Protein AF-0000000081275284 (afdb_homodimer)

Solvent-accessible surface area (backbone atoms only — not comparable to full-atom values): 51196 Å² total; per-residue (Å²): 132,62,35,35,42,36,28,32,60,53,50,64,29,76,47,73,52,32,50,58,52,40,37,29,22,49,47,48,37,39,28,50,52,42,48,38,45,72,68,69,41,52,71,49,37,34,24,30,35,39,57,38,39,43,50,33,52,54,50,17,59,69,39,72,47,57,41,68,61,48,25,53,55,20,40,52,45,36,51,49,29,35,52,52,65,66,45,77,65,70,28,75,31,56,43,85,80,30,69,55,26,54,50,38,33,44,50,54,53,48,46,43,42,74,73,66,34,55,40,81,40,75,40,73,38,38,33,28,76,90,75,69,44,57,21,54,38,60,40,18,40,23,27,28,59,84,80,57,46,76,18,31,46,54,53,20,58,83,77,24,41,68,40,51,65,90,59,41,43,77,41,22,25,66,86,78,62,44,73,40,47,77,41,79,43,74,30,41,27,34,43,53,45,80,44,32,67,60,44,52,62,67,49,64,84,48,49,58,49,70,70,56,53,55,47,50,63,46,50,67,69,72,48,75,40,61,44,76,40,33,31,59,93,53,52,32,48,75,41,92,94,36,81,79,39,13,31,30,51,68,71,33,49,60,20,39,49,52,27,21,49,43,54,43,27,70,77,34,59,92,78,40,54,57,74,74,55,51,20,59,69,22,44,36,38,38,19,27,46,46,46,47,41,44,38,51,68,49,47,40,33,48,53,33,67,64,45,73,68,27,36,47,74,51,37,53,47,52,15,48,48,45,23,48,70,83,33,72,66,31,76,92,76,62,47,65,55,41,40,54,61,53,42,72,74,33,36,43,44,58,52,42,37,52,38,24,57,40,34,13,57,88,43,72,30,56,52,40,66,69,59,47,54,52,44,41,53,57,42,45,57,51,47,56,47,41,54,59,57,62,43,64,70,51,68,62,66,44,88,64,77,74,54,69,70,56,51,52,51,50,49,50,38,51,48,49,27,51,48,16,68,30,81,74,49,57,30,58,32,43,29,38,48,28,23,49,51,39,38,50,44,26,70,74,70,40,52,81,39,45,30,58,59,33,50,52,55,24,29,67,55,27,36,45,60,22,46,68,58,20,50,49,50,51,52,39,42,68,73,47,44,75,90,86,72,76,77,71,79,76,76,77,69,85,87,120,133,63,37,35,42,36,29,31,61,53,49,62,28,76,47,72,51,32,49,58,53,41,38,31,22,47,48,48,38,39,27,50,52,41,47,40,46,72,68,70,41,53,70,47,36,35,24,28,35,40,57,37,38,44,49,32,54,53,50,16,58,68,39,72,48,57,43,68,62,47,25,53,55,21,41,53,44,35,51,51,30,34,51,51,67,64,45,77,66,69,26,76,30,57,42,84,81,30,68,55,25,55,51,38,34,45,52,54,54,47,45,43,41,75,73,66,34,55,40,81,40,74,40,72,41,38,33,28,77,93,74,70,45,57,22,55,38,60,42,19,41,24,27,28,59,85,79,58,47,74,20,31,47,54,53,20,60,82,79,24,41,66,41,51,64,90,59,43,44,77,40,23,26,66,87,78,62,44,70,40,47,76,43,78,43,74,31,42,27,33,44,52,45,80,44,32,66,62,44,51,62,67,50,64,85,48,48,58,49,70,69,56,52,56,46,50,63,46,49,67,70,72,49,75,39,61,45,75,41,34,30,59,92,53,52,33,48,74,40,91,94,38,83,78,38,14,32,30,51,68,71,33,49,59,22,38,48,51,26,21,49,41,54,42,27,70,77,34,59,92,78,39,54,56,74,73,56,50,20,61,69,22,44,36,36,38,19,28,47,46,45,47,41,44,37,50,68,48,47,40,34,48,54,33,65,64,45,74,67,26,36,47,75,51,36,51,46,51,15,48,48,45,23,47,71,83,32,72,68,32,77,93,78,61,47,65,55,40,40,53,62,52,42,71,73,33,36,43,45,58,50,41,37,52,38,24,57,40,34,12,57,88,43,72,30,57,51,41,68,69,60,47,53,53,43,40,53,58,43,46,59,50,48,57,47,42,53,61,57,61,42,65,71,51,66,60,69,45,86,65,77,75,55,67,70,57,50,51,53,50,50,51,38,50,50,48,27,50,47,16,69,26,79,72,50,56,30,57,32,42,30,38,48,27,24,50,50,38,38,50,43,27,71,74,68,40,52,81,38,44,30,58,58,32,51,50,53,25,28,66,56,27,36,46,59,22,44,68,58,20,50,49,51,53,52,39,43,68,72,48,40,80,87,89,74,74,77,71,79,78,78,77,68,79,88,120

Organism: Ralstonia solanacearum (NCBI:txid305)

InterPro domains:
  IPR001412 Aminoacyl-tRNA synthetase, class I, conserved site [PS00178] (11-22)
  IPR014729 Rossmann-like alpha/beta/alpha sandwich fold [G3DSA:3.40.50.620] (4-374)
  IPR015413 Methionyl/Leucyl tRNA synthetase [PF09334] (5-372)
  IPR023458 Methionine-tRNA ligase, type 1 [PTHR45765] (3-373)
  IPR029038 Methionyl-tRNA synthetase, Zn-domain [G3DSA:2.20.28.20] (140-173)

pLDDT: mean 92.56, std 12.36, range [20.95, 98.88]

Structure (mmCIF, N/CA/C/O backbone):
data_AF-0000000081275284-model_v1
#
loop_
_entity.id
_entity.type
_entity.pdbx_description
1 polymer 'Methionine--tRNA ligase'
#
loop_
_atom_site.group_PDB
_atom_site.id
_atom_site.type_symbol
_atom_site.label_atom_id
_atom_site.label_alt_id
_atom_site.label_comp_id
_atom_site.label_asym_id
_atom_site.label_entity_id
_atom_site.label_seq_id
_atom_site.pdbx_PDB_ins_code
_atom_site.Cartn_x
_atom_site.Cartn_y
_atom_site.Cartn_z
_atom_site.occupancy
_atom_site.B_iso_or_equiv
_atom_site.auth_seq_id
_atom_site.auth_comp_id
_atom_site.auth_asym_id
_atom_site.auth_atom_id
_atom_site.pdbx_PDB_model_num
ATOM 1 N N . MET A 1 1 ? 15.227 23 29.5 1 59.12 1 MET A N 1
ATOM 2 C CA . MET A 1 1 ? 15.266 22.594 28.094 1 59.12 1 MET A CA 1
ATOM 3 C C . MET A 1 1 ? 13.852 22.422 27.547 1 59.12 1 MET A C 1
ATOM 5 O O . MET A 1 1 ? 12.984 21.859 28.203 1 59.12 1 MET A O 1
ATOM 9 N N . THR A 1 2 ? 13.547 23.188 26.438 1 83.81 2 THR A N 1
ATOM 10 C CA . THR A 1 2 ? 12.195 23.188 25.875 1 83.81 2 THR A CA 1
ATOM 11 C C . THR A 1 2 ? 11.93 21.891 25.109 1 83.81 2 THR A C 1
ATOM 13 O O . THR A 1 2 ? 12.789 21.406 24.375 1 83.81 2 THR A O 1
ATOM 16 N N . ARG A 1 3 ? 10.875 21.234 25.547 1 94.44 3 ARG A N 1
ATOM 17 C CA . ARG A 1 3 ? 10.406 20.062 24.812 1 94.44 3 ARG A CA 1
ATOM 18 C C . ARG A 1 3 ? 9.461 20.469 23.688 1 94.44 3 ARG A C 1
ATOM 20 O O . ARG A 1 3 ? 8.719 21.438 23.812 1 94.44 3 ARG A O 1
ATOM 27 N N . TYR A 1 4 ? 9.555 19.797 22.578 1 97.38 4 TYR A N 1
ATOM 28 C CA . TYR A 1 4 ? 8.711 20.094 21.438 1 97.38 4 TYR A CA 1
ATOM 29 C C . TYR A 1 4 ? 7.816 18.906 21.094 1 97.38 4 TYR A C 1
ATOM 31 O O . TYR A 1 4 ? 8.281 17.766 21.047 1 97.38 4 TYR A O 1
ATOM 39 N N . ILE A 1 5 ? 6.582 19.125 20.906 1 98.44 5 ILE A N 1
ATOM 40 C CA . ILE A 1 5 ? 5.66 18.172 20.281 1 98.44 5 ILE A CA 1
ATOM 41 C C . ILE A 1 5 ? 5.258 18.688 18.906 1 98.44 5 ILE A C 1
ATOM 43 O O . ILE A 1 5 ? 4.629 19.734 18.781 1 98.44 5 ILE A O 1
ATOM 47 N N . VAL A 1 6 ? 5.68 18 17.891 1 98.62 6 VAL A N 1
ATOM 48 C CA . VAL A 1 6 ? 5.359 18.312 16.516 1 98.62 6 VAL A CA 1
ATOM 49 C C . VAL A 1 6 ? 4.227 17.422 16.016 1 98.62 6 VAL A C 1
ATOM 51 O O . VAL A 1 6 ? 4.188 16.234 16.328 1 98.62 6 VAL A O 1
ATOM 54 N N . THR A 1 7 ? 3.275 18.016 15.32 1 98.69 7 THR A N 1
ATOM 55 C CA . THR A 1 7 ? 2.139 17.203 14.898 1 98.69 7 THR A CA 1
ATOM 56 C C . THR A 1 7 ? 1.911 17.328 13.391 1 98.69 7 THR A C 1
ATOM 58 O O . THR A 1 7 ? 2.23 18.359 12.797 1 98.69 7 THR A O 1
ATOM 61 N N . ILE A 1 8 ? 1.432 16.266 12.797 1 98.75 8 ILE A N 1
ATOM 62 C CA . ILE A 1 8 ? 0.906 16.234 11.438 1 98.75 8 ILE A CA 1
ATOM 63 C C . ILE A 1 8 ? -0.62 16.188 11.477 1 98.75 8 ILE A C 1
ATOM 65 O O . ILE A 1 8 ? -1.205 15.383 12.211 1 98.75 8 ILE A O 1
ATOM 69 N N . THR A 1 9 ? -1.221 17.078 10.727 1 98.19 9 THR A N 1
ATOM 70 C CA . THR A 1 9 ? -2.674 17 10.633 1 98.19 9 THR A CA 1
ATOM 71 C C . THR A 1 9 ? -3.121 15.562 10.328 1 98.19 9 THR A C 1
ATOM 73 O O . THR A 1 9 ? -2.549 14.898 9.461 1 98.19 9 THR A O 1
ATOM 76 N N . PRO A 1 10 ? -4.062 15.102 11.109 1 97.75 10 PRO A N 1
ATOM 77 C CA . PRO A 1 10 ? -4.449 13.695 10.93 1 97.75 10 PRO A CA 1
ATOM 78 C C . PRO A 1 10 ? -5.121 13.438 9.586 1 97.75 10 PRO A C 1
ATOM 80 O O . PRO A 1 10 ? -6.109 14.094 9.25 1 97.75 10 PRO A O 1
ATOM 83 N N . PRO A 1 11 ? -4.656 12.492 8.852 1 97.06 11 PRO A N 1
ATOM 84 C CA . PRO A 1 11 ? -5.32 12.133 7.594 1 97.06 11 PRO A CA 1
ATOM 85 C C . PRO A 1 11 ? -6.59 11.312 7.816 1 97.06 11 PRO A C 1
ATOM 87 O O . PRO A 1 11 ? -6.66 10.516 8.758 1 97.06 11 PRO A O 1
ATOM 90 N N . THR A 1 12 ? -7.59 11.602 6.973 1 95.19 12 THR A N 1
ATOM 91 C CA . THR A 1 12 ? -8.719 10.68 6.906 1 95.19 12 THR A CA 1
ATOM 92 C C . THR A 1 12 ? -8.312 9.375 6.227 1 95.19 12 THR A C 1
ATOM 94 O O . THR A 1 12 ? -7.789 9.391 5.109 1 95.19 12 THR A O 1
ATOM 97 N N . PRO A 1 13 ? -8.531 8.25 6.906 1 96.62 13 PRO A N 1
ATOM 98 C CA . PRO A 1 13 ? -8.094 6.973 6.328 1 96.62 13 PRO A CA 1
ATOM 99 C C . PRO A 1 13 ? -9.094 6.414 5.316 1 96.62 13 PRO A C 1
ATOM 101 O O . PRO A 1 13 ? -9.57 5.285 5.473 1 96.62 13 PRO A O 1
ATOM 104 N N . ASN A 1 14 ? -9.375 7.152 4.312 1 92.69 14 ASN A N 1
ATOM 105 C CA . ASN A 1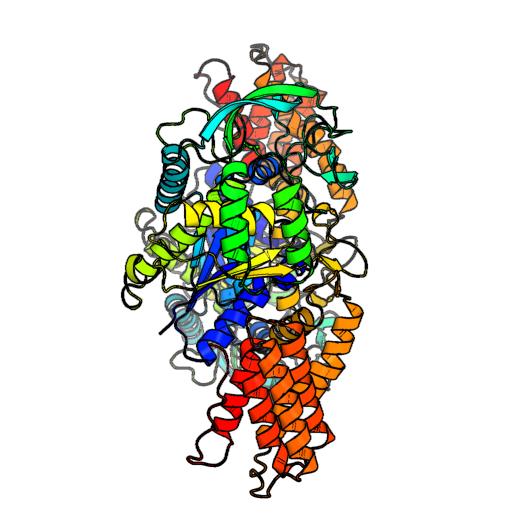 14 ? -10.289 6.719 3.258 1 92.69 14 ASN A CA 1
ATOM 106 C C . ASN A 1 14 ? -9.531 6.375 1.977 1 92.69 14 ASN A C 1
ATOM 108 O O . ASN A 1 14 ? -10.148 6.176 0.926 1 92.69 14 ASN A O 1
ATOM 112 N N . GLY A 1 15 ? -8.234 6.297 2.053 1 91.81 15 GLY A N 1
ATOM 113 C CA . GLY A 1 15 ? -7.352 5.949 0.951 1 91.81 15 GLY A CA 1
ATOM 114 C C . GLY A 1 15 ? -5.883 6.113 1.288 1 91.81 15 GLY A C 1
ATOM 115 O O . GLY A 1 15 ? -5.531 6.367 2.441 1 91.81 15 GLY A O 1
ATOM 116 N N . ASP A 1 16 ? -5.012 6 0.262 1 93.25 16 ASP A N 1
ATOM 117 C CA . ASP A 1 16 ? -3.562 6.117 0.413 1 93.25 16 ASP A CA 1
ATOM 118 C C . ASP A 1 16 ? -3.119 7.578 0.353 1 93.25 16 ASP A C 1
ATOM 120 O O . ASP A 1 16 ? -3.93 8.469 0.091 1 93.25 16 ASP A O 1
ATOM 124 N N . LEU A 1 17 ? -1.837 7.801 0.653 1 96.38 17 LEU A N 1
ATOM 125 C CA . LEU A 1 17 ? -1.307 9.156 0.585 1 96.38 17 LEU A CA 1
ATOM 126 C C . LEU A 1 17 ? -0.714 9.445 -0.791 1 96.38 17 LEU A C 1
ATOM 128 O O . LEU A 1 17 ? -0.086 8.57 -1.394 1 96.38 17 LEU A O 1
ATOM 132 N N . HIS A 1 18 ? -0.954 10.555 -1.302 1 95.81 18 HIS A N 1
ATOM 133 C CA . HIS A 1 18 ? -0.335 11.023 -2.535 1 95.81 18 HIS A CA 1
ATOM 134 C C . HIS A 1 18 ? 0.62 12.18 -2.268 1 95.81 18 HIS A C 1
ATOM 136 O O . HIS A 1 18 ? 0.754 12.625 -1.126 1 95.81 18 HIS A O 1
ATOM 142 N N . LEU A 1 19 ? 1.229 12.734 -3.268 1 97 19 LEU A N 1
ATOM 143 C CA . LEU A 1 19 ? 2.271 13.75 -3.143 1 97 19 LEU A CA 1
ATOM 144 C C . LEU A 1 19 ? 1.71 15.039 -2.555 1 97 19 LEU A C 1
ATOM 146 O O . LEU A 1 19 ? 2.434 15.797 -1.903 1 97 19 LEU A O 1
ATOM 150 N N . GLY A 1 20 ? 0.464 15.266 -2.826 1 95.88 20 GLY A N 1
ATOM 151 C CA . GLY A 1 20 ? -0.164 16.438 -2.227 1 95.88 20 GLY A CA 1
ATOM 152 C C . GLY A 1 20 ? -0.124 16.422 -0.71 1 95.88 20 GLY A C 1
ATOM 153 O O . GLY A 1 20 ? 0.095 17.453 -0.079 1 95.88 20 GLY A O 1
ATOM 154 N N . HIS A 1 21 ? -0.327 15.266 -0.124 1 96.44 21 HIS A N 1
ATOM 155 C CA . HIS A 1 21 ? -0.217 15.109 1.322 1 96.44 21 HIS A CA 1
ATOM 156 C C . HIS A 1 21 ? 1.221 15.312 1.79 1 96.44 21 HIS A C 1
ATOM 158 O O . HIS A 1 21 ? 1.465 16 2.783 1 96.44 21 HIS A O 1
ATOM 164 N N . LEU A 1 22 ? 2.119 14.688 1.053 1 97.94 22 LEU A N 1
ATOM 165 C CA . LEU A 1 22 ? 3.529 14.711 1.43 1 97.94 22 LEU A CA 1
ATOM 166 C C . LEU A 1 22 ? 4.07 16.141 1.412 1 97.94 22 LEU A C 1
ATOM 168 O O . LEU A 1 22 ? 4.809 16.531 2.316 1 97.94 22 LEU A O 1
ATOM 172 N N . SER A 1 23 ? 3.709 16.891 0.418 1 97 23 SER A N 1
ATOM 173 C CA . SER A 1 23 ? 4.293 18.203 0.161 1 97 23 SER A CA 1
ATOM 174 C C . SER A 1 23 ? 3.896 19.203 1.24 1 97 23 SER A C 1
ATOM 176 O O . SER A 1 23 ? 4.531 20.25 1.386 1 97 23 SER A O 1
ATOM 178 N N . GLY A 1 24 ? 2.912 18.906 1.924 1 95.38 24 GLY A N 1
ATOM 179 C CA . GLY A 1 24 ? 2.434 19.812 2.955 1 95.38 24 GLY A CA 1
ATOM 180 C C . GLY A 1 24 ? 2.873 19.406 4.352 1 95.38 24 GLY A C 1
ATOM 181 O O . GLY A 1 24 ? 4.043 19.562 4.703 1 95.38 24 GLY A O 1
ATOM 182 N N . PRO A 1 25 ? 1.891 18.859 5.078 1 97.31 25 PRO A N 1
ATOM 183 C CA . PRO A 1 25 ? 2.191 18.719 6.504 1 97.31 25 PRO A CA 1
ATOM 184 C C . PRO A 1 25 ? 3.18 17.594 6.789 1 97.31 25 PRO A C 1
ATOM 186 O O . PRO A 1 25 ? 3.975 17.688 7.73 1 97.31 25 PRO A O 1
ATOM 189 N N . PHE A 1 26 ? 3.211 16.578 6 1 98.69 26 PHE A N 1
ATOM 190 C CA . PHE A 1 26 ? 3.988 15.391 6.336 1 98.69 26 PHE A CA 1
ATOM 191 C C . PHE A 1 26 ? 5.48 15.672 6.23 1 98.69 26 PHE A C 1
ATOM 193 O O . PHE A 1 26 ? 6.223 15.477 7.195 1 98.69 26 PHE A O 1
ATOM 200 N N . LEU A 1 27 ? 5.895 16.109 5.133 1 98.81 27 LEU A N 1
ATOM 201 C CA . LEU A 1 27 ? 7.316 16.344 4.914 1 98.81 27 LEU A CA 1
ATOM 202 C C . LEU A 1 27 ? 7.824 17.469 5.805 1 98.81 27 LEU A C 1
ATOM 204 O O . LEU A 1 27 ? 8.906 17.375 6.387 1 98.81 27 LEU A O 1
ATOM 208 N N . ALA A 1 28 ? 7.066 18.531 5.918 1 98.75 28 ALA A N 1
ATOM 209 C CA . ALA A 1 28 ? 7.469 19.688 6.727 1 98.75 28 ALA A CA 1
ATOM 210 C C . ALA A 1 28 ? 7.625 19.297 8.195 1 98.75 28 ALA A C 1
ATOM 212 O O . ALA A 1 28 ? 8.594 19.688 8.844 1 98.75 28 ALA A O 1
ATOM 213 N N . ALA A 1 29 ? 6.715 18.516 8.703 1 98.81 29 ALA A N 1
ATOM 214 C CA . ALA A 1 29 ? 6.785 18.094 10.102 1 98.81 29 ALA A CA 1
ATOM 215 C C . ALA A 1 29 ? 8.008 17.219 10.344 1 98.81 29 ALA A C 1
ATOM 217 O O . ALA A 1 29 ? 8.688 17.359 11.367 1 98.81 29 ALA A O 1
ATOM 218 N N . ASP A 1 30 ? 8.242 16.312 9.461 1 98.88 30 ASP A N 1
ATOM 219 C CA . ASP A 1 30 ? 9.398 15.438 9.57 1 98.88 30 ASP A CA 1
ATOM 220 C C . ASP A 1 30 ? 10.695 16.25 9.586 1 98.88 30 ASP A C 1
ATOM 222 O O . ASP A 1 30 ? 11.57 16.016 10.43 1 98.88 30 ASP A O 1
ATOM 226 N N . ILE A 1 31 ? 10.789 17.156 8.641 1 98.88 31 ILE A N 1
ATOM 227 C CA . ILE A 1 31 ? 11.992 17.969 8.523 1 98.88 31 ILE A CA 1
ATOM 228 C C . ILE A 1 31 ? 12.164 18.828 9.773 1 98.88 31 ILE A C 1
ATOM 230 O O . ILE A 1 31 ? 13.266 18.953 10.312 1 98.88 31 ILE A O 1
ATOM 234 N N . CYS A 1 32 ? 11.102 19.391 10.242 1 98.62 32 CYS A N 1
ATOM 235 C CA . CYS A 1 32 ? 11.148 20.188 11.461 1 98.62 32 CYS A CA 1
ATOM 236 C C . CYS A 1 32 ? 11.648 19.359 12.641 1 98.62 32 CYS A C 1
ATOM 238 O O . CYS A 1 32 ? 12.523 19.812 13.391 1 98.62 32 CYS A O 1
ATOM 240 N N . ARG A 1 33 ? 11.102 18.219 12.797 1 98.25 33 ARG A N 1
ATOM 241 C CA . ARG A 1 33 ? 11.5 17.344 13.891 1 98.25 33 ARG A CA 1
ATOM 242 C C . ARG A 1 33 ? 12.984 16.984 13.797 1 98.25 33 ARG A C 1
ATOM 244 O O . ARG A 1 33 ? 13.688 16.953 14.805 1 98.25 33 ARG A O 1
ATOM 251 N N . ARG A 1 34 ? 13.445 16.688 12.625 1 98.25 34 ARG A N 1
ATOM 252 C CA . ARG A 1 34 ? 14.852 16.359 12.422 1 98.25 34 ARG A CA 1
ATOM 253 C C . ARG A 1 34 ? 15.742 17.562 12.758 1 98.25 34 ARG A C 1
ATOM 255 O O . ARG A 1 34 ? 16.812 17.391 13.336 1 98.25 34 ARG A O 1
ATOM 262 N N . LEU A 1 35 ? 15.336 18.719 12.359 1 98.12 35 LEU A N 1
ATOM 263 C CA . LEU A 1 35 ? 16.094 19.922 12.664 1 98.12 35 LEU A CA 1
ATOM 264 C C . LEU A 1 35 ? 16.172 20.156 14.172 1 98.12 35 LEU A C 1
ATOM 266 O O . LEU A 1 35 ? 17.219 20.531 14.695 1 98.12 35 LEU A O 1
ATOM 270 N N . LEU A 1 36 ? 15.047 19.953 14.844 1 97.12 36 LEU A N 1
ATOM 271 C CA . LEU A 1 36 ? 15.016 20.109 16.297 1 97.12 36 LEU A CA 1
ATOM 272 C C . LEU A 1 36 ? 15.945 19.109 16.969 1 97.12 36 LEU A C 1
ATOM 274 O O . LEU A 1 36 ? 16.688 19.469 17.891 1 97.12 36 LEU A O 1
ATOM 278 N N . ARG A 1 37 ? 15.945 17.906 16.469 1 96.31 37 ARG A N 1
ATOM 279 C CA . ARG A 1 37 ? 16.859 16.891 17 1 96.31 37 ARG A CA 1
ATOM 280 C C . ARG A 1 37 ? 18.312 17.266 16.75 1 96.31 37 ARG A C 1
ATOM 282 O O . ARG A 1 37 ? 19.156 17.078 17.609 1 96.31 37 ARG A O 1
ATOM 289 N N . GLN A 1 38 ? 18.484 17.719 15.555 1 94.5 38 GLN A N 1
ATOM 290 C CA . GLN A 1 38 ? 19.828 18.156 15.203 1 94.5 38 GLN A CA 1
ATOM 291 C C . GLN A 1 38 ? 20.312 19.281 16.125 1 94.5 38 GLN A C 1
ATOM 293 O O . GLN A 1 38 ? 21.5 19.391 16.422 1 94.5 38 GLN A O 1
ATOM 298 N N . ALA A 1 39 ? 19.453 20.078 16.578 1 94.25 39 ALA A N 1
ATOM 299 C CA . ALA A 1 39 ? 19.766 21.188 17.453 1 94.25 39 ALA A CA 1
ATOM 300 C C . ALA A 1 39 ? 19.859 20.734 18.906 1 94.25 39 ALA A C 1
ATOM 302 O O . ALA A 1 39 ? 20.125 21.531 19.812 1 94.25 39 ALA A O 1
ATOM 303 N N . GLY A 1 40 ? 19.594 19.453 19.219 1 94.69 40 GLY A N 1
ATOM 304 C CA . GLY A 1 40 ? 19.734 18.875 20.547 1 94.69 40 GLY A CA 1
ATOM 305 C C . GLY A 1 40 ? 18.469 19 21.391 1 94.69 40 GLY A C 1
ATOM 306 O O . GLY A 1 40 ? 18.484 18.75 22.594 1 94.69 40 GLY A O 1
ATOM 307 N N . GLU A 1 41 ? 17.375 19.375 20.734 1 95.88 41 GLU A N 1
ATOM 308 C CA . GLU A 1 41 ? 16.109 19.531 21.453 1 95.88 41 GLU A CA 1
ATOM 309 C C . GLU A 1 41 ? 15.406 18.188 21.609 1 95.88 41 GLU A C 1
ATOM 311 O O . GLU A 1 41 ? 15.539 17.297 20.75 1 95.88 41 GLU A O 1
ATOM 316 N N . ASP A 1 42 ? 14.688 18.016 22.672 1 96.44 42 ASP A N 1
ATOM 317 C CA . ASP A 1 42 ? 13.828 16.844 22.859 1 96.44 42 ASP A CA 1
ATOM 318 C C . ASP A 1 42 ? 12.508 17.016 22.109 1 96.44 42 ASP A C 1
ATOM 320 O O . ASP A 1 42 ? 11.789 17.984 22.312 1 96.44 42 ASP A O 1
ATOM 324 N N . THR A 1 43 ? 12.234 16.125 21.234 1 98 43 THR A N 1
ATOM 325 C CA . THR A 1 43 ? 11.078 16.312 20.359 1 98 43 THR A CA 1
ATOM 326 C C . THR A 1 43 ? 10.367 14.984 20.125 1 98 43 THR A C 1
ATOM 328 O O . THR A 1 43 ? 10.992 13.922 20.141 1 98 43 THR A O 1
ATOM 331 N N . ILE A 1 44 ? 9 14.977 19.969 1 98.62 44 ILE A N 1
ATOM 332 C CA . ILE A 1 44 ? 8.148 13.859 19.594 1 98.62 44 ILE A CA 1
ATOM 333 C C . ILE A 1 44 ? 7.234 14.266 18.438 1 98.62 44 ILE A C 1
ATOM 335 O O . ILE A 1 44 ? 6.625 15.336 18.469 1 98.62 44 ILE A O 1
ATOM 339 N N . LEU A 1 45 ? 7.219 13.5 17.375 1 98.81 45 LEU A N 1
ATOM 340 C CA . LEU A 1 45 ? 6.359 13.734 16.219 1 98.81 45 LEU A CA 1
ATOM 341 C C . LEU A 1 45 ? 5.152 12.805 16.25 1 98.81 45 LEU A C 1
ATOM 343 O O . LEU A 1 45 ? 5.305 11.578 16.25 1 98.81 45 LEU A O 1
ATOM 347 N N . LEU A 1 46 ? 3.953 13.438 16.188 1 98.75 46 LEU A N 1
ATOM 348 C CA . LEU A 1 46 ? 2.729 12.672 16.391 1 98.75 46 LEU A CA 1
ATOM 349 C C . LEU A 1 46 ? 1.718 12.945 15.281 1 98.75 46 LEU A C 1
ATOM 351 O O . LEU A 1 46 ? 1.7 14.039 14.711 1 98.75 46 LEU A O 1
ATOM 355 N N . SER A 1 47 ? 0.9 11.961 15.031 1 98.75 47 SER A N 1
ATOM 356 C CA . SER A 1 47 ? -0.351 12.078 14.297 1 98.75 47 SER A CA 1
ATOM 357 C C . SER A 1 47 ? -1.311 10.945 14.648 1 98.75 47 SER A C 1
ATOM 359 O O . SER A 1 47 ? -1.089 10.219 15.617 1 98.75 47 SER A O 1
ATOM 361 N N . TYR A 1 48 ? -2.428 10.914 14.094 1 98.62 48 TYR A N 1
ATOM 362 C CA . TYR A 1 48 ? -3.402 9.836 14.25 1 98.62 48 TYR A CA 1
ATOM 363 C C . TYR A 1 48 ? -4.309 9.734 13.031 1 98.62 48 TYR A C 1
ATOM 365 O O . TYR A 1 48 ? -4.316 10.625 12.18 1 98.62 48 TYR A O 1
ATOM 373 N N . SER A 1 49 ? -4.941 8.625 12.891 1 98.12 49 SER A N 1
ATOM 374 C CA . SER A 1 49 ? -5.918 8.438 11.82 1 98.12 49 SER A CA 1
ATOM 375 C C . SER A 1 49 ? -7.273 9.023 12.195 1 98.12 49 SER A C 1
ATOM 377 O O . SER A 1 49 ? -7.824 8.688 13.25 1 98.12 49 SER A O 1
ATOM 379 N N . ASP A 1 50 ? -7.766 9.859 11.375 1 96.94 50 ASP A N 1
ATOM 380 C CA . ASP A 1 50 ? -9.055 10.5 11.633 1 96.94 50 ASP A CA 1
ATOM 381 C C . ASP A 1 50 ? -10.211 9.586 11.234 1 96.94 50 ASP A C 1
ATOM 383 O O . ASP A 1 50 ? -10.922 9.875 10.266 1 96.94 50 ASP A O 1
ATOM 387 N N . ASP A 1 51 ? -10.562 8.648 12.047 1 97.56 51 ASP A N 1
ATOM 388 C CA . ASP A 1 51 ? -11.43 7.523 11.719 1 97.56 51 ASP A CA 1
ATOM 389 C C . ASP A 1 51 ? -12.898 7.938 11.75 1 97.56 51 ASP A C 1
ATOM 391 O O . ASP A 1 51 ? -13.758 7.23 11.219 1 97.56 51 ASP A O 1
ATOM 395 N N . TYR A 1 52 ? -13.203 9.055 12.352 1 96.12 52 TYR A N 1
ATOM 396 C CA . TYR A 1 52 ? -14.586 9.383 12.672 1 96.12 52 TYR A CA 1
ATOM 397 C C . TYR A 1 52 ? -15.141 10.414 11.695 1 96.12 52 TYR A C 1
ATOM 399 O O . TYR A 1 52 ? -16.234 10.953 11.898 1 96.12 52 TYR A O 1
ATOM 407 N N . GLN A 1 53 ? -14.43 10.695 10.703 1 93.31 53 GLN A N 1
ATOM 408 C CA . GLN A 1 53 ? -14.906 11.609 9.672 1 93.31 53 GLN A CA 1
ATOM 409 C C . GLN A 1 53 ? -16.062 11 8.891 1 93.31 53 GLN A C 1
ATOM 411 O O . GLN A 1 53 ? -16.078 9.797 8.633 1 93.31 53 GLN A O 1
ATOM 416 N N . SER A 1 54 ? -17.031 11.852 8.445 1 91.06 54 SER A N 1
ATOM 417 C CA . SER A 1 54 ? -18.203 11.406 7.703 1 91.06 54 SER A CA 1
ATOM 418 C C . SER A 1 54 ? -17.812 10.773 6.375 1 91.06 54 SER A C 1
ATOM 420 O O . SER A 1 54 ? -18.562 9.969 5.82 1 91.06 54 SER A O 1
ATOM 422 N N . TYR A 1 55 ? -16.656 11.062 5.906 1 91.88 55 TYR A N 1
ATOM 423 C CA . TYR A 1 55 ? -16.188 10.5 4.645 1 91.88 55 TYR A CA 1
ATOM 424 C C . TYR A 1 55 ? -15.945 9 4.766 1 91.88 55 TYR A C 1
ATOM 426 O O . TYR A 1 55 ? -15.969 8.281 3.766 1 91.88 55 TYR A O 1
ATOM 434 N N . MET A 1 56 ? -15.695 8.508 5.949 1 94.06 56 MET A N 1
ATOM 435 C CA . MET A 1 56 ? -15.375 7.098 6.176 1 94.06 56 MET A CA 1
ATOM 436 C C . MET A 1 56 ? -16.594 6.223 5.922 1 94.06 56 MET A C 1
ATOM 438 O O . MET A 1 56 ? -16.547 5.285 5.121 1 94.06 56 MET A O 1
ATOM 442 N N . PRO A 1 57 ? -17.75 6.562 6.57 1 93.69 57 PRO A N 1
ATOM 443 C CA . PRO A 1 57 ? -18.922 5.738 6.262 1 93.69 57 PRO A CA 1
ATOM 444 C C . PRO A 1 57 ? -19.344 5.848 4.801 1 93.69 57 PRO A C 1
ATOM 446 O O . PRO A 1 57 ? -19.859 4.879 4.23 1 93.69 57 PRO A O 1
ATOM 449 N N . ARG A 1 58 ? -19.219 6.992 4.223 1 92.56 58 ARG A N 1
ATOM 450 C CA . ARG A 1 58 ? -19.531 7.145 2.809 1 92.56 58 ARG A CA 1
ATOM 451 C C . ARG A 1 58 ? -18.688 6.195 1.956 1 92.56 58 ARG A C 1
ATOM 453 O O . ARG A 1 58 ? -19.234 5.484 1.102 1 92.56 58 ARG A O 1
ATOM 460 N N . LYS A 1 59 ? -17.391 6.227 2.18 1 93.81 59 LYS A N 1
ATOM 461 C CA . LYS A 1 59 ? -16.484 5.367 1.43 1 93.81 59 LYS A CA 1
ATOM 462 C C . LYS A 1 59 ? -16.781 3.893 1.69 1 93.81 59 LYS A C 1
ATOM 464 O O . LYS A 1 59 ? -16.75 3.076 0.768 1 93.81 59 LYS A O 1
ATOM 469 N N . ALA A 1 60 ? -17.016 3.576 2.91 1 94.62 60 ALA A N 1
ATOM 470 C CA . ALA A 1 60 ? -17.344 2.203 3.277 1 94.62 60 ALA A CA 1
ATOM 471 C C . ALA A 1 60 ? -18.594 1.721 2.523 1 94.62 60 ALA A C 1
ATOM 473 O O . ALA A 1 60 ? -18.625 0.587 2.039 1 94.62 60 ALA A O 1
ATOM 474 N N . ARG A 1 61 ? -19.594 2.582 2.447 1 90.38 61 ARG A N 1
ATOM 475 C CA . ARG A 1 61 ? -20.797 2.256 1.714 1 90.38 61 ARG A CA 1
ATOM 476 C C . ARG A 1 61 ? -20.5 2.016 0.238 1 90.38 61 ARG A C 1
ATOM 478 O O . ARG A 1 61 ? -21 1.053 -0.352 1 90.38 61 ARG A O 1
ATOM 485 N N . GLN A 1 62 ? -19.719 2.867 -0.302 1 88.69 62 GLN A N 1
ATOM 486 C CA . GLN A 1 62 ? -19.344 2.762 -1.707 1 88.69 62 GLN A CA 1
ATOM 487 C C . GLN A 1 62 ? -18.656 1.43 -1.992 1 88.69 62 GLN A C 1
ATOM 489 O O . GLN A 1 62 ? -18.875 0.822 -3.041 1 88.69 62 GLN A O 1
ATOM 494 N N . LEU A 1 63 ? -17.844 0.933 -1.129 1 92.62 63 LEU A N 1
ATOM 495 C CA . LEU A 1 63 ? -17.016 -0.251 -1.337 1 92.62 63 LEU A CA 1
ATOM 496 C C . LEU A 1 63 ? -17.672 -1.485 -0.728 1 92.62 63 LEU A C 1
ATOM 498 O O . LEU A 1 63 ? -17.125 -2.588 -0.81 1 92.62 63 LEU A O 1
ATOM 502 N N . ARG A 1 64 ? -18.812 -1.261 -0.118 1 90.06 64 ARG A N 1
ATOM 503 C CA . ARG A 1 64 ? -19.531 -2.328 0.562 1 90.06 64 ARG A CA 1
ATOM 504 C C . ARG A 1 64 ? -18.672 -2.977 1.641 1 90.06 64 ARG A C 1
ATOM 506 O O . ARG A 1 64 ? -18.531 -4.199 1.679 1 90.06 64 ARG A O 1
ATOM 513 N N . LYS A 1 65 ? -18.125 -2.143 2.471 1 94 65 LYS A N 1
ATOM 514 C CA . LYS A 1 65 ? -17.266 -2.586 3.566 1 94 65 LYS A CA 1
ATOM 515 C C . LYS A 1 65 ? -17.734 -2.002 4.898 1 94 65 LYS A C 1
ATOM 517 O O . LYS A 1 65 ? -18.562 -1.096 4.926 1 94 65 LYS A O 1
ATOM 522 N N . GLU A 1 66 ? -17.25 -2.648 5.965 1 94.12 66 GLU A N 1
ATOM 523 C CA . GLU A 1 66 ? -17.469 -2.09 7.293 1 94.12 66 GLU A CA 1
ATOM 524 C C . GLU A 1 66 ? -16.562 -0.876 7.531 1 94.12 66 GLU A C 1
ATOM 526 O O . GLU A 1 66 ? -15.391 -0.889 7.176 1 94.12 66 GLU A O 1
ATOM 531 N N . THR A 1 67 ? -17.078 0.14 8.141 1 96.06 67 THR A N 1
ATOM 532 C CA . THR A 1 67 ? -16.469 1.459 8.203 1 96.06 67 THR A CA 1
ATOM 533 C C . THR A 1 67 ? -15.117 1.394 8.914 1 96.06 67 THR A C 1
ATOM 535 O O . THR A 1 67 ? -14.094 1.809 8.367 1 96.06 67 THR A O 1
ATOM 538 N N . PHE A 1 68 ? -15.07 0.889 10.125 1 97.19 68 PHE A N 1
ATOM 539 C CA . PHE A 1 68 ? -13.844 0.971 10.914 1 97.19 68 PHE A CA 1
ATOM 540 C C . PHE A 1 68 ? -12.836 -0.077 10.453 1 97.19 68 PHE A C 1
ATOM 542 O O . PHE A 1 68 ? -11.633 0.1 10.625 1 97.19 68 PHE A O 1
ATOM 549 N N . GLY A 1 69 ? -13.328 -1.207 9.875 1 96.62 69 GLY A N 1
ATOM 550 C CA . GLY A 1 69 ? -12.414 -2.117 9.203 1 96.62 69 GLY A CA 1
ATOM 551 C C . GLY A 1 69 ? -11.672 -1.472 8.055 1 96.62 69 GLY A C 1
ATOM 552 O O . GLY A 1 69 ? -10.461 -1.661 7.902 1 96.62 69 GLY A O 1
ATOM 553 N N . LEU A 1 70 ? -12.43 -0.765 7.285 1 96.88 70 LEU A N 1
ATOM 554 C CA . LEU A 1 70 ? -11.828 -0.034 6.176 1 96.88 70 LEU A CA 1
ATOM 555 C C . LEU A 1 70 ? -10.836 1.01 6.684 1 96.88 70 LEU A C 1
ATOM 557 O O . LEU A 1 70 ? -9.766 1.188 6.105 1 96.88 70 LEU A O 1
ATOM 561 N N . ALA A 1 71 ? -11.172 1.713 7.746 1 97.75 71 ALA A N 1
ATOM 562 C CA . ALA A 1 71 ? -10.289 2.715 8.344 1 97.75 71 ALA A CA 1
ATOM 563 C C . ALA A 1 71 ? -8.969 2.092 8.781 1 97.75 71 ALA A C 1
ATOM 565 O O . ALA A 1 71 ? -7.898 2.641 8.523 1 97.75 71 ALA A O 1
ATOM 566 N N . ARG A 1 72 ? -9.031 0.973 9.453 1 97.31 72 ARG A N 1
ATOM 567 C CA . ARG A 1 72 ? -7.84 0.271 9.914 1 97.31 72 ARG A CA 1
ATOM 568 C C . ARG A 1 72 ? -6.949 -0.129 8.742 1 97.31 72 ARG A C 1
ATOM 570 O O . ARG A 1 72 ? -5.73 0.037 8.805 1 97.31 72 ARG A O 1
ATOM 577 N N . TYR A 1 73 ? -7.566 -0.68 7.738 1 96.88 73 TYR A N 1
ATOM 578 C CA . TYR A 1 73 ? -6.82 -1.078 6.551 1 96.88 73 TYR A CA 1
ATOM 579 C C . TYR A 1 73 ? -6.105 0.116 5.93 1 96.88 73 TYR A C 1
ATOM 581 O O . TYR A 1 73 ? -4.914 0.042 5.621 1 96.88 73 TYR A O 1
ATOM 589 N N . ASN A 1 74 ? -6.828 1.177 5.742 1 97.19 74 ASN A N 1
ATOM 590 C CA . ASN A 1 74 ? -6.258 2.369 5.125 1 97.19 74 ASN A CA 1
ATOM 591 C C . ASN A 1 74 ? -5.203 3.012 6.02 1 97.19 74 ASN A C 1
ATOM 593 O O . ASN A 1 74 ? -4.227 3.582 5.523 1 97.19 74 ASN A O 1
ATOM 597 N N . ALA A 1 75 ? -5.41 3.004 7.32 1 97.75 75 ALA A N 1
ATOM 598 C CA . ALA A 1 75 ? -4.395 3.518 8.234 1 97.75 75 ALA A CA 1
ATOM 599 C C . ALA A 1 75 ? -3.068 2.785 8.047 1 97.75 75 ALA A C 1
ATOM 601 O O . ALA A 1 75 ? -2.002 3.402 8.102 1 97.75 75 ALA A O 1
ATOM 602 N N . ARG A 1 76 ? -3.119 1.507 7.852 1 96.62 76 ARG A N 1
ATOM 603 C CA . ARG A 1 76 ? -1.91 0.733 7.586 1 96.62 76 ARG A CA 1
ATOM 604 C C . ARG A 1 76 ? -1.252 1.175 6.285 1 96.62 76 ARG A C 1
ATOM 606 O O . ARG A 1 76 ? -0.024 1.249 6.199 1 96.62 76 ARG A O 1
ATOM 613 N N . GLN A 1 77 ? -2.039 1.399 5.305 1 96.81 77 GLN A N 1
ATOM 614 C CA . GLN A 1 77 ? -1.508 1.914 4.047 1 96.81 77 GLN A CA 1
ATOM 615 C C . GLN A 1 77 ? -0.803 3.252 4.25 1 96.81 77 GLN A C 1
ATOM 617 O O . GLN A 1 77 ? 0.268 3.488 3.688 1 96.81 77 GLN A O 1
ATOM 622 N N . ILE A 1 78 ? -1.399 4.078 5.008 1 97.94 78 ILE A N 1
ATOM 623 C CA . ILE A 1 78 ? -0.84 5.395 5.293 1 97.94 78 ILE A CA 1
ATOM 624 C C . ILE A 1 78 ? 0.501 5.242 6.008 1 97.94 78 ILE A C 1
ATOM 626 O O . ILE A 1 78 ? 1.466 5.938 5.688 1 97.94 78 ILE A O 1
ATOM 630 N N . GLU A 1 79 ? 0.584 4.367 6.91 1 97.56 79 GLU A N 1
ATOM 631 C CA . GLU A 1 79 ? 1.836 4.102 7.609 1 97.56 79 GLU A CA 1
ATOM 632 C C . GLU A 1 79 ? 2.928 3.656 6.641 1 97.56 79 GLU A C 1
ATOM 634 O O . GLU A 1 79 ? 4.078 4.082 6.758 1 97.56 79 GLU A O 1
ATOM 639 N N . LEU A 1 80 ? 2.576 2.807 5.719 1 96.31 80 LEU A N 1
ATOM 640 C CA . LEU A 1 80 ? 3.547 2.334 4.734 1 96.31 80 LEU A CA 1
ATOM 641 C C . LEU A 1 80 ? 3.996 3.473 3.824 1 96.31 80 LEU A C 1
ATOM 643 O O . LEU A 1 80 ? 5.156 3.521 3.412 1 96.31 80 LEU A O 1
ATOM 647 N N . ALA A 1 81 ? 3.041 4.312 3.508 1 97.69 81 ALA A N 1
ATOM 648 C CA . ALA A 1 81 ? 3.398 5.473 2.699 1 97.69 81 ALA A CA 1
ATOM 649 C C . ALA A 1 81 ? 4.387 6.371 3.436 1 97.69 81 ALA A C 1
ATOM 651 O O . ALA A 1 81 ? 5.348 6.867 2.842 1 97.69 81 ALA A O 1
ATOM 652 N N . MET A 1 82 ? 4.156 6.594 4.723 1 98.5 82 MET A N 1
ATOM 653 C CA . MET A 1 82 ? 5.086 7.387 5.523 1 98.5 82 MET A CA 1
ATOM 654 C C . MET A 1 82 ? 6.457 6.723 5.578 1 98.5 82 MET A C 1
ATOM 656 O O . MET A 1 82 ? 7.48 7.391 5.449 1 98.5 82 MET A O 1
ATOM 660 N N . GLN A 1 83 ? 6.445 5.445 5.734 1 97.44 83 GLN A N 1
ATOM 661 C CA . GLN A 1 83 ? 7.703 4.703 5.742 1 97.44 83 GLN A CA 1
ATOM 662 C C . GLN A 1 83 ? 8.445 4.859 4.414 1 97.44 83 GLN A C 1
ATOM 664 O O . GLN A 1 83 ? 9.656 5.078 4.395 1 97.44 83 GLN A O 1
ATOM 669 N N . ALA A 1 84 ? 7.707 4.73 3.365 1 97.19 84 ALA A N 1
ATOM 670 C CA . ALA A 1 84 ? 8.289 4.836 2.031 1 97.19 84 ALA A CA 1
ATOM 671 C C . ALA A 1 84 ? 8.93 6.207 1.82 1 97.19 84 ALA A C 1
ATOM 673 O O . ALA A 1 84 ? 9.961 6.324 1.161 1 97.19 84 ALA A O 1
ATOM 674 N N . ALA A 1 85 ? 8.336 7.223 2.396 1 98.31 85 ALA A N 1
ATOM 675 C CA . ALA A 1 85 ? 8.82 8.594 2.252 1 98.31 85 ALA A CA 1
ATOM 676 C C . ALA A 1 85 ? 9.852 8.922 3.328 1 98.31 85 ALA A C 1
ATOM 678 O O . ALA A 1 85 ? 10.312 10.062 3.424 1 98.31 85 ALA A O 1
ATOM 679 N N . GLU A 1 86 ? 10.117 7.969 4.176 1 97.81 86 GLU A N 1
ATOM 680 C CA . GLU A 1 86 ? 11.07 8.109 5.273 1 97.81 86 GLU A CA 1
ATOM 681 C C . GLU A 1 86 ? 10.641 9.211 6.238 1 97.81 86 GLU A C 1
ATOM 683 O O . GLU A 1 86 ? 11.469 10.008 6.684 1 97.81 86 GLU A O 1
ATOM 688 N N . ILE A 1 87 ? 9.32 9.289 6.395 1 98.69 87 ILE A N 1
ATOM 689 C CA . ILE A 1 87 ? 8.797 10.086 7.5 1 98.69 87 ILE A CA 1
ATOM 690 C C . ILE A 1 87 ? 9.039 9.359 8.82 1 98.69 87 ILE A C 1
ATOM 692 O O . ILE A 1 87 ? 8.562 8.242 9.023 1 98.69 87 ILE A O 1
ATOM 696 N N . ASP A 1 88 ? 9.781 9.984 9.688 1 97.44 88 ASP A N 1
ATOM 697 C CA . ASP A 1 88 ? 10.156 9.359 10.961 1 97.44 88 ASP A CA 1
ATOM 698 C C . ASP A 1 88 ? 9.188 9.766 12.07 1 97.44 88 ASP A C 1
ATOM 700 O O . ASP A 1 88 ? 9.57 10.492 12.992 1 97.44 88 ASP A O 1
ATOM 704 N N . ILE A 1 89 ? 8.023 9.227 12.016 1 98.5 89 ILE A N 1
ATOM 705 C CA . ILE A 1 89 ? 6.98 9.562 12.984 1 98.5 89 ILE A CA 1
ATOM 706 C C . ILE A 1 89 ? 7.133 8.688 14.227 1 98.5 89 ILE A C 1
ATOM 708 O O . ILE A 1 89 ? 7.473 7.504 14.125 1 98.5 89 ILE A O 1
ATOM 712 N N . ASP A 1 90 ? 6.914 9.281 15.43 1 98.62 90 ASP A N 1
ATOM 713 C CA . ASP A 1 90 ? 7.039 8.547 16.688 1 98.62 90 ASP A CA 1
ATOM 714 C C . ASP A 1 90 ? 5.773 7.738 16.969 1 98.62 90 ASP A C 1
ATOM 716 O O . ASP A 1 90 ? 5.852 6.613 17.469 1 98.62 90 ASP A O 1
ATOM 720 N N . CYS A 1 91 ? 4.645 8.328 16.625 1 98.62 91 CYS A N 1
ATOM 721 C CA . CYS A 1 91 ? 3.398 7.602 16.844 1 98.62 91 CYS A CA 1
ATOM 722 C C . CYS A 1 91 ? 2.334 8.031 15.844 1 98.62 91 CYS A C 1
ATOM 724 O O . CYS A 1 91 ? 2.07 9.227 15.68 1 98.62 91 CYS A O 1
ATOM 726 N N . PHE A 1 92 ? 1.796 7.133 15.172 1 98.69 92 PHE A N 1
ATOM 727 C CA . PHE A 1 92 ? 0.582 7.258 14.375 1 98.69 92 PHE A CA 1
ATOM 728 C C . PHE A 1 92 ? -0.544 6.418 14.969 1 98.69 92 PHE A C 1
ATOM 730 O O . PHE A 1 92 ? -0.635 5.219 14.703 1 98.69 92 PHE A O 1
ATOM 737 N N . LEU A 1 93 ? -1.447 7.066 15.695 1 98.5 93 LEU A N 1
ATOM 738 C CA . LEU A 1 93 ? -2.461 6.379 16.484 1 98.5 93 LEU A CA 1
ATOM 739 C C . LEU A 1 93 ? -3.697 6.082 15.641 1 98.5 93 LEU A C 1
ATOM 741 O O . LEU A 1 93 ? -4.117 6.91 14.836 1 98.5 93 LEU A O 1
ATOM 745 N N . GLN A 1 94 ? -4.254 4.934 15.836 1 97.75 94 GLN A N 1
ATOM 746 C CA . GLN A 1 94 ? -5.578 4.617 15.305 1 97.75 94 GLN A CA 1
ATOM 747 C C . GLN A 1 94 ? -6.676 5.043 16.266 1 97.75 94 GLN A C 1
ATOM 749 O O . GLN A 1 94 ? -6.949 4.348 17.25 1 97.75 94 GLN A O 1
ATOM 754 N N . ALA A 1 95 ? -7.363 6.008 15.883 1 97.38 95 ALA A N 1
ATOM 755 C CA . ALA A 1 95 ? -8.266 6.664 16.828 1 97.38 95 ALA A CA 1
ATOM 756 C C . ALA A 1 95 ? -9.391 5.727 17.25 1 97.38 95 ALA A C 1
ATOM 758 O O . ALA A 1 95 ? -9.727 5.645 18.438 1 97.38 95 ALA A O 1
ATOM 759 N N . ALA A 1 96 ? -9.953 5.004 16.312 1 95.69 96 ALA A N 1
ATOM 760 C CA . ALA A 1 96 ? -11.141 4.191 16.578 1 95.69 96 ALA A CA 1
ATOM 761 C C . ALA A 1 96 ? -10.812 3.045 17.531 1 95.69 96 ALA A C 1
ATOM 763 O O . ALA A 1 96 ? -11.703 2.512 18.203 1 95.69 96 ALA A O 1
ATOM 764 N N . ASP A 1 97 ? -9.586 2.678 17.672 1 96.25 97 ASP A N 1
ATOM 765 C CA . ASP A 1 97 ? -9.18 1.55 18.5 1 96.25 97 ASP A CA 1
ATOM 766 C C . ASP A 1 97 ? -8.562 2.029 19.812 1 96.25 97 ASP A C 1
ATOM 768 O O . ASP A 1 97 ? -7.957 1.243 20.547 1 96.25 97 ASP A O 1
ATOM 772 N N . SER A 1 98 ? -8.734 3.297 20.109 1 97.12 98 SER A N 1
ATOM 773 C CA . SER A 1 98 ? -8.047 3.861 21.266 1 97.12 98 SER A CA 1
ATOM 774 C C . SER A 1 98 ? -9.039 4.348 22.312 1 97.12 98 SER A C 1
ATOM 776 O O . SER A 1 98 ? -9.68 5.387 22.141 1 97.12 98 SER A O 1
ATOM 778 N N . ASP A 1 99 ? -9.023 3.664 23.406 1 96.56 99 ASP A N 1
ATOM 779 C CA . ASP A 1 99 ? -9.812 4.133 24.547 1 96.56 99 ASP A CA 1
ATOM 780 C C . ASP A 1 99 ? -9.273 5.457 25.078 1 96.56 99 ASP A C 1
ATOM 782 O O . ASP A 1 99 ? -10.039 6.297 25.562 1 96.56 99 ASP A O 1
ATOM 786 N N . THR A 1 100 ? -8.008 5.578 24.953 1 98 100 THR A N 1
ATOM 787 C CA . THR A 1 100 ? -7.355 6.809 25.375 1 98 100 THR A CA 1
ATOM 788 C C . THR A 1 100 ? -7.852 8 24.562 1 98 100 THR A C 1
ATOM 790 O O . THR A 1 100 ? -8.039 9.094 25.109 1 98 100 THR A O 1
ATOM 793 N N . PHE A 1 101 ? -8.078 7.766 23.297 1 98.19 101 PHE A N 1
ATOM 794 C CA . PHE A 1 101 ? -8.633 8.797 22.438 1 98.19 101 PHE A CA 1
ATOM 795 C C . PHE A 1 101 ? -10 9.242 22.922 1 98.19 101 PHE A C 1
ATOM 797 O O . PHE A 1 101 ? -10.258 10.445 23.062 1 98.19 101 PHE A O 1
ATOM 804 N N . ALA A 1 102 ? -10.867 8.328 23.203 1 97.62 102 ALA A N 1
ATOM 805 C CA . ALA A 1 102 ? -12.227 8.625 23.656 1 97.62 102 ALA A CA 1
ATOM 806 C C . ALA A 1 102 ? -12.203 9.367 24.984 1 97.62 102 ALA A C 1
ATOM 808 O O . ALA A 1 102 ? -12.984 10.297 25.203 1 97.62 102 ALA A O 1
ATOM 809 N N . ARG A 1 103 ? -11.336 8.914 25.844 1 97.62 103 ARG A N 1
ATOM 810 C CA . ARG A 1 103 ? -11.211 9.539 27.156 1 97.62 103 ARG A CA 1
ATOM 811 C C . ARG A 1 103 ? -10.812 11 27.016 1 97.62 103 ARG A C 1
ATOM 813 O O . ARG A 1 103 ? -11.445 11.875 27.625 1 97.62 103 ARG A O 1
ATOM 820 N N . PHE A 1 104 ? -9.797 11.289 26.234 1 97.75 104 PHE A N 1
ATOM 821 C CA . PHE A 1 104 ? -9.336 12.656 26.078 1 97.75 104 PHE A CA 1
ATOM 822 C C . PHE A 1 104 ? -10.391 13.508 25.375 1 97.75 104 PHE A C 1
ATOM 824 O O . PHE A 1 104 ? -10.555 14.688 25.688 1 97.75 104 PHE A O 1
ATOM 831 N N . ALA A 1 105 ? -11.062 12.953 24.391 1 98 105 ALA A N 1
ATOM 832 C CA . ALA A 1 105 ? -12.148 13.672 23.719 1 98 105 ALA A CA 1
ATOM 833 C C . ALA A 1 105 ? -13.227 14.078 24.734 1 98 105 ALA A C 1
ATOM 835 O O . ALA A 1 105 ? -13.711 15.211 24.703 1 98 105 ALA A O 1
ATOM 836 N N . GLY A 1 106 ? -13.602 13.156 25.547 1 97.75 106 GLY A N 1
ATOM 837 C CA . GLY A 1 106 ? -14.562 13.445 26.594 1 97.75 106 GLY A CA 1
ATOM 838 C C . GLY A 1 106 ? -14.102 14.531 27.547 1 97.75 106 GLY A C 1
ATOM 839 O O . GLY A 1 106 ? -14.875 15.414 27.922 1 97.75 106 GLY A O 1
ATOM 840 N N . GLU A 1 107 ? -12.875 14.461 27.953 1 96.69 107 GLU A N 1
ATOM 841 C CA . GLU A 1 107 ? -12.312 15.461 28.859 1 96.69 107 GLU A CA 1
ATOM 842 C C . GLU A 1 107 ? -12.359 16.859 28.234 1 96.69 107 GLU A C 1
ATOM 844 O O . GLU A 1 107 ? -12.727 17.828 28.906 1 96.69 107 GLU A O 1
ATOM 849 N N . ARG A 1 108 ? -11.984 16.922 27 1 96.81 108 ARG A N 1
ATOM 850 C CA . ARG A 1 108 ? -12.008 18.203 26.328 1 96.81 108 ARG A CA 1
ATOM 851 C C . ARG A 1 108 ? -13.43 18.734 26.203 1 96.81 108 ARG A C 1
ATOM 853 O O . ARG A 1 108 ? -13.664 19.938 26.375 1 96.81 108 ARG A O 1
ATOM 860 N N . PHE A 1 109 ? -14.312 17.859 25.875 1 97.81 109 PHE A N 1
ATOM 861 C CA . PHE A 1 109 ? -15.719 18.234 25.781 1 97.81 109 PHE A CA 1
ATOM 862 C C . PHE A 1 109 ? -16.234 18.75 27.109 1 97.81 109 PHE A C 1
ATOM 864 O O . PHE A 1 109 ? -16.891 19.797 27.156 1 97.81 109 PHE A O 1
ATOM 871 N N . ASP A 1 110 ? -15.898 18.109 28.172 1 96.81 110 ASP A N 1
ATOM 872 C CA . ASP A 1 110 ? -16.297 18.484 29.531 1 96.81 110 ASP A CA 1
ATOM 873 C C . ASP A 1 110 ? -15.68 19.828 29.922 1 96.81 110 ASP A C 1
ATOM 875 O O . ASP A 1 110 ? -16.312 20.625 30.625 1 96.81 110 ASP A O 1
ATOM 879 N N . ASP A 1 111 ? -14.453 20 29.562 1 96.5 111 ASP A N 1
ATOM 880 C CA . ASP A 1 111 ? -13.781 21.25 29.875 1 96.5 111 ASP A CA 1
ATOM 881 C C . ASP A 1 111 ? -14.547 22.453 29.312 1 96.5 111 ASP A C 1
ATOM 883 O O . ASP A 1 111 ? -14.734 23.453 30 1 96.5 111 ASP A O 1
ATOM 887 N N . ILE A 1 112 ? -14.992 22.328 28.047 1 97.19 112 ILE A N 1
ATOM 888 C CA . ILE A 1 112 ? -15.75 23.406 27.438 1 97.19 112 ILE A CA 1
ATOM 889 C C . ILE A 1 112 ? -17.109 23.531 28.109 1 97.19 112 ILE A C 1
ATOM 891 O O . ILE A 1 112 ? -17.609 24.641 28.312 1 97.19 112 ILE A O 1
ATOM 895 N N . GLY A 1 113 ? -17.688 22.453 28.438 1 95.81 113 GLY A N 1
ATOM 896 C CA . GLY A 1 113 ? -18.938 22.469 29.188 1 95.81 113 GLY A CA 1
ATOM 897 C C . GLY A 1 113 ? -18.828 23.172 30.531 1 95.81 113 GLY A C 1
ATOM 898 O O . GLY A 1 113 ? -19.719 23.938 30.906 1 95.81 113 GLY A O 1
ATOM 899 N N . ARG A 1 114 ? -17.797 22.953 31.266 1 95.75 114 ARG A N 1
ATOM 900 C CA . ARG A 1 114 ? -17.594 23.547 32.562 1 95.75 114 ARG A CA 1
ATOM 901 C C . ARG A 1 114 ? -17.469 25.062 32.469 1 95.75 114 ARG A C 1
ATOM 903 O O . ARG A 1 114 ? -17.797 25.781 33.406 1 95.75 114 ARG A O 1
ATOM 910 N N . LEU A 1 115 ? -17.062 25.547 31.328 1 96.19 115 LEU A N 1
ATOM 911 C CA . LEU A 1 115 ? -16.969 26.984 31.094 1 96.19 115 LEU A CA 1
ATOM 912 C C . LEU A 1 115 ? -18.344 27.562 30.766 1 96.19 115 LEU A C 1
ATOM 914 O O . LEU A 1 115 ? -18.5 28.781 30.656 1 96.19 115 LEU A O 1
ATOM 918 N N . GLY A 1 116 ? -19.344 26.656 30.578 1 96.56 116 GLY A N 1
ATOM 919 C CA . GLY A 1 116 ? -20.688 27.109 30.219 1 96.56 116 GLY A CA 1
ATOM 920 C C . GLY A 1 116 ? -20.812 27.484 28.75 1 96.56 116 GLY A C 1
ATOM 921 O O . GLY A 1 116 ? -21.703 28.234 28.375 1 96.56 116 GLY A O 1
ATOM 922 N N . LEU A 1 117 ? -19.969 26.984 27.953 1 97.31 117 LEU A N 1
ATOM 923 C CA . LEU A 1 117 ? -19.922 27.438 26.562 1 97.31 117 LEU A CA 1
ATOM 924 C C . LEU A 1 117 ? -20.516 26.391 25.625 1 97.31 117 LEU A C 1
ATOM 926 O O . LEU A 1 117 ? -20.531 26.578 24.406 1 97.31 117 LEU A O 1
ATOM 930 N N . LEU A 1 118 ? -20.969 25.266 26.141 1 96.69 118 LEU A N 1
ATOM 931 C CA . LEU A 1 118 ? -21.672 24.266 25.344 1 96.69 118 LEU A CA 1
ATOM 932 C C . LEU A 1 118 ? -23.188 24.391 25.562 1 96.69 118 LEU A C 1
ATOM 934 O O . LEU A 1 118 ? -23.656 24.422 26.688 1 96.69 118 LEU A O 1
ATOM 938 N N . GLU A 1 119 ? -23.859 24.438 24.438 1 95.81 119 GLU A N 1
ATOM 939 C CA . GLU A 1 119 ? -25.312 24.562 24.5 1 95.81 119 GLU A CA 1
ATOM 940 C C . GLU A 1 119 ? -26 23.641 23.5 1 95.81 119 GLU A C 1
ATOM 942 O O . GLU A 1 119 ? -25.531 23.469 22.375 1 95.81 119 GLU A O 1
ATOM 947 N N . LEU A 1 120 ? -27.031 22.953 23.969 1 95.81 120 LEU A N 1
ATOM 948 C CA . LEU A 1 120 ? -27.906 22.219 23.062 1 95.81 120 LEU A CA 1
ATOM 949 C C . LEU A 1 120 ? -28.875 23.172 22.359 1 95.81 120 LEU A C 1
ATOM 951 O O . LEU A 1 120 ? -29.672 23.844 23.031 1 95.81 120 LEU A O 1
ATOM 955 N N . LYS A 1 121 ? -28.766 23.203 21.062 1 94.88 121 LYS A N 1
ATOM 956 C CA . LYS A 1 121 ? -29.562 24.156 20.297 1 94.88 121 LYS A CA 1
ATOM 957 C C . LYS A 1 121 ? -30.016 23.562 18.969 1 94.88 121 LYS A C 1
ATOM 959 O O . LYS A 1 121 ? -29.312 22.734 18.391 1 94.88 121 LYS A O 1
ATOM 964 N N . ALA A 1 122 ? -31.219 23.984 18.562 1 96.88 122 ALA A N 1
ATOM 965 C CA . ALA A 1 122 ? -31.656 23.609 17.234 1 96.88 122 ALA A CA 1
ATOM 966 C C . ALA A 1 122 ? -30.922 24.422 16.156 1 96.88 122 ALA A C 1
ATOM 968 O O . ALA A 1 122 ? -30.922 25.656 16.203 1 96.88 122 ALA A O 1
ATOM 969 N N . THR A 1 123 ? -30.266 23.719 15.281 1 95.5 123 THR A N 1
ATOM 970 C CA . THR A 1 123 ? -29.562 24.359 14.172 1 95.5 123 THR A CA 1
ATOM 971 C C . THR A 1 123 ? -30.031 23.797 12.836 1 95.5 123 THR A C 1
ATOM 973 O O . THR A 1 123 ? -30.469 22.641 12.758 1 95.5 123 THR A O 1
ATOM 976 N N . PRO A 1 124 ? -30.031 24.609 11.781 1 96.31 124 PRO A N 1
ATOM 977 C CA . PRO A 1 124 ? -30.375 24.062 10.461 1 96.31 124 PRO A CA 1
ATOM 978 C C . PRO A 1 124 ? -29.297 23.125 9.922 1 96.31 124 PRO A C 1
ATOM 980 O O . PRO A 1 124 ? -28.109 23.406 10.016 1 96.31 124 PRO A O 1
ATOM 983 N N . VAL A 1 125 ? -29.766 21.953 9.383 1 97.25 125 VAL A N 1
ATOM 984 C CA . VAL A 1 125 ? -28.891 20.969 8.766 1 97.25 125 VAL A CA 1
ATOM 985 C C . VAL A 1 125 ? -29.5 20.484 7.457 1 97.25 125 VAL A C 1
ATOM 987 O O . VAL A 1 125 ? -30.734 20.391 7.332 1 97.25 125 VAL A O 1
ATOM 990 N N . PHE A 1 126 ? -28.688 20.25 6.457 1 97.94 126 PHE A N 1
ATOM 991 C CA . PHE A 1 126 ? -29.188 19.719 5.195 1 97.94 126 PHE A CA 1
ATOM 992 C C . PHE A 1 126 ? -29.531 18.234 5.332 1 97.94 126 PHE A C 1
ATOM 994 O O . PHE A 1 126 ? -28.844 17.5 6.035 1 97.94 126 PHE A O 1
ATOM 1001 N N . ARG A 1 127 ? -30.578 17.812 4.664 1 97.94 127 ARG A N 1
ATOM 1002 C CA . ARG A 1 127 ? -31.031 16.422 4.703 1 97.94 127 ARG A CA 1
ATOM 1003 C C . ARG A 1 127 ? -31.5 15.961 3.332 1 97.94 127 ARG A C 1
ATOM 1005 O O . ARG A 1 127 ? -32.094 16.734 2.584 1 97.94 127 ARG A O 1
ATOM 1012 N N . CYS A 1 128 ? -31.188 14.805 3.023 1 97.5 128 CYS A N 1
ATOM 1013 C CA . CYS A 1 128 ? -31.766 14.094 1.892 1 97.5 128 CYS A CA 1
ATOM 1014 C C . CYS A 1 128 ? -32.781 13.055 2.363 1 97.5 128 CYS A C 1
ATOM 1016 O O . CYS A 1 128 ? -32.406 12.047 2.955 1 97.5 128 CYS A O 1
ATOM 1018 N N . ASP A 1 129 ? -34 13.148 2.01 1 96.06 129 ASP A N 1
ATOM 1019 C CA . ASP A 1 129 ? -35.062 12.234 2.471 1 96.06 129 ASP A CA 1
ATOM 1020 C C . ASP A 1 129 ? -35 10.906 1.712 1 96.06 129 ASP A C 1
ATOM 1022 O O . ASP A 1 129 ? -35.25 9.852 2.287 1 96.06 129 ASP A O 1
ATOM 1026 N N . ALA A 1 130 ? -34.688 11.094 0.507 1 94.12 130 ALA A N 1
ATOM 1027 C CA . ALA A 1 130 ? -34.625 9.898 -0.322 1 94.12 130 ALA A CA 1
ATOM 1028 C C . ALA A 1 130 ? -33.594 8.898 0.213 1 94.12 130 ALA A C 1
ATOM 1030 O O . ALA A 1 130 ? -33.844 7.695 0.243 1 94.12 130 ALA A O 1
ATOM 1031 N N . CYS A 1 131 ? -32.5 9.406 0.698 1 93.81 131 CYS A N 1
ATOM 1032 C CA . CYS A 1 131 ? -31.438 8.547 1.173 1 93.81 131 CYS A CA 1
ATOM 1033 C C . CYS A 1 131 ? -31.438 8.469 2.695 1 93.81 131 CYS A C 1
ATOM 1035 O O . CYS A 1 131 ? -30.641 7.719 3.279 1 93.81 131 CYS A O 1
ATOM 1037 N N . ALA A 1 132 ? -32.188 9.227 3.291 1 94.31 132 ALA A N 1
ATOM 1038 C CA . ALA A 1 132 ? -32.312 9.281 4.746 1 94.31 132 ALA A CA 1
ATOM 1039 C C . ALA A 1 132 ? -30.953 9.586 5.387 1 94.31 132 ALA A C 1
ATOM 1041 O O . ALA A 1 132 ? -30.531 8.898 6.312 1 94.31 132 ALA A O 1
ATOM 1042 N N . VAL A 1 133 ? -30.266 10.633 4.855 1 96.06 133 VAL A N 1
ATOM 1043 C CA . VAL A 1 133 ? -28.969 11.008 5.387 1 96.06 133 VAL A CA 1
ATOM 1044 C C . VAL A 1 133 ? -28.906 12.516 5.594 1 96.06 133 VAL A C 1
ATOM 1046 O O . VAL A 1 133 ? -29.688 13.266 4.984 1 96.06 133 VAL A O 1
ATOM 1049 N N . TYR A 1 134 ? -27.984 12.914 6.477 1 96.69 134 TYR A N 1
ATOM 1050 C CA . TYR A 1 134 ? -27.734 14.336 6.719 1 96.69 134 TYR A CA 1
ATOM 1051 C C . TYR A 1 134 ? -26.516 14.812 5.941 1 96.69 134 TYR A C 1
ATOM 1053 O O . TYR A 1 134 ? -25.594 14.031 5.672 1 96.69 134 TYR A O 1
ATOM 1061 N N . GLY A 1 135 ? -26.516 16.078 5.547 1 96.38 135 GLY A N 1
ATOM 1062 C CA . GLY A 1 135 ? -25.438 16.672 4.793 1 96.38 135 GLY A CA 1
ATOM 1063 C C . GLY A 1 135 ? -24.516 17.531 5.641 1 96.38 135 GLY A C 1
ATOM 1064 O O . GLY A 1 135 ? -24.234 18.688 5.293 1 96.38 135 GLY A O 1
ATOM 1065 N N . TYR A 1 136 ? -24.062 17.016 6.773 1 94.81 136 TYR A N 1
ATOM 1066 C CA . TYR A 1 136 ? -23.109 17.75 7.621 1 94.81 136 TYR A CA 1
ATOM 1067 C C . TYR A 1 136 ? -21.797 18 6.887 1 94.81 136 TYR A C 1
ATOM 1069 O O . TYR A 1 136 ? -21.234 19.094 6.957 1 94.81 136 TYR A O 1
ATOM 1077 N N . GLU A 1 137 ? -21.359 16.953 6.23 1 93.44 137 GLU A N 1
ATOM 1078 C CA . GLU A 1 137 ? -20.016 16.938 5.652 1 93.44 137 GLU A CA 1
ATOM 1079 C C . GLU A 1 137 ? -19.953 16.047 4.422 1 93.44 137 GLU A C 1
ATOM 1081 O O . GLU A 1 137 ? -20.328 16.453 3.32 1 93.44 137 GLU A O 1
ATOM 1086 N N . GLY A 1 138 ? -19.609 14.836 4.539 1 92.12 138 GLY A N 1
ATOM 1087 C CA . GLY A 1 138 ? -19.25 13.93 3.465 1 92.12 138 GLY A CA 1
ATOM 1088 C C . GLY A 1 138 ? -20.406 13.586 2.547 1 92.12 138 GLY A C 1
ATOM 1089 O O . GLY A 1 138 ? -20.203 13.195 1.396 1 92.12 138 GLY A O 1
ATOM 1090 N N . LEU A 1 139 ? -21.594 13.789 2.969 1 94.81 139 LEU A N 1
ATOM 1091 C CA . LEU A 1 139 ? -22.734 13.281 2.207 1 94.81 139 LEU A CA 1
ATOM 1092 C C . LEU A 1 139 ? -23.453 14.414 1.495 1 94.81 139 LEU A C 1
ATOM 1094 O O . LEU A 1 139 ? -24.406 14.172 0.744 1 94.81 139 LEU A O 1
ATOM 1098 N N . GLY A 1 140 ? -22.984 15.617 1.73 1 95.69 140 GLY A N 1
ATOM 1099 C CA . GLY A 1 140 ? -23.547 16.781 1.066 1 95.69 140 GLY A CA 1
ATOM 1100 C C . GLY A 1 140 ? -22.516 17.688 0.458 1 95.69 140 GLY A C 1
ATOM 1101 O O . GLY A 1 140 ? -21.438 17.906 1.04 1 95.69 140 GLY A O 1
ATOM 1102 N N . ARG A 1 141 ? -22.922 18.25 -0.666 1 97.06 141 ARG A N 1
ATOM 1103 C CA . ARG A 1 141 ? -22.031 19.203 -1.326 1 97.06 141 ARG A CA 1
ATOM 1104 C C . ARG A 1 141 ? -22.828 20.359 -1.94 1 97.06 141 ARG A C 1
ATOM 1106 O O . ARG A 1 141 ? -23.891 20.141 -2.518 1 97.06 141 ARG A O 1
ATOM 1113 N N . GLY A 1 142 ? -22.328 21.516 -1.744 1 97.62 142 GLY A N 1
ATOM 1114 C CA . GLY A 1 142 ? -22.891 22.719 -2.328 1 97.62 142 GLY A CA 1
ATOM 1115 C C . GLY A 1 142 ? -21.859 23.812 -2.529 1 97.62 142 GLY A C 1
ATOM 1116 O O . GLY A 1 142 ? -20.719 23.547 -2.896 1 97.62 142 GLY A O 1
ATOM 1117 N N . HIS A 1 143 ? -22.359 25.031 -2.381 1 97.75 143 HIS A N 1
ATOM 1118 C CA . HIS A 1 143 ? -21.453 26.172 -2.555 1 97.75 143 HIS A CA 1
ATOM 1119 C C . HIS A 1 143 ? -21.328 26.969 -1.266 1 97.75 143 HIS A C 1
ATOM 1121 O O . HIS A 1 143 ? -22.328 27.297 -0.632 1 97.75 143 HIS A O 1
ATOM 1127 N N . CYS A 1 144 ? -20.094 27.266 -0.923 1 96.69 144 CYS A N 1
ATOM 1128 C CA . CYS A 1 144 ? -19.812 28.062 0.261 1 96.69 144 CYS A CA 1
ATOM 1129 C C . CYS A 1 144 ? -20.391 29.469 0.12 1 96.69 144 CYS A C 1
ATOM 1131 O O . CYS A 1 144 ? -20.172 30.141 -0.888 1 96.69 144 CYS A O 1
ATOM 1133 N N . ASN A 1 145 ? -21.047 29.938 1.14 1 94.44 145 ASN A N 1
ATOM 1134 C CA . ASN A 1 145 ? -21.672 31.266 1.084 1 94.44 145 ASN A CA 1
ATOM 1135 C C . ASN A 1 145 ? -20.625 32.375 1.247 1 94.44 145 ASN A C 1
ATOM 1137 O O . ASN A 1 145 ? -20.922 33.531 0.985 1 94.44 145 ASN A O 1
ATOM 1141 N N . ARG A 1 146 ? -19.484 32.031 1.67 1 91.62 146 ARG A N 1
ATOM 1142 C CA . ARG A 1 146 ? -18.438 33 1.927 1 91.62 146 ARG A CA 1
ATOM 1143 C C . ARG A 1 146 ? -17.594 33.25 0.68 1 91.62 146 ARG A C 1
ATOM 1145 O O . ARG A 1 146 ? -17.281 34.406 0.343 1 91.62 146 ARG A O 1
ATOM 1152 N N . CYS A 1 147 ? -17.172 32.125 0.019 1 94.69 147 CYS A N 1
ATOM 1153 C CA . CYS A 1 147 ? -16.234 32.312 -1.086 1 94.69 147 CYS A CA 1
ATOM 1154 C C . CYS A 1 147 ? -16.812 31.75 -2.383 1 94.69 147 CYS A C 1
ATOM 1156 O O . CYS A 1 147 ? -16.219 31.922 -3.453 1 94.69 147 CYS A O 1
ATOM 1158 N N . GLY A 1 148 ? -17.828 31.031 -2.303 1 95.88 148 GLY A N 1
ATOM 1159 C CA . GLY A 1 148 ? -18.516 30.562 -3.496 1 95.88 148 GLY A CA 1
ATOM 1160 C C . GLY A 1 148 ? -18.016 29.219 -3.986 1 95.88 148 GLY A C 1
ATOM 1161 O O . GLY A 1 148 ? -18.656 28.562 -4.816 1 95.88 148 GLY A O 1
ATOM 1162 N N . ALA A 1 149 ? -16.984 28.703 -3.486 1 96.06 149 ALA A N 1
ATOM 1163 C CA . ALA A 1 149 ? -16.391 27.438 -3.92 1 96.06 149 ALA A CA 1
ATOM 1164 C C . ALA A 1 149 ? -17.266 26.25 -3.492 1 96.06 149 ALA A C 1
ATOM 1166 O O . ALA A 1 149 ? -18.141 26.391 -2.629 1 96.06 149 ALA A O 1
ATOM 1167 N N . SER A 1 150 ? -17.062 25.094 -4.184 1 95.81 150 SER A N 1
ATOM 1168 C CA . SER A 1 150 ? -17.688 23.859 -3.74 1 95.81 150 SER A CA 1
ATOM 1169 C C . SER A 1 150 ? -17.266 23.5 -2.312 1 95.81 150 SER A C 1
ATOM 1171 O O . SER A 1 150 ? -16.094 23.609 -1.957 1 95.81 150 SER A O 1
ATOM 1173 N N . SER A 1 151 ? -18.297 23.156 -1.497 1 96.19 151 SER A N 1
ATOM 1174 C CA . SER A 1 151 ? -18 22.906 -0.088 1 96.19 151 SER A CA 1
ATOM 1175 C C . SER A 1 151 ? -19.062 22.047 0.561 1 96.19 151 SER A C 1
ATOM 1177 O O . SER A 1 151 ? -20.203 22 0.094 1 96.19 151 SER A O 1
ATOM 1179 N N . ASP A 1 152 ? -18.641 21.297 1.561 1 95.19 152 ASP A N 1
ATOM 1180 C CA . ASP A 1 152 ? -19.625 20.75 2.484 1 95.19 152 ASP A CA 1
ATOM 1181 C C . ASP A 1 152 ? -20.078 21.797 3.502 1 95.19 152 ASP A C 1
ATOM 1183 O O . ASP A 1 152 ? -19.641 22.953 3.445 1 95.19 152 ASP A O 1
ATOM 1187 N N . ALA A 1 153 ? -20.953 21.453 4.438 1 95 153 ALA A N 1
ATOM 1188 C CA . ALA A 1 153 ? -21.562 22.422 5.332 1 95 153 ALA A CA 1
ATOM 1189 C C . ALA A 1 153 ? -20.75 22.594 6.609 1 95 153 ALA A C 1
ATOM 1191 O O . ALA A 1 153 ? -21.031 23.469 7.43 1 95 153 ALA A O 1
ATOM 1192 N N . SER A 1 154 ? -19.719 21.766 6.77 1 92.88 154 SER A N 1
ATOM 1193 C CA . SER A 1 154 ? -18.938 21.781 8.008 1 92.88 154 SER A CA 1
ATOM 1194 C C . SER A 1 154 ? -17.703 22.688 7.879 1 92.88 154 SER A C 1
ATOM 1196 O O . SER A 1 154 ? -17.375 23.422 8.805 1 92.88 154 SER A O 1
ATOM 1198 N N . GLN A 1 155 ? -17.016 22.516 6.836 1 92.75 155 GLN A N 1
ATOM 1199 C CA . GLN A 1 155 ? -15.766 23.234 6.617 1 92.75 155 GLN A CA 1
ATOM 1200 C C . GLN A 1 155 ? -15.477 23.391 5.125 1 92.75 155 GLN A C 1
ATOM 1202 O O . GLN A 1 155 ? -15.469 22.406 4.379 1 92.75 155 GLN A O 1
ATOM 1207 N N . CYS A 1 156 ? -15.258 24.625 4.738 1 94.75 156 CYS A N 1
ATOM 1208 C CA . CYS A 1 156 ? -14.891 24.875 3.348 1 94.75 156 CYS A CA 1
ATOM 1209 C C . CYS A 1 156 ? -13.391 24.719 3.143 1 94.75 156 CYS A C 1
ATOM 1211 O O . CYS A 1 156 ? -12.594 25.406 3.787 1 94.75 156 CYS A O 1
ATOM 1213 N N . GLU A 1 157 ? -12.984 23.953 2.238 1 91.5 157 GLU A N 1
ATOM 1214 C CA . GLU A 1 157 ? -11.57 23.688 1.979 1 91.5 157 GLU A CA 1
ATOM 1215 C C . GLU A 1 157 ? -10.898 24.875 1.303 1 91.5 157 GLU A C 1
ATOM 1217 O O . GLU A 1 157 ? -9.703 25.109 1.505 1 91.5 157 GLU A O 1
ATOM 1222 N N . ALA A 1 158 ? -11.641 25.594 0.61 1 92.31 158 ALA A N 1
ATOM 1223 C CA . ALA A 1 158 ? -11.086 26.672 -0.19 1 92.31 158 ALA A CA 1
ATOM 1224 C C . ALA A 1 158 ? -10.742 27.875 0.684 1 92.31 158 ALA A C 1
ATOM 1226 O O . ALA A 1 158 ? -9.664 28.453 0.558 1 92.31 158 ALA A O 1
ATOM 1227 N N . CYS A 1 159 ? -11.633 28.266 1.538 1 94.19 159 CYS A N 1
ATOM 1228 C CA . CYS A 1 159 ? -11.391 29.484 2.309 1 94.19 159 CYS A CA 1
ATOM 1229 C C . CYS A 1 159 ? -11.172 29.156 3.781 1 94.19 159 CYS A C 1
ATOM 1231 O O . CYS A 1 159 ? -10.984 30.062 4.598 1 94.19 159 CYS A O 1
ATOM 1233 N N . ALA A 1 160 ? -11.25 27.906 4.195 1 93.81 160 ALA A N 1
ATOM 1234 C CA . ALA A 1 160 ? -10.953 27.391 5.531 1 93.81 160 ALA A CA 1
ATOM 1235 C C . ALA A 1 160 ? -11.938 27.938 6.559 1 93.81 160 ALA A C 1
ATOM 1237 O O . ALA A 1 160 ? -11.609 28.047 7.742 1 93.81 160 ALA A O 1
ATOM 1238 N N . ARG A 1 161 ? -13.133 28.328 6.094 1 92.75 161 ARG A N 1
ATOM 1239 C CA . ARG A 1 161 ? -14.141 28.859 7.008 1 92.75 161 ARG A CA 1
ATOM 1240 C C . ARG A 1 161 ? -15.305 27.875 7.152 1 92.75 161 ARG A C 1
ATOM 1242 O O . ARG A 1 161 ? -15.484 26.984 6.316 1 92.75 161 ARG A O 1
ATOM 1249 N N . VAL A 1 162 ? -15.992 28.062 8.234 1 90.81 162 VAL A N 1
ATOM 1250 C CA . VAL A 1 162 ? -17.219 27.312 8.445 1 90.81 162 VAL A CA 1
ATOM 1251 C C . VAL A 1 162 ? -18.375 27.984 7.711 1 90.81 162 VAL A C 1
ATOM 1253 O O . VAL A 1 162 ? -18.75 29.109 8.039 1 90.81 162 VAL A O 1
ATOM 1256 N N . PRO A 1 163 ? -18.984 27.281 6.797 1 92.81 163 PRO A N 1
ATOM 1257 C CA . PRO A 1 163 ? -20.094 27.906 6.082 1 92.81 163 PRO A CA 1
ATOM 1258 C C . PRO A 1 163 ? -21.328 28.078 6.965 1 92.81 163 PRO A C 1
ATOM 1260 O O . PRO A 1 163 ? -21.484 27.391 7.973 1 92.81 163 PRO A O 1
ATOM 1263 N N . ASP A 1 164 ? -22.141 29.094 6.535 1 92.94 164 ASP A N 1
ATOM 1264 C CA . ASP A 1 164 ? -23.469 29.281 7.141 1 92.94 164 ASP A CA 1
ATOM 1265 C C . ASP A 1 164 ? -24.531 28.5 6.379 1 92.94 164 ASP A C 1
ATOM 1267 O O . ASP A 1 164 ? -24.938 28.906 5.289 1 92.94 164 ASP A O 1
ATOM 1271 N N . VAL A 1 165 ? -25 27.469 7.008 1 94.56 165 VAL A N 1
ATOM 1272 C CA . VAL A 1 165 ? -25.922 26.531 6.379 1 94.56 165 VAL A CA 1
ATOM 1273 C C . VAL A 1 165 ? -27.125 27.281 5.824 1 94.56 165 VAL A C 1
ATOM 1275 O O . VAL A 1 165 ? -27.656 26.938 4.766 1 94.56 165 VAL A O 1
ATOM 1278 N N . ALA A 1 166 ? -27.547 28.359 6.48 1 92.25 166 ALA A N 1
ATOM 1279 C CA . ALA A 1 166 ? -28.719 29.125 6.086 1 92.25 166 ALA A CA 1
ATOM 1280 C C . ALA A 1 166 ? -28.5 29.828 4.746 1 92.25 166 ALA A C 1
ATOM 1282 O O . ALA A 1 166 ? -29.453 30.125 4.031 1 92.25 166 ALA A O 1
ATOM 1283 N N . HIS A 1 167 ? -27.25 29.984 4.414 1 94.56 167 HIS A N 1
ATOM 1284 C CA . HIS A 1 167 ? -26.984 30.828 3.248 1 94.56 167 HIS A CA 1
ATOM 1285 C C . HIS A 1 167 ? -26.266 30.031 2.154 1 94.56 167 HIS A C 1
ATOM 1287 O O . HIS A 1 167 ? -25.984 30.578 1.083 1 94.56 167 HIS A O 1
ATOM 1293 N N . MET A 1 168 ? -26 28.797 2.434 1 96.44 168 MET A N 1
ATOM 1294 C CA . MET A 1 168 ? -25.391 27.969 1.402 1 96.44 168 MET A CA 1
ATOM 1295 C C . MET A 1 168 ? -26.391 27.672 0.284 1 96.44 168 MET A C 1
ATOM 1297 O O . MET A 1 168 ? -27.594 27.656 0.512 1 96.44 168 MET A O 1
ATOM 1301 N N . GLN A 1 169 ? -25.875 27.484 -0.898 1 95.56 169 GLN A N 1
ATOM 1302 C CA . GLN A 1 169 ? -26.719 27.234 -2.059 1 95.56 169 GLN A CA 1
ATOM 1303 C C . GLN A 1 169 ? -26.312 25.938 -2.766 1 95.56 169 GLN A C 1
ATOM 1305 O O . GLN A 1 169 ? -25.188 25.469 -2.619 1 95.56 169 GLN A O 1
ATOM 1310 N N . GLY A 1 170 ? -27.328 25.375 -3.398 1 96.62 170 GLY A N 1
ATOM 1311 C CA . GLY A 1 170 ? -27.062 24.281 -4.32 1 96.62 170 GLY A CA 1
ATOM 1312 C C . GLY A 1 170 ? -26.656 23 -3.623 1 96.62 170 GLY A C 1
ATOM 1313 O O . GLY A 1 170 ? -25.906 22.188 -4.184 1 96.62 170 GLY A O 1
ATOM 1314 N N . MET A 1 171 ? -27.109 22.781 -2.447 1 97.69 171 MET A N 1
ATOM 1315 C CA . MET A 1 171 ? -26.719 21.578 -1.71 1 97.69 171 MET A CA 1
ATOM 1316 C C . MET A 1 171 ? -27.391 20.344 -2.293 1 97.69 171 MET A C 1
ATOM 1318 O O . MET A 1 171 ? -28.594 20.312 -2.477 1 97.69 171 MET A O 1
ATOM 1322 N N . HIS A 1 172 ? -26.562 19.328 -2.646 1 98.06 172 HIS A N 1
ATOM 1323 C CA . HIS A 1 172 ? -27.094 18.078 -3.186 1 98.06 172 HIS A CA 1
ATOM 1324 C C . HIS A 1 172 ? -26.5 16.875 -2.463 1 98.06 172 HIS A C 1
ATOM 1326 O O . HIS A 1 172 ? -25.422 16.969 -1.868 1 98.06 172 HIS A O 1
ATOM 1332 N N . CYS A 1 173 ? -27.234 15.82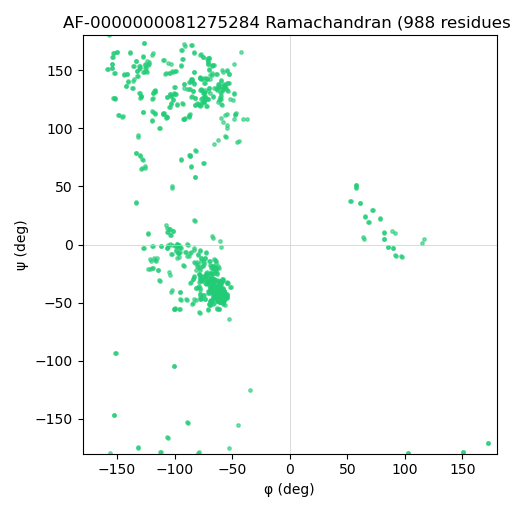8 -2.459 1 97.12 173 CYS A N 1
ATOM 1333 C CA . CYS A 1 173 ? -26.828 14.57 -1.858 1 97.12 173 CYS A CA 1
ATOM 1334 C C . CYS A 1 173 ? -25.797 13.859 -2.73 1 97.12 173 CYS A C 1
ATOM 1336 O O . CYS A 1 173 ? -26.016 13.648 -3.922 1 97.12 173 CYS A O 1
ATOM 1338 N N . ILE A 1 174 ? -24.734 13.453 -2.145 1 94 174 ILE A N 1
ATOM 1339 C CA . ILE A 1 174 ? -23.641 12.828 -2.879 1 94 174 ILE A CA 1
ATOM 1340 C C . ILE A 1 174 ? -24.062 11.43 -3.324 1 94 174 ILE A C 1
ATOM 1342 O O . ILE A 1 174 ? -23.578 10.93 -4.348 1 94 174 ILE A O 1
ATOM 1346 N N . LEU A 1 175 ? -24.938 10.844 -2.621 1 90 175 LEU A N 1
ATOM 1347 C CA . LEU A 1 175 ? -25.344 9.469 -2.895 1 90 175 LEU A CA 1
ATOM 1348 C C . LEU A 1 175 ? -26.281 9.406 -4.094 1 90 175 LEU A C 1
ATOM 1350 O O . LEU A 1 175 ? -26.094 8.578 -4.992 1 90 175 LEU A O 1
ATOM 1354 N N . CYS A 1 176 ? -27.281 10.32 -4.109 1 92 176 CYS A N 1
ATOM 1355 C CA . CYS A 1 176 ? -28.312 10.172 -5.133 1 92 176 CYS A CA 1
ATOM 1356 C C . CYS A 1 176 ? -28.297 11.359 -6.086 1 92 176 CYS A C 1
ATOM 1358 O O . CYS A 1 176 ? -28.938 11.32 -7.137 1 92 176 CYS A O 1
ATOM 1360 N N . GLY A 1 177 ? -27.656 12.383 -5.75 1 94.69 177 GLY A N 1
ATOM 1361 C CA . GLY A 1 177 ? -27.594 13.562 -6.598 1 94.69 177 GLY A CA 1
ATOM 1362 C C . GLY A 1 177 ? -28.766 14.508 -6.406 1 94.69 177 GLY A C 1
ATOM 1363 O O . GLY A 1 177 ? -28.781 15.602 -6.965 1 94.69 177 GLY A O 1
ATOM 1364 N N . GLY A 1 178 ? -29.656 14.148 -5.582 1 96.56 178 GLY A N 1
ATOM 1365 C CA . GLY A 1 178 ? -30.844 14.945 -5.359 1 96.56 178 GLY A CA 1
ATOM 1366 C C . GLY A 1 178 ? -30.594 16.156 -4.477 1 96.56 178 GLY A C 1
ATOM 1367 O O . GLY A 1 178 ? -29.594 16.203 -3.742 1 96.56 178 GLY A O 1
ATOM 1368 N N . ASP A 1 179 ? -31.516 17.062 -4.535 1 96.94 179 ASP A N 1
ATOM 1369 C CA . ASP A 1 179 ? -31.422 18.281 -3.736 1 96.94 179 ASP A CA 1
ATOM 1370 C C . ASP A 1 179 ? -31.656 17.984 -2.258 1 96.94 179 ASP A C 1
ATOM 1372 O O . ASP A 1 179 ? -32.5 17.172 -1.909 1 96.94 179 ASP A O 1
ATOM 1376 N N . MET A 1 180 ? -30.906 18.672 -1.483 1 97.94 180 MET A N 1
ATOM 1377 C CA . MET A 1 180 ? -31.109 18.578 -0.041 1 97.94 180 MET A CA 1
ATOM 1378 C C . MET A 1 180 ? -31.875 19.781 0.477 1 97.94 180 MET A C 1
ATOM 1380 O O . MET A 1 180 ? -31.797 20.875 -0.095 1 97.94 180 MET A O 1
ATOM 1384 N N . HIS A 1 181 ? -32.656 19.562 1.519 1 97.5 181 HIS A N 1
ATOM 1385 C CA . HIS A 1 181 ? -33.375 20.656 2.156 1 97.5 181 HIS A CA 1
ATOM 1386 C C . HIS A 1 181 ? -32.938 20.812 3.611 1 97.5 181 HIS A C 1
ATOM 1388 O O . HIS A 1 181 ? -32.25 19.953 4.168 1 97.5 181 HIS A O 1
ATOM 1394 N N . ARG A 1 182 ? -33.281 21.953 4.195 1 97.81 182 ARG A N 1
ATOM 1395 C CA . ARG A 1 182 ? -32.844 22.266 5.559 1 97.81 182 ARG A CA 1
ATOM 1396 C C . ARG A 1 182 ? -33.906 21.797 6.566 1 97.81 182 ARG A C 1
ATOM 1398 O O . ARG A 1 182 ? -35.094 21.969 6.352 1 97.81 182 ARG A O 1
ATOM 1405 N N . VAL A 1 183 ? -33.406 21.156 7.613 1 97.69 183 VAL A N 1
ATOM 1406 C CA . VAL A 1 183 ? -34.25 20.734 8.734 1 97.69 183 VAL A CA 1
ATOM 1407 C C . VAL A 1 183 ? -33.594 21.125 10.047 1 97.69 183 VAL A C 1
ATOM 1409 O O . VAL A 1 183 ? -32.344 21.203 10.133 1 97.69 183 VAL A O 1
ATOM 1412 N N . PRO A 1 184 ? -34.375 21.422 11.086 1 97.38 184 PRO A N 1
ATOM 1413 C CA . PRO A 1 184 ? -33.75 21.688 12.398 1 97.38 184 PRO A CA 1
ATOM 1414 C C . PRO A 1 184 ? -33.281 20.422 13.102 1 97.38 184 PRO A C 1
ATOM 1416 O O . PRO A 1 184 ? -34 19.422 13.117 1 97.38 184 PRO A O 1
ATOM 1419 N N . VAL A 1 185 ? -32.094 20.406 13.609 1 97.25 185 VAL A N 1
ATOM 1420 C CA . VAL A 1 185 ? -31.578 19.312 14.422 1 97.25 185 VAL A CA 1
ATOM 1421 C C . VAL A 1 185 ? -31 19.875 15.719 1 97.25 185 VAL A C 1
ATOM 1423 O O . VAL A 1 185 ? -30.219 20.828 15.711 1 97.25 185 VAL A O 1
ATOM 1426 N N . THR A 1 186 ? -31.469 19.328 16.812 1 97.81 186 THR A N 1
ATOM 1427 C CA . THR A 1 186 ? -30.922 19.734 18.094 1 97.81 186 THR A CA 1
ATOM 1428 C C . THR A 1 186 ? -29.562 19.094 18.344 1 97.81 186 THR A C 1
ATOM 1430 O O . THR A 1 186 ? -29.438 17.859 18.344 1 97.81 186 THR A O 1
ATOM 1433 N N . ARG A 1 187 ? -28.531 19.953 18.562 1 97.5 187 ARG A N 1
ATOM 1434 C CA . ARG A 1 187 ? -27.172 19.438 18.75 1 97.5 187 ARG A CA 1
ATOM 1435 C C . ARG A 1 187 ? -26.344 20.406 19.578 1 97.5 187 ARG A C 1
ATOM 1437 O O . ARG A 1 187 ? -26.766 21.531 19.859 1 97.5 187 ARG A O 1
ATOM 1444 N N . TYR A 1 188 ? -25.234 19.891 20.047 1 97.81 188 TYR A N 1
ATOM 1445 C CA . TYR A 1 188 ? -24.375 20.734 20.859 1 97.81 188 TYR A CA 1
ATOM 1446 C C . TYR A 1 188 ? -23.625 21.75 20 1 97.81 188 TYR A C 1
ATOM 1448 O O . TYR A 1 188 ? -23.047 21.391 18.969 1 97.81 188 TYR A O 1
ATOM 1456 N N . VAL A 1 189 ? -23.703 22.969 20.453 1 97.31 189 VAL A N 1
ATOM 1457 C CA . VAL A 1 189 ? -23 24.078 19.828 1 97.31 189 VAL A CA 1
ATOM 1458 C C . VAL A 1 189 ? -22.016 24.703 20.812 1 97.31 189 VAL A C 1
ATOM 1460 O O . VAL A 1 189 ? -22.344 24.891 21.984 1 97.31 189 VAL A O 1
ATOM 1463 N N . TRP A 1 190 ? -20.797 24.875 20.375 1 97.88 190 TRP A N 1
ATOM 1464 C CA . TRP A 1 190 ? -19.75 25.547 21.141 1 97.88 190 TRP A CA 1
ATOM 1465 C C . TRP A 1 190 ? -19.797 27.047 20.906 1 97.88 190 TRP A C 1
ATOM 1467 O O . TRP A 1 190 ? -19.531 27.516 19.797 1 97.88 190 TRP A O 1
ATOM 1477 N N . LYS A 1 191 ? -20.156 27.812 21.953 1 96.81 191 LYS A N 1
ATOM 1478 C CA . LYS A 1 191 ? -20.141 29.266 21.875 1 96.81 191 LYS A CA 1
ATOM 1479 C C . LYS A 1 191 ? -18.703 29.797 21.938 1 96.81 191 LYS A C 1
ATOM 1481 O O . LYS A 1 191 ? -18.344 30.531 22.844 1 96.81 191 LYS A O 1
ATOM 1486 N N . ILE A 1 192 ? -18 29.547 20.891 1 96.94 192 ILE A N 1
ATOM 1487 C CA . ILE A 1 192 ? -16.562 29.734 20.875 1 96.94 192 ILE A CA 1
ATOM 1488 C C . ILE A 1 192 ? -16.234 31.219 20.719 1 96.94 192 ILE A C 1
ATOM 1490 O O . ILE A 1 192 ? -15.141 31.656 21.078 1 96.94 192 ILE A O 1
ATOM 1494 N N . GLY A 1 193 ? -17.141 32 20.234 1 95.19 193 GLY A N 1
ATOM 1495 C CA . GLY A 1 193 ? -16.953 33.438 20.078 1 95.19 193 GLY A CA 1
ATOM 1496 C C . GLY A 1 193 ? -16.531 34.125 21.375 1 95.19 193 GLY A C 1
ATOM 1497 O O . GLY A 1 193 ? -15.781 35.094 21.344 1 95.19 193 GLY A O 1
ATOM 1498 N N . ALA A 1 194 ? -17.016 33.594 22.438 1 95.75 194 ALA A N 1
ATOM 1499 C CA . ALA A 1 194 ? -16.672 34.125 23.75 1 95.75 194 ALA A CA 1
ATOM 1500 C C . ALA A 1 194 ? -15.18 34.031 24.016 1 95.75 194 ALA A C 1
ATOM 1502 O O . ALA A 1 194 ? -14.641 34.75 24.859 1 95.75 194 ALA A O 1
ATOM 1503 N N . GLN A 1 195 ? -14.523 33.188 23.312 1 95.94 195 GLN A N 1
ATOM 1504 C CA . GLN A 1 195 ? -13.102 32.969 23.562 1 95.94 195 GLN A CA 1
ATOM 1505 C C . GLN A 1 195 ? -12.234 33.688 22.516 1 95.94 195 GLN A C 1
ATOM 1507 O O . GLN A 1 195 ? -11.008 33.625 22.594 1 95.94 195 GLN A O 1
ATOM 1512 N N . TYR A 1 196 ? -12.852 34.375 21.562 1 96.62 196 TYR A N 1
ATOM 1513 C CA . TYR A 1 196 ? -12.117 34.969 20.453 1 96.62 196 TYR A CA 1
ATOM 1514 C C . TYR A 1 196 ? -11.07 35.938 20.953 1 96.62 196 TYR A C 1
ATOM 1516 O O . TYR A 1 196 ? -9.93 35.938 20.5 1 96.62 196 TYR A O 1
ATOM 1524 N N . PRO A 1 197 ? -11.359 36.812 21.953 1 95.62 197 PRO A N 1
ATOM 1525 C CA . PRO A 1 197 ? -10.344 37.75 22.438 1 95.62 197 PRO A CA 1
ATOM 1526 C C . PRO A 1 197 ? -9.133 37.062 23.047 1 95.62 197 PRO A C 1
ATOM 1528 O O . PRO A 1 197 ? -7.992 37.438 22.797 1 95.62 197 PRO A O 1
ATOM 1531 N N . ALA A 1 198 ? -9.438 36.031 23.828 1 95.25 198 ALA A N 1
ATOM 1532 C CA . ALA A 1 198 ? -8.352 35.281 24.469 1 95.25 198 ALA A CA 1
ATOM 1533 C C . ALA A 1 198 ? -7.504 34.562 23.422 1 95.25 198 ALA A C 1
ATOM 1535 O O . ALA A 1 198 ? -6.281 34.469 23.578 1 95.25 198 ALA A O 1
ATOM 1536 N N . ILE A 1 199 ? -8.172 34.031 22.375 1 96.38 199 ILE A N 1
ATOM 1537 C CA . ILE A 1 199 ? -7.477 33.344 21.297 1 96.38 199 ILE A CA 1
ATOM 1538 C C . ILE A 1 199 ? -6.559 34.312 20.562 1 96.38 199 ILE A C 1
ATOM 1540 O O . ILE A 1 199 ? -5.391 34 20.312 1 96.38 199 ILE A O 1
ATOM 1544 N N . ALA A 1 200 ? -7.07 35.438 20.266 1 95.81 200 ALA A N 1
ATOM 1545 C CA . ALA A 1 200 ? -6.297 36.469 19.578 1 95.81 200 ALA A CA 1
ATOM 1546 C C . ALA A 1 200 ? -5.051 36.844 20.375 1 95.81 200 ALA A C 1
ATOM 1548 O O . ALA A 1 200 ? -3.959 36.969 19.812 1 95.81 200 ALA A O 1
ATOM 1549 N N . GLU A 1 201 ? -5.184 37.031 21.594 1 95.81 201 GLU A N 1
ATOM 1550 C CA . GLU A 1 201 ? -4.066 37.406 22.469 1 95.81 201 GLU A CA 1
ATOM 1551 C C . GLU A 1 201 ? -3.023 36.281 22.531 1 95.81 201 GLU A C 1
ATOM 1553 O O . GLU A 1 201 ? -1.821 36.562 22.484 1 95.81 201 GLU A O 1
ATOM 1558 N N . ALA A 1 202 ? -3.512 35.094 22.656 1 94.81 202 ALA A N 1
ATOM 1559 C CA . ALA A 1 202 ? -2.619 33.969 22.797 1 94.81 202 ALA A CA 1
ATOM 1560 C C . ALA A 1 202 ? -1.777 33.75 21.531 1 94.81 202 ALA A C 1
ATOM 1562 O O . ALA A 1 202 ? -0.625 33.344 21.609 1 94.81 202 ALA A O 1
ATOM 1563 N N . LEU A 1 203 ? -2.34 34.094 20.359 1 95.69 203 LEU A N 1
ATOM 1564 C CA . LEU A 1 203 ? -1.686 33.781 19.094 1 95.69 203 LEU A CA 1
ATOM 1565 C C . LEU A 1 203 ? -0.882 34.969 18.594 1 95.69 203 LEU A C 1
ATOM 1567 O O . LEU A 1 203 ? -0.108 34.844 17.641 1 95.69 203 LEU A O 1
ATOM 1571 N N . LYS A 1 204 ? -0.977 36.062 19.203 1 92.88 204 LYS A N 1
ATOM 1572 C CA . LYS A 1 204 ? -0.463 37.312 18.703 1 92.88 204 LYS A CA 1
ATOM 1573 C C . LYS A 1 204 ? 1.044 37.25 18.469 1 92.88 204 LYS A C 1
ATOM 1575 O O . LYS A 1 204 ? 1.535 37.656 17.422 1 92.88 204 LYS A O 1
ATOM 1580 N N . ALA A 1 205 ? 1.763 36.656 19.359 1 89.38 205 ALA A N 1
ATOM 1581 C CA . ALA A 1 205 ? 3.221 36.719 19.297 1 89.38 205 ALA A CA 1
ATOM 1582 C C . ALA A 1 205 ? 3.805 35.469 18.672 1 89.38 205 ALA A C 1
ATOM 1584 O O . ALA A 1 205 ? 5.02 35.344 18.5 1 89.38 205 ALA A O 1
ATOM 1585 N N . LEU A 1 206 ? 2.982 34.562 18.328 1 91.88 206 LEU A N 1
ATOM 1586 C CA . LEU A 1 206 ? 3.482 33.312 17.812 1 91.88 206 LEU A CA 1
ATOM 1587 C C . LEU A 1 206 ? 3.76 33.406 16.312 1 91.88 206 LEU A C 1
ATOM 1589 O O . LEU A 1 206 ? 3.016 34.062 15.586 1 91.88 206 LEU A O 1
ATOM 1593 N N . PRO A 1 207 ? 4.863 32.75 15.875 1 92 207 PRO A N 1
ATOM 1594 C CA . PRO A 1 207 ? 5.148 32.719 14.438 1 92 207 PRO A CA 1
ATOM 1595 C C . PRO A 1 207 ? 4.008 32.125 13.625 1 92 207 PRO A C 1
ATOM 1597 O O . PRO A 1 207 ? 3.381 31.141 14.055 1 92 207 PRO A O 1
ATOM 1600 N N . LYS A 1 208 ? 3.68 32.75 12.531 1 93.75 208 LYS A N 1
ATOM 1601 C CA . LYS A 1 208 ? 2.686 32.25 11.586 1 93.75 208 LYS A CA 1
ATOM 1602 C C . LYS A 1 208 ? 2.941 32.781 10.18 1 93.75 208 LYS A C 1
ATOM 1604 O O . LYS A 1 208 ? 3.58 33.812 10.016 1 93.75 208 LYS A O 1
ATOM 1609 N N . ARG A 1 209 ? 2.527 32.156 9.242 1 95.19 209 ARG A N 1
ATOM 1610 C CA . ARG A 1 209 ? 2.621 32.625 7.867 1 95.19 209 ARG A CA 1
ATOM 1611 C C . ARG A 1 209 ? 1.589 33.719 7.594 1 95.19 209 ARG A C 1
ATOM 1613 O O . ARG A 1 209 ? 0.566 33.781 8.281 1 95.19 209 ARG A O 1
ATOM 1620 N N . ALA A 1 210 ? 1.842 34.438 6.559 1 94.75 210 ALA A N 1
ATOM 1621 C CA . ALA A 1 210 ? 1.032 35.625 6.258 1 94.75 210 ALA A CA 1
ATOM 1622 C C . ALA A 1 210 ? -0.423 35.25 6.004 1 94.75 210 ALA A C 1
ATOM 1624 O O . ALA A 1 210 ? -1.341 35.938 6.438 1 94.75 210 ALA A O 1
ATOM 1625 N N . ALA A 1 211 ? -0.61 34.188 5.305 1 94.94 211 ALA A N 1
ATOM 1626 C CA . ALA A 1 211 ? -1.969 33.75 4.984 1 94.94 211 ALA A CA 1
ATOM 1627 C C . ALA A 1 211 ? -2.77 33.469 6.25 1 94.94 211 ALA A C 1
ATOM 1629 O O . ALA A 1 211 ? -3.949 33.812 6.34 1 94.94 211 ALA A O 1
ATOM 1630 N N . LEU A 1 212 ? -2.184 32.844 7.234 1 96.5 212 LEU A N 1
ATOM 1631 C CA . LEU A 1 212 ? -2.867 32.531 8.484 1 96.5 212 LEU A CA 1
ATOM 1632 C C . LEU A 1 212 ? -3.129 33.781 9.289 1 96.5 212 LEU A C 1
ATOM 1634 O O . LEU A 1 212 ? -4.172 33.906 9.938 1 96.5 212 LEU A O 1
ATOM 1638 N N . GLU A 1 213 ? -2.166 34.656 9.281 1 95.81 213 GLU A N 1
ATOM 1639 C CA . GLU A 1 213 ? -2.348 35.938 9.984 1 95.81 213 GLU A CA 1
ATOM 1640 C C . GLU A 1 213 ? -3.57 36.688 9.461 1 95.81 213 GLU A C 1
ATOM 1642 O O . GLU A 1 213 ? -4.402 37.156 10.25 1 95.81 213 GLU A O 1
ATOM 1647 N N . THR A 1 214 ? -3.654 36.781 8.195 1 95.62 214 THR A N 1
ATOM 1648 C CA . THR A 1 214 ? -4.785 37.438 7.566 1 95.62 214 THR A CA 1
ATOM 1649 C C . THR A 1 214 ? -6.086 36.688 7.855 1 95.62 214 THR A C 1
ATOM 1651 O O . THR A 1 214 ? -7.109 37.312 8.148 1 95.62 214 THR A O 1
ATOM 1654 N N . TYR A 1 215 ? -6.012 35.469 7.766 1 95.81 215 TYR A N 1
ATOM 1655 C CA . TYR A 1 215 ? -7.16 34.594 8.031 1 95.81 215 TYR A CA 1
ATOM 1656 C C . TYR A 1 215 ? -7.688 34.812 9.445 1 95.81 215 TYR A C 1
ATOM 1658 O O . TYR A 1 215 ? -8.883 35.031 9.641 1 95.81 215 TYR A O 1
ATOM 1666 N N . LEU A 1 216 ? -6.832 34.781 10.422 1 96 216 LEU A N 1
ATOM 1667 C CA . LEU A 1 216 ? -7.215 34.875 11.82 1 96 216 LEU A CA 1
ATOM 1668 C C . LEU A 1 216 ? -7.793 36.281 12.117 1 96 216 LEU A C 1
ATOM 1670 O O . LEU A 1 216 ? -8.75 36.406 12.883 1 96 216 LEU A O 1
ATOM 1674 N N . ALA A 1 217 ? -7.219 37.281 11.492 1 94.56 217 ALA A N 1
ATOM 1675 C CA . ALA A 1 217 ? -7.727 38.656 11.68 1 94.56 217 ALA A CA 1
ATOM 1676 C C . ALA A 1 217 ? -9.18 38.75 11.227 1 94.56 217 ALA A C 1
ATOM 1678 O O . ALA A 1 217 ? -9.977 39.469 11.852 1 94.56 217 ALA A O 1
ATOM 1679 N N . ASP A 1 218 ? -9.469 38.031 10.242 1 93.75 218 ASP A N 1
ATOM 1680 C CA . ASP A 1 218 ? -10.82 38.094 9.688 1 93.75 218 ASP A CA 1
ATOM 1681 C C . ASP A 1 218 ? -11.766 37.188 10.484 1 93.75 218 ASP A C 1
ATOM 1683 O O . ASP A 1 218 ? -12.844 37.625 10.891 1 93.75 218 ASP A O 1
ATOM 1687 N N . VAL A 1 219 ? -11.375 36 10.75 1 92.88 219 VAL A N 1
ATOM 1688 C CA . VAL A 1 219 ? -12.234 34.969 11.32 1 92.88 219 VAL A CA 1
ATOM 1689 C C . VAL A 1 219 ? -12.586 35.344 12.766 1 92.88 219 VAL A C 1
ATOM 1691 O O . VAL A 1 219 ? -13.719 35.094 13.211 1 92.88 219 VAL A O 1
ATOM 1694 N N . LEU A 1 220 ? -11.75 35.906 13.523 1 94.06 220 LEU A N 1
ATOM 1695 C CA . LEU A 1 220 ? -11.977 36.219 14.93 1 94.06 220 LEU A CA 1
ATOM 1696 C C . LEU A 1 220 ? -12.852 37.469 15.078 1 94.06 220 LEU A C 1
ATOM 1698 O O . LEU A 1 220 ? -13.352 37.75 16.172 1 94.06 220 LEU A O 1
ATOM 1702 N N . ARG A 1 221 ? -13.133 38.094 13.93 1 89.44 221 ARG A N 1
ATOM 1703 C CA . ARG A 1 221 ? -13.969 39.281 13.969 1 89.44 221 ARG A CA 1
ATOM 1704 C C . ARG A 1 221 ? -15.312 39.031 13.289 1 89.44 221 ARG A C 1
ATOM 1706 O O . ARG A 1 221 ? -16.328 39.625 13.68 1 89.44 221 ARG A O 1
ATOM 1713 N N . ASN A 1 222 ? -15.359 38.188 12.297 1 81.19 222 ASN A N 1
ATOM 1714 C CA . ASN A 1 222 ? -16.5 38.156 11.391 1 81.19 222 ASN A CA 1
ATOM 1715 C C . ASN A 1 222 ? -17.141 36.781 11.352 1 81.19 222 ASN A C 1
ATOM 1717 O O . ASN A 1 222 ? -17.922 36.469 10.453 1 81.19 222 ASN A O 1
ATOM 1721 N N . THR A 1 223 ? -16.797 35.969 12.156 1 75.81 223 THR A N 1
ATOM 1722 C CA . THR A 1 223 ? -17.359 34.625 12.141 1 75.81 223 THR A CA 1
ATOM 1723 C C . THR A 1 223 ? -18.359 34.438 13.273 1 75.81 223 THR A C 1
ATOM 1725 O O . THR A 1 223 ? -18.328 35.188 14.266 1 75.81 223 THR A O 1
ATOM 1728 N N . SER A 1 224 ? -19.172 33.5 12.953 1 74.5 224 SER A N 1
ATOM 1729 C CA . SER A 1 224 ? -20.188 33.156 13.93 1 74.5 224 SER A CA 1
ATOM 1730 C C . SER A 1 224 ? -19.578 32.812 15.281 1 74.5 224 SER A C 1
ATOM 1732 O O . SER A 1 224 ? -18.5 32.219 15.336 1 74.5 224 SER A O 1
ATOM 1734 N N . ASP A 1 225 ? -20.328 33.094 16.188 1 79.12 225 ASP A N 1
ATOM 1735 C CA . ASP A 1 225 ? -19.906 32.812 17.562 1 79.12 225 ASP A CA 1
ATOM 1736 C C . ASP A 1 225 ? -20.234 31.391 17.984 1 79.12 225 ASP A C 1
ATOM 1738 O O . ASP A 1 225 ? -19.828 30.938 19.047 1 79.12 225 ASP A O 1
ATOM 1742 N N . ALA A 1 226 ? -20.922 30.781 17.109 1 90.56 226 ALA A N 1
ATOM 1743 C CA . ALA A 1 226 ? -21.391 29.438 17.453 1 90.56 226 ALA A CA 1
ATOM 1744 C C . ALA A 1 226 ? -20.828 28.406 16.484 1 90.56 226 ALA A C 1
ATOM 1746 O O . ALA A 1 226 ? -20.969 28.531 15.266 1 90.56 226 ALA A O 1
ATOM 1747 N N . TRP A 1 227 ? -20.188 27.391 17.016 1 95.44 227 TRP A N 1
ATOM 1748 C CA . TRP A 1 227 ? -19.594 26.312 16.234 1 95.44 227 TRP A CA 1
ATOM 1749 C C . TRP A 1 227 ? -20.219 24.969 16.609 1 95.44 227 TRP A C 1
ATOM 1751 O O . TRP A 1 227 ? -19.969 24.438 17.688 1 95.44 227 TRP A O 1
ATOM 1761 N N . PRO A 1 228 ? -21.094 24.391 15.703 1 95.56 228 PRO A N 1
ATOM 1762 C CA . PRO A 1 228 ? -21.641 23.062 16.016 1 95.56 228 PRO A CA 1
ATOM 1763 C C . PRO A 1 228 ? -20.562 22 16.172 1 95.56 228 PRO A C 1
ATOM 1765 O O . PRO A 1 228 ? -19.656 21.906 15.336 1 95.56 228 PRO A O 1
ATOM 1768 N N . VAL A 1 229 ? -20.719 21.141 17.25 1 97.25 229 VAL A N 1
ATOM 1769 C CA . VAL A 1 229 ? -19.609 20.234 17.516 1 97.25 229 VAL A CA 1
ATOM 1770 C C . VAL A 1 229 ? -20.109 18.797 17.594 1 97.25 229 VAL A C 1
ATOM 1772 O O . VAL A 1 229 ? -19.328 17.859 17.719 1 97.25 229 VAL A O 1
ATOM 1775 N N . THR A 1 230 ? -21.391 18.484 17.5 1 97.75 230 THR A N 1
ATOM 1776 C CA . THR A 1 230 ? -21.938 17.141 17.406 1 97.75 230 THR A CA 1
ATOM 1777 C C . THR A 1 230 ? -22.781 16.984 16.141 1 97.75 230 THR A C 1
ATOM 1779 O O . THR A 1 230 ? -23.25 17.969 15.578 1 97.75 230 THR A O 1
ATOM 1782 N N . ARG A 1 231 ? -22.922 15.766 15.727 1 96.5 231 ARG A N 1
ATOM 1783 C CA . ARG A 1 231 ? -23.656 15.453 14.5 1 96.5 231 ARG A CA 1
ATOM 1784 C C . ARG A 1 231 ? -24.625 14.297 14.711 1 96.5 231 ARG A C 1
ATOM 1786 O O . ARG A 1 231 ? -24.406 13.188 14.211 1 96.5 231 ARG A O 1
ATOM 1793 N N . PRO A 1 232 ? -25.766 14.57 15.32 1 96.5 232 PRO A N 1
ATOM 1794 C CA . PRO A 1 232 ? -26.75 13.508 15.484 1 96.5 232 PRO A CA 1
ATOM 1795 C C . PRO A 1 232 ? -27.109 12.828 14.164 1 96.5 232 PRO A C 1
ATOM 1797 O O . PRO A 1 232 ? -27.359 13.5 13.164 1 96.5 232 PRO A O 1
ATOM 1800 N N . GLY A 1 233 ? -27.094 11.539 14.227 1 94 233 GLY A N 1
ATOM 1801 C CA . GLY A 1 233 ? -27.484 10.766 13.055 1 94 233 GLY A CA 1
ATOM 1802 C C . GLY A 1 233 ? -26.375 10.602 12.039 1 94 233 GLY A C 1
ATOM 1803 O O . GLY A 1 233 ? -26.594 10.055 10.961 1 94 233 GLY A O 1
ATOM 1804 N N . ASP A 1 234 ? -25.188 11.047 12.305 1 93 234 ASP A N 1
ATOM 1805 C CA . ASP A 1 234 ? -24.047 10.953 11.398 1 93 234 ASP A CA 1
ATOM 1806 C C . ASP A 1 234 ? -22.812 10.422 12.117 1 93 234 ASP A C 1
ATOM 1808 O O . ASP A 1 234 ? -22.906 9.961 13.258 1 93 234 ASP A O 1
ATOM 1812 N N . ALA A 1 235 ? -21.719 10.406 11.383 1 92.56 235 ALA A N 1
ATOM 1813 C CA . ALA A 1 235 ? -20.469 9.883 11.922 1 92.56 235 ALA A CA 1
ATOM 1814 C C . ALA A 1 235 ? -19.953 10.758 13.055 1 92.56 235 ALA A C 1
ATOM 1816 O O . ALA A 1 235 ? -20.188 11.961 13.086 1 92.56 235 ALA A O 1
ATOM 1817 N N . GLY A 1 236 ? -19.156 10.211 13.984 1 96 236 GLY A N 1
ATOM 1818 C CA . GLY A 1 236 ? -18.562 10.852 15.148 1 96 236 GLY A CA 1
ATOM 1819 C C . GLY A 1 236 ? -18.344 9.906 16.312 1 96 236 GLY A C 1
ATOM 1820 O O . GLY A 1 236 ? -18.562 8.695 16.172 1 96 236 GLY A O 1
ATOM 1821 N N . LEU A 1 237 ? -17.844 10.445 17.359 1 97.62 237 LEU A N 1
ATOM 1822 C CA . LEU A 1 237 ? -17.594 9.648 18.547 1 97.62 237 LEU A CA 1
ATOM 1823 C C . LEU A 1 237 ? -18.672 9.898 19.609 1 97.62 237 LEU A C 1
ATOM 1825 O O . LEU A 1 237 ? -18.891 11.039 20.016 1 97.62 237 LEU A O 1
ATOM 1829 N N . GLU A 1 238 ? -19.328 8.859 19.984 1 95.75 238 GLU A N 1
ATOM 1830 C CA . GLU A 1 238 ? -20.281 8.969 21.094 1 95.75 238 GLU A CA 1
ATOM 1831 C C . GLU A 1 238 ? -19.562 9.008 22.438 1 95.75 238 GLU A C 1
ATOM 1833 O O . GLU A 1 238 ? -18.719 8.148 22.719 1 95.75 238 GLU A O 1
ATOM 1838 N N . LEU A 1 239 ? -19.875 10.023 23.156 1 95.81 239 LEU A N 1
ATOM 1839 C CA . LEU A 1 239 ? -19.266 10.164 24.484 1 95.81 239 LEU A CA 1
ATOM 1840 C C . LEU A 1 239 ? -20.281 9.797 25.578 1 95.81 239 LEU A C 1
ATOM 1842 O O . LEU A 1 239 ? -21.484 10.016 25.422 1 95.81 239 LEU A O 1
ATOM 1846 N N . ASP A 1 240 ? -19.703 9.234 26.656 1 90.94 240 ASP A N 1
ATOM 1847 C CA . ASP A 1 240 ? -20.547 8.938 27.812 1 90.94 240 ASP A CA 1
ATOM 1848 C C . ASP A 1 240 ? -21.203 10.211 28.359 1 90.94 240 ASP A C 1
ATOM 1850 O O . ASP A 1 240 ? -20.547 11.242 28.5 1 90.94 240 ASP A O 1
ATOM 1854 N N . GLY A 1 241 ? -22.5 10.141 28.562 1 91.19 241 GLY A N 1
ATOM 1855 C CA . GLY A 1 241 ? -23.219 11.281 29.109 1 91.19 241 GLY A CA 1
ATOM 1856 C C . GLY A 1 241 ? -23.875 12.141 28.047 1 91.19 241 GLY A C 1
ATOM 1857 O O . GLY A 1 241 ? -24.672 13.023 28.375 1 91.19 241 GLY A O 1
ATOM 1858 N N . TYR A 1 242 ? -23.547 11.875 26.812 1 93.5 242 TYR A N 1
ATOM 1859 C CA . TYR A 1 242 ? -24.109 12.656 25.719 1 93.5 242 TYR A CA 1
ATOM 1860 C C . TYR A 1 242 ? -24.703 11.75 24.656 1 93.5 242 TYR A C 1
ATOM 1862 O O . TYR A 1 242 ? -24.25 11.727 23.516 1 93.5 242 TYR A O 1
ATOM 1870 N N . PRO A 1 243 ? -25.75 11.023 25 1 93.81 243 PRO A N 1
ATOM 1871 C CA . PRO A 1 243 ? -26.344 10.047 24.078 1 93.81 243 PRO A CA 1
ATOM 1872 C C . PRO A 1 243 ? -26.875 10.688 22.797 1 93.81 243 PRO A C 1
ATOM 1874 O O . PRO A 1 243 ? -27.438 11.789 22.844 1 93.81 243 PRO A O 1
ATOM 1877 N N . ASP A 1 244 ? -26.641 10.047 21.656 1 95.06 244 ASP A N 1
ATOM 1878 C CA . ASP A 1 244 ? -27.156 10.422 20.344 1 95.06 244 ASP A CA 1
ATOM 1879 C C . ASP A 1 244 ? -26.531 11.727 19.859 1 95.06 244 ASP A C 1
ATOM 1881 O O . ASP A 1 244 ? -27.141 12.453 19.078 1 95.06 244 ASP A O 1
ATOM 1885 N N . GLN A 1 245 ? -25.406 12.102 20.438 1 97.06 245 GLN A N 1
ATOM 1886 C CA . GLN A 1 245 ? -24.688 13.312 20.078 1 97.06 245 GLN A CA 1
ATOM 1887 C C . GLN A 1 245 ? -23.234 13.008 19.719 1 97.06 245 GLN A C 1
ATOM 1889 O O . GLN A 1 245 ? -22.312 13.438 20.406 1 97.06 245 GLN A O 1
ATOM 1894 N N . PRO A 1 246 ? -23.078 12.305 18.656 1 97.56 246 PRO A N 1
ATOM 1895 C CA . PRO A 1 246 ? -21.688 12.008 18.281 1 97.56 246 PRO A CA 1
ATOM 1896 C C . PRO A 1 246 ? -20.859 13.266 18.031 1 97.56 246 PRO A C 1
ATOM 1898 O O . PRO A 1 246 ? -21.266 14.125 17.25 1 97.56 246 PRO A O 1
ATOM 1901 N N . VAL A 1 247 ? -19.734 13.352 18.672 1 98.06 247 VAL A N 1
ATOM 1902 C CA . VAL A 1 247 ? -18.844 14.5 18.562 1 98.06 247 VAL A CA 1
ATOM 1903 C C . VAL A 1 247 ? -18.047 14.414 17.25 1 98.06 247 VAL A C 1
ATOM 1905 O O . VAL A 1 247 ? -17.562 13.352 16.891 1 98.06 247 VAL A O 1
ATOM 1908 N N . ASN A 1 248 ? -18 15.516 16.547 1 95.19 248 ASN A N 1
ATOM 1909 C CA . ASN A 1 248 ? -17.359 15.469 15.25 1 95.19 248 ASN A CA 1
ATOM 1910 C C . ASN A 1 248 ? -15.844 15.609 15.375 1 95.19 248 ASN A C 1
ATOM 1912 O O . ASN A 1 248 ? -15.336 16.031 16.422 1 95.19 248 ASN A O 1
ATOM 1916 N N . THR A 1 249 ? -15.141 15.297 14.359 1 94.94 249 THR A N 1
ATOM 1917 C CA . THR A 1 249 ? -13.688 15.156 14.344 1 94.94 249 THR A CA 1
ATOM 1918 C C . THR A 1 249 ? -13.016 16.516 14.484 1 94.94 249 THR A C 1
ATOM 1920 O O . THR A 1 249 ? -11.906 16.625 15.023 1 94.94 249 THR A O 1
ATOM 1923 N N . TRP A 1 250 ? -13.609 17.578 14 1 95.62 250 TRP A N 1
ATOM 1924 C CA . TRP A 1 250 ? -13.008 18.906 14.039 1 95.62 250 TRP A CA 1
ATOM 1925 C C . TRP A 1 250 ? -12.797 19.359 15.477 1 95.62 250 TRP A C 1
ATOM 1927 O O . TRP A 1 250 ? -11.852 20.094 15.766 1 95.62 250 TRP A O 1
ATOM 1937 N N . PHE A 1 251 ? -13.656 18.922 16.344 1 97.25 251 PHE A N 1
ATOM 1938 C CA . PHE A 1 251 ? -13.547 19.234 17.766 1 97.25 251 PHE A CA 1
ATOM 1939 C C . PHE A 1 251 ? -12.484 18.359 18.422 1 97.25 251 PHE A C 1
ATOM 1941 O O . PHE A 1 251 ? -11.781 18.812 19.328 1 97.25 251 PHE A O 1
ATOM 1948 N N . MET A 1 252 ? -12.258 17.188 17.938 1 97.5 252 MET A N 1
ATOM 1949 C CA . MET A 1 252 ? -11.586 16.141 18.703 1 97.5 252 MET A CA 1
ATOM 1950 C C . MET A 1 252 ? -10.102 16.078 18.344 1 97.5 252 MET A C 1
ATOM 1952 O O . MET A 1 252 ? -9.352 15.289 18.906 1 97.5 252 MET A O 1
ATOM 1956 N N . GLY A 1 253 ? -9.641 16.859 17.516 1 97.25 253 GLY A N 1
ATOM 1957 C CA . GLY A 1 253 ? -8.297 16.703 17 1 97.25 253 GLY A CA 1
ATOM 1958 C C . GLY A 1 253 ? -7.227 16.812 18.078 1 97.25 253 GLY A C 1
ATOM 1959 O O . GLY A 1 253 ? -6.273 16.031 18.078 1 97.25 253 GLY A O 1
ATOM 1960 N N . LEU A 1 254 ? -7.352 17.797 18.969 1 97.62 254 LEU A N 1
ATOM 1961 C CA . LEU A 1 254 ? -6.379 17.953 20.047 1 97.62 254 LEU A CA 1
ATOM 1962 C C . LEU A 1 254 ? -6.32 16.688 20.906 1 97.62 254 LEU A C 1
ATOM 1964 O O . LEU A 1 254 ? -5.238 16.281 21.328 1 97.62 254 LEU A O 1
ATOM 1968 N N . ALA A 1 255 ? -7.512 16.141 21.156 1 97.81 255 ALA A N 1
ATOM 1969 C CA . ALA A 1 255 ? -7.59 14.883 21.906 1 97.81 255 ALA A CA 1
ATOM 1970 C C . ALA A 1 255 ? -6.805 13.773 21.203 1 97.81 255 ALA A C 1
ATOM 1972 O O . ALA A 1 255 ? -6.195 12.93 21.859 1 97.81 255 ALA A O 1
ATOM 1973 N N . GLY A 1 256 ? -6.875 13.781 19.875 1 98.38 256 GLY A N 1
ATOM 1974 C CA . GLY A 1 256 ? -6.125 12.797 19.109 1 98.38 256 GLY A CA 1
ATOM 1975 C C . GLY A 1 256 ? -4.625 12.898 19.328 1 98.38 256 GLY A C 1
ATOM 1976 O O . GLY A 1 256 ? -3.951 11.883 19.5 1 98.38 256 GLY A O 1
ATOM 1977 N N . TYR A 1 257 ? -4.07 14.078 19.359 1 98.25 257 TYR A N 1
ATOM 1978 C CA . TYR A 1 257 ? -2.648 14.281 19.609 1 98.25 257 TYR A CA 1
ATOM 1979 C C . TYR A 1 257 ? -2.281 13.875 21.031 1 98.25 257 TYR A C 1
ATOM 1981 O O . TYR A 1 257 ? -1.233 13.266 21.266 1 98.25 257 TYR A O 1
ATOM 1989 N N . GLN A 1 258 ? -3.148 14.219 21.953 1 98.31 258 GLN A N 1
ATOM 1990 C CA . GLN A 1 258 ? -2.92 13.82 23.344 1 98.31 258 GLN A CA 1
ATOM 1991 C C . GLN A 1 258 ? -2.877 12.297 23.469 1 98.31 258 GLN A C 1
ATOM 1993 O O . GLN A 1 258 ? -2.014 11.758 24.172 1 98.31 258 GLN A O 1
ATOM 1998 N N . ALA A 1 259 ? -3.818 11.711 22.828 1 98.69 259 ALA A N 1
ATOM 1999 C CA . ALA A 1 259 ? -3.893 10.25 22.906 1 98.69 259 ALA A CA 1
ATOM 2000 C C . ALA A 1 259 ? -2.662 9.609 22.281 1 98.69 259 ALA A C 1
ATOM 2002 O O . ALA A 1 259 ? -2.111 8.648 22.828 1 98.69 259 ALA A O 1
ATOM 2003 N N . ALA A 1 260 ? -2.283 10.078 21.125 1 98.81 260 ALA A N 1
ATOM 2004 C CA . ALA A 1 260 ? -1.077 9.578 20.484 1 98.81 260 ALA A CA 1
ATOM 2005 C C . ALA A 1 260 ? 0.141 9.734 21.391 1 98.81 260 ALA A C 1
ATOM 2007 O O . ALA A 1 260 ? 0.974 8.828 21.484 1 98.81 260 ALA A O 1
ATOM 2008 N N . LEU A 1 261 ? 0.282 10.875 22.031 1 98.69 261 LEU A N 1
ATOM 2009 C CA . LEU A 1 261 ? 1.374 11.125 22.969 1 98.69 261 LEU A CA 1
ATOM 2010 C C . LEU A 1 261 ? 1.339 10.125 24.109 1 98.69 261 LEU A C 1
ATOM 2012 O O . LEU A 1 261 ? 2.363 9.531 24.469 1 98.69 261 LEU A O 1
ATOM 2016 N N . ALA A 1 262 ? 0.171 9.984 24.688 1 98.69 262 ALA A N 1
ATOM 2017 C CA . ALA A 1 262 ? 0.013 9.078 25.828 1 98.69 262 ALA A CA 1
ATOM 2018 C C . ALA A 1 262 ? 0.41 7.652 25.438 1 98.69 262 ALA A C 1
ATOM 2020 O O . ALA A 1 262 ? 1.13 6.98 26.188 1 98.69 262 ALA A O 1
ATOM 2021 N N . ASP A 1 263 ? -0.107 7.223 24.344 1 98.06 263 ASP A N 1
ATOM 2022 C CA . ASP A 1 263 ? 0.206 5.875 23.875 1 98.06 263 ASP A CA 1
ATOM 2023 C C . ASP A 1 263 ? 1.704 5.715 23.625 1 98.06 263 ASP A C 1
ATOM 2025 O O . ASP A 1 263 ? 2.291 4.691 24 1 98.06 263 ASP A O 1
ATOM 2029 N N . TYR A 1 264 ? 2.293 6.68 22.969 1 98.44 264 TYR A N 1
ATOM 2030 C CA . TYR A 1 264 ? 3.723 6.637 22.688 1 98.44 264 TYR A CA 1
ATOM 2031 C C . TYR A 1 264 ? 4.527 6.539 23.984 1 98.44 264 TYR A C 1
ATOM 2033 O O . TYR A 1 264 ? 5.434 5.707 24.094 1 98.44 264 TYR A O 1
ATOM 2041 N N . LEU A 1 265 ? 4.219 7.391 24.922 1 98.31 265 LEU A N 1
ATOM 2042 C CA . LEU A 1 265 ? 4.988 7.461 26.156 1 98.31 265 LEU A CA 1
ATOM 2043 C C . LEU A 1 265 ? 4.766 6.215 27.016 1 98.31 265 LEU A C 1
ATOM 2045 O O . LEU A 1 265 ? 5.66 5.785 27.734 1 98.31 265 LEU A O 1
ATOM 2049 N N . ALA A 1 266 ? 3.609 5.605 26.953 1 97.94 266 ALA A N 1
ATOM 2050 C CA . ALA A 1 266 ? 3.359 4.336 27.625 1 97.94 266 ALA A CA 1
ATOM 2051 C C . ALA A 1 266 ? 4.258 3.234 27.078 1 97.94 266 ALA A C 1
ATOM 2053 O O . ALA A 1 266 ? 4.723 2.369 27.812 1 97.94 266 ALA A O 1
ATOM 2054 N N . ALA A 1 267 ? 4.445 3.291 25.812 1 97.38 267 ALA A N 1
ATOM 2055 C CA . ALA A 1 267 ? 5.266 2.285 25.141 1 97.38 267 ALA A CA 1
ATOM 2056 C C . ALA A 1 267 ? 6.754 2.592 25.297 1 97.38 267 ALA A C 1
ATOM 2058 O O . ALA A 1 267 ? 7.598 1.722 25.094 1 97.38 267 ALA A O 1
ATOM 2059 N N . HIS A 1 268 ? 7.055 3.865 25.641 1 98 268 HIS A N 1
ATOM 2060 C CA . HIS A 1 268 ? 8.438 4.309 25.781 1 98 268 HIS A CA 1
ATOM 2061 C C . HIS A 1 268 ? 8.656 5.004 27.125 1 98 268 HIS A C 1
ATOM 2063 O O . HIS A 1 268 ? 8.992 6.188 27.156 1 98 268 HIS A O 1
ATOM 2069 N N . PRO A 1 269 ? 8.688 4.211 28.156 1 97 269 PRO A N 1
ATOM 2070 C CA . PRO A 1 269 ? 8.773 4.812 29.484 1 97 269 PRO A CA 1
ATOM 2071 C C . PRO A 1 269 ? 10.086 5.562 29.703 1 97 269 PRO A C 1
ATOM 2073 O O . PRO A 1 269 ? 10.148 6.461 30.547 1 97 269 PRO A O 1
ATOM 2076 N N . GLU A 1 270 ? 11.102 5.215 28.953 1 96.81 270 GLU A N 1
ATOM 2077 C CA . GLU A 1 270 ? 12.398 5.891 29.078 1 96.81 270 GLU A CA 1
ATOM 2078 C C . GLU A 1 270 ? 12.289 7.355 28.656 1 96.81 270 GLU A C 1
ATOM 2080 O O . GLU A 1 270 ? 13.148 8.164 29 1 96.81 270 GLU A O 1
ATOM 2085 N N . ARG A 1 271 ? 11.219 7.75 28.031 1 97.19 271 ARG A N 1
ATOM 2086 C CA . ARG A 1 271 ? 11.031 9.117 27.562 1 97.19 271 ARG A CA 1
ATOM 2087 C C . ARG A 1 271 ? 10.25 9.945 28.578 1 97.19 271 ARG A C 1
ATOM 2089 O O . ARG A 1 271 ? 10.047 11.141 28.391 1 97.19 271 ARG A O 1
ATOM 2096 N N . GLY A 1 272 ? 9.836 9.328 29.656 1 96.62 272 GLY A N 1
ATOM 2097 C CA . GLY A 1 272 ? 9.07 10.031 30.672 1 96.62 272 GLY A CA 1
ATOM 2098 C C . GLY A 1 272 ? 7.586 9.727 30.625 1 96.62 272 GLY A C 1
ATOM 2099 O O . GLY A 1 272 ? 7.137 8.93 29.797 1 96.62 272 GLY A O 1
ATOM 2100 N N . ALA A 1 273 ? 6.867 10.367 31.531 1 97.06 273 ALA A N 1
ATOM 2101 C CA . ALA A 1 273 ? 5.418 10.203 31.609 1 97.06 273 ALA A CA 1
ATOM 2102 C C . ALA A 1 273 ? 4.691 11.281 30.812 1 97.06 273 ALA A C 1
ATOM 2104 O O . ALA A 1 273 ? 5.305 12.258 30.375 1 97.06 273 ALA A O 1
ATOM 2105 N N . PHE A 1 274 ? 3.422 11.047 30.625 1 97.75 274 PHE A N 1
ATOM 2106 C CA . PHE A 1 274 ? 2.582 11.984 29.891 1 97.75 274 PHE A CA 1
ATOM 2107 C C . PHE A 1 274 ? 2.674 13.383 30.484 1 97.75 274 PHE A C 1
ATOM 2109 O O . PHE A 1 274 ? 2.834 14.367 29.766 1 97.75 274 PHE A O 1
ATOM 2116 N N . ASP A 1 275 ? 2.652 13.508 31.828 1 95.69 275 ASP A N 1
ATOM 2117 C CA . ASP A 1 275 ? 2.604 14.789 32.531 1 95.69 275 ASP A CA 1
ATOM 2118 C C . ASP A 1 275 ? 3.951 15.5 32.469 1 95.69 275 ASP A C 1
ATOM 2120 O O . ASP A 1 275 ? 4.043 16.703 32.75 1 95.69 275 ASP A O 1
ATOM 2124 N N . ASP A 1 276 ? 4.996 14.789 32.031 1 95.75 276 ASP A N 1
ATOM 2125 C CA . ASP A 1 276 ? 6.297 15.414 31.812 1 95.75 276 ASP A CA 1
ATOM 2126 C C . ASP A 1 276 ? 6.324 16.172 30.484 1 95.75 276 ASP A C 1
ATOM 2128 O O . ASP A 1 276 ? 7.137 17.078 30.297 1 95.75 276 ASP A O 1
ATOM 2132 N N . TRP A 1 277 ? 5.477 15.734 29.609 1 97.25 277 TRP A N 1
ATOM 2133 C CA . TRP A 1 277 ? 5.465 16.297 28.25 1 97.25 277 TRP A CA 1
ATOM 2134 C C . TRP A 1 277 ? 4.309 17.266 28.094 1 97.25 277 TRP A C 1
ATOM 2136 O O . TRP A 1 277 ? 4.449 18.297 27.422 1 97.25 277 TRP A O 1
ATOM 2146 N N . TRP A 1 278 ? 3.174 16.938 28.625 1 96.88 278 TRP A N 1
ATOM 2147 C CA . TRP A 1 278 ? 2.01 17.812 28.484 1 96.88 278 TRP A CA 1
ATOM 2148 C C . TRP A 1 278 ? 1.995 18.875 29.594 1 96.88 278 TRP A C 1
ATOM 2150 O O . TRP A 1 278 ? 1.148 18.828 30.484 1 96.88 278 TRP A O 1
ATOM 2160 N N . THR A 1 279 ? 2.82 19.906 29.484 1 95.38 279 THR A N 1
ATOM 2161 C CA . THR A 1 279 ? 3.035 20.984 30.453 1 95.38 279 THR A CA 1
ATOM 2162 C C . THR A 1 279 ? 3.156 22.328 29.75 1 95.38 279 THR A C 1
ATOM 2164 O O . THR A 1 279 ? 3.383 22.391 28.547 1 95.38 279 THR A O 1
ATOM 2167 N N . PRO A 1 280 ? 3.059 23.391 30.453 1 92.88 280 PRO A N 1
ATOM 2168 C CA . PRO A 1 280 ? 3.158 24.719 29.859 1 92.88 280 PRO A CA 1
ATOM 2169 C C . PRO A 1 280 ? 4.535 25 29.25 1 92.88 280 PRO A C 1
ATOM 2171 O O . PRO A 1 280 ? 4.684 25.906 28.438 1 92.88 280 PRO A O 1
ATOM 2174 N N . ASP A 1 281 ? 5.535 24.219 29.578 1 92.44 281 ASP A N 1
ATOM 2175 C CA . ASP A 1 281 ? 6.891 24.422 29.078 1 92.44 281 ASP A CA 1
ATOM 2176 C C . ASP A 1 281 ? 7.105 23.719 27.734 1 92.44 281 ASP A C 1
ATOM 2178 O O . ASP A 1 281 ? 8.117 23.953 27.078 1 92.44 281 ASP A O 1
ATOM 2182 N N . THR A 1 282 ? 6.148 22.922 27.391 1 95.69 282 THR A N 1
ATOM 2183 C CA . THR A 1 282 ? 6.242 22.219 26.109 1 95.69 282 THR A CA 1
ATOM 2184 C C . THR A 1 282 ? 5.742 23.094 24.969 1 95.69 282 THR A C 1
ATOM 2186 O O . THR A 1 282 ? 4.703 23.75 25.078 1 95.69 282 THR A O 1
ATOM 2189 N N . GLN A 1 283 ? 6.496 23.188 23.891 1 95.12 283 GLN A N 1
ATOM 2190 C CA . GLN A 1 283 ? 6.086 23.922 22.688 1 95.12 283 GLN A CA 1
ATOM 2191 C C . GLN A 1 283 ? 5.402 23 21.688 1 95.12 283 GLN A C 1
ATOM 2193 O O . GLN A 1 283 ? 5.992 22.016 21.25 1 95.12 283 GLN A O 1
ATOM 2198 N N . LEU A 1 284 ? 4.203 23.328 21.375 1 97.06 284 LEU A N 1
ATOM 2199 C CA . LEU A 1 284 ? 3.5 22.625 20.297 1 97.06 284 LEU A CA 1
ATOM 2200 C C . LEU A 1 284 ? 3.795 23.25 18.953 1 97.06 284 LEU A C 1
ATOM 2202 O O . LEU A 1 284 ? 3.811 24.484 18.812 1 97.06 284 LEU A O 1
ATOM 2206 N N . VAL A 1 285 ? 4.094 22.469 17.938 1 97.94 285 VAL A N 1
ATOM 2207 C CA . VAL A 1 285 ? 4.262 22.906 16.562 1 97.94 285 VAL A CA 1
ATOM 2208 C C . VAL A 1 285 ? 3.385 22.062 15.641 1 97.94 285 VAL A C 1
ATOM 2210 O O . VAL A 1 285 ? 3.627 20.859 15.469 1 97.94 285 VAL A O 1
ATOM 2213 N N . HIS A 1 286 ? 2.402 22.719 15.039 1 98.25 286 HIS A N 1
ATOM 2214 C CA . HIS A 1 286 ? 1.431 22.016 14.211 1 98.25 286 HIS A CA 1
ATOM 2215 C C . HIS A 1 286 ? 1.666 22.297 12.727 1 98.25 286 HIS A C 1
ATOM 2217 O O . HIS A 1 286 ? 1.719 23.469 12.312 1 98.25 286 HIS A O 1
ATOM 2223 N N . PHE A 1 287 ? 1.782 21.297 11.953 1 98.56 287 PHE A N 1
ATOM 2224 C CA . PHE A 1 287 ? 1.786 21.422 10.5 1 98.56 287 PHE A CA 1
ATOM 2225 C C . PHE A 1 287 ? 0.444 21 9.914 1 98.56 287 PHE A C 1
ATOM 2227 O O . PHE A 1 287 ? -0.042 19.906 10.195 1 98.56 287 PHE A O 1
ATOM 2234 N N . LEU A 1 288 ? -0.128 21.844 9.117 1 97.81 288 LEU A N 1
ATOM 2235 C CA . LEU A 1 288 ? -1.499 21.609 8.68 1 97.81 288 LEU A CA 1
ATOM 2236 C C . LEU A 1 288 ? -1.766 22.281 7.336 1 97.81 288 LEU A C 1
ATOM 2238 O O . LEU A 1 288 ? -1.114 23.266 6.992 1 97.81 288 LEU A O 1
ATOM 2242 N N . GLY A 1 289 ? -2.676 21.703 6.613 1 97.25 289 GLY A N 1
ATOM 2243 C CA . GLY A 1 289 ? -3.211 22.406 5.461 1 97.25 289 GLY A CA 1
ATOM 2244 C C . GLY A 1 289 ? -4.035 23.625 5.836 1 97.25 289 GLY A C 1
ATOM 2245 O O . GLY A 1 289 ? -4.684 23.641 6.883 1 97.25 289 GLY A O 1
ATOM 2246 N N . TYR A 1 290 ? -4.055 24.516 4.914 1 96.81 290 TYR A N 1
ATOM 2247 C CA . TYR A 1 290 ? -4.758 25.766 5.137 1 96.81 290 TYR A CA 1
ATOM 2248 C C . TYR A 1 290 ? -6.227 25.531 5.461 1 96.81 290 TYR A C 1
ATOM 2250 O O . TYR A 1 290 ? -6.82 26.25 6.262 1 96.81 290 TYR A O 1
ATOM 2258 N N . ASP A 1 291 ? -6.773 24.484 4.941 1 94.56 291 ASP A N 1
ATOM 2259 C CA . ASP A 1 291 ? -8.188 24.156 5.113 1 94.56 291 ASP A CA 1
ATOM 2260 C C . ASP A 1 291 ? -8.484 23.734 6.551 1 94.56 291 ASP A C 1
ATOM 2262 O O . ASP A 1 291 ? -9.641 23.719 6.969 1 94.56 291 ASP A O 1
ATOM 2266 N N . CYS A 1 292 ? -7.469 23.438 7.352 1 96.38 292 CYS A N 1
ATOM 2267 C CA . CYS A 1 292 ? -7.652 22.984 8.727 1 96.38 292 CYS A CA 1
ATOM 2268 C C . CYS A 1 292 ? -7.398 24.125 9.711 1 96.38 292 CYS A C 1
ATOM 2270 O O . CYS A 1 292 ? -7.348 23.906 10.922 1 96.38 292 CYS A O 1
ATOM 2272 N N . SER A 1 293 ? -7.293 25.312 9.25 1 96.81 293 SER A N 1
ATOM 2273 C CA . SER A 1 293 ? -6.863 26.453 10.055 1 96.81 293 SER A CA 1
ATOM 2274 C C . SER A 1 293 ? -7.836 26.734 11.195 1 96.81 293 SER A C 1
ATOM 2276 O O . SER A 1 293 ? -7.422 27.031 12.32 1 96.81 293 SER A O 1
ATOM 2278 N N . TYR A 1 294 ? -9.133 26.625 10.93 1 96.12 294 TYR A N 1
ATOM 2279 C CA . TYR A 1 294 ? -10.102 26.984 11.961 1 96.12 294 TYR A CA 1
ATOM 2280 C C . TYR A 1 294 ? -10.016 26.016 13.141 1 96.12 294 TYR A C 1
ATOM 2282 O O . TYR A 1 294 ? -9.914 26.453 14.289 1 96.12 294 TYR A O 1
ATOM 2290 N N . SER A 1 295 ? -10.062 24.75 12.836 1 96.25 295 SER A N 1
ATOM 2291 C CA . SER A 1 295 ? -10.039 23.781 13.914 1 96.25 295 SER A CA 1
ATOM 2292 C C . SER A 1 295 ? -8.734 23.859 14.711 1 96.25 295 SER A C 1
ATOM 2294 O O . SER A 1 295 ? -8.75 23.828 15.938 1 96.25 295 SER A O 1
ATOM 2296 N N . HIS A 1 296 ? -7.641 24.016 14.078 1 96.94 296 HIS A N 1
ATOM 2297 C CA . HIS A 1 296 ? -6.344 23.984 14.742 1 96.94 296 HIS A CA 1
ATOM 2298 C C . HIS A 1 296 ? -6.059 25.312 15.453 1 96.94 296 HIS A C 1
ATOM 2300 O O . HIS A 1 296 ? -5.941 25.344 16.672 1 96.94 296 HIS A O 1
ATOM 2306 N N . ALA A 1 297 ? -6.062 26.375 14.695 1 96.81 297 ALA A N 1
ATOM 2307 C CA . ALA A 1 297 ? -5.605 27.656 15.234 1 96.81 297 ALA A CA 1
ATOM 2308 C C . ALA A 1 297 ? -6.664 28.281 16.141 1 96.81 297 ALA A C 1
ATOM 2310 O O . ALA A 1 297 ? -6.336 29 17.094 1 96.81 297 ALA A O 1
ATOM 2311 N N . VAL A 1 298 ? -7.934 28.047 15.875 1 96.56 298 VAL A N 1
ATOM 2312 C CA . VAL A 1 298 ? -8.992 28.609 16.703 1 96.56 298 VAL A CA 1
ATOM 2313 C C . VAL A 1 298 ? -9.5 27.578 17.688 1 96.56 298 VAL A C 1
ATOM 2315 O O . VAL A 1 298 ? -9.375 27.75 18.906 1 96.56 298 VAL A O 1
ATOM 2318 N N . GLY A 1 299 ? -9.93 26.438 17.203 1 96.56 299 GLY A N 1
ATOM 2319 C CA . GLY A 1 299 ? -10.531 25.422 18.031 1 96.56 299 GLY A CA 1
ATOM 2320 C C . GLY A 1 299 ? -9.578 24.859 19.078 1 96.56 299 GLY A C 1
ATOM 2321 O O . GLY A 1 299 ? -9.883 24.891 20.281 1 96.56 299 GLY A O 1
ATOM 2322 N N . TYR A 1 300 ? -8.438 24.375 18.703 1 97.25 300 TYR A N 1
ATOM 2323 C CA . TYR A 1 300 ? -7.512 23.734 19.625 1 97.25 300 TYR A CA 1
ATOM 2324 C C . TYR A 1 300 ? -6.895 24.75 20.578 1 97.25 300 TYR A C 1
ATOM 2326 O O . TYR A 1 300 ? -6.609 24.453 21.734 1 97.25 300 TYR A O 1
ATOM 2334 N N . THR A 1 301 ? -6.668 25.969 20.047 1 97 301 THR A N 1
ATOM 2335 C CA . THR A 1 301 ? -6.207 27.031 20.922 1 97 301 THR A CA 1
ATOM 2336 C C . THR A 1 301 ? -7.211 27.297 22.047 1 97 301 THR A C 1
ATOM 2338 O O . THR A 1 301 ? -6.832 27.422 23.203 1 97 301 THR A O 1
ATOM 2341 N N . ALA A 1 302 ? -8.484 27.359 21.672 1 96.81 302 ALA A N 1
ATOM 2342 C CA . ALA A 1 302 ? -9.539 27.578 22.672 1 96.81 302 ALA A CA 1
ATOM 2343 C C . ALA A 1 302 ? -9.562 26.438 23.688 1 96.81 302 ALA A C 1
ATOM 2345 O O . ALA A 1 302 ? -9.75 26.672 24.891 1 96.81 302 ALA A O 1
ATOM 2346 N N . GLN A 1 303 ? -9.391 25.266 23.25 1 97.25 303 GLN A N 1
ATOM 2347 C CA . GLN A 1 303 ? -9.383 24.109 24.141 1 97.25 303 GLN A CA 1
ATOM 2348 C C . GLN A 1 303 ? -8.188 24.156 25.078 1 97.25 303 GLN A C 1
ATOM 2350 O O . GLN A 1 303 ? -8.312 23.828 26.266 1 97.25 303 GLN A O 1
ATOM 2355 N N . LEU A 1 304 ? -7.043 24.5 24.578 1 96.94 304 LEU A N 1
ATOM 2356 C CA . LEU A 1 304 ? -5.848 24.609 25.406 1 96.94 304 LEU A CA 1
ATOM 2357 C C . LEU A 1 304 ? -6.027 25.688 26.484 1 96.94 304 LEU A C 1
ATOM 2359 O O . LEU A 1 304 ? -5.602 25.5 27.625 1 96.94 304 LEU A O 1
ATOM 2363 N N . LEU A 1 305 ? -6.652 26.781 26.109 1 95.62 305 LEU A N 1
ATOM 2364 C CA . LEU A 1 305 ? -6.875 27.891 27.031 1 95.62 305 LEU A CA 1
ATOM 2365 C C . LEU A 1 305 ? -7.883 27.5 28.109 1 95.62 305 LEU A C 1
ATOM 2367 O O . LEU A 1 305 ? -7.855 28.031 29.219 1 95.62 305 LEU A O 1
ATOM 2371 N N . ALA A 1 306 ? -8.742 26.531 27.812 1 95.12 306 ALA A N 1
ATOM 2372 C CA . ALA A 1 306 ? -9.766 26.078 28.75 1 95.12 306 ALA A CA 1
ATOM 2373 C C . ALA A 1 306 ? -9.141 25.266 29.875 1 95.12 306 ALA A C 1
ATOM 2375 O O . ALA A 1 306 ? -9.734 25.125 30.953 1 95.12 306 ALA A O 1
ATOM 2376 N N . ARG A 1 307 ? -8 24.656 29.656 1 88.56 307 ARG A N 1
ATOM 2377 C CA . ARG A 1 307 ? -7.25 23.922 30.672 1 88.56 307 ARG A CA 1
ATOM 2378 C C . ARG A 1 307 ? -5.781 24.328 30.656 1 88.56 307 ARG A C 1
ATOM 2380 O O . ARG A 1 307 ? -4.938 23.625 30.094 1 88.56 307 ARG A O 1
ATOM 2387 N N . PRO A 1 308 ? -5.492 25.25 31.484 1 80.56 308 PRO A N 1
ATOM 2388 C CA . PRO A 1 308 ? -4.172 25.875 31.344 1 80.56 308 PRO A CA 1
ATOM 2389 C C . PRO A 1 308 ? -3.064 25.078 32.031 1 80.56 308 PRO A C 1
ATOM 2391 O O . PRO A 1 308 ? -1.957 25.578 32.219 1 80.56 308 PRO A O 1
ATOM 2394 N N . ASP A 1 309 ? -3.303 23.859 32.25 1 85.44 309 ASP A N 1
ATOM 2395 C CA . ASP A 1 309 ? -2.254 23.062 32.875 1 85.44 309 ASP A CA 1
ATOM 2396 C C . ASP A 1 309 ? -1.459 22.281 31.828 1 85.44 309 ASP A C 1
ATOM 2398 O O . ASP A 1 309 ? -0.465 21.625 32.156 1 85.44 309 ASP A O 1
ATOM 2402 N N . GLY A 1 310 ? -1.807 22.438 30.641 1 91.25 310 GLY A N 1
ATOM 2403 C CA . GLY A 1 310 ? -1.08 21.828 29.547 1 91.25 310 GLY A CA 1
ATOM 2404 C C . GLY A 1 310 ? -0.254 22.828 28.75 1 91.25 310 GLY A C 1
ATOM 2405 O O . GLY A 1 310 ? 0.045 23.922 29.25 1 91.25 310 GLY A O 1
ATOM 2406 N N . PRO A 1 311 ? 0.173 22.406 27.625 1 94.19 311 PRO A N 1
ATOM 2407 C CA . PRO A 1 311 ? 0.979 23.281 26.781 1 94.19 311 PRO A CA 1
ATOM 2408 C C . PRO A 1 311 ? 0.255 24.578 26.438 1 94.19 311 PRO A C 1
ATOM 2410 O O . PRO A 1 311 ? -0.974 24.594 26.328 1 94.19 311 PRO A O 1
ATOM 2413 N N . ARG A 1 312 ? 1.06 25.641 26.281 1 88.62 312 ARG A N 1
ATOM 2414 C CA . ARG A 1 312 ? 0.518 26.859 25.688 1 88.62 312 ARG A CA 1
ATOM 2415 C C . ARG A 1 312 ? 0.219 26.672 24.203 1 88.62 312 ARG A C 1
ATOM 2417 O O . ARG A 1 312 ? 0.72 25.75 23.578 1 88.62 312 ARG A O 1
ATOM 2424 N N . PRO A 1 313 ? -0.64 27.578 23.75 1 87.19 313 PRO A N 1
ATOM 2425 C CA . PRO A 1 313 ? -0.944 27.453 22.312 1 87.19 313 PRO A CA 1
ATOM 2426 C C . PRO A 1 313 ? 0.31 27.453 21.453 1 87.19 313 PRO A C 1
ATOM 2428 O O . PRO A 1 313 ? 1.264 28.188 21.719 1 87.19 313 PRO A O 1
ATOM 2431 N N . GLY A 1 314 ? 0.256 26.609 20.516 1 84.06 314 GLY A N 1
ATOM 2432 C CA . GLY A 1 314 ? 1.415 26.234 19.719 1 84.06 314 GLY A CA 1
ATOM 2433 C C . GLY A 1 314 ? 1.574 27.062 18.469 1 84.06 314 GLY A C 1
ATOM 2434 O O . GLY A 1 314 ? 0.761 27.953 18.188 1 84.06 314 GLY A O 1
ATOM 2435 N N . VAL A 1 315 ? 2.691 26.891 17.766 1 94.38 315 VAL A N 1
ATOM 2436 C CA . VAL A 1 315 ? 2.977 27.422 16.438 1 94.38 315 VAL A CA 1
ATOM 2437 C C . VAL A 1 315 ? 2.193 26.625 15.391 1 94.38 315 VAL A C 1
ATOM 2439 O O . VAL A 1 315 ? 2.176 25.391 15.422 1 94.38 315 VAL A O 1
ATOM 2442 N N . TYR A 1 316 ? 1.444 27.359 14.555 1 97.06 316 TYR A N 1
ATOM 2443 C CA . TYR A 1 316 ? 0.691 26.734 13.477 1 97.06 316 TYR A CA 1
ATOM 2444 C C . TYR A 1 316 ? 1.293 27.094 12.117 1 97.06 316 TYR A C 1
ATOM 2446 O O . TYR A 1 316 ? 1.247 28.25 11.695 1 97.06 316 TYR A O 1
ATOM 2454 N N . LEU A 1 317 ? 1.853 26.109 11.477 1 97.56 317 LEU A N 1
ATOM 2455 C CA . LEU A 1 317 ? 2.447 26.312 10.156 1 97.56 317 LEU A CA 1
ATOM 2456 C C . LEU A 1 317 ? 1.575 25.703 9.07 1 97.56 317 LEU A C 1
ATOM 2458 O O . LEU A 1 317 ? 1.58 24.484 8.883 1 97.56 317 LEU A O 1
ATOM 2462 N N . THR A 1 318 ? 0.931 26.562 8.258 1 97.5 318 THR A N 1
ATOM 2463 C CA . THR A 1 318 ? -0.03 26.141 7.25 1 97.5 318 THR A CA 1
ATOM 2464 C C . THR A 1 318 ? 0.646 25.984 5.887 1 97.5 318 THR A C 1
ATOM 2466 O O . THR A 1 318 ? 1.698 26.578 5.645 1 97.5 318 THR A O 1
ATOM 2469 N N . ASN A 1 319 ? 0.125 25.188 5.09 1 98 319 ASN A N 1
ATOM 2470 C CA . ASN A 1 319 ? 0.498 25.094 3.684 1 98 319 ASN A CA 1
ATOM 2471 C C . ASN A 1 319 ? -0.716 25.234 2.77 1 98 319 ASN A C 1
ATOM 2473 O O . ASN A 1 319 ? -1.847 24.984 3.189 1 98 319 ASN A O 1
ATOM 2477 N N . GLN A 1 320 ? -0.434 25.672 1.601 1 96.88 320 GLN A N 1
ATOM 2478 C CA . GLN A 1 320 ? -1.451 25.734 0.556 1 96.88 320 GLN A CA 1
ATOM 2479 C C . GLN A 1 320 ? -1.518 24.422 -0.215 1 96.88 320 GLN A C 1
ATOM 2481 O O . GLN A 1 320 ? -1.234 23.344 0.338 1 96.88 320 GLN A O 1
ATOM 2486 N N . PHE A 1 321 ? -1.962 24.453 -1.466 1 95.19 321 PHE A N 1
ATOM 2487 C CA . PHE A 1 321 ? -2.225 23.219 -2.188 1 95.19 321 PHE A CA 1
ATOM 2488 C C . PHE A 1 321 ? -1.166 22.984 -3.258 1 95.19 321 PHE A C 1
ATOM 2490 O O . PHE A 1 321 ? -0.613 23.922 -3.814 1 95.19 321 PHE A O 1
ATOM 2497 N N . LEU A 1 322 ? -0.907 21.734 -3.469 1 97.12 322 LEU A N 1
ATOM 2498 C CA . LEU A 1 322 ? -0.046 21.312 -4.57 1 97.12 322 LEU A CA 1
ATOM 2499 C C . LEU A 1 322 ? -0.875 20.828 -5.754 1 97.12 322 LEU A C 1
ATOM 2501 O O . LEU A 1 322 ? -1.798 20.031 -5.582 1 97.12 322 LEU A O 1
ATOM 2505 N N . LYS A 1 323 ? -0.592 21.328 -6.895 1 96.88 323 LYS A N 1
ATOM 2506 C CA . LYS A 1 323 ? -1.168 20.812 -8.133 1 96.88 323 LYS A CA 1
ATOM 2507 C C . LYS A 1 323 ? -0.261 19.766 -8.773 1 96.88 323 LYS A C 1
ATOM 2509 O O . LYS A 1 323 ? 0.912 19.656 -8.406 1 96.88 323 LYS A O 1
ATOM 2514 N N . LEU A 1 324 ? -0.817 18.938 -9.625 1 96.88 324 LEU A N 1
ATOM 2515 C CA . LEU A 1 324 ? -0.087 17.953 -10.414 1 96.88 324 LEU A CA 1
ATOM 2516 C C . LEU A 1 324 ? -0.259 18.219 -11.906 1 96.88 324 LEU A C 1
ATOM 2518 O O . LEU A 1 324 ? -1.368 18.125 -12.438 1 96.88 324 LEU A O 1
ATOM 2522 N N . ASP A 1 325 ? 0.827 18.562 -12.531 1 96.56 325 ASP A N 1
ATOM 2523 C CA . ASP A 1 325 ? 0.804 18.875 -13.953 1 96.56 325 ASP A CA 1
ATOM 2524 C C . ASP A 1 325 ? -0.251 19.938 -14.266 1 96.56 325 ASP A C 1
ATOM 2526 O O . ASP A 1 325 ? -1.042 19.781 -15.195 1 96.56 325 ASP A O 1
ATOM 2530 N N . GLY A 1 326 ? -0.384 20.891 -13.359 1 95.56 326 GLY A N 1
ATOM 2531 C CA . GLY A 1 326 ? -1.231 22.062 -13.586 1 95.56 326 GLY A CA 1
ATOM 2532 C C . GLY A 1 326 ? -2.662 21.844 -13.125 1 95.56 326 GLY A C 1
ATOM 2533 O O . GLY A 1 326 ? -3.467 22.781 -13.141 1 95.56 326 GLY A O 1
ATOM 2534 N N . GLN A 1 327 ? -2.959 20.641 -12.656 1 94.94 327 GLN A N 1
ATOM 2535 C CA . GLN A 1 327 ? -4.332 20.344 -12.258 1 94.94 327 GLN A CA 1
ATOM 2536 C C . GLN A 1 327 ? -4.395 19.891 -10.805 1 94.94 327 GLN A C 1
ATOM 2538 O O . GLN A 1 327 ? -3.391 19.453 -10.242 1 94.94 327 GLN A O 1
ATOM 2543 N N . ASP A 1 328 ? -5.574 20.109 -10.227 1 91.56 328 ASP A N 1
ATOM 2544 C CA . ASP A 1 328 ? -5.781 19.625 -8.867 1 91.56 328 ASP A CA 1
ATOM 2545 C C . ASP A 1 328 ? -5.695 18.109 -8.797 1 91.56 328 ASP A C 1
ATOM 2547 O O . ASP A 1 328 ? -6.09 17.422 -9.742 1 91.56 328 ASP A O 1
ATOM 2551 N N . PHE A 1 329 ? -5.211 17.578 -7.719 1 90.81 329 PHE A N 1
ATOM 2552 C CA . PHE A 1 329 ? -5.234 16.141 -7.504 1 90.81 329 PHE A CA 1
ATOM 2553 C C . PHE A 1 329 ? -6.664 15.609 -7.527 1 90.81 329 PHE A C 1
ATOM 2555 O O . PHE A 1 329 ? -7.586 16.281 -7.059 1 90.81 329 PHE A O 1
ATOM 2562 N N . SER A 1 330 ? -6.84 14.438 -8.117 1 83.62 330 SER A N 1
ATOM 2563 C CA . SER A 1 330 ? -8.141 13.781 -8.164 1 83.62 330 SER A CA 1
ATOM 2564 C C . SER A 1 330 ? -8 12.266 -8.078 1 83.62 330 SER A C 1
ATOM 2566 O O . SER A 1 330 ? -7.578 11.617 -9.047 1 83.62 330 SER A O 1
ATOM 2568 N N . THR A 1 331 ? -8.406 11.68 -6.977 1 76.44 331 THR A N 1
ATOM 2569 C CA . THR A 1 331 ? -8.305 10.234 -6.809 1 76.44 331 THR A CA 1
ATOM 2570 C C . THR A 1 331 ? -9.352 9.523 -7.664 1 76.44 331 THR A C 1
ATOM 2572 O O . THR A 1 331 ? -9.07 8.461 -8.227 1 76.44 331 THR A O 1
ATOM 2575 N N . SER A 1 332 ? -10.5 10.094 -7.855 1 72.44 332 SER A N 1
ATOM 2576 C CA . SER A 1 332 ? -11.57 9.477 -8.633 1 72.44 332 SER A CA 1
ATOM 2577 C C . SER A 1 332 ? -11.211 9.406 -10.109 1 72.44 332 SER A C 1
ATOM 2579 O O . SER A 1 332 ? -11.586 8.453 -10.797 1 72.44 332 SER A O 1
ATOM 2581 N N . ARG A 1 333 ? -10.406 10.383 -10.477 1 76.81 333 ARG A N 1
ATOM 2582 C CA . ARG A 1 333 ? -10.023 10.414 -11.883 1 76.81 333 ARG A CA 1
ATOM 2583 C C . ARG A 1 333 ? -8.664 9.75 -12.094 1 76.81 333 ARG A C 1
ATOM 2585 O O . ARG A 1 333 ? -8.148 9.727 -13.211 1 76.81 333 ARG A O 1
ATOM 2592 N N . GLY A 1 334 ? -8.062 9.43 -11.039 1 78.94 334 GLY A N 1
ATOM 2593 C CA . GLY A 1 334 ? -6.766 8.781 -11.141 1 78.94 334 GLY A CA 1
ATOM 2594 C C . GLY A 1 334 ? -5.625 9.758 -11.367 1 78.94 334 GLY A C 1
ATOM 2595 O O . GLY A 1 334 ? -4.543 9.359 -11.805 1 78.94 334 GLY A O 1
ATOM 2596 N N . HIS A 1 335 ? -5.926 11.023 -11.234 1 89.69 335 HIS A N 1
ATOM 2597 C CA . HIS A 1 335 ? -4.895 12.039 -11.398 1 89.69 335 HIS A CA 1
ATOM 2598 C C . HIS A 1 335 ? -4.16 12.297 -10.086 1 89.69 335 HIS A C 1
ATOM 2600 O O . HIS A 1 335 ? -4.387 13.312 -9.43 1 89.69 335 HIS A O 1
ATOM 2606 N N . ALA A 1 336 ? -3.334 11.414 -9.773 1 91.62 336 ALA A N 1
ATOM 2607 C CA . ALA A 1 336 ? -2.566 11.461 -8.531 1 91.62 336 ALA A CA 1
ATOM 2608 C C . ALA A 1 336 ? -1.23 10.734 -8.688 1 91.62 336 ALA A C 1
ATOM 2610 O O . ALA A 1 336 ? -1.09 9.852 -9.531 1 91.62 336 ALA A O 1
ATOM 2611 N N . VAL A 1 337 ? -0.266 11.195 -8.016 1 92.94 337 VAL A N 1
ATOM 2612 C CA . VAL A 1 337 ? 0.977 10.453 -7.816 1 92.94 337 VAL A CA 1
ATOM 2613 C C . VAL A 1 337 ? 1.046 9.945 -6.379 1 92.94 337 VAL A C 1
ATOM 2615 O O . VAL A 1 337 ? 1.23 10.727 -5.441 1 92.94 337 VAL A O 1
ATOM 2618 N N . TRP A 1 338 ? 0.925 8.688 -6.297 1 93.62 338 TRP A N 1
ATOM 2619 C CA . TRP A 1 338 ? 0.924 8.062 -4.977 1 93.62 338 TRP A CA 1
ATOM 2620 C C . TRP A 1 338 ? 2.342 7.957 -4.422 1 93.62 338 TRP A C 1
ATOM 2622 O O . TRP A 1 338 ? 3.283 7.668 -5.164 1 93.62 338 TRP A O 1
ATOM 2632 N N . ILE A 1 339 ? 2.5 8.133 -3.143 1 96.81 339 ILE A N 1
ATOM 2633 C CA . ILE A 1 339 ? 3.809 8.172 -2.5 1 96.81 339 ILE A CA 1
ATOM 2634 C C . ILE A 1 339 ? 4.516 6.832 -2.695 1 96.81 339 ILE A C 1
ATOM 2636 O O . ILE A 1 339 ? 5.684 6.789 -3.094 1 96.81 339 ILE A O 1
ATOM 2640 N N . ARG A 1 340 ? 3.836 5.75 -2.428 1 94.25 340 ARG A N 1
ATOM 2641 C CA . ARG A 1 340 ? 4.461 4.438 -2.512 1 94.25 340 ARG A CA 1
ATOM 2642 C C . ARG A 1 340 ? 4.832 4.098 -3.951 1 94.25 340 ARG A C 1
ATOM 2644 O O . ARG A 1 340 ? 5.832 3.416 -4.199 1 94.25 340 ARG A O 1
ATOM 2651 N N . GLU A 1 341 ? 4.074 4.586 -4.859 1 90.81 341 GLU A N 1
ATOM 2652 C CA . GLU A 1 341 ? 4.367 4.34 -6.27 1 90.81 341 GLU A CA 1
ATOM 2653 C C . GLU A 1 341 ? 5.629 5.082 -6.707 1 90.81 341 GLU A C 1
ATOM 2655 O O . GLU A 1 341 ? 6.512 4.496 -7.336 1 90.81 341 GLU A O 1
ATOM 2660 N N . ILE A 1 342 ? 5.734 6.328 -6.398 1 94.31 342 ILE A N 1
ATOM 2661 C CA . ILE A 1 342 ? 6.863 7.121 -6.875 1 94.31 342 ILE A CA 1
ATOM 2662 C C . ILE A 1 342 ? 8.133 6.703 -6.145 1 94.31 342 ILE A C 1
ATOM 2664 O O . ILE A 1 342 ? 9.227 6.711 -6.727 1 94.31 342 ILE A O 1
ATOM 2668 N N . THR A 1 343 ? 8.023 6.316 -4.914 1 95.75 343 THR A N 1
ATOM 2669 C CA . THR A 1 343 ? 9.203 5.906 -4.156 1 95.75 343 THR A CA 1
ATOM 2670 C C . THR A 1 343 ? 9.664 4.516 -4.582 1 95.75 343 THR A C 1
ATOM 2672 O O . THR A 1 343 ? 10.789 4.113 -4.281 1 95.75 343 THR A O 1
ATOM 2675 N N . ALA A 1 344 ? 8.805 3.801 -5.211 1 92.88 344 ALA A N 1
ATOM 2676 C CA . ALA A 1 344 ? 9.188 2.506 -5.766 1 92.88 344 ALA A CA 1
ATOM 2677 C C . ALA A 1 344 ? 9.992 2.68 -7.051 1 92.88 344 ALA A C 1
ATOM 2679 O O . ALA A 1 344 ? 10.641 1.741 -7.516 1 92.88 344 ALA A O 1
ATOM 2680 N N . GLN A 1 345 ? 10 3.867 -7.559 1 91.75 345 GLN A N 1
ATOM 2681 C CA . GLN A 1 345 ? 10.602 4.082 -8.867 1 91.75 345 GLN A CA 1
ATOM 2682 C C . GLN A 1 345 ? 11.844 4.965 -8.766 1 91.75 345 GLN A C 1
ATOM 2684 O O . GLN A 1 345 ? 12.695 4.953 -9.648 1 91.75 345 GLN A O 1
ATOM 2689 N N . HIS A 1 346 ? 11.922 5.738 -7.668 1 94.44 346 HIS A N 1
ATOM 2690 C CA . HIS A 1 346 ? 12.992 6.719 -7.523 1 94.44 346 HIS A CA 1
ATOM 2691 C C . HIS A 1 346 ? 13.586 6.684 -6.117 1 94.44 346 HIS A C 1
ATOM 2693 O O . HIS A 1 346 ? 12.898 6.305 -5.16 1 94.44 346 HIS A O 1
ATOM 2699 N N . PRO A 1 347 ? 14.891 7.105 -6.035 1 95.75 347 PRO A N 1
ATOM 2700 C CA . PRO A 1 347 ? 15.406 7.27 -4.676 1 95.75 347 PRO A CA 1
ATOM 2701 C C . PRO A 1 347 ? 14.57 8.234 -3.838 1 95.75 347 PRO A C 1
ATOM 2703 O O . PRO A 1 347 ? 14.203 9.312 -4.312 1 95.75 347 PRO A O 1
ATOM 2706 N N . VAL A 1 348 ? 14.336 7.898 -2.666 1 97.94 348 VAL A N 1
ATOM 2707 C CA . VAL A 1 348 ? 13.406 8.633 -1.818 1 97.94 348 VAL A CA 1
ATOM 2708 C C . VAL A 1 348 ? 13.922 10.055 -1.598 1 97.94 348 VAL A C 1
ATOM 2710 O O . VAL A 1 348 ? 13.133 11.008 -1.556 1 97.94 348 VAL A O 1
ATOM 2713 N N . ASP A 1 349 ? 15.234 10.25 -1.486 1 98.38 349 ASP A N 1
ATOM 2714 C CA . ASP A 1 349 ? 15.781 11.57 -1.202 1 98.38 349 ASP A CA 1
ATOM 2715 C C . ASP A 1 349 ? 15.602 12.508 -2.398 1 98.38 349 ASP A C 1
ATOM 2717 O O . ASP A 1 349 ? 15.508 13.719 -2.232 1 98.38 349 ASP A O 1
ATOM 2721 N N . ALA A 1 350 ? 15.586 11.93 -3.613 1 98.44 350 ALA A N 1
ATOM 2722 C CA . ALA A 1 350 ? 15.234 12.766 -4.766 1 98.44 350 ALA A CA 1
ATOM 2723 C C . ALA A 1 350 ? 13.812 13.289 -4.652 1 98.44 350 ALA A C 1
ATOM 2725 O O . ALA A 1 350 ? 13.539 14.453 -4.957 1 98.44 350 ALA A O 1
ATOM 2726 N N . ILE A 1 351 ? 12.938 12.461 -4.203 1 98.56 351 ILE A N 1
ATOM 2727 C CA . ILE A 1 351 ? 11.531 12.82 -4.047 1 98.56 351 ILE A CA 1
ATOM 2728 C C . ILE A 1 351 ? 11.383 13.852 -2.926 1 98.56 351 ILE A C 1
ATOM 2730 O O . ILE A 1 351 ? 10.711 14.867 -3.096 1 98.56 351 ILE A O 1
ATOM 2734 N N . ARG A 1 352 ? 12.031 13.578 -1.775 1 98.75 352 ARG A N 1
ATOM 2735 C CA . ARG A 1 352 ? 11.969 14.492 -0.639 1 98.75 352 ARG A CA 1
ATOM 2736 C C . ARG A 1 352 ? 12.484 15.875 -1.017 1 98.75 352 ARG A C 1
ATOM 2738 O O . ARG A 1 352 ? 11.828 16.891 -0.752 1 98.75 352 ARG A O 1
ATOM 2745 N N . LEU A 1 353 ? 13.641 15.914 -1.684 1 98.75 353 LEU A N 1
ATOM 2746 C CA . LEU A 1 353 ? 14.266 17.188 -2.049 1 98.75 353 LEU A CA 1
ATOM 2747 C C . LEU A 1 353 ? 13.406 17.953 -3.041 1 98.75 353 LEU A C 1
ATOM 2749 O O . LEU A 1 353 ? 13.156 19.141 -2.859 1 98.75 353 LEU A O 1
ATOM 2753 N N . TYR A 1 354 ? 12.938 17.266 -4.023 1 98.75 354 TYR A N 1
ATOM 2754 C CA . TYR A 1 354 ? 12.164 17.953 -5.051 1 98.75 354 TYR A CA 1
ATOM 2755 C C . TYR A 1 354 ? 10.812 18.391 -4.512 1 98.75 354 TYR A C 1
ATOM 2757 O O . TYR A 1 354 ? 10.336 19.484 -4.832 1 98.75 354 TYR A O 1
ATOM 2765 N N . THR A 1 355 ? 10.188 17.531 -3.75 1 98.62 355 THR A N 1
ATOM 2766 C CA . THR A 1 355 ? 8.914 17.891 -3.129 1 98.62 355 THR A CA 1
ATOM 2767 C C . THR A 1 355 ? 9.086 19.094 -2.211 1 98.62 355 THR A C 1
ATOM 2769 O O . THR A 1 355 ? 8.219 19.969 -2.162 1 98.62 355 THR A O 1
ATOM 2772 N N . ALA A 1 356 ? 10.18 19.141 -1.467 1 98.69 356 ALA A N 1
ATOM 2773 C CA . ALA A 1 356 ? 10.461 20.312 -0.634 1 98.69 356 ALA A CA 1
ATOM 2774 C C . ALA A 1 356 ? 10.609 21.562 -1.484 1 98.69 356 ALA A C 1
ATOM 2776 O O . ALA A 1 356 ? 10.062 22.625 -1.149 1 98.69 356 ALA A O 1
ATOM 2777 N N . LEU A 1 357 ? 11.258 21.484 -2.607 1 98.25 357 LEU A N 1
ATOM 2778 C CA . LEU A 1 357 ? 11.492 22.625 -3.484 1 98.25 357 LEU A CA 1
ATOM 2779 C C . LEU A 1 357 ? 10.172 23.203 -3.986 1 98.25 357 LEU A C 1
ATOM 2781 O O . LEU A 1 357 ? 10.055 24.406 -4.164 1 98.25 357 LEU A O 1
ATOM 2785 N N . CYS A 1 358 ? 9.234 22.312 -4.16 1 97.38 358 CYS A N 1
ATOM 2786 C CA . CYS A 1 358 ? 7.977 22.797 -4.711 1 97.38 358 CYS A CA 1
ATOM 2787 C C . CYS A 1 358 ? 6.891 22.844 -3.643 1 97.38 358 CYS A C 1
ATOM 2789 O O . CYS A 1 358 ? 5.703 22.891 -3.963 1 97.38 358 CYS A O 1
ATOM 2791 N N . ALA A 1 359 ? 7.27 22.75 -2.414 1 98.06 359 ALA A N 1
ATOM 2792 C CA . ALA A 1 359 ? 6.293 22.766 -1.329 1 98.06 359 ALA A CA 1
ATOM 2793 C C . ALA A 1 359 ? 5.414 24.016 -1.386 1 98.06 359 ALA A C 1
ATOM 2795 O O . ALA A 1 359 ? 5.918 25.125 -1.577 1 98.06 359 ALA A O 1
ATOM 2796 N N . PRO A 1 360 ? 4.117 23.875 -1.224 1 98.12 360 PRO A N 1
ATOM 2797 C CA . PRO A 1 360 ? 3.207 25.016 -1.296 1 98.12 360 PRO A CA 1
ATOM 2798 C C . PRO A 1 360 ? 3.076 25.75 0.037 1 98.12 360 PRO A C 1
ATOM 2800 O O . PRO A 1 360 ? 1.973 25.859 0.579 1 98.12 360 PRO A O 1
ATOM 2803 N N . GLU A 1 361 ? 4.125 26.359 0.454 1 97.44 361 GLU A N 1
ATOM 2804 C CA . GLU A 1 361 ? 4.195 26.938 1.793 1 97.44 361 GLU A CA 1
ATOM 2805 C C . GLU A 1 361 ? 3.379 28.219 1.884 1 97.44 361 GLU A C 1
ATOM 2807 O O . GLU A 1 361 ? 2.613 28.406 2.832 1 97.44 361 GLU A O 1
ATOM 2812 N N . ASN A 1 362 ? 3.469 29.078 0.914 1 96 362 ASN A N 1
ATOM 2813 C CA . ASN A 1 362 ? 2.816 30.391 0.976 1 96 362 ASN A CA 1
ATOM 2814 C C . ASN A 1 362 ? 1.795 30.562 -0.146 1 96 362 ASN A C 1
ATOM 2816 O O . ASN A 1 362 ? 0.919 31.422 -0.069 1 96 362 ASN A O 1
ATOM 2820 N N . GLU A 1 363 ? 1.977 29.766 -1.14 1 95.94 363 GLU A N 1
ATOM 2821 C CA . GLU A 1 363 ? 1.088 29.797 -2.297 1 95.94 363 GLU A CA 1
ATOM 2822 C C . GLU A 1 363 ? 0.972 28.422 -2.951 1 95.94 363 GLU A C 1
ATOM 2824 O O . GLU A 1 363 ? 1.733 27.516 -2.625 1 95.94 363 GLU A O 1
ATOM 2829 N N . THR A 1 364 ? 0.007 28.312 -3.775 1 96.06 364 THR A N 1
ATOM 2830 C CA . THR A 1 364 ? -0.149 27.094 -4.543 1 96.06 364 THR A CA 1
ATOM 2831 C C . THR A 1 364 ? 1.062 26.859 -5.441 1 96.06 364 THR A C 1
ATOM 2833 O O . THR A 1 364 ? 1.584 27.797 -6.047 1 96.06 364 THR A O 1
ATOM 2836 N N . ARG A 1 365 ? 1.508 25.672 -5.461 1 97.69 365 ARG A N 1
ATOM 2837 C CA . ARG A 1 365 ? 2.631 25.25 -6.293 1 97.69 365 ARG A CA 1
ATOM 2838 C C . ARG A 1 365 ? 2.264 24.047 -7.145 1 97.69 365 ARG A C 1
ATOM 2840 O O . ARG A 1 365 ? 1.145 23.531 -7.059 1 97.69 365 ARG A O 1
ATOM 2847 N N . ASP A 1 366 ? 3.203 23.672 -8.055 1 97.75 366 ASP A N 1
ATOM 2848 C CA . ASP A 1 366 ? 2.918 22.578 -8.992 1 97.75 366 ASP A CA 1
ATOM 2849 C C . ASP A 1 366 ? 4.047 21.562 -9 1 97.75 366 ASP A C 1
ATOM 2851 O O . ASP A 1 366 ? 5.223 21.922 -9 1 97.75 366 ASP A O 1
ATOM 2855 N N . PHE A 1 367 ? 3.701 20.359 -8.875 1 98.19 367 PHE A N 1
ATOM 2856 C CA . PHE A 1 367 ? 4.605 19.266 -9.188 1 98.19 367 PHE A CA 1
ATOM 2857 C C . PHE A 1 367 ? 4.43 18.812 -10.633 1 98.19 367 PHE A C 1
ATOM 2859 O O . PHE A 1 367 ? 3.416 18.203 -10.984 1 98.19 367 PHE A O 1
ATOM 2866 N N . ASP A 1 368 ? 5.375 19.141 -11.375 1 97.5 368 ASP A N 1
ATOM 2867 C CA . ASP A 1 368 ? 5.402 18.75 -12.781 1 97.5 368 ASP A CA 1
ATOM 2868 C C . ASP A 1 368 ? 6.27 17.516 -12.984 1 97.5 368 ASP A C 1
ATOM 2870 O O . ASP A 1 368 ? 7.477 17.547 -12.742 1 97.5 368 ASP A O 1
ATOM 2874 N N . ARG A 1 369 ? 5.672 16.422 -13.508 1 94.5 369 ARG A N 1
ATOM 2875 C CA . ARG A 1 369 ? 6.348 15.133 -13.586 1 94.5 369 ARG A CA 1
ATOM 2876 C C . ARG A 1 369 ? 7.562 15.203 -14.5 1 94.5 369 ARG A C 1
ATOM 2878 O O . ARG A 1 369 ? 8.609 14.633 -14.188 1 94.5 369 ARG A O 1
ATOM 2885 N N . ALA A 1 370 ? 7.395 15.82 -15.617 1 96.44 370 ALA A N 1
ATOM 2886 C CA . ALA A 1 370 ? 8.508 15.945 -16.562 1 96.44 370 ALA A CA 1
ATOM 2887 C C . ALA A 1 370 ? 9.633 16.781 -15.969 1 96.44 370 ALA A C 1
ATOM 2889 O O . ALA A 1 370 ? 10.812 16.469 -16.141 1 96.44 370 ALA A O 1
ATOM 2890 N N . ALA A 1 371 ? 9.289 17.875 -15.305 1 97.81 371 ALA A N 1
ATOM 2891 C CA . ALA A 1 371 ? 10.281 18.734 -14.656 1 97.81 371 ALA A CA 1
ATOM 2892 C C . ALA A 1 371 ? 11.023 17.969 -13.562 1 97.81 371 ALA A C 1
ATOM 2894 O O . ALA A 1 371 ? 12.227 18.156 -13.375 1 97.81 371 ALA A O 1
ATOM 2895 N N . PHE A 1 372 ? 10.328 17.141 -12.867 1 98 372 PHE A N 1
ATOM 2896 C CA . PHE A 1 372 ? 10.953 16.328 -11.844 1 98 372 PHE A CA 1
ATOM 2897 C C . PHE A 1 372 ? 12 15.398 -12.453 1 98 372 PHE A C 1
ATOM 2899 O O . PHE A 1 372 ? 13.117 15.297 -11.938 1 98 372 PHE A O 1
ATOM 2906 N N . GLU A 1 373 ? 11.594 14.742 -13.484 1 96.56 373 GLU A N 1
ATOM 2907 C CA . GLU A 1 373 ? 12.516 13.805 -14.125 1 96.56 373 GLU A CA 1
ATOM 2908 C C . GLU A 1 373 ? 13.766 14.523 -14.633 1 96.56 373 GLU A C 1
ATOM 2910 O O . GLU A 1 373 ? 14.883 14.023 -14.477 1 96.56 373 GLU A O 1
ATOM 2915 N N . ALA A 1 374 ? 13.57 15.625 -15.25 1 97.75 374 ALA A N 1
ATOM 2916 C CA . ALA A 1 374 ? 14.695 16.406 -15.742 1 97.75 374 ALA A CA 1
ATOM 2917 C C . ALA A 1 374 ? 15.594 16.859 -14.594 1 97.75 374 ALA A C 1
ATOM 2919 O O . ALA A 1 374 ? 16.812 16.766 -14.68 1 97.75 374 ALA A O 1
ATOM 2920 N N . TRP A 1 375 ? 14.969 17.344 -13.57 1 98.25 375 TRP A N 1
ATOM 2921 C CA . TRP A 1 375 ? 15.688 17.797 -12.391 1 98.25 375 TRP A CA 1
ATOM 2922 C C . TRP A 1 375 ? 16.469 16.656 -11.75 1 98.25 375 TRP A C 1
ATOM 2924 O O . TRP A 1 375 ? 17.625 16.812 -11.352 1 98.25 375 TRP A O 1
ATOM 2934 N N . ARG A 1 376 ? 15.812 15.531 -11.578 1 97.5 376 ARG A N 1
ATOM 2935 C CA . ARG A 1 376 ? 16.422 14.359 -10.969 1 97.5 376 ARG A CA 1
ATOM 2936 C C . ARG A 1 376 ? 17.703 13.969 -11.703 1 97.5 376 ARG A C 1
ATOM 2938 O O . ARG A 1 376 ? 18.734 13.727 -11.07 1 97.5 376 ARG A O 1
ATOM 2945 N N . LYS A 1 377 ? 17.641 13.938 -12.984 1 95.44 377 LYS A N 1
ATOM 2946 C CA . LYS A 1 377 ? 18.781 13.555 -13.789 1 95.44 377 LYS A CA 1
ATOM 2947 C C . LYS A 1 377 ? 19.906 14.594 -13.695 1 95.44 377 LYS A C 1
ATOM 2949 O O . LYS A 1 377 ? 21.062 14.25 -13.453 1 95.44 377 LYS A O 1
ATOM 2954 N N . SER A 1 378 ? 19.594 15.812 -13.852 1 96.81 378 SER A N 1
ATOM 2955 C CA . SER A 1 378 ? 20.594 16.875 -13.945 1 96.81 378 SER A CA 1
ATOM 2956 C C . SER A 1 378 ? 21.141 17.234 -12.57 1 96.81 378 SER A C 1
ATOM 2958 O O . SER A 1 378 ? 22.344 17.422 -12.414 1 96.81 378 SER A O 1
ATOM 2960 N N . THR A 1 379 ? 20.281 17.312 -11.617 1 97.69 379 THR A N 1
ATOM 2961 C CA . THR A 1 379 ? 20.672 17.859 -10.32 1 97.69 379 THR A CA 1
ATOM 2962 C C . THR A 1 379 ? 20.938 16.719 -9.328 1 97.69 379 THR A C 1
ATOM 2964 O O . THR A 1 379 ? 22.031 16.641 -8.75 1 97.69 379 THR A O 1
ATOM 2967 N N . PHE A 1 380 ? 20.016 15.852 -9.125 1 97.62 380 PHE A N 1
ATOM 2968 C CA . PHE A 1 380 ? 20.188 14.82 -8.102 1 97.62 380 PHE A CA 1
ATOM 2969 C C . PHE A 1 380 ? 21.25 13.812 -8.531 1 97.62 380 PHE A C 1
ATOM 2971 O O . PHE A 1 380 ? 22.203 13.562 -7.789 1 97.62 380 PHE A O 1
ATOM 2978 N N . ASP A 1 381 ? 21.109 13.305 -9.688 1 94.31 381 ASP A N 1
ATOM 2979 C CA . ASP A 1 381 ? 22.062 12.305 -10.172 1 94.31 381 ASP A CA 1
ATOM 2980 C C . ASP A 1 381 ? 23.359 12.961 -10.648 1 94.31 381 ASP A C 1
ATOM 2982 O O . ASP A 1 381 ? 24.422 12.359 -10.555 1 94.31 381 ASP A O 1
ATOM 2986 N N . GLY A 1 382 ? 23.297 14.141 -11.156 1 94.06 382 GLY A N 1
ATOM 2987 C CA . GLY A 1 382 ? 24.453 14.812 -11.742 1 94.06 382 GLY A CA 1
ATOM 2988 C C . GLY A 1 382 ? 25.297 15.539 -10.711 1 94.06 382 GLY A C 1
ATOM 2989 O O . GLY A 1 382 ? 26.516 15.367 -10.664 1 94.06 382 GLY A O 1
ATOM 2990 N N . ILE A 1 383 ? 24.672 16.344 -9.922 1 95.38 383 ILE A N 1
ATOM 2991 C CA . ILE A 1 383 ? 25.391 17.219 -9.008 1 95.38 383 ILE A CA 1
ATOM 2992 C C . ILE A 1 383 ? 25.484 16.562 -7.625 1 95.38 383 ILE A C 1
ATOM 2994 O O . ILE A 1 383 ? 26.578 16.344 -7.102 1 95.38 383 ILE A O 1
ATOM 2998 N N . VAL A 1 384 ? 24.375 16.203 -7.059 1 96.12 384 VAL A N 1
ATOM 2999 C CA . VAL A 1 384 ? 24.328 15.695 -5.688 1 96.12 384 VAL A CA 1
ATOM 3000 C C . VAL A 1 384 ? 25.078 14.367 -5.602 1 96.12 384 VAL A C 1
ATOM 3002 O O . VAL A 1 384 ? 25.906 14.172 -4.703 1 96.12 384 VAL A O 1
ATOM 3005 N N . ALA A 1 385 ? 24.891 13.547 -6.551 1 93.44 385 ALA A N 1
ATOM 3006 C CA . ALA A 1 385 ? 25.453 12.203 -6.496 1 93.44 385 ALA A CA 1
ATOM 3007 C C . ALA A 1 385 ? 26.969 12.219 -6.711 1 93.44 385 ALA A C 1
ATOM 3009 O O . ALA A 1 385 ? 27.641 11.219 -6.473 1 93.44 385 ALA A O 1
ATOM 3010 N N . ALA A 1 386 ? 27.531 13.336 -7.031 1 93.75 386 ALA A N 1
ATOM 3011 C CA . ALA A 1 386 ? 28.953 13.453 -7.293 1 93.75 386 ALA A CA 1
ATOM 3012 C C . ALA A 1 386 ? 29.766 13.156 -6.039 1 93.75 386 ALA A C 1
ATOM 3014 O O . ALA A 1 386 ? 30.953 12.844 -6.121 1 93.75 386 ALA A O 1
ATOM 3015 N N . TYR A 1 387 ? 29.125 13.25 -4.895 1 93.44 387 TYR A N 1
ATOM 3016 C CA . TYR A 1 387 ? 29.828 12.953 -3.654 1 93.44 387 TYR A CA 1
ATOM 3017 C C . TYR A 1 387 ? 30.391 11.539 -3.672 1 93.44 387 TYR A C 1
ATOM 3019 O O . TYR A 1 387 ? 31.422 11.266 -3.053 1 93.44 387 TYR A O 1
ATOM 3027 N N . THR A 1 388 ? 29.75 10.625 -4.359 1 89.62 388 THR A N 1
ATOM 3028 C CA . THR A 1 388 ? 30.188 9.234 -4.391 1 89.62 388 THR A CA 1
ATOM 3029 C C . THR A 1 388 ? 31.562 9.109 -5.02 1 89.62 388 THR A C 1
ATOM 3031 O O . THR A 1 388 ? 32.438 8.43 -4.484 1 89.62 388 THR A O 1
ATOM 3034 N N . HIS A 1 389 ? 31.719 9.789 -6.062 1 87.06 389 HIS A N 1
ATOM 3035 C CA . HIS A 1 389 ? 33 9.766 -6.75 1 87.06 389 HIS A CA 1
ATOM 3036 C C . HIS A 1 389 ? 34.062 10.555 -5.98 1 87.06 389 HIS A C 1
ATOM 3038 O O . HIS A 1 389 ? 35.188 10.086 -5.793 1 87.06 389 HIS A O 1
ATOM 3044 N N . ASP A 1 390 ? 33.75 11.727 -5.543 1 88.88 390 ASP A N 1
ATOM 3045 C CA . ASP A 1 390 ? 34.688 12.633 -4.879 1 88.88 390 ASP A CA 1
ATOM 3046 C C . ASP A 1 390 ? 35.219 12.023 -3.582 1 88.88 390 ASP A C 1
ATOM 3048 O O . ASP A 1 390 ? 36.375 12.203 -3.238 1 88.88 390 ASP A O 1
ATOM 3052 N N . LEU A 1 391 ? 34.375 11.336 -2.912 1 88.5 391 LEU A N 1
ATOM 3053 C CA . LEU A 1 391 ? 34.75 10.859 -1.584 1 88.5 391 LEU A CA 1
ATOM 3054 C C . LEU A 1 391 ? 35.344 9.453 -1.659 1 88.5 391 LEU A C 1
ATOM 3056 O O . LEU A 1 391 ? 36 9.008 -0.722 1 88.5 391 LEU A O 1
ATOM 3060 N N . SER A 1 392 ? 35.125 8.742 -2.762 1 82 392 SER A N 1
ATOM 3061 C CA . SER A 1 392 ? 35.688 7.41 -2.918 1 82 392 SER A CA 1
ATOM 3062 C C . SER A 1 392 ? 37.094 7.477 -3.496 1 82 392 SER A C 1
ATOM 3064 O O . SER A 1 392 ? 37.906 6.566 -3.285 1 82 392 SER A O 1
ATOM 3066 N N . ALA A 1 393 ? 37.438 8.422 -4.348 1 71.38 393 ALA A N 1
ATOM 3067 C CA . ALA A 1 393 ? 38.719 8.547 -5.008 1 71.38 393 ALA A CA 1
ATOM 3068 C C . ALA A 1 393 ? 39.812 8.852 -3.998 1 71.38 393 ALA A C 1
ATOM 3070 O O . ALA A 1 393 ? 41 8.758 -4.316 1 71.38 393 ALA A O 1
ATOM 3071 N N . GLY A 1 394 ? 39.625 8.875 -2.693 1 62.78 394 GLY A N 1
ATOM 3072 C CA . GLY A 1 394 ? 40.625 8.969 -1.656 1 62.78 394 GLY A CA 1
ATOM 3073 C C . GLY A 1 394 ? 41.375 10.281 -1.681 1 62.78 394 GLY A C 1
ATOM 3074 O O . GLY A 1 394 ? 42.5 10.367 -1.19 1 62.78 394 GLY A O 1
ATOM 3075 N N . ALA A 1 395 ? 41.031 11.227 -2.516 1 57.78 395 ALA A N 1
ATOM 3076 C CA . ALA A 1 395 ? 41.812 12.445 -2.541 1 57.78 395 ALA A CA 1
ATOM 3077 C C . ALA A 1 395 ? 41.906 13.078 -1.152 1 57.78 395 ALA A C 1
ATOM 3079 O O . ALA A 1 395 ? 40.875 13.234 -0.475 1 57.78 395 ALA A O 1
ATOM 3080 N N . ALA A 1 396 ? 43.031 13.078 -0.604 1 60 396 ALA A N 1
ATOM 3081 C CA . ALA A 1 396 ? 43.312 13.656 0.709 1 60 396 ALA A CA 1
ATOM 3082 C C . ALA A 1 396 ? 42.812 15.086 0.805 1 60 396 ALA A C 1
ATOM 3084 O O . ALA A 1 396 ? 42.938 15.867 -0.145 1 60 396 ALA A O 1
ATOM 3085 N N . PRO A 1 397 ? 41.969 15.359 1.854 1 63.94 397 PRO A N 1
ATOM 3086 C CA . PRO A 1 397 ? 41.531 16.75 2.08 1 63.94 397 PRO A CA 1
ATOM 3087 C C . PRO A 1 397 ? 42.719 17.719 2.023 1 63.94 397 PRO A C 1
ATOM 3089 O O . PRO A 1 397 ? 43.812 17.391 2.453 1 63.94 397 PRO A O 1
ATOM 3092 N N . SER A 1 398 ? 42.719 18.516 1.04 1 59.75 398 SER A N 1
ATOM 3093 C CA . SER A 1 398 ? 43.781 19.531 1.044 1 59.75 398 SER A CA 1
ATOM 3094 C C . SER A 1 398 ? 43.688 20.406 2.281 1 59.75 398 SER A C 1
ATOM 3096 O O . SER A 1 398 ? 42.594 20.781 2.707 1 59.75 398 SER A O 1
ATOM 3098 N N . ALA A 1 399 ? 44.781 20.406 3.078 1 58.72 399 ALA A N 1
ATOM 3099 C CA . ALA A 1 399 ? 44.906 21.297 4.223 1 58.72 399 ALA A CA 1
ATOM 3100 C C . ALA A 1 399 ? 44.844 22.75 3.793 1 58.72 399 ALA A C 1
ATOM 3102 O O . ALA A 1 399 ? 44.906 23.656 4.629 1 58.72 399 ALA A O 1
ATOM 3103 N N . ALA A 1 400 ? 44.625 22.938 2.498 1 60.5 400 ALA A N 1
ATOM 3104 C CA . ALA A 1 400 ? 44.688 24.328 2.064 1 60.5 400 ALA A CA 1
ATOM 3105 C C . ALA A 1 400 ? 43.469 25.094 2.508 1 60.5 400 ALA A C 1
ATOM 3107 O O . ALA A 1 400 ? 42.344 24.562 2.516 1 60.5 400 ALA A O 1
ATOM 3108 N N . ALA A 1 401 ? 43.719 26.203 3.037 1 68.19 401 ALA A N 1
ATOM 3109 C CA . ALA A 1 401 ? 42.656 27.125 3.453 1 68.19 401 ALA A CA 1
ATOM 3110 C C . ALA A 1 401 ? 41.75 27.484 2.285 1 68.19 401 ALA A C 1
ATOM 3112 O O . ALA A 1 401 ? 42.188 27.578 1.142 1 68.19 401 ALA A O 1
ATOM 3113 N N . LEU A 1 402 ? 40.375 27.547 2.484 1 80.75 402 LEU A N 1
ATOM 3114 C CA . LEU A 1 402 ? 39.438 27.984 1.469 1 80.75 402 LEU A CA 1
ATOM 3115 C C . LEU A 1 402 ? 39.656 29.453 1.094 1 80.75 402 LEU A C 1
ATOM 3117 O O . LEU A 1 402 ? 39.938 30.281 1.963 1 80.75 402 LEU A O 1
ATOM 3121 N N . PRO A 1 403 ? 39.656 29.766 -0.127 1 87 403 PRO A N 1
ATOM 3122 C CA . PRO A 1 403 ? 39.688 31.188 -0.512 1 87 403 PRO A CA 1
ATOM 3123 C C . PRO A 1 403 ? 38.594 32 0.166 1 87 403 PRO A C 1
ATOM 3125 O O . PRO A 1 403 ? 37.5 31.516 0.394 1 87 403 PRO A O 1
ATOM 3128 N N . ALA A 1 404 ? 38.906 33.219 0.449 1 89.5 404 ALA A N 1
ATOM 3129 C CA . ALA A 1 404 ? 38 34.094 1.192 1 89.5 404 ALA A CA 1
ATOM 3130 C C . ALA A 1 404 ? 36.656 34.219 0.5 1 89.5 404 ALA A C 1
ATOM 3132 O O . ALA A 1 404 ? 35.625 34.281 1.16 1 89.5 404 ALA A O 1
ATOM 3133 N N . GLN A 1 405 ? 36.688 34.312 -0.788 1 91.31 405 GLN A N 1
ATOM 3134 C CA . GLN A 1 405 ? 35.469 34.438 -1.55 1 91.31 405 GLN A CA 1
ATOM 3135 C C . GLN A 1 405 ? 34.562 33.219 -1.37 1 91.31 405 GLN A C 1
ATOM 3137 O O . GLN A 1 405 ? 33.344 33.344 -1.268 1 91.31 405 GLN A O 1
ATOM 3142 N N . LEU A 1 406 ? 35.156 32.125 -1.357 1 92.44 406 LEU A N 1
ATOM 3143 C CA . LEU A 1 406 ? 34.406 30.891 -1.181 1 92.44 406 LEU A CA 1
ATOM 3144 C C . LEU A 1 406 ? 33.844 30.781 0.234 1 92.44 406 LEU A C 1
ATOM 3146 O O . LEU A 1 406 ? 32.719 30.344 0.425 1 92.44 406 LEU A O 1
ATOM 3150 N N . GLU A 1 407 ? 34.594 31.188 1.148 1 93 407 GLU A N 1
ATOM 3151 C CA . GLU A 1 407 ? 34.125 31.188 2.537 1 93 407 GLU A CA 1
ATOM 3152 C C . GLU A 1 407 ? 32.906 32.094 2.723 1 93 407 GLU A C 1
ATOM 3154 O O . GLU A 1 407 ? 32 31.75 3.467 1 93 407 GLU A O 1
ATOM 3159 N N . GLN A 1 408 ? 33 33.219 2.094 1 95.25 408 GLN A N 1
ATOM 3160 C CA . GLN A 1 408 ? 31.875 34.156 2.182 1 95.25 408 GLN A CA 1
ATOM 3161 C C . GLN A 1 408 ? 30.609 33.562 1.558 1 95.25 408 GLN A C 1
ATOM 3163 O O . GLN A 1 408 ? 29.516 33.719 2.096 1 95.25 408 GLN A O 1
ATOM 3168 N N . ARG A 1 409 ? 30.797 32.969 0.48 1 96 409 ARG A N 1
ATOM 3169 C CA . ARG A 1 409 ? 29.641 32.344 -0.187 1 96 409 ARG A CA 1
ATOM 3170 C C . ARG A 1 409 ? 29.062 31.219 0.655 1 96 409 ARG A C 1
ATOM 3172 O O . ARG A 1 409 ? 27.844 31.078 0.763 1 96 409 ARG A O 1
ATOM 3179 N N . ILE A 1 410 ? 29.891 30.453 1.219 1 96.69 410 ILE A N 1
ATOM 3180 C CA . ILE A 1 410 ? 29.469 29.359 2.084 1 96.69 410 ILE A CA 1
ATOM 3181 C C . ILE A 1 410 ? 28.703 29.922 3.289 1 96.69 410 ILE A C 1
ATOM 3183 O O . ILE A 1 410 ? 27.656 29.406 3.662 1 96.69 410 ILE A O 1
ATOM 3187 N N . ALA A 1 411 ? 29.219 30.984 3.801 1 96.88 411 ALA A N 1
ATOM 3188 C CA . ALA A 1 411 ? 28.562 31.625 4.938 1 96.88 411 ALA A CA 1
ATOM 3189 C C . ALA A 1 411 ? 27.172 32.125 4.562 1 96.88 411 ALA A C 1
ATOM 3191 O O . ALA A 1 411 ? 26.25 32.062 5.371 1 96.88 411 ALA A O 1
ATOM 3192 N N . GLY A 1 412 ? 27.141 32.688 3.434 1 97.75 412 GLY A N 1
ATOM 3193 C CA . GLY A 1 412 ? 25.844 33.156 2.939 1 97.75 412 GLY A CA 1
ATOM 3194 C C . GLY A 1 412 ? 24.828 32.031 2.811 1 97.75 412 GLY A C 1
ATOM 3195 O O . GLY A 1 412 ? 23.672 32.156 3.219 1 97.75 412 GLY A O 1
ATOM 3196 N N . ILE A 1 413 ? 25.219 30.922 2.254 1 98.31 413 ILE A N 1
ATOM 3197 C CA . ILE A 1 413 ? 24.359 29.75 2.084 1 98.31 413 ILE A CA 1
ATOM 3198 C C . ILE A 1 413 ? 23.938 29.219 3.451 1 98.31 413 ILE A C 1
ATOM 3200 O O . ILE A 1 413 ? 22.766 28.891 3.672 1 98.31 413 ILE A O 1
ATOM 3204 N N . ARG A 1 414 ? 24.828 29.156 4.34 1 97.5 414 ARG A N 1
ATOM 3205 C CA . ARG A 1 414 ? 24.547 28.703 5.699 1 97.5 414 ARG A CA 1
ATOM 3206 C C . ARG A 1 414 ? 23.562 29.625 6.391 1 97.5 414 ARG A C 1
ATOM 3208 O O . ARG A 1 414 ? 22.703 29.172 7.16 1 97.5 414 ARG A O 1
ATOM 3215 N N . GLY A 1 415 ? 23.734 30.891 6.137 1 97.69 415 GLY A N 1
ATOM 3216 C CA . GLY A 1 415 ? 22.781 31.859 6.691 1 97.69 415 GLY A CA 1
ATOM 3217 C C . GLY A 1 415 ? 21.375 31.656 6.184 1 97.69 415 GLY A C 1
ATOM 3218 O O . GLY A 1 415 ? 20.406 31.766 6.957 1 97.69 415 GLY A O 1
ATOM 3219 N N . GLN A 1 416 ? 21.266 31.438 4.926 1 98.06 416 GLN A N 1
ATOM 3220 C CA . GLN A 1 416 ? 19.953 31.156 4.34 1 98.06 416 GLN A CA 1
ATOM 3221 C C . GLN A 1 416 ? 19.344 29.891 4.934 1 98.06 416 GLN A C 1
ATOM 3223 O O . GLN A 1 416 ? 18.156 29.859 5.234 1 98.06 416 GLN A O 1
ATOM 3228 N N . TRP A 1 417 ? 20.172 28.906 5.066 1 98.44 417 TRP A N 1
ATOM 3229 C CA . TRP A 1 417 ? 19.734 27.641 5.66 1 98.44 417 TRP A CA 1
ATOM 3230 C C . TRP A 1 417 ? 19.25 27.859 7.09 1 98.44 417 TRP A C 1
ATOM 3232 O O . TRP A 1 417 ? 18.188 27.359 7.473 1 98.44 417 TRP A O 1
ATOM 3242 N N . ALA A 1 418 ? 19.984 28.594 7.832 1 97.81 418 ALA A N 1
ATOM 3243 C CA . ALA A 1 418 ? 19.656 28.844 9.234 1 97.81 418 ALA A CA 1
ATOM 3244 C C . ALA A 1 418 ? 18.344 29.594 9.359 1 97.81 418 ALA A C 1
ATOM 3246 O O . ALA A 1 418 ? 17.547 29.328 10.258 1 97.81 418 ALA A O 1
ATOM 3247 N N . ARG A 1 419 ? 18.141 30.531 8.523 1 97.25 419 ARG A N 1
ATOM 3248 C CA . ARG A 1 419 ? 16.891 31.281 8.539 1 97.25 419 ARG A CA 1
ATOM 3249 C C . ARG A 1 419 ? 15.703 30.391 8.25 1 97.25 419 ARG A C 1
ATOM 3251 O O . ARG A 1 419 ? 14.688 30.453 8.945 1 97.25 419 ARG A O 1
ATOM 3258 N N . ALA A 1 420 ? 15.844 29.578 7.266 1 98.12 420 ALA A N 1
ATOM 3259 C CA . ALA A 1 420 ? 14.766 28.672 6.871 1 98.12 420 ALA A CA 1
ATOM 3260 C C . ALA A 1 420 ? 14.5 27.625 7.957 1 98.12 420 ALA A C 1
ATOM 3262 O O . ALA A 1 420 ? 13.391 27.109 8.078 1 98.12 420 ALA A O 1
ATOM 3263 N N . ALA A 1 421 ? 15.484 27.344 8.758 1 97.81 421 ALA A N 1
ATOM 3264 C CA . ALA A 1 421 ? 15.391 26.297 9.781 1 97.81 421 ALA A CA 1
ATOM 3265 C C . ALA A 1 421 ? 14.703 26.828 11.039 1 97.81 421 ALA A C 1
ATOM 3267 O O . ALA A 1 421 ? 14.25 26.047 11.883 1 97.81 421 ALA A O 1
ATOM 3268 N N . SER A 1 422 ? 14.609 28.125 11.125 1 95 422 SER A N 1
ATOM 3269 C CA . SER A 1 422 ? 13.977 28.719 12.297 1 95 422 SER A CA 1
ATOM 3270 C C . SER A 1 422 ? 12.453 28.625 12.219 1 95 422 SER A C 1
ATOM 3272 O O . SER A 1 422 ? 11.875 28.75 11.141 1 95 422 SER A O 1
ATOM 3274 N N . LEU A 1 423 ? 11.797 28.406 13.352 1 90.56 423 LEU A N 1
ATOM 3275 C CA . LEU A 1 423 ? 10.344 28.266 13.383 1 90.56 423 LEU A CA 1
ATOM 3276 C C . LEU A 1 423 ? 9.664 29.547 12.883 1 90.56 423 LEU A C 1
ATOM 3278 O O . LEU A 1 423 ? 8.594 29.484 12.273 1 90.56 423 LEU A O 1
ATOM 3282 N N . GLY A 1 424 ? 10.289 30.688 13.109 1 90.38 424 GLY A N 1
ATOM 3283 C CA . GLY A 1 424 ? 9.719 31.969 12.719 1 90.38 424 GLY A CA 1
ATOM 3284 C C . GLY A 1 424 ? 9.648 32.156 11.219 1 90.38 424 GLY A C 1
ATOM 3285 O O . GLY A 1 424 ? 8.797 32.906 10.719 1 90.38 424 GLY A O 1
ATOM 3286 N N . ALA A 1 425 ? 10.555 31.516 10.539 1 94.94 425 ALA A N 1
ATOM 3287 C CA . ALA A 1 425 ? 10.617 31.609 9.086 1 94.94 425 ALA A CA 1
ATOM 3288 C C . ALA A 1 425 ? 10.789 30.234 8.453 1 94.94 425 ALA A C 1
ATOM 3290 O O . ALA A 1 425 ? 11.516 30.078 7.473 1 94.94 425 ALA A O 1
ATOM 3291 N N . PHE A 1 426 ? 10.164 29.328 9.055 1 97.62 426 PHE A N 1
ATOM 3292 C CA . PHE A 1 426 ? 10.359 27.938 8.672 1 97.62 426 PHE A CA 1
ATOM 3293 C C . PHE A 1 426 ? 9.969 27.703 7.215 1 97.62 426 PHE A C 1
ATOM 3295 O O . PHE A 1 426 ? 8.859 28.047 6.805 1 97.62 426 PHE A O 1
ATOM 3302 N N . SER A 1 427 ? 10.914 27.141 6.402 1 98.44 427 SER A N 1
ATOM 3303 C CA . SER A 1 427 ? 10.68 26.891 4.984 1 98.44 427 SER A CA 1
ATOM 3304 C C . SER A 1 427 ? 11.461 25.656 4.516 1 98.44 427 SER A C 1
ATOM 3306 O O . SER A 1 427 ? 12.688 25.703 4.387 1 98.44 427 SER A O 1
ATOM 3308 N N . ILE A 1 428 ? 10.734 24.609 4.188 1 98.69 428 ILE A N 1
ATOM 3309 C CA . ILE A 1 428 ? 11.43 23.422 3.707 1 98.69 428 ILE A CA 1
ATOM 3310 C C . ILE A 1 428 ? 11.945 23.672 2.289 1 98.69 428 ILE A C 1
ATOM 3312 O O . ILE A 1 428 ? 12.977 23.125 1.894 1 98.69 428 ILE A O 1
ATOM 3316 N N . ALA A 1 429 ? 11.289 24.531 1.557 1 98.56 429 ALA A N 1
ATOM 3317 C CA . ALA A 1 429 ? 11.797 24.938 0.249 1 98.56 429 ALA A CA 1
ATOM 3318 C C . ALA A 1 429 ? 13.133 25.656 0.38 1 98.56 429 ALA A C 1
ATOM 3320 O O . ALA A 1 429 ? 14.062 25.406 -0.394 1 98.56 429 ALA A O 1
ATOM 3321 N N . GLY A 1 430 ? 13.164 26.547 1.364 1 98.56 430 GLY A N 1
ATOM 3322 C CA . GLY A 1 430 ? 14.406 27.266 1.617 1 98.56 430 GLY A CA 1
ATOM 3323 C C . GLY A 1 430 ? 15.547 26.359 2.033 1 98.56 430 GLY A C 1
ATOM 3324 O O . GLY A 1 430 ? 16.688 26.562 1.62 1 98.56 430 GLY A O 1
ATOM 3325 N N . LEU A 1 431 ? 15.25 25.391 2.867 1 98.81 431 LEU A N 1
ATOM 3326 C CA . LEU A 1 431 ? 16.266 24.438 3.309 1 98.81 431 LEU A CA 1
ATOM 3327 C C . LEU A 1 431 ? 16.797 23.641 2.127 1 98.81 431 LEU A C 1
ATOM 3329 O O . LEU A 1 431 ? 18.016 23.484 1.982 1 98.81 431 LEU A O 1
ATOM 3333 N N . ALA A 1 432 ? 15.891 23.109 1.318 1 98.75 432 ALA A N 1
ATOM 3334 C CA . ALA A 1 432 ? 16.297 22.328 0.153 1 98.75 432 ALA A CA 1
ATOM 3335 C C . ALA A 1 432 ? 17.125 23.172 -0.81 1 98.75 432 ALA A C 1
ATOM 3337 O O . ALA A 1 432 ? 18.172 22.719 -1.304 1 98.75 432 ALA A O 1
ATOM 3338 N N . LYS A 1 433 ? 16.688 24.391 -1.033 1 98.62 433 LYS A N 1
ATOM 3339 C CA . LYS A 1 433 ? 17.406 25.281 -1.942 1 98.62 433 LYS A CA 1
ATOM 3340 C C . LYS A 1 433 ? 18.812 25.562 -1.437 1 98.62 433 LYS A C 1
ATOM 3342 O O . LYS A 1 433 ? 19.781 25.5 -2.201 1 98.62 433 LYS A O 1
ATOM 3347 N N . ALA A 1 434 ? 18.938 25.891 -0.199 1 98.75 434 ALA A N 1
ATOM 3348 C CA . ALA A 1 434 ? 20.234 26.203 0.378 1 98.75 434 ALA A CA 1
ATOM 3349 C C . ALA A 1 434 ? 21.172 25 0.287 1 98.75 434 ALA A C 1
ATOM 3351 O O . ALA A 1 434 ? 22.344 25.141 -0.059 1 98.75 434 ALA A O 1
ATOM 3352 N N . ALA A 1 435 ? 20.688 23.828 0.612 1 98.69 435 ALA A N 1
ATOM 3353 C CA . ALA A 1 435 ? 21.5 22.625 0.531 1 98.69 435 ALA A CA 1
ATOM 3354 C C . ALA A 1 435 ? 21.953 22.359 -0.901 1 98.69 435 ALA A C 1
ATOM 3356 O O . ALA A 1 435 ? 23.125 22.047 -1.134 1 98.69 435 ALA A O 1
ATOM 3357 N N . LEU A 1 436 ? 21.047 22.531 -1.81 1 98.62 436 LEU A N 1
ATOM 3358 C CA . LEU A 1 436 ? 21.375 22.297 -3.209 1 98.62 436 LEU A CA 1
ATOM 3359 C C . LEU A 1 436 ? 22.359 23.344 -3.725 1 98.62 436 LEU A C 1
ATOM 3361 O O . LEU A 1 436 ? 23.219 23.047 -4.555 1 98.62 436 LEU A O 1
ATOM 3365 N N . ASP A 1 437 ? 22.188 24.594 -3.266 1 98.5 437 ASP A N 1
ATOM 3366 C CA . ASP A 1 437 ? 23.172 25.625 -3.59 1 98.5 437 ASP A CA 1
ATOM 3367 C C . ASP A 1 437 ? 24.562 25.234 -3.102 1 98.5 437 ASP A C 1
ATOM 3369 O O . ASP A 1 437 ? 25.562 25.484 -3.781 1 98.5 437 ASP A O 1
ATOM 3373 N N . MET A 1 438 ? 24.656 24.641 -1.95 1 98.12 438 MET A N 1
ATOM 3374 C CA . MET A 1 438 ? 25.938 24.188 -1.408 1 98.12 438 MET A CA 1
ATOM 3375 C C . MET A 1 438 ? 26.531 23.094 -2.277 1 98.12 438 MET A C 1
ATOM 3377 O O . MET A 1 438 ? 27.734 23.078 -2.539 1 98.12 438 MET A O 1
ATOM 3381 N N . ALA A 1 439 ? 25.703 22.156 -2.674 1 98.06 439 ALA A N 1
ATOM 3382 C CA . ALA A 1 439 ? 26.188 21.094 -3.557 1 98.06 439 ALA A CA 1
ATOM 3383 C C . ALA A 1 439 ? 26.703 21.656 -4.871 1 98.06 439 ALA A C 1
ATOM 3385 O O . ALA A 1 439 ? 27.75 21.25 -5.363 1 98.06 439 ALA A O 1
ATOM 3386 N N . GLN A 1 440 ? 25.922 22.594 -5.379 1 97.56 440 GLN A N 1
ATOM 3387 C CA . GLN A 1 440 ? 26.328 23.234 -6.629 1 97.56 440 GLN A CA 1
ATOM 3388 C C . GLN A 1 440 ? 27.656 23.969 -6.473 1 97.56 440 GLN A C 1
ATOM 3390 O O . GLN A 1 440 ? 28.531 23.875 -7.336 1 97.56 440 GLN A O 1
ATOM 3395 N N . LEU A 1 441 ? 27.797 24.719 -5.418 1 97.12 441 LEU A N 1
ATOM 3396 C CA . LEU A 1 441 ? 29.031 25.438 -5.137 1 97.12 441 LEU A CA 1
ATOM 3397 C C . LEU A 1 441 ? 30.203 24.469 -5.027 1 97.12 441 LEU A C 1
ATOM 3399 O O . LEU A 1 441 ? 31.297 24.75 -5.543 1 97.12 441 LEU A O 1
ATOM 3403 N N . THR A 1 442 ? 30.016 23.344 -4.355 1 94.75 442 THR A N 1
ATOM 3404 C CA . THR A 1 442 ? 31.047 22.328 -4.176 1 94.75 442 THR A CA 1
ATOM 3405 C C . THR A 1 442 ? 31.531 21.812 -5.527 1 94.75 442 THR A C 1
ATOM 3407 O O . THR A 1 442 ? 32.75 21.688 -5.754 1 94.75 442 THR A O 1
ATOM 3410 N N . MET A 1 443 ? 30.672 21.641 -6.43 1 94.56 443 MET A N 1
ATOM 3411 C CA . MET A 1 443 ? 30.984 21.016 -7.711 1 94.56 443 MET A CA 1
ATOM 3412 C C . MET A 1 443 ? 31.562 22.031 -8.68 1 94.56 443 MET A C 1
ATOM 3414 O O . MET A 1 443 ? 32.406 21.703 -9.508 1 94.56 443 MET A O 1
ATOM 3418 N N . THR A 1 444 ? 31.188 23.266 -8.57 1 93.88 444 THR A N 1
ATOM 3419 C CA . THR A 1 444 ? 31.531 24.219 -9.625 1 93.88 444 THR A CA 1
ATOM 3420 C C . THR A 1 444 ? 32.656 25.141 -9.188 1 93.88 444 THR A C 1
ATOM 3422 O O . THR A 1 444 ? 33.438 25.609 -10.023 1 93.88 444 THR A O 1
ATOM 3425 N N . GLU A 1 445 ? 32.812 25.312 -7.887 1 92.38 445 GLU A N 1
ATOM 3426 C CA . GLU A 1 445 ? 33.719 26.359 -7.457 1 92.38 445 GLU A CA 1
ATOM 3427 C C . GLU A 1 445 ? 34.812 25.797 -6.562 1 92.38 445 GLU A C 1
ATOM 3429 O O . GLU A 1 445 ? 35.844 26.453 -6.348 1 92.38 445 GLU A O 1
ATOM 3434 N N . CYS A 1 446 ? 34.594 24.672 -5.98 1 89.56 446 CYS A N 1
ATOM 3435 C CA . CYS A 1 446 ? 35.625 24.078 -5.125 1 89.56 446 CYS A CA 1
ATOM 3436 C C . CYS A 1 446 ? 36.656 23.312 -5.953 1 89.56 446 CYS A C 1
ATOM 3438 O O . CYS A 1 446 ? 36.281 22.609 -6.906 1 89.56 446 CYS A O 1
ATOM 3440 N N . GLU A 1 447 ? 37.875 23.484 -5.566 1 86.38 447 GLU A N 1
ATOM 3441 C CA . GLU A 1 447 ? 38.938 22.625 -6.117 1 86.38 447 GLU A CA 1
ATOM 3442 C C . GLU A 1 447 ? 38.812 21.203 -5.559 1 86.38 447 GLU A C 1
ATOM 3444 O O . GLU A 1 447 ? 38.25 21 -4.484 1 86.38 447 GLU A O 1
ATOM 3449 N N . PRO A 1 448 ? 39.344 20.234 -6.242 1 82.31 448 PRO A N 1
ATOM 3450 C CA . PRO A 1 448 ? 39.219 18.828 -5.828 1 82.31 448 PRO A CA 1
ATOM 3451 C C . PRO A 1 448 ? 39.625 18.609 -4.371 1 82.31 448 PRO A C 1
ATOM 3453 O O . PRO A 1 448 ? 38.969 17.859 -3.654 1 82.31 448 PRO A O 1
ATOM 3456 N N . GLY A 1 449 ? 40.562 19.266 -3.922 1 79.88 449 GLY A N 1
ATOM 3457 C CA . GLY A 1 449 ? 41.031 19.094 -2.555 1 79.88 449 GLY A CA 1
ATOM 3458 C C . GLY A 1 449 ? 40.094 19.719 -1.527 1 79.88 449 GLY A C 1
ATOM 3459 O O . GLY A 1 449 ? 40.188 19.391 -0.341 1 79.88 449 GLY A O 1
ATOM 3460 N N . GLN A 1 450 ? 39.219 20.609 -2.012 1 86.38 450 GLN A N 1
ATOM 3461 C CA . GLN A 1 450 ? 38.281 21.328 -1.14 1 86.38 450 GLN A CA 1
ATOM 3462 C C . GLN A 1 450 ? 36.938 20.656 -1.095 1 86.38 450 GLN A C 1
ATOM 3464 O O . GLN A 1 450 ? 36.094 20.953 -0.225 1 86.38 450 GLN A O 1
ATOM 3469 N N . ARG A 1 451 ? 36.719 19.719 -1.954 1 89.94 451 ARG A N 1
ATOM 3470 C CA . ARG A 1 451 ? 35.375 19.172 -2.146 1 89.94 451 ARG A CA 1
ATOM 3471 C C . ARG A 1 451 ? 34.969 18.297 -0.967 1 89.94 451 ARG A C 1
ATOM 3473 O O . ARG A 1 451 ? 33.781 18.188 -0.657 1 89.94 451 ARG A O 1
ATOM 3480 N N . HIS A 1 452 ? 35.906 17.797 -0.3 1 89.12 452 HIS A N 1
ATOM 3481 C CA . HIS A 1 452 ? 35.562 17.047 0.903 1 89.12 452 HIS A CA 1
ATOM 3482 C C . HIS A 1 452 ? 34.875 17.906 1.932 1 89.12 452 HIS A C 1
ATOM 3484 O O . HIS A 1 452 ? 33.875 17.484 2.523 1 89.12 452 HIS A O 1
ATOM 3490 N N . LEU A 1 453 ? 35.438 19.094 2.088 1 89.44 453 LEU A N 1
ATOM 3491 C CA . LEU A 1 453 ? 34.812 20.031 3.018 1 89.44 453 LEU A CA 1
ATOM 3492 C C . LEU A 1 453 ? 33.406 20.453 2.52 1 89.44 453 LEU A C 1
ATOM 3494 O O . LEU A 1 453 ? 32.469 20.578 3.309 1 89.44 453 LEU A O 1
ATOM 3498 N N . GLY A 1 454 ? 33.344 20.75 1.238 1 93.12 454 GLY A N 1
ATOM 3499 C CA . GLY A 1 454 ? 32.031 21.109 0.658 1 93.12 454 GLY A CA 1
ATOM 3500 C C . GLY A 1 454 ? 30.969 20.062 0.898 1 93.12 454 GLY A C 1
ATOM 3501 O O . GLY A 1 454 ? 29.844 20.391 1.292 1 93.12 454 GLY A O 1
ATOM 3502 N N . TRP A 1 455 ? 31.328 18.797 0.708 1 95.12 455 TRP A N 1
ATOM 3503 C CA . TRP A 1 455 ? 30.375 17.703 0.884 1 95.12 455 TRP A CA 1
ATOM 3504 C C . TRP A 1 455 ? 30.016 17.516 2.357 1 95.12 455 TRP A C 1
ATOM 3506 O O . TRP A 1 455 ? 28.891 17.156 2.695 1 95.12 455 TRP A O 1
ATOM 3516 N N . ARG A 1 456 ? 30.953 17.781 3.236 1 93.56 456 ARG A N 1
ATOM 3517 C CA . ARG A 1 456 ? 30.656 17.719 4.664 1 93.56 456 ARG A CA 1
ATOM 3518 C C . ARG A 1 456 ? 29.609 18.75 5.051 1 93.56 456 ARG A C 1
ATOM 3520 O O . ARG A 1 456 ? 28.672 18.453 5.789 1 93.56 456 ARG A O 1
ATOM 3527 N N . ILE A 1 457 ? 29.812 19.984 4.531 1 96.12 457 ILE A N 1
ATOM 3528 C CA . ILE A 1 457 ? 28.875 21.047 4.816 1 96.12 457 ILE A CA 1
ATOM 3529 C C . ILE A 1 457 ? 27.516 20.719 4.207 1 96.12 457 ILE A C 1
ATOM 3531 O O . ILE A 1 457 ? 26.469 20.891 4.855 1 96.12 457 ILE A O 1
ATOM 3535 N N . PHE A 1 458 ? 27.5 20.219 2.975 1 97.75 458 PHE A N 1
ATOM 3536 C CA . PHE A 1 458 ? 26.281 19.797 2.324 1 97.75 458 PHE A CA 1
ATOM 3537 C C . PHE A 1 458 ? 25.562 18.734 3.156 1 97.75 458 PHE A C 1
ATOM 3539 O O . PHE A 1 458 ? 24.359 18.797 3.361 1 97.75 458 PHE A O 1
ATOM 3546 N N . SER A 1 459 ? 26.281 17.703 3.627 1 97.94 459 SER A N 1
ATOM 3547 C CA . SER A 1 459 ? 25.719 16.625 4.422 1 97.94 459 SER A CA 1
ATOM 3548 C C . SER A 1 459 ? 25.016 17.156 5.66 1 97.94 459 SER A C 1
ATOM 3550 O O . SER A 1 459 ? 23.891 16.734 5.969 1 97.94 459 SER A O 1
ATOM 3552 N N . GLU A 1 460 ? 25.625 18.125 6.293 1 97.31 460 GLU A N 1
ATOM 3553 C CA . GLU A 1 460 ? 25.047 18.734 7.488 1 97.31 460 GLU A CA 1
ATOM 3554 C C . GLU A 1 460 ? 23.734 19.469 7.16 1 97.31 460 GLU A C 1
ATOM 3556 O O . GLU A 1 460 ? 22.766 19.391 7.918 1 97.31 460 GLU A O 1
ATOM 3561 N N . MET A 1 461 ? 23.734 20.156 6.035 1 98.19 461 MET A N 1
ATOM 3562 C CA . MET A 1 461 ? 22.609 21 5.652 1 98.19 461 MET A CA 1
ATOM 3563 C C . MET A 1 461 ? 21.453 20.156 5.141 1 98.19 461 MET A C 1
ATOM 3565 O O . MET A 1 461 ? 20.281 20.5 5.344 1 98.19 461 MET A O 1
ATOM 3569 N N . VAL A 1 462 ? 21.781 18.984 4.531 1 98.56 462 VAL A N 1
ATOM 3570 C CA . VAL A 1 462 ? 20.75 18.266 3.795 1 98.56 462 VAL A CA 1
ATOM 3571 C C . VAL A 1 462 ? 20.188 17.141 4.656 1 98.56 462 VAL A C 1
ATOM 3573 O O . VAL A 1 462 ? 19.141 16.578 4.348 1 98.56 462 VAL A O 1
ATOM 3576 N N . ALA A 1 463 ? 20.719 16.859 5.844 1 98.38 463 ALA A N 1
ATOM 3577 C CA . ALA A 1 463 ? 20.406 15.727 6.695 1 98.38 463 ALA A CA 1
ATOM 3578 C C . ALA A 1 463 ? 18.922 15.711 7.066 1 98.38 463 ALA A C 1
ATOM 3580 O O . ALA A 1 463 ? 18.312 14.648 7.203 1 98.38 463 ALA A O 1
ATOM 3581 N N . SER A 1 464 ? 18.344 16.906 7.176 1 98.44 464 SER A N 1
ATOM 3582 C CA . SER A 1 464 ? 16.938 16.969 7.582 1 98.44 464 SER A CA 1
ATOM 3583 C C . SER A 1 464 ? 16.016 16.75 6.391 1 98.44 464 SER A C 1
ATOM 3585 O O . SER A 1 464 ? 14.891 16.281 6.559 1 98.44 464 SER A O 1
ATOM 3587 N N . VAL A 1 465 ? 16.438 17.078 5.191 1 98.69 465 VAL A N 1
ATOM 3588 C CA . VAL A 1 465 ? 15.594 17 4 1 98.69 465 VAL A CA 1
ATOM 3589 C C . VAL A 1 465 ? 15.828 15.68 3.289 1 98.69 465 VAL A C 1
ATOM 3591 O O . VAL A 1 465 ? 14.875 15.039 2.83 1 98.69 465 VAL A O 1
ATOM 3594 N N . ALA A 1 466 ? 17.078 15.273 3.227 1 98.38 466 ALA A N 1
ATOM 3595 C CA . ALA A 1 466 ? 17.5 14.039 2.557 1 98.38 466 ALA A CA 1
ATOM 3596 C C . ALA A 1 466 ? 18.391 13.203 3.461 1 98.38 466 ALA A C 1
ATOM 3598 O O . ALA A 1 466 ? 19.594 13.109 3.24 1 98.38 466 ALA A O 1
ATOM 3599 N N . PRO A 1 467 ? 17.828 12.523 4.41 1 97.75 467 PRO A N 1
ATOM 3600 C CA . PRO A 1 467 ? 18.625 11.859 5.453 1 97.75 467 PRO A CA 1
ATOM 3601 C C . PRO A 1 467 ? 19.469 10.711 4.91 1 97.75 467 PRO A C 1
ATOM 3603 O O . PRO A 1 467 ? 20.578 10.477 5.391 1 97.75 467 PRO A O 1
ATOM 3606 N N . SER A 1 468 ? 19 9.992 3.938 1 96.06 468 SER A N 1
ATOM 3607 C CA . SER A 1 468 ? 19.75 8.867 3.4 1 96.06 468 SER A CA 1
ATOM 3608 C C . SER A 1 468 ? 21 9.336 2.67 1 96.06 468 SER A C 1
ATOM 3610 O O . SER A 1 468 ? 22.062 8.719 2.781 1 96.06 468 SER A O 1
ATOM 3612 N N . THR A 1 469 ? 20.844 10.375 1.946 1 96.88 469 THR A N 1
ATOM 3613 C CA . THR A 1 469 ? 21.984 10.961 1.255 1 96.88 469 THR A CA 1
ATOM 3614 C C . THR A 1 469 ? 23.031 11.43 2.254 1 96.88 469 THR A C 1
ATOM 3616 O O . THR A 1 469 ? 24.234 11.156 2.084 1 96.88 469 THR A O 1
ATOM 3619 N N . ALA A 1 470 ? 22.625 12.141 3.264 1 97.88 470 ALA A N 1
ATOM 3620 C CA . ALA A 1 470 ? 23.547 12.609 4.297 1 97.88 470 ALA A CA 1
ATOM 3621 C C . ALA A 1 470 ? 24.266 11.438 4.965 1 97.88 470 ALA A C 1
ATOM 3623 O O . ALA A 1 470 ? 25.469 11.492 5.184 1 97.88 470 ALA A O 1
ATOM 3624 N N . ALA A 1 471 ? 23.516 10.414 5.285 1 96.12 471 ALA A N 1
ATOM 3625 C CA . ALA A 1 471 ? 24.094 9.234 5.934 1 96.12 471 ALA A CA 1
ATOM 3626 C C . ALA A 1 471 ? 25.141 8.57 5.039 1 96.12 471 ALA A C 1
ATOM 3628 O O . ALA A 1 471 ? 26.172 8.102 5.523 1 96.12 471 ALA A O 1
ATOM 3629 N N . GLU A 1 472 ? 24.875 8.523 3.773 1 94.06 472 GLU A N 1
ATOM 3630 C CA . GLU A 1 472 ? 25.812 7.926 2.83 1 94.06 472 GLU A CA 1
ATOM 3631 C C . GLU A 1 472 ? 27.094 8.742 2.746 1 94.06 472 GLU A C 1
ATOM 3633 O O . GLU A 1 472 ? 28.188 8.18 2.682 1 94.06 472 GLU A O 1
ATOM 3638 N N . ILE A 1 473 ? 26.953 10.008 2.68 1 95.06 473 ILE A N 1
ATOM 3639 C CA . ILE A 1 473 ? 28.109 10.891 2.643 1 95.06 473 ILE A CA 1
ATOM 3640 C C . ILE A 1 473 ? 28.953 10.688 3.9 1 95.06 473 ILE A C 1
ATOM 3642 O O . ILE A 1 473 ? 30.172 10.523 3.818 1 95.06 473 ILE A O 1
ATOM 3646 N N . ASP A 1 474 ? 28.297 10.672 5.004 1 94.94 474 ASP A N 1
ATOM 3647 C CA . ASP A 1 474 ? 29 10.508 6.273 1 94.94 474 ASP A CA 1
ATOM 3648 C C . ASP A 1 474 ? 29.719 9.156 6.336 1 94.94 474 ASP A C 1
ATOM 3650 O O . ASP A 1 474 ? 30.828 9.062 6.84 1 94.94 474 ASP A O 1
ATOM 3654 N N . ALA A 1 475 ? 29.062 8.164 5.844 1 92.75 475 ALA A N 1
ATOM 3655 C CA . ALA A 1 475 ? 29.672 6.836 5.828 1 92.75 475 ALA A CA 1
ATOM 3656 C C . ALA A 1 475 ? 30.906 6.805 4.938 1 92.75 475 ALA A C 1
ATOM 3658 O O . ALA A 1 475 ? 31.922 6.195 5.293 1 92.75 475 ALA A O 1
ATOM 3659 N N . LEU A 1 476 ? 30.828 7.418 3.801 1 90.56 476 LEU A N 1
ATOM 3660 C CA . LEU A 1 476 ? 31.953 7.469 2.877 1 90.56 476 LEU A CA 1
ATOM 3661 C C . LEU A 1 476 ? 33.094 8.273 3.471 1 90.56 476 LEU A C 1
ATOM 3663 O O . LEU A 1 476 ? 34.281 7.91 3.301 1 90.56 476 LEU A O 1
ATOM 3667 N N . MET A 1 477 ? 32.812 9.328 4.121 1 89.06 477 MET A N 1
ATOM 3668 C CA . MET A 1 477 ? 33.812 10.141 4.762 1 89.06 477 MET A CA 1
ATOM 3669 C C . MET A 1 477 ? 34.5 9.375 5.887 1 89.06 477 MET A C 1
ATOM 3671 O O . MET A 1 477 ? 35.719 9.508 6.09 1 89.06 477 MET A O 1
ATOM 3675 N N . ALA A 1 478 ? 33.719 8.617 6.602 1 87.38 478 ALA A N 1
ATOM 3676 C CA . ALA A 1 478 ? 34.281 7.805 7.68 1 87.38 478 ALA A CA 1
ATOM 3677 C C . ALA A 1 478 ? 35.188 6.707 7.125 1 87.38 478 ALA A C 1
ATOM 3679 O O . ALA A 1 478 ? 36.188 6.363 7.738 1 87.38 478 ALA A O 1
ATOM 3680 N N . ALA A 1 479 ? 34.875 6.191 6.027 1 83.06 479 ALA A N 1
ATOM 3681 C CA . ALA A 1 479 ? 35.625 5.078 5.434 1 83.06 479 ALA A CA 1
ATOM 3682 C C . ALA A 1 479 ? 36.875 5.566 4.75 1 83.06 479 ALA A C 1
ATOM 3684 O O . ALA A 1 479 ? 37.906 4.852 4.715 1 83.06 479 ALA A O 1
ATOM 3685 N N . HIS A 1 480 ? 36.812 6.688 4.141 1 71.94 480 HIS A N 1
ATOM 3686 C CA . HIS A 1 480 ? 37.906 7.113 3.293 1 71.94 480 HIS A CA 1
ATOM 3687 C C . HIS A 1 480 ? 38.531 8.398 3.812 1 71.94 480 HIS A C 1
ATOM 3689 O O . HIS A 1 480 ? 39.5 8.898 3.232 1 71.94 480 HIS A O 1
ATOM 3695 N N . GLY A 1 481 ? 37.812 9.023 4.781 1 59.62 481 GLY A N 1
ATOM 3696 C CA . GLY A 1 481 ? 38.312 10.328 5.219 1 59.62 481 GLY A CA 1
ATOM 3697 C C . GLY A 1 481 ? 39.594 10.258 5.992 1 59.62 481 GLY A C 1
ATOM 3698 O O . GLY A 1 481 ? 39.938 9.203 6.539 1 59.62 481 GLY A O 1
ATOM 3699 N N . PRO A 1 482 ? 40.438 11.234 5.84 1 51.25 482 PRO A N 1
ATOM 3700 C CA . PRO A 1 482 ? 41.656 11.219 6.664 1 51.25 482 PRO A CA 1
ATOM 3701 C C . PRO A 1 482 ? 41.344 11.078 8.156 1 51.25 482 PRO A C 1
ATOM 3703 O O . PRO A 1 482 ? 40.219 11.281 8.578 1 51.25 482 PRO A O 1
ATOM 3706 N N . ASN A 1 483 ? 42.438 11.156 9.195 1 40.25 483 ASN A N 1
ATOM 3707 C CA . ASN A 1 483 ? 42.344 11.062 10.648 1 40.25 483 ASN A CA 1
ATOM 3708 C C . ASN A 1 483 ? 41.156 11.836 11.188 1 40.25 483 ASN A C 1
ATOM 3710 O O . ASN A 1 483 ? 40.688 12.789 10.555 1 40.25 483 ASN A O 1
ATOM 3714 N N . ARG A 1 484 ? 40.719 11.562 12.68 1 35.03 484 ARG A N 1
ATOM 3715 C CA . ARG A 1 484 ? 39.719 11.852 13.711 1 35.03 484 ARG A CA 1
ATOM 3716 C C . ARG A 1 484 ? 39.531 13.352 13.891 1 35.03 484 ARG A C 1
ATOM 3718 O O . ARG A 1 484 ? 38.5 13.797 14.445 1 35.03 484 ARG A O 1
ATOM 3725 N N . ALA A 1 485 ? 40.562 14.164 14.344 1 33.31 485 ALA A N 1
ATOM 3726 C CA . ALA A 1 485 ? 40.406 15.055 15.492 1 33.31 485 ALA A CA 1
ATOM 3727 C C . ALA A 1 485 ? 39.719 16.359 15.078 1 33.31 485 ALA A C 1
ATOM 3729 O O . ALA A 1 485 ? 39.75 17.328 15.828 1 33.31 485 ALA A O 1
ATOM 3730 N N . ALA A 1 486 ? 39.719 16.781 13.812 1 32.69 486 ALA A N 1
ATOM 3731 C CA . ALA A 1 486 ? 39.406 18.188 14.055 1 32.69 486 ALA A CA 1
ATOM 3732 C C . ALA A 1 486 ? 37.938 18.375 14.422 1 32.69 486 ALA A C 1
ATOM 3734 O O . ALA A 1 486 ? 37.031 17.844 13.75 1 32.69 486 ALA A O 1
ATOM 3735 N N . PRO A 1 487 ? 37.594 19.031 15.523 1 30.42 487 PRO A N 1
ATOM 3736 C CA . PRO A 1 487 ? 36.25 19.266 16.094 1 30.42 487 PRO A CA 1
ATOM 3737 C C . PRO A 1 487 ? 35.312 19.984 15.117 1 30.42 487 PRO A C 1
ATOM 3739 O O . PRO A 1 487 ? 35.75 20.875 14.375 1 30.42 487 PRO A O 1
ATOM 3742 N N . THR A 1 488 ? 34.406 19.359 14.547 1 33.62 488 THR A N 1
ATOM 3743 C CA . THR A 1 488 ? 33.312 19.953 13.75 1 33.62 488 THR A CA 1
ATOM 3744 C C . THR A 1 488 ? 32.844 21.25 14.375 1 33.62 488 THR A C 1
ATOM 3746 O O . THR A 1 488 ? 32.5 21.281 15.562 1 33.62 488 THR A O 1
ATOM 3749 N N . PRO A 1 489 ? 33.125 22.375 13.797 1 28.61 489 PRO A N 1
ATOM 3750 C CA . PRO A 1 489 ? 32.531 23.562 14.43 1 28.61 489 PRO A CA 1
ATOM 3751 C C . PRO A 1 489 ? 31.047 23.422 14.719 1 28.61 489 PRO A C 1
ATOM 3753 O O . PRO A 1 489 ? 30.312 22.859 13.898 1 28.61 489 PRO A O 1
ATOM 3756 N N . GLU A 1 490 ? 30.672 23.281 15.891 1 29.58 490 GLU A N 1
ATOM 3757 C CA . GLU A 1 490 ? 29.297 23.281 16.406 1 29.58 490 GLU A CA 1
ATOM 3758 C C . GLU A 1 490 ? 28.469 24.406 15.789 1 29.58 490 GLU A C 1
ATOM 3760 O O . GLU A 1 490 ? 28.859 25.562 15.844 1 29.58 490 GLU A O 1
ATOM 3765 N N . VAL A 1 491 ? 27.844 24.094 14.664 1 34.19 491 VAL A N 1
ATOM 3766 C CA . VAL A 1 491 ? 26.891 25.078 14.172 1 34.19 491 VAL A CA 1
ATOM 3767 C C . VAL A 1 491 ? 25.875 25.406 15.266 1 34.19 491 VAL A C 1
ATOM 3769 O O . VAL A 1 491 ? 25.109 24.531 15.703 1 34.19 491 VAL A O 1
ATOM 3772 N N . GLU A 1 492 ? 26 26.469 15.961 1 30.89 492 GLU A N 1
ATOM 3773 C CA . GLU A 1 492 ? 25 27 16.875 1 30.89 492 GLU A CA 1
ATOM 3774 C C . GLU A 1 492 ? 23.719 27.375 16.141 1 30.89 492 GLU A C 1
ATOM 3776 O O . GLU A 1 492 ? 23.734 28.172 15.195 1 30.89 492 GLU A O 1
ATOM 3781 N N . ILE A 1 493 ? 22.891 26.391 16.078 1 33.62 493 ILE A N 1
ATOM 3782 C CA . ILE A 1 493 ? 21.562 26.781 15.625 1 33.62 493 ILE A CA 1
ATOM 3783 C C . ILE A 1 493 ? 21.016 27.875 16.531 1 33.62 493 ILE A C 1
ATOM 3785 O O . ILE A 1 493 ? 20.781 27.656 17.719 1 33.62 493 ILE A O 1
ATOM 3789 N N . ALA A 1 494 ? 21.047 29.172 16.438 1 31.77 494 ALA A N 1
ATOM 3790 C CA . ALA A 1 494 ? 20.469 30.344 17.078 1 31.77 494 ALA A CA 1
ATOM 3791 C C . ALA A 1 494 ? 18.953 30.359 16.938 1 31.77 494 ALA A C 1
ATOM 3793 O O . ALA A 1 494 ? 18.422 29.984 15.891 1 31.77 494 ALA A O 1
ATOM 3794 N N . GLY A 1 495 ? 18.094 30.406 18.141 1 25.84 495 GLY A N 1
ATOM 3795 C CA . GLY A 1 495 ? 16.719 30.656 18.547 1 25.84 495 GLY A CA 1
ATOM 3796 C C . GLY A 1 495 ? 16.047 29.453 19.172 1 25.84 495 GLY A C 1
ATOM 3797 O O . GLY A 1 495 ? 14.828 29.453 19.375 1 25.84 495 GLY A O 1
ATOM 3798 N N . VAL A 1 496 ? 16.734 28.406 19.375 1 20.95 496 VAL A N 1
ATOM 3799 C CA . VAL A 1 496 ? 16.062 27.672 20.438 1 20.95 496 VAL A CA 1
ATOM 3800 C C . VAL A 1 496 ? 16.797 27.891 21.766 1 20.95 496 VAL A C 1
ATOM 3802 O O . VAL A 1 496 ? 18.031 27.875 21.797 1 20.95 496 VAL A O 1
ATOM 3805 N N . MET B 1 1 ? -9.383 -39 4.918 1 58.88 1 MET B N 1
ATOM 3806 C CA . MET B 1 1 ? -9.719 -37.688 4.355 1 58.88 1 MET B CA 1
ATOM 3807 C C . MET B 1 1 ? -8.477 -37 3.793 1 58.88 1 MET B C 1
ATOM 3809 O O . MET B 1 1 ? -7.418 -37.031 4.414 1 58.88 1 MET B O 1
ATOM 3813 N N . THR B 1 2 ? -8.539 -36.656 2.453 1 83.75 2 THR B N 1
ATOM 3814 C CA . THR B 1 2 ? -7.383 -36.094 1.773 1 83.75 2 THR B CA 1
ATOM 3815 C C . THR B 1 2 ? -7.168 -34.625 2.189 1 83.75 2 THR B C 1
ATOM 3817 O O . THR B 1 2 ? -8.125 -33.875 2.295 1 83.75 2 THR B O 1
ATOM 3820 N N . ARG B 1 3 ? -5.977 -34.406 2.707 1 94.44 3 ARG B N 1
ATOM 3821 C CA . ARG B 1 3 ? -5.582 -33.031 2.996 1 94.44 3 ARG B CA 1
ATOM 3822 C C . ARG B 1 3 ? -4.996 -32.344 1.76 1 94.44 3 ARG B C 1
ATOM 3824 O O . ARG B 1 3 ? -4.363 -33 0.932 1 94.44 3 ARG B O 1
ATOM 3831 N N . TYR B 1 4 ? -5.285 -31.094 1.596 1 97.38 4 TYR B N 1
ATOM 3832 C CA . TYR B 1 4 ? -4.793 -30.344 0.448 1 97.38 4 TYR B CA 1
ATOM 3833 C C . TYR B 1 4 ? -3.885 -29.203 0.893 1 97.38 4 TYR B C 1
ATOM 3835 O O . TYR B 1 4 ? -4.219 -28.469 1.82 1 97.38 4 TYR B O 1
ATOM 3843 N N . ILE B 1 5 ? -2.764 -29.078 0.306 1 98.44 5 ILE B N 1
ATOM 3844 C CA . ILE B 1 5 ? -1.929 -27.891 0.395 1 98.44 5 ILE B CA 1
ATOM 3845 C C . ILE B 1 5 ? -1.938 -27.156 -0.943 1 98.44 5 ILE B C 1
ATOM 3847 O O . ILE B 1 5 ? -1.481 -27.688 -1.956 1 98.44 5 ILE B O 1
ATOM 3851 N N . VAL B 1 6 ? -2.518 -25.984 -0.95 1 98.62 6 VAL B N 1
ATOM 3852 C CA . VAL B 1 6 ? -2.588 -25.141 -2.133 1 98.62 6 VAL B CA 1
ATOM 3853 C C . VAL B 1 6 ? -1.518 -24.047 -2.055 1 98.62 6 VAL B C 1
ATOM 3855 O O . VAL B 1 6 ? -1.27 -23.5 -0.983 1 98.62 6 VAL B O 1
ATOM 3858 N N . THR B 1 7 ? -0.839 -23.828 -3.168 1 98.69 7 THR B N 1
ATOM 3859 C CA . THR B 1 7 ? 0.242 -22.844 -3.113 1 98.69 7 THR B CA 1
ATOM 3860 C C . THR B 1 7 ? 0.072 -21.781 -4.203 1 98.69 7 THR B C 1
ATOM 3862 O O . THR B 1 7 ? -0.5 -22.062 -5.258 1 98.69 7 THR B O 1
ATOM 3865 N N . ILE B 1 8 ? 0.502 -20.594 -3.91 1 98.75 8 ILE B N 1
ATOM 3866 C CA . ILE B 1 8 ? 0.674 -19.5 -4.859 1 98.75 8 ILE B CA 1
ATOM 3867 C C . ILE B 1 8 ? 2.156 -19.328 -5.18 1 98.75 8 ILE B C 1
ATOM 3869 O O . ILE B 1 8 ? 2.99 -19.266 -4.273 1 98.75 8 ILE B O 1
ATOM 3873 N N . THR B 1 9 ? 2.449 -19.281 -6.453 1 98.19 9 THR B N 1
ATOM 3874 C CA . THR B 1 9 ? 3.834 -18.984 -6.812 1 98.19 9 THR B CA 1
ATOM 3875 C C . THR B 1 9 ? 4.348 -17.781 -6.051 1 98.19 9 THR B C 1
ATOM 3877 O O . THR B 1 9 ? 3.658 -16.75 -5.957 1 98.19 9 THR B O 1
ATOM 3880 N N . PRO B 1 10 ? 5.496 -17.938 -5.449 1 97.69 10 PRO B N 1
ATOM 3881 C CA . PRO B 1 10 ? 5.98 -16.844 -4.613 1 97.69 10 PRO B CA 1
ATOM 3882 C C . PRO B 1 10 ? 6.324 -15.586 -5.422 1 97.69 10 PRO B C 1
ATOM 3884 O O . PRO B 1 10 ? 7.121 -15.656 -6.363 1 97.69 10 PRO B O 1
ATOM 3887 N N . PRO B 1 11 ? 5.797 -14.469 -5.07 1 97.06 11 PRO B N 1
ATOM 3888 C CA . PRO B 1 11 ? 6.172 -13.227 -5.75 1 97.06 11 PRO B CA 1
ATOM 3889 C C . PRO B 1 11 ? 7.539 -12.703 -5.32 1 97.06 11 PRO B C 1
ATOM 3891 O O . PRO B 1 11 ? 7.93 -12.875 -4.16 1 97.06 11 PRO B O 1
ATOM 3894 N N . THR B 1 12 ? 8.266 -12.156 -6.309 1 95.19 12 THR B N 1
ATOM 3895 C CA . THR B 1 12 ? 9.438 -11.367 -5.938 1 95.19 12 THR B CA 1
ATOM 3896 C C . THR B 1 12 ? 9.023 -10.047 -5.297 1 95.19 12 THR B C 1
ATOM 3898 O O . THR B 1 12 ? 8.242 -9.289 -5.875 1 95.19 12 THR B O 1
ATOM 3901 N N . PRO B 1 13 ? 9.531 -9.789 -4.094 1 96.62 13 PRO B N 1
ATOM 3902 C CA . PRO B 1 13 ? 9.117 -8.57 -3.404 1 96.62 13 PRO B CA 1
ATOM 3903 C C . PRO B 1 13 ? 9.883 -7.336 -3.869 1 96.62 13 PRO B C 1
ATOM 3905 O O . PRO B 1 13 ? 10.516 -6.652 -3.055 1 96.62 13 PRO B O 1
ATOM 3908 N N . ASN B 1 14 ? 9.828 -7.047 -5.113 1 92.75 14 ASN B N 1
ATOM 3909 C CA . ASN B 1 14 ? 10.484 -5.871 -5.676 1 92.75 14 ASN B CA 1
ATOM 3910 C C . ASN B 1 14 ? 9.477 -4.781 -6.031 1 92.75 14 ASN B C 1
ATOM 3912 O O . ASN B 1 14 ? 9.828 -3.799 -6.688 1 92.75 14 ASN B O 1
ATOM 3916 N N . GLY B 1 15 ? 8.258 -4.93 -5.598 1 91.88 15 GLY B N 1
ATOM 3917 C CA . GLY B 1 15 ? 7.176 -3.982 -5.805 1 91.88 15 GLY B CA 1
ATOM 3918 C C . GLY B 1 15 ? 5.828 -4.516 -5.359 1 91.88 15 GLY B C 1
ATOM 3919 O O . GLY B 1 15 ? 5.742 -5.586 -4.762 1 91.88 15 GLY B O 1
ATOM 3920 N N . ASP B 1 16 ? 4.746 -3.771 -5.688 1 93.31 16 ASP B N 1
ATOM 3921 C CA . ASP B 1 16 ? 3.377 -4.125 -5.324 1 93.31 16 ASP B CA 1
ATOM 3922 C C . ASP B 1 16 ? 2.77 -5.09 -6.34 1 93.31 16 ASP B C 1
ATOM 3924 O O . ASP B 1 16 ? 3.385 -5.387 -7.367 1 93.31 16 ASP B O 1
ATOM 3928 N N . LEU B 1 17 ? 1.591 -5.609 -5.996 1 96.44 17 LEU B N 1
ATOM 3929 C CA . LEU B 1 17 ? 0.911 -6.516 -6.914 1 96.44 17 LEU B CA 1
ATOM 3930 C C . LEU B 1 17 ? -0.034 -5.75 -7.832 1 96.44 17 LEU B C 1
ATOM 3932 O O . LEU B 1 17 ? -0.689 -4.797 -7.402 1 96.44 17 LEU B O 1
ATOM 3936 N N . HIS B 1 18 ? -0.059 -6.094 -9.039 1 95.81 18 HIS B N 1
ATOM 3937 C CA . HIS B 1 18 ? -1.014 -5.555 -10 1 95.81 18 HIS B CA 1
ATOM 3938 C C . HIS B 1 18 ? -1.997 -6.629 -10.461 1 95.81 18 HIS B C 1
ATOM 3940 O O . HIS B 1 18 ? -1.894 -7.785 -10.047 1 95.81 18 HIS B O 1
ATOM 3946 N N . LEU B 1 19 ? -2.893 -6.32 -11.344 1 97.06 19 LEU B N 1
ATOM 3947 C CA . LEU B 1 19 ? -3.98 -7.199 -11.758 1 97.06 19 LEU B CA 1
ATOM 3948 C C . LEU B 1 19 ? -3.439 -8.422 -12.484 1 97.06 19 LEU B C 1
ATOM 3950 O O . LEU B 1 19 ? -4.059 -9.492 -12.461 1 97.06 19 LEU B O 1
ATOM 3954 N N . GLY B 1 20 ? -2.336 -8.234 -13.133 1 95.94 20 GLY B N 1
ATOM 3955 C CA . GLY B 1 20 ? -1.717 -9.375 -13.781 1 95.94 20 GLY B CA 1
ATOM 3956 C C . GLY B 1 20 ? -1.379 -10.5 -12.812 1 95.94 20 GLY B C 1
ATOM 3957 O O . GLY B 1 20 ? -1.555 -11.672 -13.133 1 95.94 20 GLY B O 1
ATOM 3958 N N . HIS B 1 21 ? -0.91 -10.148 -11.641 1 96.56 21 HIS B N 1
ATOM 3959 C CA . HIS B 1 21 ? -0.639 -11.133 -10.602 1 96.56 21 HIS B CA 1
ATOM 3960 C C . HIS B 1 21 ? -1.929 -11.773 -10.102 1 96.56 21 HIS B C 1
ATOM 3962 O O . HIS B 1 21 ? -1.996 -12.992 -9.938 1 96.56 21 HIS B O 1
ATOM 3968 N N . LEU B 1 22 ? -2.906 -10.914 -9.883 1 98 22 LEU B N 1
ATOM 3969 C CA . LEU B 1 22 ? -4.172 -11.367 -9.312 1 98 22 LEU B CA 1
ATOM 3970 C C . LEU B 1 22 ? -4.859 -12.359 -10.242 1 98 22 LEU B C 1
ATOM 3972 O O . LEU B 1 22 ? -5.395 -13.375 -9.797 1 98 22 LEU B O 1
ATOM 3976 N N . SER B 1 23 ? -4.836 -12.086 -11.516 1 97.06 23 SER B N 1
ATOM 3977 C CA . SER B 1 23 ? -5.609 -12.828 -12.5 1 97.06 23 SER B CA 1
ATOM 3978 C C . SER B 1 23 ? -5.074 -14.242 -12.672 1 97.06 23 SER B C 1
ATOM 3980 O O . SER B 1 23 ? -5.766 -15.117 -13.211 1 97.06 23 SER B O 1
ATOM 3982 N N . GLY B 1 24 ? -3.926 -14.43 -12.258 1 95.56 24 GLY B N 1
ATOM 3983 C CA . GLY B 1 24 ? -3.311 -15.742 -12.406 1 95.56 24 GLY B CA 1
ATOM 3984 C C . GLY B 1 24 ? -3.344 -16.562 -11.133 1 95.56 24 GLY B C 1
ATOM 3985 O O . GLY B 1 24 ? -4.398 -17.062 -10.742 1 95.56 24 GLY B O 1
ATOM 3986 N N . PRO B 1 25 ? -2.156 -16.625 -10.523 1 97.44 25 PRO B N 1
ATOM 3987 C CA . PRO B 1 25 ? -2.074 -17.625 -9.453 1 97.44 25 PRO B CA 1
ATOM 3988 C C . PRO B 1 25 ? -2.828 -17.203 -8.195 1 97.44 25 PRO B C 1
ATOM 3990 O O . PRO B 1 25 ? -3.365 -18.062 -7.48 1 97.44 25 PRO B O 1
ATOM 3993 N N . PHE B 1 26 ? -2.941 -15.953 -7.93 1 98.69 26 PHE B N 1
ATOM 3994 C CA . PHE B 1 26 ? -3.469 -15.508 -6.645 1 98.69 26 PHE B CA 1
ATOM 3995 C C . PHE B 1 26 ? -4.965 -15.789 -6.551 1 98.69 26 PHE B C 1
ATOM 3997 O O . PHE B 1 26 ? -5.414 -16.469 -5.621 1 98.69 26 PHE B O 1
ATOM 4004 N N . LEU B 1 27 ? -5.684 -15.305 -7.457 1 98.81 27 LEU B N 1
ATOM 4005 C CA . LEU B 1 27 ? -7.133 -15.461 -7.418 1 98.81 27 LEU B CA 1
ATOM 4006 C C . LEU B 1 27 ? -7.527 -16.922 -7.57 1 98.81 27 LEU B C 1
ATOM 4008 O O . LEU B 1 27 ? -8.414 -17.422 -6.863 1 98.81 27 LEU B O 1
ATOM 4012 N N . ALA B 1 28 ? -6.887 -17.625 -8.477 1 98.75 28 ALA B N 1
ATOM 4013 C CA . ALA B 1 28 ? -7.199 -19.031 -8.719 1 98.75 28 ALA B CA 1
ATOM 4014 C C . ALA B 1 28 ? -6.945 -19.875 -7.477 1 98.75 28 ALA B C 1
ATOM 4016 O O . ALA B 1 28 ? -7.762 -20.734 -7.121 1 98.75 28 ALA B O 1
ATOM 4017 N N . ALA B 1 29 ? -5.859 -19.641 -6.805 1 98.81 29 ALA B N 1
ATOM 4018 C CA . ALA B 1 29 ? -5.531 -20.406 -5.602 1 98.81 29 ALA B CA 1
ATOM 4019 C C . ALA B 1 29 ? -6.547 -20.141 -4.496 1 98.81 29 ALA B C 1
ATOM 4021 O O . ALA B 1 29 ? -6.973 -21.062 -3.801 1 98.81 29 ALA B O 1
ATOM 4022 N N . ASP B 1 30 ? -6.883 -18.906 -4.328 1 98.88 30 ASP B N 1
ATOM 4023 C CA . ASP B 1 30 ? -7.875 -18.547 -3.318 1 98.88 30 ASP B CA 1
ATOM 4024 C C . ASP B 1 30 ? -9.211 -19.234 -3.586 1 98.88 30 ASP B C 1
ATOM 4026 O O . ASP B 1 30 ? -9.812 -19.812 -2.674 1 98.88 30 ASP B O 1
ATOM 4030 N N . ILE B 1 31 ? -9.633 -19.156 -4.824 1 98.88 31 ILE B N 1
ATOM 4031 C CA . ILE B 1 31 ? -10.914 -19.75 -5.203 1 98.88 31 ILE B CA 1
ATOM 4032 C C . ILE B 1 31 ? -10.859 -21.266 -5.02 1 98.88 31 ILE B C 1
ATOM 4034 O O . ILE B 1 31 ? -11.805 -21.859 -4.496 1 98.88 31 ILE B O 1
ATOM 4038 N N . CYS B 1 32 ? -9.789 -21.859 -5.414 1 98.69 32 CYS B N 1
ATOM 4039 C CA . CYS B 1 32 ? -9.625 -23.297 -5.234 1 98.69 32 CYS B CA 1
ATOM 4040 C C . CYS B 1 32 ? -9.719 -23.688 -3.764 1 98.69 32 CYS B C 1
ATOM 4042 O O . CYS B 1 32 ? -10.43 -24.625 -3.406 1 98.69 32 CYS B O 1
ATOM 4044 N N . ARG B 1 33 ? -9.016 -22.969 -2.957 1 98.25 33 ARG B N 1
ATOM 4045 C CA . ARG B 1 33 ? -9.031 -23.25 -1.524 1 98.25 33 ARG B CA 1
ATOM 4046 C C . ARG B 1 33 ? -10.445 -23.109 -0.958 1 98.25 33 ARG B C 1
ATOM 4048 O O . ARG B 1 33 ? -10.867 -23.922 -0.127 1 98.25 33 ARG B O 1
ATOM 4055 N N . ARG B 1 34 ? -11.141 -22.094 -1.342 1 98.25 34 ARG B N 1
ATOM 4056 C CA . ARG B 1 34 ? -12.508 -21.891 -0.883 1 98.25 34 ARG B CA 1
ATOM 4057 C C . ARG B 1 34 ? -13.414 -23.031 -1.339 1 98.25 34 ARG B C 1
ATOM 4059 O O . ARG B 1 34 ? -14.289 -23.484 -0.59 1 98.25 34 ARG B O 1
ATOM 4066 N N . LEU B 1 35 ? -13.258 -23.469 -2.547 1 98.19 35 LEU B N 1
ATOM 4067 C CA . LEU B 1 35 ? -14.047 -24.578 -3.066 1 98.19 35 LEU B CA 1
ATOM 4068 C C . LEU B 1 35 ? -13.773 -25.844 -2.277 1 98.19 35 LEU B C 1
ATOM 4070 O O . LEU B 1 35 ? -14.695 -26.609 -1.962 1 98.19 35 LEU B O 1
ATOM 4074 N N . LEU B 1 36 ? -12.5 -26.078 -1.984 1 97.12 36 LEU B N 1
ATOM 4075 C CA . LEU B 1 36 ? -12.125 -27.266 -1.201 1 97.12 36 LEU B CA 1
ATOM 4076 C C . LEU B 1 36 ? -12.75 -27.203 0.191 1 97.12 36 LEU B C 1
ATOM 4078 O O . LEU B 1 36 ? -13.273 -28.203 0.681 1 97.12 36 LEU B O 1
ATOM 4082 N N . ARG B 1 37 ? -12.742 -26.031 0.779 1 96.31 37 ARG B N 1
ATOM 4083 C CA . ARG B 1 37 ? -13.367 -25.859 2.086 1 96.31 37 ARG B CA 1
ATOM 4084 C C . ARG B 1 37 ? -14.867 -26.078 2.006 1 96.31 37 ARG B C 1
ATOM 4086 O O . ARG B 1 37 ? -15.461 -26.719 2.891 1 96.31 37 ARG B O 1
ATOM 4093 N N . GLN B 1 38 ? -15.398 -25.531 0.975 1 94.5 38 GLN B N 1
ATOM 4094 C CA . GLN B 1 38 ? -16.828 -25.719 0.761 1 94.5 38 GLN B CA 1
ATOM 4095 C C . GLN B 1 38 ? -17.172 -27.188 0.621 1 94.5 38 GLN B C 1
ATOM 4097 O O . GLN B 1 38 ? -18.266 -27.625 1.022 1 94.5 38 GLN B O 1
ATOM 4102 N N . ALA B 1 39 ? -16.328 -27.953 0.101 1 94.25 39 ALA B N 1
ATOM 4103 C CA . ALA B 1 39 ? -16.531 -29.375 -0.1 1 94.25 39 ALA B CA 1
ATOM 4104 C C . ALA B 1 39 ? -16.219 -30.156 1.172 1 94.25 39 ALA B C 1
ATOM 4106 O O . ALA B 1 39 ? -16.328 -31.391 1.196 1 94.25 39 ALA B O 1
ATOM 4107 N N . GLY B 1 40 ? -15.719 -29.5 2.244 1 94.69 40 GLY B N 1
ATOM 4108 C CA . GLY B 1 40 ? -15.461 -30.141 3.527 1 94.69 40 GLY B CA 1
ATOM 4109 C C . GLY B 1 40 ? -14.055 -30.688 3.648 1 94.69 40 GLY B C 1
ATOM 4110 O O . GLY B 1 40 ? -13.75 -31.422 4.59 1 94.69 40 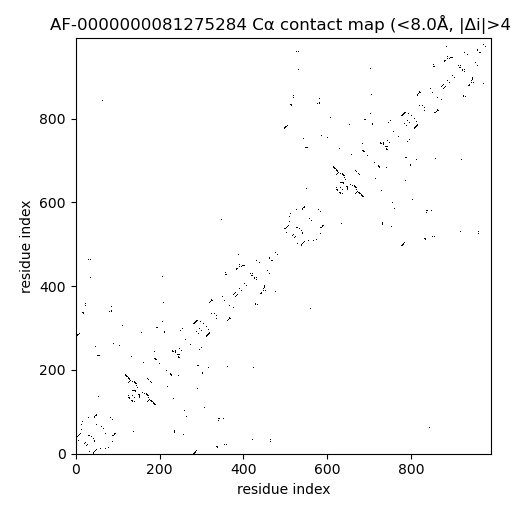GLY B O 1
ATOM 4111 N N . GLU B 1 41 ? -13.211 -30.328 2.682 1 95.88 41 GLU B N 1
ATOM 4112 C CA . GLU B 1 41 ? -11.836 -30.828 2.711 1 95.88 41 GLU B CA 1
ATOM 4113 C C . GLU B 1 41 ? -10.969 -29.969 3.631 1 95.88 41 GLU B C 1
ATOM 4115 O O . GLU B 1 41 ? -11.211 -28.766 3.789 1 95.88 41 GLU B O 1
ATOM 4120 N N . ASP B 1 42 ? -10 -30.578 4.25 1 96.44 42 ASP B N 1
ATOM 4121 C CA . ASP B 1 42 ? -8.992 -29.844 5.02 1 96.44 42 ASP B CA 1
ATOM 4122 C C . ASP B 1 42 ? -7.93 -29.25 4.102 1 96.44 42 ASP B C 1
ATOM 4124 O O . ASP B 1 42 ? -7.305 -29.969 3.32 1 96.44 42 ASP B O 1
ATOM 4128 N N . THR B 1 43 ? -7.781 -27.984 4.137 1 98 43 THR B N 1
ATOM 4129 C CA . THR B 1 43 ? -6.902 -27.328 3.174 1 98 43 THR B CA 1
ATOM 4130 C C . THR B 1 43 ? -6.133 -26.188 3.83 1 98 43 THR B C 1
ATOM 4132 O O . THR B 1 43 ? -6.613 -25.578 4.789 1 98 43 THR B O 1
ATOM 4135 N N . ILE B 1 44 ? -4.859 -25.922 3.395 1 98.62 44 ILE B N 1
ATOM 4136 C CA . ILE B 1 44 ? -4 -24.797 3.783 1 98.62 44 ILE B CA 1
ATOM 4137 C C . ILE B 1 44 ? -3.457 -24.109 2.535 1 98.62 44 ILE B C 1
ATOM 4139 O O . ILE B 1 44 ? -2.984 -24.766 1.606 1 98.62 44 ILE B O 1
ATOM 4143 N N . LEU B 1 45 ? -3.619 -22.812 2.439 1 98.81 45 LEU B N 1
ATOM 4144 C CA . LEU B 1 45 ? -3.105 -22.016 1.333 1 98.81 45 LEU B CA 1
ATOM 4145 C C . LEU B 1 45 ? -1.832 -21.281 1.738 1 98.81 45 LEU B C 1
ATOM 4147 O O . LEU B 1 45 ? -1.84 -20.484 2.686 1 98.81 45 LEU B O 1
ATOM 4151 N N . LEU B 1 46 ? -0.768 -21.516 0.931 1 98.75 46 LEU B N 1
ATOM 4152 C CA . LEU B 1 46 ? 0.548 -21.031 1.328 1 98.75 46 LEU B CA 1
ATOM 4153 C C . LEU B 1 46 ? 1.216 -20.281 0.182 1 98.75 46 LEU B C 1
ATOM 4155 O O . LEU B 1 46 ? 0.966 -20.562 -0.989 1 98.75 46 LEU B O 1
ATOM 4159 N N . SER B 1 47 ? 2.053 -19.344 0.549 1 98.75 47 SER B N 1
ATOM 4160 C CA . SER B 1 47 ? 3.059 -18.734 -0.309 1 98.75 47 SER B CA 1
ATOM 4161 C C . SER B 1 47 ? 4.199 -18.141 0.513 1 98.75 47 SER B C 1
ATOM 4163 O O . SER B 1 47 ? 4.309 -18.406 1.712 1 98.75 47 SER B O 1
ATOM 4165 N N . TYR B 1 48 ? 5.141 -17.562 -0.082 1 98.62 48 TYR B N 1
ATOM 4166 C CA . TYR B 1 48 ? 6.238 -16.859 0.574 1 98.62 48 TYR B CA 1
ATOM 4167 C C . TYR B 1 48 ? 6.82 -15.789 -0.334 1 98.62 48 TYR B C 1
ATOM 4169 O O . TYR B 1 48 ? 6.516 -15.742 -1.528 1 98.62 48 TYR B O 1
ATOM 4177 N N . SER B 1 49 ? 7.52 -14.883 0.237 1 98.06 49 SER B N 1
ATOM 4178 C CA . SER B 1 49 ? 8.211 -13.859 -0.533 1 98.06 49 SER B CA 1
ATOM 4179 C C . SER B 1 49 ? 9.547 -14.367 -1.062 1 98.06 49 SER B C 1
ATOM 4181 O O . SER B 1 49 ? 10.383 -14.852 -0.294 1 98.06 49 SER B O 1
ATOM 4183 N N . ASP B 1 50 ? 9.727 -14.258 -2.322 1 96.88 50 ASP B N 1
ATOM 4184 C CA . ASP B 1 50 ? 10.953 -14.727 -2.947 1 96.88 50 ASP B CA 1
ATOM 4185 C C . ASP B 1 50 ? 12.07 -13.688 -2.809 1 96.88 50 ASP B C 1
ATOM 4187 O O . ASP B 1 50 ? 12.484 -13.078 -3.797 1 96.88 50 ASP B O 1
ATOM 4191 N N . ASP B 1 51 ? 12.719 -13.641 -1.698 1 97.5 51 ASP B N 1
ATOM 4192 C CA . ASP B 1 51 ? 13.602 -12.555 -1.283 1 97.5 51 ASP B CA 1
ATOM 4193 C C . ASP B 1 51 ? 14.977 -12.688 -1.937 1 97.5 51 ASP B C 1
ATOM 4195 O O . ASP B 1 51 ? 15.758 -11.727 -1.947 1 97.5 51 ASP B O 1
ATOM 4199 N N . TYR B 1 52 ? 15.281 -13.828 -2.479 1 96.12 52 TYR B N 1
ATOM 4200 C CA . TYR B 1 52 ? 16.656 -14.125 -2.867 1 96.12 52 TYR B CA 1
ATOM 4201 C C . TYR B 1 52 ? 16.828 -14.023 -4.375 1 96.12 52 TYR B C 1
ATOM 4203 O O . TYR B 1 52 ? 17.875 -14.406 -4.914 1 96.12 52 TYR B O 1
ATOM 4211 N N . GLN B 1 53 ? 15.867 -13.562 -5.031 1 93.31 53 GLN B N 1
ATOM 4212 C CA . GLN B 1 53 ? 15.977 -13.344 -6.469 1 93.31 53 GLN B CA 1
ATOM 4213 C C . GLN B 1 53 ? 16.969 -12.227 -6.785 1 93.31 53 GLN B C 1
ATOM 4215 O O . GLN B 1 53 ? 17.047 -11.242 -6.059 1 93.31 53 GLN B O 1
ATOM 4220 N N . SER B 1 54 ? 17.672 -12.336 -7.934 1 91.19 54 SER B N 1
ATOM 4221 C CA . SER B 1 54 ? 18.672 -11.359 -8.352 1 91.19 54 SER B CA 1
ATOM 4222 C C . SER B 1 54 ? 18.047 -10 -8.602 1 91.19 54 SER B C 1
ATOM 4224 O O . SER B 1 54 ? 18.719 -8.969 -8.555 1 91.19 54 SER B O 1
ATOM 4226 N N . TYR B 1 55 ? 16.781 -9.977 -8.82 1 91.75 55 TYR B N 1
ATOM 4227 C CA . TYR B 1 55 ? 16.078 -8.727 -9.07 1 91.75 55 TYR B CA 1
ATOM 4228 C C . TYR B 1 55 ? 16.047 -7.855 -7.824 1 91.75 55 TYR B C 1
ATOM 4230 O O . TYR B 1 55 ? 15.914 -6.633 -7.918 1 91.75 55 TYR B O 1
ATOM 4238 N N . MET B 1 56 ? 16.156 -8.438 -6.668 1 94.06 56 MET B N 1
ATOM 4239 C CA . MET B 1 56 ? 16.062 -7.715 -5.402 1 94.06 56 MET B CA 1
ATOM 4240 C C . MET B 1 56 ? 17.281 -6.812 -5.215 1 94.06 56 MET B C 1
ATOM 4242 O O . MET B 1 56 ? 17.141 -5.605 -5.004 1 94.06 56 MET B O 1
ATOM 4246 N N . PRO B 1 57 ? 18.5 -7.395 -5.352 1 93.62 57 PRO B N 1
ATOM 4247 C CA . PRO B 1 57 ? 19.656 -6.488 -5.223 1 93.62 57 PRO B CA 1
ATOM 4248 C C . PRO B 1 57 ? 19.688 -5.426 -6.316 1 93.62 57 PRO B C 1
ATOM 4250 O O . PRO B 1 57 ? 20.156 -4.309 -6.078 1 93.62 57 PRO B O 1
ATOM 4253 N N . ARG B 1 58 ? 19.297 -5.762 -7.492 1 92.56 58 ARG B N 1
ATOM 4254 C CA . ARG B 1 58 ? 19.219 -4.773 -8.57 1 92.56 58 ARG B CA 1
ATOM 4255 C C . ARG B 1 58 ? 18.328 -3.607 -8.188 1 92.56 58 ARG B C 1
ATOM 4257 O O . ARG B 1 58 ? 18.703 -2.443 -8.32 1 92.56 58 ARG B O 1
ATOM 4264 N N . LYS B 1 59 ? 17.109 -3.945 -7.746 1 93.81 59 LYS B N 1
ATOM 4265 C CA . LYS B 1 59 ? 16.156 -2.922 -7.348 1 93.81 59 LYS B CA 1
ATOM 4266 C C . LYS B 1 59 ? 16.672 -2.111 -6.164 1 93.81 59 LYS B C 1
ATOM 4268 O O . LYS B 1 59 ? 16.516 -0.889 -6.125 1 93.81 59 LYS B O 1
ATOM 4273 N N . ALA B 1 60 ? 17.234 -2.777 -5.227 1 94.69 60 ALA B N 1
ATOM 4274 C CA . ALA B 1 60 ? 17.812 -2.107 -4.062 1 94.69 60 ALA B CA 1
ATOM 4275 C C . ALA B 1 60 ? 18.859 -1.092 -4.484 1 94.69 60 ALA B C 1
ATOM 4277 O O . ALA B 1 60 ? 18.906 0.021 -3.955 1 94.69 60 ALA B O 1
ATOM 4278 N N . ARG B 1 61 ? 19.703 -1.488 -5.418 1 90.5 61 ARG B N 1
ATOM 4279 C CA . ARG B 1 61 ? 20.734 -0.592 -5.934 1 90.5 61 ARG B CA 1
ATOM 4280 C C . ARG B 1 61 ? 20.109 0.629 -6.602 1 90.5 61 ARG B C 1
ATOM 4282 O O . ARG B 1 61 ? 20.562 1.759 -6.375 1 90.5 61 ARG B O 1
ATOM 4289 N N . GLN B 1 62 ? 19.125 0.381 -7.375 1 88.75 62 GLN B N 1
ATOM 4290 C CA . GLN B 1 62 ? 18.422 1.451 -8.078 1 88.75 62 GLN B CA 1
ATOM 4291 C C . GLN B 1 62 ? 17.844 2.467 -7.098 1 88.75 62 GLN B C 1
ATOM 4293 O O . GLN B 1 62 ? 17.859 3.67 -7.359 1 88.75 62 GLN B O 1
ATOM 4298 N N . LEU B 1 63 ? 17.328 2.061 -5.992 1 92.62 63 LEU B N 1
ATOM 4299 C CA . LEU B 1 63 ? 16.625 2.906 -5.039 1 92.62 63 LEU B CA 1
ATOM 4300 C C . LEU B 1 63 ? 17.547 3.342 -3.904 1 92.62 63 LEU B C 1
ATOM 4302 O O . LEU B 1 63 ? 17.125 4.066 -3 1 92.62 63 LEU B O 1
ATOM 4306 N N . ARG B 1 64 ? 18.766 2.879 -3.977 1 90.06 64 ARG B N 1
ATOM 4307 C CA . ARG B 1 64 ? 19.75 3.16 -2.939 1 90.06 64 ARG B CA 1
ATOM 4308 C C . ARG B 1 64 ? 19.266 2.689 -1.574 1 90.06 64 ARG B C 1
ATOM 4310 O O . ARG B 1 64 ? 19.281 3.453 -0.606 1 90.06 64 ARG B O 1
ATOM 4317 N N . LYS B 1 65 ? 18.844 1.457 -1.535 1 94 65 LYS B N 1
ATOM 4318 C CA . LYS B 1 65 ? 18.344 0.84 -0.312 1 94 65 LYS B CA 1
ATOM 4319 C C . LYS B 1 65 ? 19.047 -0.483 -0.031 1 94 65 LYS B C 1
ATOM 4321 O O . LYS B 1 65 ? 19.75 -1.015 -0.896 1 94 65 LYS B O 1
ATOM 4326 N N . GLU B 1 66 ? 18.922 -0.89 1.231 1 94.12 66 GLU B N 1
ATOM 4327 C CA . GLU B 1 66 ? 19.391 -2.225 1.593 1 94.12 66 GLU B CA 1
ATOM 4328 C C . GLU B 1 66 ? 18.453 -3.303 1.062 1 94.12 66 GLU B C 1
ATOM 4330 O O . GLU B 1 66 ? 17.234 -3.16 1.14 1 94.12 66 GLU B O 1
ATOM 4335 N N . THR B 1 67 ? 19 -4.371 0.554 1 96.12 67 THR B N 1
ATOM 4336 C CA . THR B 1 67 ? 18.266 -5.359 -0.234 1 96.12 67 THR B CA 1
ATOM 4337 C C . THR B 1 67 ? 17.156 -6 0.596 1 96.12 67 THR B C 1
ATOM 4339 O O . THR B 1 67 ? 15.984 -5.977 0.202 1 96.12 67 THR B O 1
ATOM 4342 N N . PHE B 1 68 ? 17.469 -6.57 1.74 1 97.25 68 PHE B N 1
ATOM 4343 C CA . PHE B 1 68 ? 16.469 -7.348 2.473 1 97.25 68 PHE B CA 1
ATOM 4344 C C . PHE B 1 68 ? 15.508 -6.43 3.219 1 97.25 68 PHE B C 1
ATOM 4346 O O . PHE B 1 68 ? 14.367 -6.809 3.498 1 97.25 68 PHE B O 1
ATOM 4353 N N . GLY B 1 69 ? 15.969 -5.195 3.572 1 96.62 69 GLY B N 1
ATOM 4354 C CA . GLY B 1 69 ? 15.031 -4.199 4.055 1 96.62 69 GLY B CA 1
ATOM 4355 C C . GLY B 1 69 ? 13.953 -3.855 3.043 1 96.62 69 GLY B C 1
ATOM 4356 O O . GLY B 1 69 ? 12.773 -3.754 3.393 1 96.62 69 GLY B O 1
ATOM 4357 N N . LEU B 1 70 ? 14.406 -3.664 1.854 1 96.81 70 LEU B N 1
ATOM 4358 C CA . LEU B 1 70 ? 13.469 -3.393 0.769 1 96.81 70 LEU B CA 1
ATOM 4359 C C . LEU B 1 70 ? 12.523 -4.574 0.558 1 96.81 70 LEU B C 1
ATOM 4361 O O . LEU B 1 70 ? 11.328 -4.383 0.331 1 96.81 70 LEU B O 1
ATOM 4365 N N . ALA B 1 71 ? 13.031 -5.789 0.616 1 97.75 71 ALA B N 1
ATOM 4366 C CA . ALA B 1 71 ? 12.219 -6.992 0.461 1 97.75 71 ALA B CA 1
ATOM 4367 C C . ALA B 1 71 ? 11.125 -7.055 1.528 1 97.75 71 ALA B C 1
ATOM 4369 O O . ALA B 1 71 ? 9.969 -7.344 1.223 1 97.75 71 ALA B O 1
ATOM 4370 N N . ARG B 1 72 ? 11.477 -6.809 2.76 1 97.31 72 ARG B N 1
ATOM 4371 C CA . ARG B 1 72 ? 10.523 -6.824 3.865 1 97.31 72 ARG B CA 1
ATOM 4372 C C . ARG B 1 72 ? 9.422 -5.789 3.652 1 97.31 72 ARG B C 1
ATOM 4374 O O . ARG B 1 72 ? 8.242 -6.074 3.865 1 97.31 72 ARG B O 1
ATOM 4381 N N . TYR B 1 73 ? 9.828 -4.605 3.277 1 96.88 73 TYR B N 1
ATOM 4382 C CA . TYR B 1 73 ? 8.859 -3.543 3.018 1 96.88 73 TYR B CA 1
ATOM 4383 C C . TYR B 1 73 ? 7.883 -3.953 1.922 1 96.88 73 TYR B C 1
ATOM 4385 O O . TYR B 1 73 ? 6.668 -3.807 2.078 1 96.88 73 TYR B O 1
ATOM 4393 N N . ASN B 1 74 ? 8.406 -4.438 0.843 1 97.25 74 ASN B N 1
ATOM 4394 C CA . ASN B 1 74 ? 7.57 -4.836 -0.284 1 97.25 74 ASN B CA 1
ATOM 4395 C C . ASN B 1 74 ? 6.703 -6.043 0.06 1 97.25 74 ASN B C 1
ATOM 4397 O O . ASN B 1 74 ? 5.578 -6.16 -0.428 1 97.25 74 ASN B O 1
ATOM 4401 N N . ALA B 1 75 ? 7.234 -6.98 0.83 1 97.75 75 ALA B N 1
ATOM 4402 C CA . ALA B 1 75 ? 6.426 -8.109 1.271 1 97.75 75 ALA B CA 1
ATOM 4403 C C . ALA B 1 75 ? 5.188 -7.641 2.025 1 97.75 75 ALA B C 1
ATOM 4405 O O . ALA B 1 75 ? 4.102 -8.203 1.867 1 97.75 75 ALA B O 1
ATOM 4406 N N . ARG B 1 76 ? 5.328 -6.645 2.836 1 96.69 76 ARG B N 1
ATOM 4407 C CA . ARG B 1 76 ? 4.188 -6.074 3.545 1 96.69 76 ARG B CA 1
ATOM 4408 C C . ARG B 1 76 ? 3.182 -5.473 2.568 1 96.69 76 ARG B C 1
ATOM 4410 O O . ARG B 1 76 ? 1.971 -5.598 2.764 1 96.69 76 ARG B O 1
ATOM 4417 N N . GLN B 1 77 ? 3.67 -4.805 1.593 1 96.81 77 GLN B N 1
ATOM 4418 C CA . GLN B 1 77 ? 2.785 -4.273 0.561 1 96.81 77 GLN B CA 1
ATOM 4419 C C . GLN B 1 77 ? 2.006 -5.391 -0.127 1 96.81 77 GLN B C 1
ATOM 4421 O O . GLN B 1 77 ? 0.809 -5.254 -0.385 1 96.81 77 GLN B O 1
ATOM 4426 N N . ILE B 1 78 ? 2.674 -6.43 -0.414 1 98 78 ILE B N 1
ATOM 4427 C CA . ILE B 1 78 ? 2.059 -7.578 -1.072 1 98 78 ILE B CA 1
ATOM 4428 C C . ILE B 1 78 ? 0.964 -8.164 -0.18 1 98 78 ILE B C 1
ATOM 4430 O O . ILE B 1 78 ? -0.123 -8.492 -0.656 1 98 78 ILE B O 1
ATOM 4434 N N . GLU B 1 79 ? 1.207 -8.258 1.049 1 97.62 79 GLU B N 1
ATOM 4435 C CA . GLU B 1 79 ? 0.207 -8.75 1.995 1 97.62 79 GLU B CA 1
ATOM 4436 C C . GLU B 1 79 ? -1.033 -7.859 1.993 1 97.62 79 GLU B C 1
ATOM 4438 O O . GLU B 1 79 ? -2.16 -8.352 2.035 1 97.62 79 GLU B O 1
ATOM 4443 N N . LEU B 1 80 ? -0.833 -6.57 1.956 1 96.31 80 LEU B N 1
ATOM 4444 C CA . LEU B 1 80 ? -1.957 -5.641 1.936 1 96.31 80 LEU B CA 1
ATOM 4445 C C . LEU B 1 80 ? -2.742 -5.77 0.634 1 96.31 80 LEU B C 1
ATOM 4447 O O . LEU B 1 80 ? -3.967 -5.625 0.626 1 96.31 80 LEU B O 1
ATOM 4451 N N . ALA B 1 81 ? -1.998 -5.98 -0.417 1 97.75 81 ALA B N 1
ATOM 4452 C CA . ALA B 1 81 ? -2.676 -6.188 -1.695 1 97.75 81 ALA B CA 1
ATOM 4453 C C . ALA B 1 81 ? -3.545 -7.441 -1.657 1 97.75 81 ALA B C 1
ATOM 4455 O O . ALA B 1 81 ? -4.676 -7.434 -2.152 1 97.75 81 ALA B O 1
ATOM 4456 N N . MET B 1 82 ? -3.027 -8.516 -1.073 1 98.5 82 MET B N 1
ATOM 4457 C CA . MET B 1 82 ? -3.816 -9.734 -0.933 1 98.5 82 MET B CA 1
ATOM 4458 C C . MET B 1 82 ? -5.043 -9.492 -0.064 1 98.5 82 MET B C 1
ATOM 4460 O O . MET B 1 82 ? -6.141 -9.961 -0.385 1 98.5 82 MET B O 1
ATOM 4464 N N . GLN B 1 83 ? -4.855 -8.766 0.973 1 97.44 83 GLN B N 1
ATOM 4465 C CA . GLN B 1 83 ? -5.98 -8.422 1.839 1 97.44 83 GLN B CA 1
ATOM 4466 C C . GLN B 1 83 ? -7.035 -7.625 1.08 1 97.44 83 GLN B C 1
ATOM 4468 O O . GLN B 1 83 ? -8.234 -7.895 1.202 1 97.44 83 GLN B O 1
ATOM 4473 N N . ALA B 1 84 ? -6.57 -6.676 0.344 1 97.25 84 ALA B N 1
ATOM 4474 C CA . ALA B 1 84 ? -7.477 -5.824 -0.421 1 97.25 84 ALA B CA 1
ATOM 4475 C C . ALA B 1 84 ? -8.297 -6.648 -1.413 1 97.25 84 ALA B C 1
ATOM 4477 O O . ALA B 1 84 ? -9.469 -6.352 -1.654 1 97.25 84 ALA B O 1
ATOM 4478 N N . ALA B 1 85 ? -7.691 -7.684 -1.951 1 98.31 85 ALA B N 1
ATOM 4479 C CA . ALA B 1 85 ? -8.352 -8.531 -2.938 1 98.31 85 ALA B CA 1
ATOM 4480 C C . ALA B 1 85 ? -9.117 -9.672 -2.258 1 98.31 85 ALA B C 1
ATOM 4482 O O . ALA B 1 85 ? -9.664 -10.547 -2.93 1 98.31 85 ALA B O 1
ATOM 4483 N N . GLU B 1 86 ? -9.055 -9.695 -0.958 1 97.88 86 GLU B N 1
ATOM 4484 C CA . GLU B 1 86 ? -9.711 -10.711 -0.142 1 97.88 86 GLU B CA 1
ATOM 4485 C C . GLU B 1 86 ? -9.188 -12.109 -0.467 1 97.88 86 GLU B C 1
ATOM 4487 O O . GLU B 1 86 ? -9.969 -13.055 -0.576 1 97.88 86 GLU B O 1
ATOM 4492 N N . ILE B 1 87 ? -7.891 -12.133 -0.758 1 98.75 87 ILE B N 1
ATOM 4493 C CA . ILE B 1 87 ? -7.203 -13.414 -0.791 1 98.75 87 ILE B CA 1
ATOM 4494 C C . ILE B 1 87 ? -7.031 -13.945 0.631 1 98.75 87 ILE B C 1
ATOM 4496 O O . ILE B 1 87 ? -6.391 -13.305 1.467 1 98.75 87 ILE B O 1
ATOM 4500 N N . ASP B 1 88 ? -7.598 -15.086 0.892 1 97.5 88 ASP B N 1
ATOM 4501 C CA . ASP B 1 88 ? -7.57 -15.656 2.236 1 97.5 88 ASP B CA 1
ATOM 4502 C C . ASP B 1 88 ? -6.41 -16.641 2.393 1 97.5 88 ASP B C 1
ATOM 4504 O O . ASP B 1 88 ? -6.625 -17.844 2.529 1 97.5 88 ASP B O 1
ATOM 4508 N N . ILE B 1 89 ? -5.238 -16.109 2.463 1 98.5 89 ILE B N 1
ATOM 4509 C CA . ILE B 1 89 ? -4.035 -16.922 2.566 1 98.5 89 ILE B CA 1
ATOM 4510 C C . ILE B 1 89 ? -3.779 -17.281 4.027 1 98.5 89 ILE B C 1
ATOM 4512 O O . ILE B 1 89 ? -3.996 -16.469 4.922 1 98.5 89 ILE B O 1
ATOM 4516 N N . ASP B 1 90 ? -3.33 -18.547 4.277 1 98.62 90 ASP B N 1
ATOM 4517 C CA . ASP B 1 90 ? -3.053 -19 5.637 1 98.62 90 ASP B CA 1
ATOM 4518 C C . ASP B 1 90 ? -1.675 -18.531 6.102 1 98.62 90 ASP B C 1
ATOM 4520 O O . ASP B 1 90 ? -1.499 -18.172 7.266 1 98.62 90 ASP B O 1
ATOM 4524 N N . CYS B 1 91 ? -0.74 -18.547 5.16 1 98.62 91 CYS B N 1
ATOM 4525 C CA . CYS B 1 91 ? 0.596 -18.094 5.527 1 98.62 91 CYS B CA 1
ATOM 4526 C C . CYS B 1 91 ? 1.325 -17.516 4.32 1 98.62 91 CYS B C 1
ATOM 4528 O O . CYS B 1 91 ? 1.402 -18.156 3.271 1 98.62 91 CYS B O 1
ATOM 4530 N N . PHE B 1 92 ? 1.768 -16.359 4.438 1 98.69 92 PHE B N 1
ATOM 4531 C CA . PHE B 1 92 ? 2.725 -15.711 3.545 1 98.69 92 PHE B CA 1
ATOM 4532 C C . PHE B 1 92 ? 4.051 -15.469 4.258 1 98.69 92 PHE B C 1
ATOM 4534 O O . PHE B 1 92 ? 4.207 -14.469 4.965 1 98.69 92 PHE B O 1
ATOM 4541 N N . LEU B 1 93 ? 5.027 -16.328 4.016 1 98.5 93 LEU B N 1
ATOM 4542 C CA . LEU B 1 93 ? 6.277 -16.344 4.766 1 98.5 93 LEU B CA 1
ATOM 4543 C C . LEU B 1 93 ? 7.293 -15.383 4.156 1 98.5 93 LEU B C 1
ATOM 4545 O O . LEU B 1 93 ? 7.402 -15.289 2.93 1 98.5 93 LEU B O 1
ATOM 4549 N N . GLN B 1 94 ? 8 -14.703 4.98 1 97.69 94 GLN B N 1
ATOM 4550 C CA . GLN B 1 94 ? 9.18 -13.945 4.555 1 97.69 94 GLN B CA 1
ATOM 4551 C C . GLN B 1 94 ? 10.43 -14.82 4.57 1 97.69 94 GLN B C 1
ATOM 4553 O O . GLN B 1 94 ? 11.008 -15.062 5.633 1 97.69 94 GLN B O 1
ATOM 4558 N N . ALA B 1 95 ? 10.883 -15.086 3.439 1 97.38 95 ALA B N 1
ATOM 4559 C CA . ALA B 1 95 ? 11.914 -16.109 3.32 1 97.38 95 ALA B CA 1
ATOM 4560 C C . ALA B 1 95 ? 13.203 -15.68 4 1 97.38 95 ALA B C 1
ATOM 4562 O O . ALA B 1 95 ? 13.828 -16.469 4.719 1 97.38 95 ALA B O 1
ATOM 4563 N N . ALA B 1 96 ? 13.602 -14.445 3.814 1 95.62 96 ALA B N 1
ATOM 4564 C CA . ALA B 1 96 ? 14.898 -13.969 4.293 1 95.62 96 ALA B CA 1
ATOM 4565 C C . ALA B 1 96 ? 14.945 -13.953 5.816 1 95.62 96 ALA B C 1
ATOM 4567 O O . ALA B 1 96 ? 16.031 -14 6.41 1 95.62 96 ALA B O 1
ATOM 4568 N N . ASP B 1 97 ? 13.844 -13.953 6.473 1 96.19 97 ASP B N 1
ATOM 4569 C CA . ASP B 1 97 ? 13.789 -13.867 7.93 1 96.19 97 ASP B CA 1
ATOM 4570 C C . ASP B 1 97 ? 13.461 -15.227 8.547 1 96.19 97 ASP B C 1
ATOM 4572 O O . ASP B 1 97 ? 13.141 -15.32 9.734 1 96.19 97 ASP B O 1
ATOM 4576 N N . SER B 1 98 ? 13.562 -16.266 7.746 1 97.12 98 SER B N 1
ATOM 4577 C CA . SER B 1 98 ? 13.125 -17.578 8.219 1 97.12 98 SER B CA 1
ATOM 4578 C C . SER B 1 98 ? 14.281 -18.562 8.273 1 97.12 98 SER B C 1
ATOM 4580 O O . SER B 1 98 ? 14.734 -19.047 7.23 1 97.12 98 SER B O 1
ATOM 4582 N N . ASP B 1 99 ? 14.617 -18.938 9.461 1 96.5 99 ASP B N 1
ATOM 4583 C CA . ASP B 1 99 ? 15.609 -19.984 9.625 1 96.5 99 ASP B CA 1
ATOM 4584 C C . ASP B 1 99 ? 15.07 -21.328 9.109 1 96.5 99 ASP B C 1
ATOM 4586 O O . ASP B 1 99 ? 15.836 -22.156 8.602 1 96.5 99 ASP B O 1
ATOM 4590 N N . THR B 1 100 ? 13.805 -21.453 9.258 1 98 100 THR B N 1
ATOM 4591 C CA . THR B 1 100 ? 13.148 -22.656 8.773 1 98 100 THR B CA 1
ATOM 4592 C C . THR B 1 100 ? 13.289 -22.781 7.262 1 98 100 THR B C 1
ATOM 4594 O O . THR B 1 100 ? 13.477 -23.891 6.742 1 98 100 THR B O 1
ATOM 4597 N N . PHE B 1 101 ? 13.234 -21.672 6.594 1 98.19 101 PHE B N 1
ATOM 4598 C CA . PHE B 1 101 ? 13.43 -21.656 5.148 1 98.19 101 PHE B CA 1
ATOM 4599 C C . PHE B 1 101 ? 14.82 -22.156 4.781 1 98.19 101 PHE B C 1
ATOM 4601 O O . PHE B 1 101 ? 14.961 -23.031 3.926 1 98.19 101 PHE B O 1
ATOM 4608 N N . ALA B 1 102 ? 15.82 -21.641 5.418 1 97.62 102 ALA B N 1
ATOM 4609 C CA . ALA B 1 102 ? 17.203 -22.031 5.145 1 97.62 102 ALA B CA 1
ATOM 4610 C C . ALA B 1 102 ? 17.438 -23.516 5.434 1 97.62 102 ALA B C 1
ATOM 4612 O O . ALA B 1 102 ? 18.125 -24.203 4.68 1 97.62 102 ALA B O 1
ATOM 4613 N N . ARG B 1 103 ? 16.844 -23.938 6.508 1 97.62 103 ARG B N 1
ATOM 4614 C CA . ARG B 1 103 ? 16.984 -25.344 6.891 1 97.62 103 ARG B CA 1
ATOM 4615 C C . ARG B 1 103 ? 16.406 -26.266 5.824 1 97.62 103 ARG B C 1
ATOM 4617 O O . ARG B 1 103 ? 17.062 -27.219 5.391 1 97.62 103 ARG B O 1
ATOM 4624 N N . PHE B 1 104 ? 15.203 -25.984 5.375 1 97.75 104 PHE B N 1
ATOM 4625 C CA . PHE B 1 104 ? 14.562 -26.828 4.371 1 97.75 104 PHE B CA 1
ATOM 4626 C C . PHE B 1 104 ? 15.312 -26.75 3.045 1 97.75 104 PHE B C 1
ATOM 4628 O O . PHE B 1 104 ? 15.414 -27.734 2.324 1 97.75 104 PHE B O 1
ATOM 4635 N N . ALA B 1 105 ? 15.766 -25.562 2.682 1 98 105 ALA B N 1
ATOM 4636 C CA . ALA B 1 105 ? 16.562 -25.438 1.468 1 98 105 ALA B CA 1
ATOM 4637 C C . ALA B 1 105 ? 17.812 -26.312 1.526 1 98 105 ALA B C 1
ATOM 4639 O O . ALA B 1 105 ? 18.141 -27 0.552 1 98 105 ALA B O 1
ATOM 4640 N N . GLY B 1 106 ? 18.469 -26.281 2.631 1 97.75 106 GLY B N 1
ATOM 4641 C CA . GLY B 1 106 ? 19.625 -27.141 2.828 1 97.75 106 GLY B CA 1
ATOM 4642 C C . GLY B 1 106 ? 19.297 -28.625 2.736 1 97.75 106 GLY B C 1
ATOM 4643 O O . GLY B 1 106 ? 20.031 -29.391 2.113 1 97.75 106 GLY B O 1
ATOM 4644 N N . GLU B 1 107 ? 18.219 -29 3.338 1 96.69 107 GLU B N 1
ATOM 4645 C CA . GLU B 1 107 ? 17.797 -30.391 3.301 1 96.69 107 GLU B CA 1
ATOM 4646 C C . GLU B 1 107 ? 17.531 -30.859 1.87 1 96.69 107 GLU B C 1
ATOM 4648 O O . GLU B 1 107 ? 17.938 -31.953 1.48 1 96.69 107 GLU B O 1
ATOM 4653 N N . ARG B 1 108 ? 16.859 -30.031 1.146 1 96.81 108 ARG B N 1
ATOM 4654 C CA . ARG B 1 108 ? 16.562 -30.375 -0.24 1 96.81 108 ARG B CA 1
ATOM 4655 C C . ARG B 1 108 ? 17.844 -30.469 -1.062 1 96.81 108 ARG B C 1
ATOM 4657 O O . ARG B 1 108 ? 17.984 -31.375 -1.899 1 96.81 108 ARG B O 1
ATOM 4664 N N . PHE B 1 109 ? 18.703 -29.547 -0.829 1 97.81 109 PHE B N 1
ATOM 4665 C CA . PHE B 1 109 ? 20 -29.562 -1.521 1 97.81 109 PHE B CA 1
ATOM 4666 C C . PHE B 1 109 ? 20.766 -30.844 -1.203 1 97.81 109 PHE B C 1
ATOM 4668 O O . PHE B 1 109 ? 21.281 -31.5 -2.107 1 97.81 109 PHE B O 1
ATOM 4675 N N . ASP B 1 110 ? 20.781 -31.234 0.029 1 96.88 110 ASP B N 1
ATOM 4676 C CA . ASP B 1 110 ? 21.469 -32.438 0.484 1 96.88 110 ASP B CA 1
ATOM 4677 C C . ASP B 1 110 ? 20.812 -33.688 -0.107 1 96.88 110 ASP B C 1
ATOM 4679 O O . ASP B 1 110 ? 21.5 -34.656 -0.424 1 96.88 110 ASP B O 1
ATOM 4683 N N . ASP B 1 111 ? 19.531 -33.688 -0.156 1 96.5 111 ASP B N 1
ATOM 4684 C CA . ASP B 1 111 ? 18.812 -34.812 -0.721 1 96.5 111 ASP B CA 1
ATOM 4685 C C . ASP B 1 111 ? 19.281 -35.094 -2.146 1 96.5 111 ASP B C 1
ATOM 4687 O O . ASP B 1 111 ? 19.516 -36.25 -2.506 1 96.5 111 ASP B O 1
ATOM 4691 N N . ILE B 1 112 ? 19.406 -34.062 -2.953 1 97.19 112 ILE B N 1
ATOM 4692 C CA . ILE B 1 112 ? 19.859 -34.219 -4.328 1 97.19 112 ILE B CA 1
ATOM 4693 C C . ILE B 1 112 ? 21.328 -34.656 -4.34 1 97.19 112 ILE B C 1
ATOM 4695 O O . ILE B 1 112 ? 21.719 -35.5 -5.16 1 97.19 112 ILE B O 1
ATOM 4699 N N . GLY B 1 113 ? 22.078 -34.125 -3.477 1 95.81 113 GLY B N 1
ATOM 4700 C CA . GLY B 1 113 ? 23.453 -34.531 -3.326 1 95.81 113 GLY B CA 1
ATOM 4701 C C . GLY B 1 113 ? 23.609 -36 -2.99 1 95.81 113 GLY B C 1
ATOM 4702 O O . GLY B 1 113 ? 24.469 -36.688 -3.541 1 95.81 113 GLY B O 1
ATOM 4703 N N . ARG B 1 114 ? 22.828 -36.531 -2.121 1 95.75 114 ARG B N 1
ATOM 4704 C CA . ARG B 1 114 ? 22.875 -37.906 -1.691 1 95.75 114 ARG B CA 1
ATOM 4705 C C . ARG B 1 114 ? 22.562 -38.844 -2.85 1 95.75 114 ARG B C 1
ATOM 4707 O O . ARG B 1 114 ? 23.031 -40 -2.871 1 95.75 114 ARG B O 1
ATOM 4714 N N . LEU B 1 115 ? 21.844 -38.375 -3.826 1 96.19 115 LEU B N 1
ATOM 4715 C CA . LEU B 1 115 ? 21.531 -39.156 -5.016 1 96.19 115 LEU B CA 1
ATOM 4716 C C . LEU B 1 115 ? 22.703 -39.156 -5.992 1 96.19 115 LEU B C 1
ATOM 4718 O O . LEU B 1 115 ? 22.688 -39.844 -7 1 96.19 115 LEU B O 1
ATOM 4722 N N . GLY B 1 116 ? 23.734 -38.281 -5.684 1 96.56 116 GLY B N 1
ATOM 4723 C CA . GLY B 1 116 ? 24.875 -38.156 -6.574 1 96.56 116 GLY B CA 1
ATOM 4724 C C . GLY B 1 116 ? 24.594 -37.312 -7.793 1 96.56 116 GLY B C 1
ATOM 4725 O O . GLY B 1 116 ? 25.266 -37.438 -8.82 1 96.56 116 GLY B O 1
ATOM 4726 N N . LEU B 1 117 ? 23.641 -36.469 -7.707 1 97.31 117 LEU B N 1
ATOM 4727 C CA . LEU B 1 117 ? 23.188 -35.75 -8.891 1 97.31 117 LEU B CA 1
ATOM 4728 C C . LEU B 1 117 ? 23.656 -34.312 -8.852 1 97.31 117 LEU B C 1
ATOM 4730 O O . LEU B 1 117 ? 23.344 -33.531 -9.75 1 97.31 117 LEU B O 1
ATOM 4734 N N . LEU B 1 118 ? 24.328 -33.906 -7.809 1 96.69 118 LEU B N 1
ATOM 4735 C CA . LEU B 1 118 ? 24.938 -32.562 -7.742 1 96.69 118 LEU B CA 1
ATOM 4736 C C . LEU B 1 118 ? 26.422 -32.625 -8.078 1 96.69 118 LEU B C 1
ATOM 4738 O O . LEU B 1 118 ? 27.156 -33.438 -7.512 1 96.69 118 LEU B O 1
ATOM 4742 N N . GLU B 1 119 ? 26.797 -31.75 -8.992 1 95.88 119 GLU B N 1
ATOM 4743 C CA . GLU B 1 119 ? 28.203 -31.719 -9.406 1 95.88 119 GLU B CA 1
ATOM 4744 C C . GLU B 1 119 ? 28.719 -30.297 -9.508 1 95.88 119 GLU B C 1
ATOM 4746 O O . GLU B 1 119 ? 28 -29.406 -9.969 1 95.88 119 GLU B O 1
ATOM 4751 N N . LEU B 1 120 ? 29.906 -30.078 -8.969 1 95.88 120 LEU B N 1
ATOM 4752 C CA . LEU B 1 120 ? 30.594 -28.812 -9.211 1 95.88 120 LEU B CA 1
ATOM 4753 C C . LEU B 1 120 ? 31.25 -28.812 -10.586 1 95.88 120 LEU B C 1
ATOM 4755 O O . LEU B 1 120 ? 32.094 -29.672 -10.875 1 95.88 120 LEU B O 1
ATOM 4759 N N . LYS B 1 121 ? 30.828 -27.875 -11.406 1 94.94 121 LYS B N 1
ATOM 4760 C CA . LYS B 1 121 ? 31.281 -27.859 -12.797 1 94.94 121 LYS B CA 1
ATOM 4761 C C . LYS B 1 121 ? 31.469 -26.422 -13.289 1 94.94 121 LYS B C 1
ATOM 4763 O O . LYS B 1 121 ? 30.734 -25.516 -12.867 1 94.94 121 LYS B O 1
ATOM 4768 N N . ALA B 1 122 ? 32.469 -26.281 -14.148 1 96.88 122 ALA B N 1
ATOM 4769 C CA . ALA B 1 122 ? 32.594 -24.984 -14.812 1 96.88 122 ALA B CA 1
ATOM 4770 C C . ALA B 1 122 ? 31.547 -24.812 -15.891 1 96.88 122 ALA B C 1
ATOM 4772 O O . ALA B 1 122 ? 31.406 -25.672 -16.781 1 96.88 122 ALA B O 1
ATOM 4773 N N . THR B 1 123 ? 30.766 -23.766 -15.75 1 95.5 123 THR B N 1
ATOM 4774 C CA . THR B 1 123 ? 29.75 -23.453 -16.75 1 95.5 123 THR B CA 1
ATOM 4775 C C . THR B 1 123 ? 29.922 -22.031 -17.266 1 95.5 123 THR B C 1
ATOM 4777 O O . THR B 1 123 ? 30.453 -21.156 -16.562 1 95.5 123 THR B O 1
ATOM 4780 N N . PRO B 1 124 ? 29.562 -21.781 -18.531 1 96.31 124 PRO B N 1
ATOM 4781 C CA . PRO B 1 124 ? 29.625 -20.406 -19.031 1 96.31 124 PRO B CA 1
ATOM 4782 C C . PRO B 1 124 ? 28.562 -19.5 -18.406 1 96.31 124 PRO B C 1
ATOM 4784 O O . PRO B 1 124 ? 27.406 -19.906 -18.266 1 96.31 124 PRO B O 1
ATOM 4787 N N . VAL B 1 125 ? 29 -18.281 -18 1 97.31 125 VAL B N 1
ATOM 4788 C CA . VAL B 1 125 ? 28.125 -17.266 -17.422 1 97.31 125 VAL B CA 1
ATOM 4789 C C . VAL B 1 125 ? 28.453 -15.906 -18.031 1 97.31 125 VAL B C 1
ATOM 4791 O O . VAL B 1 125 ? 29.609 -15.617 -18.359 1 97.31 125 VAL B O 1
ATOM 4794 N N . PHE B 1 126 ? 27.453 -15.109 -18.297 1 97.94 126 PHE B N 1
ATOM 4795 C CA . PHE B 1 126 ? 27.688 -13.766 -18.797 1 97.94 126 PHE B CA 1
ATOM 4796 C C . PHE B 1 126 ? 28.219 -12.852 -17.703 1 97.94 126 PHE B C 1
ATOM 4798 O O . PHE B 1 126 ? 27.812 -12.961 -16.547 1 97.94 126 PHE B O 1
ATOM 4805 N N . ARG B 1 127 ? 29.109 -11.961 -18.062 1 97.94 127 ARG B N 1
ATOM 4806 C CA . ARG B 1 127 ? 29.703 -11.023 -17.125 1 97.94 127 ARG B CA 1
ATOM 4807 C C . ARG B 1 127 ? 29.875 -9.641 -17.75 1 97.94 127 ARG B C 1
ATOM 4809 O O . ARG B 1 127 ? 30.172 -9.531 -18.938 1 97.94 127 ARG B O 1
ATOM 4816 N N . CYS B 1 128 ? 29.625 -8.688 -17.016 1 97.5 128 CYS B N 1
ATOM 4817 C CA . CYS B 1 128 ? 29.984 -7.312 -17.344 1 97.5 128 CYS B CA 1
ATOM 4818 C C . CYS B 1 128 ? 31.188 -6.859 -16.531 1 97.5 128 CYS B C 1
ATOM 4820 O O . CYS B 1 128 ? 31.094 -6.668 -15.312 1 97.5 128 CYS B O 1
ATOM 4822 N N . ASP B 1 129 ? 32.281 -6.512 -17.109 1 96.06 129 ASP B N 1
ATOM 4823 C CA . ASP B 1 129 ? 33.5 -6.133 -16.406 1 96.06 129 ASP B CA 1
ATOM 4824 C C . ASP B 1 129 ? 33.406 -4.703 -15.891 1 96.06 129 ASP B C 1
ATOM 4826 O O . ASP B 1 129 ? 33.906 -4.402 -14.805 1 96.06 129 ASP B O 1
ATOM 4830 N N . ALA B 1 130 ? 32.781 -3.965 -16.688 1 94.19 130 ALA B N 1
ATOM 4831 C CA . ALA B 1 130 ? 32.656 -2.561 -16.312 1 94.19 130 ALA B CA 1
ATOM 4832 C C . ALA B 1 130 ? 31.922 -2.416 -14.984 1 94.19 130 ALA B C 1
ATOM 4834 O O . ALA B 1 130 ? 32.312 -1.607 -14.133 1 94.19 130 ALA B O 1
ATOM 4835 N N . CYS B 1 131 ? 30.938 -3.242 -14.789 1 93.88 131 CYS B N 1
ATOM 4836 C CA . CYS B 1 131 ? 30.109 -3.146 -13.594 1 93.88 131 CYS B CA 1
ATOM 4837 C C . CYS B 1 131 ? 30.484 -4.227 -12.586 1 93.88 131 CYS B C 1
ATOM 4839 O O . CYS B 1 131 ? 29.969 -4.25 -11.469 1 93.88 131 CYS B O 1
ATOM 4841 N N . ALA B 1 132 ? 31.281 -5.086 -12.961 1 94.31 132 ALA B N 1
ATOM 4842 C CA . ALA B 1 132 ? 31.75 -6.191 -12.125 1 94.31 132 ALA B CA 1
ATOM 4843 C C . ALA B 1 132 ? 30.562 -7.02 -11.617 1 94.31 132 ALA B C 1
ATOM 4845 O O . ALA B 1 132 ? 30.469 -7.297 -10.422 1 94.31 132 ALA B O 1
ATOM 4846 N N . VAL B 1 133 ? 29.672 -7.387 -12.562 1 96.06 133 VAL B N 1
ATOM 4847 C CA . VAL B 1 133 ? 28.5 -8.172 -12.18 1 96.06 133 VAL B CA 1
ATOM 4848 C C . VAL B 1 133 ? 28.328 -9.336 -13.164 1 96.06 133 VAL B C 1
ATOM 4850 O O . VAL B 1 133 ? 28.828 -9.289 -14.281 1 96.06 133 VAL B O 1
ATOM 4853 N N . TYR B 1 134 ? 27.609 -10.352 -12.664 1 96.75 134 TYR B N 1
ATOM 4854 C CA . TYR B 1 134 ? 27.266 -11.5 -13.5 1 96.75 134 TYR B CA 1
ATOM 4855 C C . TYR B 1 134 ? 25.844 -11.383 -14.031 1 96.75 134 TYR B C 1
ATOM 4857 O O . TYR B 1 134 ? 24.984 -10.773 -13.391 1 96.75 134 TYR B O 1
ATOM 4865 N N . GLY B 1 135 ? 25.609 -11.938 -15.219 1 96.44 135 GLY B N 1
ATOM 4866 C CA . GLY B 1 135 ? 24.312 -11.898 -15.867 1 96.44 135 GLY B CA 1
ATOM 4867 C C . GLY B 1 135 ? 23.547 -13.203 -15.742 1 96.44 135 GLY B C 1
ATOM 4868 O O . GLY B 1 135 ? 23.047 -13.734 -16.734 1 96.44 135 GLY B O 1
ATOM 4869 N N . TYR B 1 136 ? 23.438 -13.734 -14.539 1 94.88 136 TYR B N 1
ATOM 4870 C CA . TYR B 1 136 ? 22.672 -14.953 -14.312 1 94.88 136 TYR B CA 1
ATOM 4871 C C . TYR B 1 136 ? 21.188 -14.719 -14.625 1 94.88 136 TYR B C 1
ATOM 4873 O O . TYR B 1 136 ? 20.547 -15.57 -15.242 1 94.88 136 TYR B O 1
ATOM 4881 N N . GLU B 1 137 ? 20.719 -13.594 -14.156 1 93.44 137 GLU B N 1
ATOM 4882 C CA . GLU B 1 137 ? 19.281 -13.305 -14.172 1 93.44 137 GLU B CA 1
ATOM 4883 C C . GLU B 1 137 ? 19.031 -11.805 -14.258 1 93.44 137 GLU B C 1
ATOM 4885 O O . GLU B 1 137 ? 19.047 -11.227 -15.352 1 93.44 137 GLU B O 1
ATOM 4890 N N . GLY B 1 138 ? 18.859 -11.141 -13.211 1 92.31 138 GLY B N 1
ATOM 4891 C CA . GLY B 1 138 ? 18.344 -9.781 -13.117 1 92.31 138 GLY B CA 1
ATOM 4892 C C . GLY B 1 138 ? 19.266 -8.742 -13.727 1 92.31 138 GLY B C 1
ATOM 4893 O O . GLY B 1 138 ? 18.828 -7.652 -14.094 1 92.31 138 GLY B O 1
ATOM 4894 N N . LEU B 1 139 ? 20.5 -9.055 -13.914 1 94.88 139 LEU B N 1
ATOM 4895 C CA . LEU B 1 139 ? 21.469 -8.031 -14.297 1 94.88 139 LEU B CA 1
ATOM 4896 C C . LEU B 1 139 ? 21.859 -8.172 -15.758 1 94.88 139 LEU B C 1
ATOM 4898 O O . LEU B 1 139 ? 22.609 -7.352 -16.281 1 94.88 139 LEU B O 1
ATOM 4902 N N . GLY B 1 140 ? 21.312 -9.195 -16.375 1 95.69 140 GLY B N 1
ATOM 4903 C CA . GLY B 1 140 ? 21.562 -9.406 -17.797 1 95.69 140 GLY B CA 1
ATOM 4904 C C . GLY B 1 140 ? 20.312 -9.68 -18.594 1 95.69 140 GLY B C 1
ATOM 4905 O O . GLY B 1 140 ? 19.406 -10.367 -18.125 1 95.69 140 GLY B O 1
ATOM 4906 N N . ARG B 1 141 ? 20.359 -9.164 -19.812 1 97.06 141 ARG B N 1
ATOM 4907 C CA . ARG B 1 141 ? 19.234 -9.406 -20.719 1 97.06 141 ARG B CA 1
ATOM 4908 C C . ARG B 1 141 ? 19.719 -9.617 -22.156 1 97.06 141 ARG B C 1
ATOM 4910 O O . ARG B 1 141 ? 20.625 -8.93 -22.609 1 97.06 141 ARG B O 1
ATOM 4917 N N . GLY B 1 142 ? 19.156 -10.586 -22.766 1 97.62 142 GLY B N 1
ATOM 4918 C CA . GLY B 1 142 ? 19.406 -10.891 -24.156 1 97.62 142 GLY B CA 1
ATOM 4919 C C . GLY B 1 142 ? 18.234 -11.586 -24.844 1 97.62 142 GLY B C 1
ATOM 4920 O O . GLY B 1 142 ? 17.078 -11.258 -24.578 1 97.62 142 GLY B O 1
ATOM 4921 N N . HIS B 1 143 ? 18.609 -12.453 -25.766 1 97.81 143 HIS B N 1
ATOM 4922 C CA . HIS B 1 143 ? 17.578 -13.172 -26.5 1 97.81 143 HIS B CA 1
ATOM 4923 C C . HIS B 1 143 ? 17.688 -14.68 -26.25 1 97.81 143 HIS B C 1
ATOM 4925 O O . HIS B 1 143 ? 18.781 -15.25 -26.359 1 97.81 143 HIS B O 1
ATOM 4931 N N . CYS B 1 144 ? 16.562 -15.25 -25.953 1 96.69 144 CYS B N 1
ATOM 4932 C CA . CYS B 1 144 ? 16.484 -16.688 -25.734 1 96.69 144 CYS B CA 1
ATOM 4933 C C . CYS B 1 144 ? 16.844 -17.453 -27.016 1 96.69 144 CYS B C 1
ATOM 4935 O O . CYS B 1 144 ? 16.312 -17.172 -28.078 1 96.69 144 CYS B O 1
ATOM 4937 N N . ASN B 1 145 ? 17.703 -18.453 -26.891 1 94.5 145 ASN B N 1
ATOM 4938 C CA . ASN B 1 145 ? 18.125 -19.219 -28.062 1 94.5 145 ASN B CA 1
ATOM 4939 C C . ASN B 1 145 ? 17.031 -20.188 -28.516 1 94.5 145 ASN B C 1
ATOM 4941 O O . ASN B 1 145 ? 17.109 -20.734 -29.625 1 94.5 145 ASN B O 1
ATOM 4945 N N . ARG B 1 146 ? 16.078 -20.391 -27.719 1 91.75 146 ARG B N 1
ATOM 4946 C CA . ARG B 1 146 ? 15.023 -21.359 -28.031 1 91.75 146 ARG B CA 1
ATOM 4947 C C . ARG B 1 146 ? 13.867 -20.688 -28.781 1 91.75 146 ARG B C 1
ATOM 4949 O O . ARG B 1 146 ? 13.359 -21.234 -29.75 1 91.75 146 ARG B O 1
ATOM 4956 N N . CYS B 1 147 ? 13.43 -19.5 -28.25 1 94.75 147 CYS B N 1
ATOM 4957 C CA . CYS B 1 147 ? 12.234 -18.891 -28.828 1 94.75 147 CYS B CA 1
ATOM 4958 C C . CYS B 1 147 ? 12.531 -17.5 -29.375 1 94.75 147 CYS B C 1
ATOM 4960 O O . CYS B 1 147 ? 11.68 -16.891 -30.031 1 94.75 147 CYS B O 1
ATOM 4962 N N . GLY B 1 148 ? 13.609 -16.969 -29.031 1 95.88 148 GLY B N 1
ATOM 4963 C CA . GLY B 1 148 ? 14.031 -15.695 -29.609 1 95.88 148 GLY B CA 1
ATOM 4964 C C . GLY B 1 148 ? 13.578 -14.5 -28.781 1 95.88 148 GLY B C 1
ATOM 4965 O O . GLY B 1 148 ? 14.062 -13.391 -28.984 1 95.88 148 GLY B O 1
ATOM 4966 N N . ALA B 1 149 ? 12.766 -14.656 -27.844 1 96.12 149 ALA B N 1
ATOM 4967 C CA . ALA B 1 149 ? 12.242 -13.562 -27.031 1 96.12 149 ALA B CA 1
ATOM 4968 C C . ALA B 1 149 ? 13.312 -13 -26.109 1 96.12 149 ALA B C 1
ATOM 4970 O O . ALA B 1 149 ? 14.352 -13.633 -25.891 1 96.12 149 ALA B O 1
ATOM 4971 N N . SER B 1 150 ? 13.078 -11.75 -25.625 1 95.81 150 SER B N 1
ATOM 4972 C CA . SER B 1 150 ? 13.93 -11.188 -24.578 1 95.81 150 SER B CA 1
ATOM 4973 C C . SER B 1 150 ? 13.93 -12.062 -23.328 1 95.81 150 SER B C 1
ATOM 4975 O O . SER B 1 150 ? 12.867 -12.523 -22.891 1 95.81 150 SER B O 1
ATOM 4977 N N . SER B 1 151 ? 15.148 -12.312 -22.812 1 96.25 151 SER B N 1
ATOM 4978 C CA . SER B 1 151 ? 15.234 -13.227 -21.688 1 96.25 151 SER B CA 1
ATOM 4979 C C . SER B 1 151 ? 16.531 -13.016 -20.906 1 96.25 151 SER B C 1
ATOM 4981 O O . SER B 1 151 ? 17.516 -12.516 -21.438 1 96.25 151 SER B O 1
ATOM 4983 N N . ASP B 1 152 ? 16.453 -13.312 -19.625 1 95.25 152 ASP B N 1
ATOM 4984 C CA . ASP B 1 152 ? 17.688 -13.523 -18.875 1 95.25 152 ASP B CA 1
ATOM 4985 C C . ASP B 1 152 ? 18.25 -14.922 -19.125 1 95.25 152 ASP B C 1
ATOM 4987 O O . ASP B 1 152 ? 17.688 -15.695 -19.906 1 95.25 152 ASP B O 1
ATOM 4991 N N . ALA B 1 153 ? 19.359 -15.281 -18.516 1 95.06 153 ALA B N 1
ATOM 4992 C CA . ALA B 1 153 ? 20.062 -16.531 -18.828 1 95.06 153 ALA B CA 1
ATOM 4993 C C . ALA B 1 153 ? 19.562 -17.672 -17.938 1 95.06 153 ALA B C 1
ATOM 4995 O O . ALA B 1 153 ? 19.938 -18.828 -18.156 1 95.06 153 ALA B O 1
ATOM 4996 N N . SER B 1 154 ? 18.719 -17.375 -16.984 1 92.94 154 SER B N 1
ATOM 4997 C CA . SER B 1 154 ? 18.281 -18.391 -16.031 1 92.94 154 SER B CA 1
ATOM 4998 C C . SER B 1 154 ? 16.953 -19.016 -16.469 1 92.94 154 SER B C 1
ATOM 5000 O O . SER B 1 154 ? 16.781 -20.234 -16.359 1 92.94 154 SER B O 1
ATOM 5002 N N . GLN B 1 155 ? 16.062 -18.219 -16.828 1 92.88 155 GLN B N 1
ATOM 5003 C CA . GLN B 1 155 ? 14.727 -18.656 -17.188 1 92.88 155 GLN B CA 1
ATOM 5004 C C . GLN B 1 155 ? 14.062 -17.703 -18.156 1 92.88 155 GLN B C 1
ATOM 5006 O O . GLN B 1 155 ? 13.984 -16.5 -17.891 1 92.88 155 GLN B O 1
ATOM 5011 N N . CYS B 1 156 ? 13.609 -18.25 -19.266 1 94.81 156 CYS B N 1
ATOM 5012 C CA . CYS B 1 156 ? 12.883 -17.422 -20.234 1 94.81 156 CYS B CA 1
ATOM 5013 C C . CYS B 1 156 ? 11.406 -17.328 -19.859 1 94.81 156 CYS B C 1
ATOM 5015 O O . CYS B 1 156 ? 10.719 -18.344 -19.766 1 94.81 156 CYS B O 1
ATOM 5017 N N . GLU B 1 157 ? 10.875 -16.203 -19.766 1 91.44 157 GLU B N 1
ATOM 5018 C CA . GLU B 1 157 ? 9.484 -15.992 -19.375 1 91.44 157 GLU B CA 1
ATOM 5019 C C . GLU B 1 157 ? 8.531 -16.344 -20.5 1 91.44 157 GLU B C 1
ATOM 5021 O O . GLU B 1 157 ? 7.402 -16.781 -20.266 1 91.44 157 GLU B O 1
ATOM 5026 N N . ALA B 1 158 ? 9.008 -16.234 -21.656 1 92.31 158 ALA B N 1
ATOM 5027 C CA . ALA B 1 158 ? 8.148 -16.422 -22.828 1 92.31 158 ALA B CA 1
ATOM 5028 C C . ALA B 1 158 ? 7.895 -17.906 -23.094 1 92.31 158 ALA B C 1
ATOM 5030 O O . ALA B 1 158 ? 6.754 -18.312 -23.328 1 92.31 158 ALA B O 1
ATOM 5031 N N . CYS B 1 159 ? 8.922 -18.688 -23.062 1 94.19 159 CYS B N 1
ATOM 5032 C CA . CYS B 1 159 ? 8.734 -20.094 -23.422 1 94.19 159 CYS B CA 1
ATOM 5033 C C . CYS B 1 159 ? 8.922 -21 -22.203 1 94.19 159 CYS B C 1
ATOM 5035 O O . CYS B 1 159 ? 8.852 -22.219 -22.328 1 94.19 159 CYS B O 1
ATOM 5037 N N . ALA B 1 160 ? 9.242 -20.469 -21.047 1 93.88 160 ALA B N 1
ATOM 5038 C CA . ALA B 1 160 ? 9.352 -21.141 -19.766 1 93.88 160 ALA B CA 1
ATOM 5039 C C . ALA B 1 160 ? 10.492 -22.156 -19.766 1 93.88 160 ALA B C 1
ATOM 5041 O O . ALA B 1 160 ? 10.461 -23.141 -19.016 1 93.88 160 ALA B O 1
ATOM 5042 N N . ARG B 1 161 ? 11.477 -21.953 -20.656 1 92.81 161 ARG B N 1
ATOM 5043 C CA . ARG B 1 161 ? 12.617 -22.859 -20.719 1 92.81 161 ARG B CA 1
ATOM 5044 C C . ARG B 1 161 ? 13.883 -22.188 -20.203 1 92.81 161 ARG B C 1
ATOM 5046 O O . ARG B 1 161 ? 13.945 -20.953 -20.094 1 92.81 161 ARG B O 1
ATOM 5053 N N . VAL B 1 162 ? 14.789 -23.031 -19.828 1 90.94 162 VAL B N 1
ATOM 5054 C CA . VAL B 1 162 ? 16.109 -22.562 -19.438 1 90.94 162 VAL B CA 1
ATOM 5055 C C . VAL B 1 162 ? 16.969 -22.328 -20.688 1 90.94 162 VAL B C 1
ATOM 5057 O O . VAL B 1 162 ? 17.281 -23.281 -21.406 1 90.94 162 VAL B O 1
ATOM 5060 N N . PRO B 1 163 ? 17.406 -21.125 -20.875 1 92.94 163 PRO B N 1
ATOM 5061 C CA . PRO B 1 163 ? 18.234 -20.875 -22.062 1 92.94 163 PRO B CA 1
ATOM 5062 C C . PRO B 1 163 ? 19.625 -21.516 -21.953 1 92.94 163 PRO B C 1
ATOM 5064 O O . PRO B 1 163 ? 20.094 -21.781 -20.844 1 92.94 163 PRO B O 1
ATOM 5067 N N . ASP B 1 164 ? 20.188 -21.766 -23.156 1 93 164 ASP B N 1
ATOM 5068 C CA . ASP B 1 164 ? 21.578 -22.188 -23.25 1 93 164 ASP B CA 1
ATOM 5069 C C . ASP B 1 164 ? 22.516 -20.984 -23.422 1 93 164 ASP B C 1
ATOM 5071 O O . ASP B 1 164 ? 22.594 -20.406 -24.5 1 93 164 ASP B O 1
ATOM 5075 N N . VAL B 1 165 ? 23.219 -20.719 -22.375 1 94.69 165 VAL B N 1
ATOM 5076 C CA . VAL B 1 165 ? 24.062 -19.531 -22.297 1 94.69 165 VAL B CA 1
ATOM 5077 C C . VAL B 1 165 ? 25 -19.484 -23.5 1 94.69 165 VAL B C 1
ATOM 5079 O O . VAL B 1 165 ? 25.281 -18.406 -24.031 1 94.69 165 VAL B O 1
ATOM 5082 N N . ALA B 1 166 ? 25.438 -20.625 -24 1 92.31 166 ALA B N 1
ATOM 5083 C CA . ALA B 1 166 ? 26.391 -20.703 -25.094 1 92.31 166 ALA B CA 1
ATOM 5084 C C . ALA B 1 166 ? 25.766 -20.203 -26.391 1 92.31 166 ALA B C 1
ATOM 5086 O O . ALA B 1 166 ? 26.484 -19.766 -27.297 1 92.31 166 ALA B O 1
ATOM 5087 N N . HIS B 1 167 ? 24.453 -20.203 -26.422 1 94.56 167 HIS B N 1
ATOM 5088 C CA . HIS B 1 167 ? 23.812 -19.922 -27.703 1 94.56 167 HIS B CA 1
ATOM 5089 C C . HIS B 1 167 ? 22.953 -18.672 -27.625 1 94.56 167 HIS B C 1
ATOM 5091 O O . HIS B 1 167 ? 22.344 -18.266 -28.609 1 94.56 167 HIS B O 1
ATOM 5097 N N . MET B 1 168 ? 22.906 -18.094 -26.469 1 96.44 168 MET B N 1
ATOM 5098 C CA . MET B 1 168 ? 22.156 -16.844 -26.328 1 96.44 168 MET B CA 1
ATOM 5099 C C . MET B 1 168 ? 22.875 -15.711 -27.062 1 96.44 168 MET B C 1
ATOM 5101 O O . MET B 1 168 ? 24.094 -15.727 -27.203 1 96.44 168 MET B O 1
ATOM 5105 N N . GLN B 1 169 ? 22.094 -14.758 -27.531 1 95.69 169 GLN B N 1
ATOM 5106 C CA . GLN B 1 169 ? 22.656 -13.633 -28.266 1 95.69 169 GLN B CA 1
ATOM 5107 C C . GLN B 1 169 ? 22.234 -12.305 -27.656 1 95.69 169 GLN B C 1
ATOM 5109 O O . GLN B 1 169 ? 21.234 -12.227 -26.938 1 95.69 169 GLN B O 1
ATOM 5114 N N . GLY B 1 170 ? 23.125 -11.352 -27.875 1 96.62 170 GLY B N 1
ATOM 5115 C CA . GLY B 1 170 ? 22.766 -9.969 -27.578 1 96.62 170 GLY B CA 1
ATOM 5116 C C . GLY B 1 170 ? 22.688 -9.688 -26.094 1 96.62 170 GLY B C 1
ATOM 5117 O O . GLY B 1 170 ? 21.922 -8.82 -25.656 1 96.62 170 GLY B O 1
ATOM 5118 N N . MET B 1 171 ? 23.438 -10.367 -25.312 1 97.75 171 MET B N 1
ATOM 5119 C CA . MET B 1 171 ? 23.375 -10.164 -23.859 1 97.75 171 MET B CA 1
ATOM 5120 C C . MET B 1 171 ? 24.016 -8.836 -23.469 1 97.75 171 MET B C 1
ATOM 5122 O O . MET B 1 171 ? 25.156 -8.547 -23.859 1 97.75 171 MET B O 1
ATOM 5126 N N . HIS B 1 172 ? 23.266 -7.996 -22.75 1 98.06 172 HIS B N 1
ATOM 5127 C CA . HIS B 1 172 ? 23.781 -6.711 -22.281 1 98.06 172 HIS B CA 1
ATOM 5128 C C . HIS B 1 172 ? 23.531 -6.516 -20.797 1 98.06 172 HIS B C 1
ATOM 5130 O O . HIS B 1 172 ? 22.625 -7.145 -20.219 1 98.06 172 HIS B O 1
ATOM 5136 N N . CYS B 1 173 ? 24.344 -5.742 -20.203 1 97.19 173 CYS B N 1
ATOM 5137 C CA . CYS B 1 173 ? 24.234 -5.398 -18.797 1 97.19 173 CYS B CA 1
ATOM 5138 C C . CYS B 1 173 ? 23.109 -4.402 -18.562 1 97.19 173 CYS B C 1
ATOM 5140 O O . CYS B 1 173 ? 23.062 -3.35 -19.203 1 97.19 173 CYS B O 1
ATOM 5142 N N . ILE B 1 174 ? 22.297 -4.68 -17.641 1 94.12 174 ILE B N 1
ATOM 5143 C CA . ILE B 1 174 ? 21.125 -3.842 -17.359 1 94.12 174 ILE B CA 1
ATOM 5144 C C . ILE B 1 174 ? 21.578 -2.539 -16.703 1 94.12 174 ILE B C 1
ATOM 5146 O O . ILE B 1 174 ? 20.938 -1.501 -16.859 1 94.12 174 ILE B O 1
ATOM 5150 N N . LEU B 1 175 ? 22.672 -2.572 -16.047 1 90 175 LEU B N 1
ATOM 5151 C CA . LEU B 1 175 ? 23.141 -1.415 -15.297 1 90 175 LEU B CA 1
ATOM 5152 C C . LEU B 1 175 ? 23.766 -0.38 -16.234 1 90 175 LEU B C 1
ATOM 5154 O O . LEU B 1 175 ? 23.453 0.811 -16.141 1 90 175 LEU B O 1
ATOM 5158 N N . CYS B 1 176 ? 24.609 -0.865 -17.172 1 92 176 CYS B N 1
ATOM 5159 C CA . CYS B 1 176 ? 25.359 0.108 -17.953 1 92 176 CYS B CA 1
ATOM 5160 C C . CYS B 1 176 ? 24.984 0.031 -19.422 1 92 176 CYS B C 1
ATOM 5162 O O . CYS B 1 176 ? 25.359 0.908 -20.203 1 92 176 CYS B O 1
ATOM 5164 N N . GLY B 1 177 ? 24.328 -0.977 -19.797 1 94.69 177 GLY B N 1
ATOM 5165 C CA . GLY B 1 177 ? 23.922 -1.134 -21.188 1 94.69 177 GLY B CA 1
ATOM 5166 C C . GLY B 1 177 ? 24.984 -1.765 -22.062 1 94.69 177 GLY B C 1
ATOM 5167 O O . GLY B 1 177 ? 24.75 -2.074 -23.234 1 94.69 177 GLY B O 1
ATOM 5168 N N . GLY B 1 178 ? 26.094 -2.033 -21.5 1 96.62 178 GLY B N 1
ATOM 5169 C CA . GLY B 1 178 ? 27.203 -2.596 -22.25 1 96.62 178 GLY B CA 1
ATOM 5170 C C . GLY B 1 178 ? 27.031 -4.078 -22.531 1 96.62 178 GLY B C 1
ATOM 5171 O O . GLY B 1 178 ? 26.266 -4.762 -21.859 1 96.62 178 GLY B O 1
ATOM 5172 N N . ASP B 1 179 ? 27.812 -4.531 -23.453 1 96.88 179 ASP B N 1
ATOM 5173 C CA . ASP B 1 179 ? 27.781 -5.941 -23.844 1 96.88 179 ASP B CA 1
ATOM 5174 C C . ASP B 1 179 ? 28.406 -6.816 -22.75 1 96.88 179 ASP B C 1
ATOM 5176 O O . ASP B 1 179 ? 29.406 -6.441 -22.156 1 96.88 179 ASP B O 1
ATOM 5180 N N . MET B 1 180 ? 27.797 -7.934 -22.609 1 98 180 MET B N 1
ATOM 5181 C CA . MET B 1 180 ? 28.359 -8.914 -21.688 1 98 180 MET B CA 1
ATOM 5182 C C . MET B 1 180 ? 29.094 -10.016 -22.453 1 98 180 MET B C 1
ATOM 5184 O O . MET B 1 180 ? 28.734 -10.32 -23.609 1 98 180 MET B O 1
ATOM 5188 N N . HIS B 1 181 ? 30.109 -10.555 -21.828 1 97.5 181 HIS B N 1
ATOM 5189 C CA . HIS B 1 181 ? 30.844 -11.664 -22.422 1 97.5 181 HIS B CA 1
ATOM 5190 C C . HIS B 1 181 ? 30.781 -12.906 -21.531 1 97.5 181 HIS B C 1
ATOM 5192 O O . HIS B 1 181 ? 30.359 -12.828 -20.375 1 97.5 181 HIS B O 1
ATOM 5198 N N . ARG B 1 182 ? 31.094 -14.055 -22.094 1 97.88 182 ARG B N 1
ATOM 5199 C CA . ARG B 1 182 ? 31 -15.32 -21.375 1 97.88 182 ARG B CA 1
ATOM 5200 C C . ARG B 1 182 ? 32.312 -15.641 -20.656 1 97.88 182 ARG B C 1
ATOM 5202 O O . ARG B 1 182 ? 33.406 -15.461 -21.203 1 97.88 182 ARG B O 1
ATOM 5209 N N . VAL B 1 183 ? 32.188 -16.047 -19.406 1 97.69 183 VAL B N 1
ATOM 5210 C CA . VAL B 1 183 ? 33.312 -16.5 -18.609 1 97.69 183 VAL B CA 1
ATOM 5211 C C . VAL B 1 183 ? 32.938 -17.812 -17.906 1 97.69 183 VAL B C 1
ATOM 5213 O O . VAL B 1 183 ? 31.766 -18.062 -17.625 1 97.69 183 VAL B O 1
ATOM 5216 N N . PRO B 1 184 ? 33.938 -18.688 -17.672 1 97.44 184 PRO B N 1
ATOM 5217 C CA . PRO B 1 184 ? 33.625 -19.906 -16.906 1 97.44 184 PRO B CA 1
ATOM 5218 C C . PRO B 1 184 ? 33.5 -19.641 -15.414 1 97.44 184 PRO B C 1
ATOM 5220 O O . PRO B 1 184 ? 34.312 -18.906 -14.844 1 97.44 184 PRO B O 1
ATOM 5223 N N . VAL B 1 185 ? 32.5 -20.141 -14.797 1 97.25 185 VAL B N 1
ATOM 5224 C CA . VAL B 1 185 ? 32.312 -20.078 -13.352 1 97.25 185 VAL B CA 1
ATOM 5225 C C . VAL B 1 185 ? 32 -21.484 -12.805 1 97.25 185 VAL B C 1
ATOM 5227 O O . VAL B 1 185 ? 31.156 -22.188 -13.328 1 97.25 185 VAL B O 1
ATOM 5230 N N . THR B 1 186 ? 32.781 -21.875 -11.844 1 97.81 186 THR B N 1
ATOM 5231 C CA . THR B 1 186 ? 32.562 -23.156 -11.211 1 97.81 186 THR B CA 1
ATOM 5232 C C . THR B 1 186 ? 31.375 -23.078 -10.234 1 97.81 186 THR B C 1
ATOM 5234 O O . THR B 1 186 ? 31.406 -22.281 -9.289 1 97.81 186 THR B O 1
ATOM 5237 N N . ARG B 1 187 ? 30.328 -23.922 -10.492 1 97.5 187 ARG B N 1
ATOM 5238 C CA . ARG B 1 187 ? 29.141 -23.875 -9.656 1 97.5 187 ARG B CA 1
ATOM 5239 C C . ARG B 1 187 ? 28.422 -25.219 -9.633 1 97.5 187 ARG B C 1
ATOM 5241 O O . ARG B 1 187 ? 28.766 -26.109 -10.414 1 97.5 187 ARG B O 1
ATOM 5248 N N . TYR B 1 188 ? 27.547 -25.344 -8.695 1 97.81 188 TYR B N 1
ATOM 5249 C CA . TYR B 1 188 ? 26.812 -26.609 -8.594 1 97.81 188 TYR B CA 1
ATOM 5250 C C . TYR B 1 188 ? 25.766 -26.719 -9.703 1 97.81 188 TYR B C 1
ATOM 5252 O O . TYR B 1 188 ? 25 -25.781 -9.93 1 97.81 188 TYR B O 1
ATOM 5260 N N . VAL B 1 189 ? 25.812 -27.859 -10.336 1 97.31 189 VAL B N 1
ATOM 5261 C CA . VAL B 1 189 ? 24.859 -28.219 -11.375 1 97.31 189 VAL B CA 1
ATOM 5262 C C . VAL B 1 189 ? 24.078 -29.469 -10.969 1 97.31 189 VAL B C 1
ATOM 5264 O O . VAL B 1 189 ? 24.672 -30.422 -10.461 1 97.31 189 VAL B O 1
ATOM 5267 N N . TRP B 1 190 ? 22.781 -29.391 -11.078 1 97.94 190 TRP B N 1
ATOM 5268 C CA . TRP B 1 190 ? 21.891 -30.516 -10.844 1 97.94 190 TRP B CA 1
ATOM 5269 C C . TRP B 1 190 ? 21.703 -31.328 -12.109 1 97.94 190 TRP B C 1
ATOM 5271 O O . TRP B 1 190 ? 21.125 -30.859 -13.086 1 97.94 190 TRP B O 1
ATOM 5281 N N . LYS B 1 191 ? 22.234 -32.562 -12.109 1 96.81 191 LYS B N 1
ATOM 5282 C CA . LYS B 1 191 ? 22.031 -33.469 -13.227 1 96.81 191 LYS B CA 1
ATOM 5283 C C . LYS B 1 191 ? 20.609 -34.031 -13.234 1 96.81 191 LYS B C 1
ATOM 5285 O O . LYS B 1 191 ? 20.406 -35.25 -13.125 1 96.81 191 LYS B O 1
ATOM 5290 N N . ILE B 1 192 ? 19.719 -33.188 -13.531 1 97 192 ILE B N 1
ATOM 5291 C CA . ILE B 1 192 ? 18.297 -33.438 -13.328 1 97 192 ILE B CA 1
ATOM 5292 C C . ILE B 1 192 ? 17.781 -34.344 -14.438 1 97 192 ILE B C 1
ATOM 5294 O O . ILE B 1 192 ? 16.766 -35.031 -14.273 1 97 192 ILE B O 1
ATOM 5298 N N . GLY B 1 193 ? 18.438 -34.406 -15.547 1 95.25 193 GLY B N 1
ATOM 5299 C CA . GLY B 1 193 ? 18.062 -35.25 -16.641 1 95.25 193 GLY B CA 1
ATOM 5300 C C . GLY B 1 193 ? 17.906 -36.719 -16.234 1 95.25 193 GLY B C 1
ATOM 5301 O O . GLY B 1 193 ? 17.062 -37.438 -16.797 1 95.25 193 GLY B O 1
ATOM 5302 N N . ALA B 1 194 ? 18.688 -37.094 -15.305 1 95.75 194 ALA B N 1
ATOM 5303 C CA . ALA B 1 194 ? 18.625 -38.469 -14.805 1 95.75 194 ALA B CA 1
ATOM 5304 C C . ALA B 1 194 ? 17.266 -38.781 -14.188 1 95.75 194 ALA B C 1
ATOM 5306 O O . ALA B 1 194 ? 16.875 -39.938 -14.07 1 95.75 194 ALA B O 1
ATOM 5307 N N . GLN B 1 195 ? 16.547 -37.781 -13.852 1 96 195 GLN B N 1
ATOM 5308 C CA . GLN B 1 195 ? 15.266 -37.969 -13.18 1 96 195 GLN B CA 1
ATOM 5309 C C . GLN B 1 195 ? 14.094 -37.75 -14.133 1 96 195 GLN B C 1
ATOM 5311 O O . GLN B 1 195 ? 12.938 -37.938 -13.758 1 96 195 GLN B O 1
ATOM 5316 N N . TYR B 1 196 ? 14.375 -37.438 -15.406 1 96.62 196 TYR B N 1
ATOM 5317 C CA . TYR B 1 196 ? 13.328 -37.094 -16.359 1 96.62 196 TYR B CA 1
ATOM 5318 C C . TYR B 1 196 ? 12.328 -38.25 -16.516 1 96.62 196 TYR B C 1
ATOM 5320 O O . TYR B 1 196 ? 11.117 -38.031 -16.5 1 96.62 196 TYR B O 1
ATOM 5328 N N . PRO B 1 197 ? 12.758 -39.531 -16.594 1 95.69 197 PRO B N 1
ATOM 5329 C CA . PRO B 1 197 ? 11.789 -40.594 -16.734 1 95.69 197 PRO B CA 1
ATOM 5330 C C . PRO B 1 197 ? 10.859 -40.719 -15.531 1 95.69 197 PRO B C 1
ATOM 5332 O O . PRO B 1 197 ? 9.656 -40.906 -15.695 1 95.69 197 PRO B O 1
ATOM 5335 N N . ALA B 1 198 ? 11.453 -40.594 -14.367 1 95.25 198 ALA B N 1
ATOM 5336 C CA . ALA B 1 198 ? 10.648 -40.719 -13.148 1 95.25 198 ALA B CA 1
ATOM 5337 C C . ALA B 1 198 ? 9.656 -39.562 -13.047 1 95.25 198 ALA B C 1
ATOM 5339 O O . ALA B 1 198 ? 8.531 -39.719 -12.57 1 95.25 198 ALA B O 1
ATOM 5340 N N . ILE B 1 199 ? 10.109 -38.344 -13.477 1 96.44 199 ILE B N 1
ATOM 5341 C CA . ILE B 1 199 ? 9.25 -37.156 -13.461 1 96.44 199 ILE B CA 1
ATOM 5342 C C . ILE B 1 199 ? 8.07 -37.375 -14.414 1 96.44 199 ILE B C 1
ATOM 5344 O O . ILE B 1 199 ? 6.922 -37.125 -14.055 1 96.44 199 ILE B O 1
ATOM 5348 N N . ALA B 1 200 ? 8.359 -37.844 -15.57 1 95.88 200 ALA B N 1
ATOM 5349 C CA . ALA B 1 200 ? 7.328 -38.125 -16.578 1 95.88 200 ALA B CA 1
ATOM 5350 C C . ALA B 1 200 ? 6.281 -39.094 -16.047 1 95.88 200 ALA B C 1
ATOM 5352 O O . ALA B 1 200 ? 5.082 -38.875 -16.219 1 95.88 200 ALA B O 1
ATOM 5353 N N . GLU B 1 201 ? 6.699 -40.094 -15.445 1 95.81 201 GLU B N 1
ATOM 5354 C CA . GLU B 1 201 ? 5.797 -41.125 -14.906 1 95.81 201 GLU B CA 1
ATOM 5355 C C . GLU B 1 201 ? 4.938 -40.531 -13.781 1 95.81 201 GLU B C 1
ATOM 5357 O O . GLU B 1 201 ? 3.74 -40.812 -13.703 1 95.81 201 GLU B O 1
ATOM 5362 N N . ALA B 1 202 ? 5.574 -39.781 -12.945 1 94.88 202 ALA B N 1
ATOM 5363 C CA . ALA B 1 202 ? 4.883 -39.25 -11.789 1 94.88 202 ALA B CA 1
ATOM 5364 C C . ALA B 1 202 ? 3.781 -38.281 -12.219 1 94.88 202 ALA B C 1
ATOM 5366 O O . ALA B 1 202 ? 2.742 -38.188 -11.562 1 94.88 202 ALA B O 1
ATOM 5367 N N . LEU B 1 203 ? 3.99 -37.562 -13.344 1 95.69 203 LEU B N 1
ATOM 5368 C CA . LEU B 1 203 ? 3.08 -36.5 -13.734 1 95.69 203 LEU B CA 1
ATOM 5369 C C . LEU B 1 203 ? 2.045 -37 -14.734 1 95.69 203 LEU B C 1
ATOM 5371 O O . LEU B 1 203 ? 1.078 -36.312 -15.047 1 95.69 203 LEU B O 1
ATOM 5375 N N . LYS B 1 204 ? 2.166 -38.156 -15.172 1 93 204 LYS B N 1
A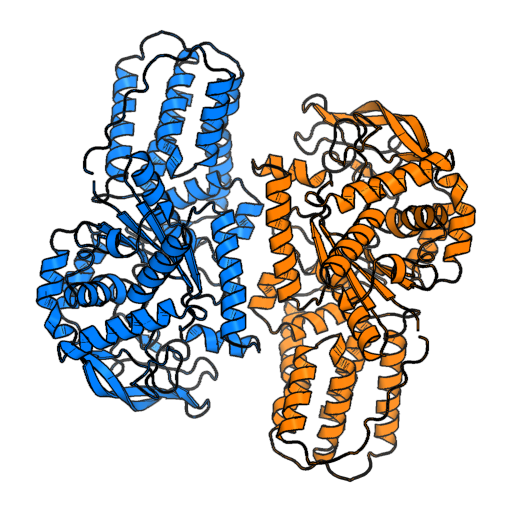TOM 5376 C CA . LYS B 1 204 ? 1.401 -38.688 -16.297 1 93 204 LYS B CA 1
ATOM 5377 C C . LYS B 1 204 ? -0.098 -38.625 -16.016 1 93 204 LYS B C 1
ATOM 5379 O O . LYS B 1 204 ? -0.879 -38.188 -16.859 1 93 204 LYS B O 1
ATOM 5384 N N . ALA B 1 205 ? -0.499 -38.969 -14.844 1 89.5 205 ALA B N 1
ATOM 5385 C CA . ALA B 1 205 ? -1.925 -39.156 -14.57 1 89.5 205 ALA B CA 1
ATOM 5386 C C . ALA B 1 205 ? -2.494 -37.906 -13.875 1 89.5 205 ALA B C 1
ATOM 5388 O O . ALA B 1 205 ? -3.695 -37.844 -13.602 1 89.5 205 ALA B O 1
ATOM 5389 N N . LEU B 1 206 ? -1.697 -36.969 -13.633 1 92 206 LEU B N 1
ATOM 5390 C CA . LEU B 1 206 ? -2.162 -35.812 -12.898 1 92 206 LEU B CA 1
ATOM 5391 C C . LEU B 1 206 ? -2.811 -34.781 -13.828 1 92 206 LEU B C 1
ATOM 5393 O O . LEU B 1 206 ? -2.352 -34.594 -14.961 1 92 206 LEU B O 1
ATOM 5397 N N . PRO B 1 207 ? -3.9 -34.156 -13.344 1 92.06 207 PRO B N 1
ATOM 5398 C CA . PRO B 1 207 ? -4.527 -33.094 -14.148 1 92.06 207 PRO B CA 1
ATOM 5399 C C . PRO B 1 207 ? -3.562 -31.984 -14.5 1 92.06 207 PRO B C 1
ATOM 5401 O O . PRO B 1 207 ? -2.742 -31.578 -13.672 1 92.06 207 PRO B O 1
ATOM 5404 N N . LYS B 1 208 ? -3.59 -31.547 -15.727 1 93.81 208 LYS B N 1
ATOM 5405 C CA . LYS B 1 208 ? -2.811 -30.406 -16.188 1 93.81 208 LYS B CA 1
ATOM 5406 C C . LYS B 1 208 ? -3.469 -29.75 -17.406 1 93.81 208 LYS B C 1
ATOM 5408 O O . LYS B 1 208 ? -4.242 -30.391 -18.125 1 93.81 208 LYS B O 1
ATOM 5413 N N . ARG B 1 209 ? -3.236 -28.578 -17.625 1 95.19 209 ARG B N 1
ATOM 5414 C CA . ARG B 1 209 ? -3.725 -27.891 -18.812 1 95.19 209 ARG B CA 1
ATOM 5415 C C . ARG B 1 209 ? -2.924 -28.281 -20.047 1 95.19 209 ARG B C 1
ATOM 5417 O O . ARG B 1 209 ? -1.779 -28.734 -19.938 1 95.19 209 ARG B O 1
ATOM 5424 N N . ALA B 1 210 ? -3.504 -28.031 -21.172 1 94.75 210 ALA B N 1
ATOM 5425 C CA . ALA B 1 210 ? -2.936 -28.484 -22.438 1 94.75 210 ALA B CA 1
ATOM 5426 C C . ALA B 1 210 ? -1.553 -27.891 -22.672 1 94.75 210 ALA B C 1
ATOM 5428 O O . ALA B 1 210 ? -0.643 -28.578 -23.141 1 94.75 210 ALA B O 1
ATOM 5429 N N . ALA B 1 211 ? -1.426 -26.641 -22.359 1 94.94 211 ALA B N 1
ATOM 5430 C CA . ALA B 1 211 ? -0.149 -25.969 -22.578 1 94.94 211 ALA B CA 1
ATOM 5431 C C . ALA B 1 211 ? 0.968 -26.625 -21.781 1 94.94 211 ALA B C 1
ATOM 5433 O O . ALA B 1 211 ? 2.086 -26.797 -22.266 1 94.94 211 ALA B O 1
ATOM 5434 N N . LEU B 1 212 ? 0.719 -27.016 -20.562 1 96.5 212 LEU B N 1
ATOM 5435 C CA . LEU B 1 212 ? 1.723 -27.656 -19.719 1 96.5 212 LEU B CA 1
ATOM 5436 C C . LEU B 1 212 ? 2.035 -29.062 -20.219 1 96.5 212 LEU B C 1
ATOM 5438 O O . LEU B 1 212 ? 3.184 -29.5 -20.156 1 96.5 212 LEU B O 1
ATOM 5442 N N . GLU B 1 213 ? 1.006 -29.75 -20.641 1 95.81 213 GLU B N 1
ATOM 5443 C CA . GLU B 1 213 ? 1.213 -31.078 -21.188 1 95.81 213 GLU B CA 1
ATOM 5444 C C . GLU B 1 213 ? 2.178 -31.047 -22.375 1 95.81 213 GLU B C 1
ATOM 5446 O O . GLU B 1 213 ? 3.123 -31.844 -22.438 1 95.81 213 GLU B O 1
ATOM 5451 N N . THR B 1 214 ? 1.932 -30.156 -23.234 1 95.69 214 THR B N 1
ATOM 5452 C CA . THR B 1 214 ? 2.785 -30 -24.406 1 95.69 214 THR B CA 1
ATOM 5453 C C . THR B 1 214 ? 4.195 -29.578 -24 1 95.69 214 THR B C 1
ATOM 5455 O O . THR B 1 214 ? 5.18 -30.094 -24.531 1 95.69 214 THR B O 1
ATOM 5458 N N . TYR B 1 215 ? 4.242 -28.703 -23.125 1 95.88 215 TYR B N 1
ATOM 5459 C CA . TYR B 1 215 ? 5.512 -28.203 -22.609 1 95.88 215 TYR B CA 1
ATOM 5460 C C . TYR B 1 215 ? 6.344 -29.328 -22 1 95.88 215 TYR B C 1
ATOM 5462 O O . TYR B 1 215 ? 7.52 -29.484 -22.344 1 95.88 215 TYR B O 1
ATOM 5470 N N . LEU B 1 216 ? 5.766 -30.125 -21.156 1 96 216 LEU B N 1
ATOM 5471 C CA . LEU B 1 216 ? 6.469 -31.203 -20.453 1 96 216 LEU B CA 1
ATOM 5472 C C . LEU B 1 216 ? 6.938 -32.25 -21.453 1 96 216 LEU B C 1
ATOM 5474 O O . LEU B 1 216 ? 8.031 -32.812 -21.297 1 96 216 LEU B O 1
ATOM 5478 N N . ALA B 1 217 ? 6.129 -32.531 -22.453 1 94.56 217 ALA B N 1
ATOM 5479 C CA . ALA B 1 217 ? 6.508 -33.531 -23.469 1 94.56 217 ALA B CA 1
ATOM 5480 C C . ALA B 1 217 ? 7.781 -33.094 -24.188 1 94.56 217 ALA B C 1
ATOM 5482 O O . ALA B 1 217 ? 8.625 -33.938 -24.531 1 94.56 217 ALA B O 1
ATOM 5483 N N . ASP B 1 218 ? 7.898 -31.859 -24.344 1 93.75 218 ASP B N 1
ATOM 5484 C CA . ASP B 1 218 ? 9.055 -31.312 -25.047 1 93.75 218 ASP B CA 1
ATOM 5485 C C . ASP B 1 218 ? 10.266 -31.203 -24.125 1 93.75 218 ASP B C 1
ATOM 5487 O O . ASP B 1 218 ? 11.352 -31.672 -24.453 1 93.75 218 ASP B O 1
ATOM 5491 N N . VAL B 1 219 ? 10.086 -30.672 -22.984 1 92.81 219 VAL B N 1
ATOM 5492 C CA . VAL B 1 219 ? 11.172 -30.312 -22.078 1 92.81 219 VAL B CA 1
ATOM 5493 C C . VAL B 1 219 ? 11.828 -31.594 -21.547 1 92.81 219 VAL B C 1
ATOM 5495 O O . VAL B 1 219 ? 13.055 -31.641 -21.375 1 92.81 219 VAL B O 1
ATOM 5498 N N . LEU B 1 220 ? 11.141 -32.625 -21.281 1 94.12 220 LEU B N 1
ATOM 5499 C CA . LEU B 1 220 ? 11.672 -33.844 -20.688 1 94.12 220 LEU B CA 1
ATOM 5500 C C . LEU B 1 220 ? 12.406 -34.688 -21.734 1 94.12 220 LEU B C 1
ATOM 5502 O O . LEU B 1 220 ? 13.117 -35.625 -21.391 1 94.12 220 LEU B O 1
ATOM 5506 N N . ARG B 1 221 ? 12.336 -34.219 -23 1 89.44 221 ARG B N 1
ATOM 5507 C CA . ARG B 1 221 ? 13.008 -34.938 -24.062 1 89.44 221 ARG B CA 1
ATOM 5508 C C . ARG B 1 221 ? 14.148 -34.125 -24.641 1 89.44 221 ARG B C 1
ATOM 5510 O O . ARG B 1 221 ? 15.156 -34.688 -25.094 1 89.44 221 ARG B O 1
ATOM 5517 N N . ASN B 1 222 ? 14.055 -32.812 -24.641 1 81.25 222 ASN B N 1
ATOM 5518 C CA . ASN B 1 222 ? 14.93 -32 -25.469 1 81.25 222 ASN B CA 1
ATOM 5519 C C . ASN B 1 222 ? 15.703 -30.984 -24.625 1 81.25 222 ASN B C 1
ATOM 5521 O O . ASN B 1 222 ? 16.266 -30.031 -25.156 1 81.25 222 ASN B O 1
ATOM 5525 N N . THR B 1 223 ? 15.648 -31.078 -23.438 1 75.81 223 THR B N 1
ATOM 5526 C CA . THR B 1 223 ? 16.328 -30.125 -22.578 1 75.81 223 THR B CA 1
ATOM 5527 C C . THR B 1 223 ? 17.609 -30.734 -22 1 75.81 223 THR B C 1
ATOM 5529 O O . THR B 1 223 ? 17.734 -31.953 -21.922 1 75.81 223 THR B O 1
ATOM 5532 N N . SER B 1 224 ? 18.406 -29.781 -21.703 1 74.69 224 SER B N 1
ATOM 5533 C CA . SER B 1 224 ? 19.672 -30.141 -21.078 1 74.69 224 SER B CA 1
ATOM 5534 C C . SER B 1 224 ? 19.453 -30.984 -19.828 1 74.69 224 SER B C 1
ATOM 5536 O O . SER B 1 224 ? 18.484 -30.766 -19.094 1 74.69 224 SER B O 1
ATOM 5538 N N . ASP B 1 225 ? 20.375 -31.75 -19.656 1 79.06 225 ASP B N 1
ATOM 5539 C CA . ASP B 1 225 ? 20.344 -32.656 -18.5 1 79.06 225 ASP B CA 1
ATOM 5540 C C . ASP B 1 225 ? 20.922 -31.969 -17.266 1 79.06 225 ASP B C 1
ATOM 5542 O O . ASP B 1 225 ? 20.859 -32.531 -16.156 1 79.06 225 ASP B O 1
ATOM 5546 N N . ALA B 1 226 ? 21.422 -30.844 -17.531 1 90.69 226 ALA B N 1
ATOM 5547 C CA . ALA B 1 226 ? 22.109 -30.172 -16.438 1 90.69 226 ALA B CA 1
ATOM 5548 C C . ALA B 1 226 ? 21.453 -28.828 -16.125 1 90.69 226 ALA B C 1
ATOM 5550 O O . ALA B 1 226 ? 21.281 -27.984 -17.016 1 90.69 226 ALA B O 1
ATOM 5551 N N . TRP B 1 227 ? 21.078 -28.625 -14.883 1 95.5 227 TRP B N 1
ATOM 5552 C CA . TRP B 1 227 ? 20.438 -27.406 -14.422 1 95.5 227 TRP B CA 1
ATOM 5553 C C . TRP B 1 227 ? 21.281 -26.719 -13.344 1 95.5 227 TRP B C 1
ATOM 5555 O O . TRP B 1 227 ? 21.375 -27.203 -12.219 1 95.5 227 TRP B O 1
ATOM 5565 N N . PRO B 1 228 ? 21.953 -25.562 -13.695 1 95.62 228 PRO B N 1
ATOM 5566 C CA . PRO B 1 228 ? 22.719 -24.875 -12.656 1 95.62 228 PRO B CA 1
ATOM 5567 C C . PRO B 1 228 ? 21.844 -24.391 -11.508 1 95.62 228 PRO B C 1
ATOM 5569 O O . PRO B 1 228 ? 20.766 -23.828 -11.734 1 95.62 228 PRO B O 1
ATOM 5572 N N . VAL B 1 229 ? 22.359 -24.609 -10.227 1 97.25 229 VAL B N 1
ATOM 5573 C CA . VAL B 1 229 ? 21.453 -24.328 -9.109 1 97.25 229 VAL B CA 1
ATOM 5574 C C . VAL B 1 229 ? 22.125 -23.375 -8.133 1 97.25 229 VAL B C 1
ATOM 5576 O O . VAL B 1 229 ? 21.516 -22.938 -7.148 1 97.25 229 VAL B O 1
ATOM 5579 N N . THR B 1 230 ? 23.375 -22.953 -8.289 1 97.75 230 THR B N 1
ATOM 5580 C CA . THR B 1 230 ? 24.016 -21.922 -7.477 1 97.75 230 THR B CA 1
ATOM 5581 C C . THR B 1 230 ? 24.547 -20.797 -8.352 1 97.75 230 THR B C 1
ATOM 5583 O O . THR B 1 230 ? 24.734 -20.969 -9.555 1 97.75 230 THR B O 1
ATOM 5586 N N . ARG B 1 231 ? 24.719 -19.656 -7.742 1 96.44 231 ARG B N 1
ATOM 5587 C CA . ARG B 1 231 ? 25.141 -18.469 -8.453 1 96.44 231 ARG B CA 1
ATOM 5588 C C . ARG B 1 231 ? 26.266 -17.75 -7.703 1 96.44 231 ARG B C 1
ATOM 5590 O O . ARG B 1 231 ? 26.062 -16.672 -7.141 1 96.44 231 ARG B O 1
ATOM 5597 N N . PRO B 1 232 ? 27.484 -18.25 -7.824 1 96.5 232 PRO B N 1
ATOM 5598 C CA . PRO B 1 232 ? 28.594 -17.562 -7.18 1 96.5 232 PRO B CA 1
ATOM 5599 C C . PRO B 1 232 ? 28.688 -16.094 -7.586 1 96.5 232 PRO B C 1
ATOM 5601 O O . PRO B 1 232 ? 28.625 -15.773 -8.773 1 96.5 232 PRO B O 1
ATOM 5604 N N . GLY B 1 233 ? 28.844 -15.289 -6.59 1 94 233 GLY B N 1
ATOM 5605 C CA . GLY B 1 233 ? 29.016 -13.867 -6.84 1 94 233 GLY B CA 1
ATOM 5606 C C . GLY B 1 233 ? 27.719 -13.133 -7.074 1 94 233 GLY B C 1
ATOM 5607 O O . GLY B 1 233 ? 27.719 -11.945 -7.398 1 94 233 GLY B O 1
ATOM 5608 N N . ASP B 1 234 ? 26.594 -13.758 -6.953 1 93 234 ASP B N 1
ATOM 5609 C CA . ASP B 1 234 ? 25.281 -13.148 -7.164 1 93 234 ASP B CA 1
ATOM 5610 C C . ASP B 1 234 ? 24.344 -13.477 -6.012 1 93 234 ASP B C 1
ATOM 5612 O O . ASP B 1 234 ? 24.766 -13.992 -4.98 1 93 234 ASP B O 1
ATOM 5616 N N . ALA B 1 235 ? 23.109 -13.055 -6.191 1 92.5 235 ALA B N 1
ATOM 5617 C CA . ALA B 1 235 ? 22.094 -13.242 -5.156 1 92.5 235 ALA B CA 1
ATOM 5618 C C . ALA B 1 235 ? 21.766 -14.719 -4.961 1 92.5 235 ALA B C 1
ATOM 5620 O O . ALA B 1 235 ? 21.891 -15.516 -5.898 1 92.5 235 ALA B O 1
ATOM 5621 N N . GLY B 1 236 ? 21.297 -15.133 -3.779 1 96 236 GLY B N 1
ATOM 5622 C CA . GLY B 1 236 ? 20.938 -16.484 -3.383 1 96 236 GLY B CA 1
ATOM 5623 C C . GLY B 1 236 ? 21.125 -16.734 -1.899 1 96 236 GLY B C 1
ATOM 5624 O O . GLY B 1 236 ? 21.422 -15.812 -1.138 1 96 236 GLY B O 1
ATOM 5625 N N . LEU B 1 237 ? 20.844 -17.938 -1.538 1 97.62 237 LEU B N 1
ATOM 5626 C CA . LEU B 1 237 ? 20.984 -18.328 -0.139 1 97.62 237 LEU B CA 1
ATOM 5627 C C . LEU B 1 237 ? 22.25 -19.156 0.07 1 97.62 237 LEU B C 1
ATOM 5629 O O . LEU B 1 237 ? 22.438 -20.188 -0.575 1 97.62 237 LEU B O 1
ATOM 5633 N N . GLU B 1 238 ? 23.109 -18.672 0.913 1 95.69 238 GLU B N 1
ATOM 5634 C CA . GLU B 1 238 ? 24.281 -19.453 1.288 1 95.69 238 GLU B CA 1
ATOM 5635 C C . GLU B 1 238 ? 23.906 -20.562 2.277 1 95.69 238 GLU B C 1
ATOM 5637 O O . GLU B 1 238 ? 23.266 -20.297 3.293 1 95.69 238 GLU B O 1
ATOM 5642 N N . LEU B 1 239 ? 24.281 -21.734 1.898 1 95.88 239 LEU B N 1
ATOM 5643 C CA . LEU B 1 239 ? 24.016 -22.875 2.766 1 95.88 239 LEU B CA 1
ATOM 5644 C C . LEU B 1 239 ? 25.281 -23.328 3.469 1 95.88 239 LEU B C 1
ATOM 5646 O O . LEU B 1 239 ? 26.375 -23.219 2.912 1 95.88 239 LEU B O 1
ATOM 5650 N N . ASP B 1 240 ? 25.062 -23.828 4.699 1 90.88 240 ASP B N 1
ATOM 5651 C CA . ASP B 1 240 ? 26.203 -24.391 5.426 1 90.88 240 ASP B CA 1
ATOM 5652 C C . ASP B 1 240 ? 26.812 -25.562 4.656 1 90.88 240 ASP B C 1
ATOM 5654 O O . ASP B 1 240 ? 26.109 -26.422 4.145 1 90.88 240 ASP B O 1
ATOM 5658 N N . GLY B 1 241 ? 28.125 -25.516 4.52 1 91.25 241 GLY B N 1
ATOM 5659 C CA . GLY B 1 241 ? 28.812 -26.609 3.84 1 91.25 241 GLY B CA 1
ATOM 5660 C C . GLY B 1 241 ? 29.094 -26.312 2.377 1 91.25 241 GLY B C 1
ATOM 5661 O O . GLY B 1 241 ? 29.844 -27.031 1.724 1 91.25 241 GLY B O 1
ATOM 5662 N N . TYR B 1 242 ? 28.5 -25.25 1.891 1 93.56 242 TYR B N 1
ATOM 5663 C CA . TYR B 1 242 ? 28.688 -24.891 0.489 1 93.56 242 TYR B CA 1
ATOM 5664 C C . TYR B 1 242 ? 29.109 -23.438 0.35 1 93.56 242 TYR B C 1
ATOM 5666 O O . TYR B 1 242 ? 28.375 -22.625 -0.229 1 93.56 242 TYR B O 1
ATOM 5674 N N . PRO B 1 243 ? 30.281 -23.094 0.831 1 93.81 243 PRO B N 1
ATOM 5675 C CA . PRO B 1 243 ? 30.734 -21.703 0.836 1 93.81 243 PRO B CA 1
ATOM 5676 C C . PRO B 1 243 ? 30.859 -21.125 -0.568 1 93.81 243 PRO B C 1
ATOM 5678 O O . PRO B 1 243 ? 31.281 -21.812 -1.497 1 93.81 243 PRO B O 1
ATOM 5681 N N . ASP B 1 244 ? 30.406 -19.875 -0.733 1 95 244 ASP B N 1
ATOM 5682 C CA . ASP B 1 244 ? 30.531 -19.094 -1.954 1 95 244 ASP B CA 1
ATOM 5683 C C . ASP B 1 244 ? 29.656 -19.672 -3.07 1 95 244 ASP B C 1
ATOM 5685 O O . ASP B 1 244 ? 29.969 -19.5 -4.254 1 95 244 ASP B O 1
ATOM 5689 N N . GLN B 1 245 ? 28.672 -20.469 -2.699 1 97.12 245 GLN B N 1
ATOM 5690 C CA . GLN B 1 245 ? 27.75 -21.078 -3.646 1 97.12 245 GLN B CA 1
ATOM 5691 C C . GLN B 1 245 ? 26.312 -20.766 -3.283 1 97.12 245 GLN B C 1
ATOM 5693 O O . GLN B 1 245 ? 25.531 -21.672 -2.941 1 97.12 245 GLN B O 1
ATOM 5698 N N . PRO B 1 246 ? 25.969 -19.547 -3.4 1 97.56 246 PRO B N 1
ATOM 5699 C CA . PRO B 1 246 ? 24.578 -19.219 -3.066 1 97.56 246 PRO B CA 1
ATOM 5700 C C . PRO B 1 246 ? 23.578 -19.953 -3.953 1 97.56 246 PRO B C 1
ATOM 5702 O O . PRO B 1 246 ? 23.672 -19.906 -5.18 1 97.56 246 PRO B O 1
ATOM 5705 N N . VAL B 1 247 ? 22.641 -20.625 -3.316 1 98.06 247 VAL B N 1
ATOM 5706 C CA . VAL B 1 247 ? 21.625 -21.391 -4.02 1 98.06 247 VAL B CA 1
ATOM 5707 C C . VAL B 1 247 ? 20.562 -20.469 -4.582 1 98.06 247 VAL B C 1
ATOM 5709 O O . VAL B 1 247 ? 20.109 -19.531 -3.896 1 98.06 247 VAL B O 1
ATOM 5712 N N . ASN B 1 248 ? 20.219 -20.688 -5.828 1 95.19 248 ASN B N 1
ATOM 5713 C CA . ASN B 1 248 ? 19.266 -19.75 -6.445 1 95.19 248 ASN B CA 1
ATOM 5714 C C . ASN B 1 248 ? 17.828 -20.109 -6.098 1 95.19 248 ASN B C 1
ATOM 5716 O O . ASN B 1 248 ? 17.547 -21.219 -5.633 1 95.19 248 ASN B O 1
ATOM 5720 N N . THR B 1 249 ? 16.938 -19.234 -6.324 1 95 249 THR B N 1
ATOM 5721 C CA . THR B 1 249 ? 15.555 -19.297 -5.871 1 95 249 THR B CA 1
ATOM 5722 C C . THR B 1 249 ? 14.789 -20.375 -6.625 1 95 249 THR B C 1
ATOM 5724 O O . THR B 1 249 ? 13.844 -20.953 -6.094 1 95 249 THR B O 1
ATOM 5727 N N . TRP B 1 250 ? 15.125 -20.641 -7.848 1 95.69 250 TRP B N 1
ATOM 5728 C CA . TRP B 1 250 ? 14.406 -21.609 -8.664 1 95.69 250 TRP B CA 1
ATOM 5729 C C . TRP B 1 250 ? 14.508 -23.016 -8.055 1 95.69 250 TRP B C 1
ATOM 5731 O O . TRP B 1 250 ? 13.594 -23.828 -8.188 1 95.69 250 TRP B O 1
ATOM 5741 N N . PHE B 1 251 ? 15.602 -23.266 -7.395 1 97.31 251 PHE B N 1
ATOM 5742 C CA . PHE B 1 251 ? 15.805 -24.531 -6.715 1 97.31 251 PHE B CA 1
ATOM 5743 C C . PHE B 1 251 ? 15.047 -24.578 -5.395 1 97.31 251 PHE B C 1
ATOM 5745 O O . PHE B 1 251 ? 14.539 -25.625 -4.996 1 97.31 251 PHE B O 1
ATOM 5752 N N . MET B 1 252 ? 14.844 -23.453 -4.781 1 97.44 252 MET B N 1
ATOM 5753 C CA . MET B 1 252 ? 14.5 -23.406 -3.363 1 97.44 252 MET B CA 1
ATOM 5754 C C . MET B 1 252 ? 12.992 -23.281 -3.174 1 97.44 252 MET B C 1
ATOM 5756 O O . MET B 1 252 ? 12.508 -23.25 -2.041 1 97.44 252 MET B O 1
ATOM 5760 N N . GLY B 1 253 ? 12.258 -23.219 -4.152 1 97.25 253 GLY B N 1
ATOM 5761 C CA . GLY B 1 253 ? 10.852 -22.891 -4.02 1 97.25 253 GLY B CA 1
ATOM 5762 C C . GLY B 1 253 ? 10.078 -23.875 -3.168 1 97.25 253 GLY B C 1
ATOM 5763 O O . GLY B 1 253 ? 9.25 -23.469 -2.344 1 97.25 253 GLY B O 1
ATOM 5764 N N . LEU B 1 254 ? 10.312 -25.172 -3.373 1 97.62 254 LEU B N 1
ATOM 5765 C CA . LEU B 1 254 ? 9.625 -26.188 -2.574 1 97.62 254 LEU B CA 1
ATOM 5766 C C . LEU B 1 254 ? 9.914 -26 -1.09 1 97.62 254 LEU B C 1
ATOM 5768 O O . LEU B 1 254 ? 9.023 -26.156 -0.252 1 97.62 254 LEU B O 1
ATOM 5772 N N . ALA B 1 255 ? 11.195 -25.688 -0.809 1 97.81 255 ALA B N 1
ATOM 5773 C CA . ALA B 1 255 ? 11.594 -25.406 0.567 1 97.81 255 ALA B CA 1
ATOM 5774 C C . ALA B 1 255 ? 10.789 -24.25 1.146 1 97.81 255 ALA B C 1
ATOM 5776 O O . ALA B 1 255 ? 10.469 -24.234 2.336 1 97.81 255 ALA B O 1
ATOM 5777 N N . GLY B 1 256 ? 10.523 -23.25 0.293 1 98.38 256 GLY B N 1
ATOM 5778 C CA . GLY B 1 256 ? 9.727 -22.109 0.733 1 98.38 256 GLY B CA 1
ATOM 5779 C C . GLY B 1 256 ? 8.32 -22.516 1.164 1 98.38 256 GLY B C 1
ATOM 5780 O O . GLY B 1 256 ? 7.836 -22.047 2.199 1 98.38 256 GLY B O 1
ATOM 5781 N N . TYR B 1 257 ? 7.668 -23.375 0.449 1 98.25 257 TYR B N 1
ATOM 5782 C CA . TYR B 1 257 ? 6.34 -23.859 0.808 1 98.25 257 TYR B CA 1
ATOM 5783 C C . TYR B 1 257 ? 6.387 -24.688 2.086 1 98.25 257 TYR B C 1
ATOM 5785 O O . TYR B 1 257 ? 5.504 -24.578 2.939 1 98.25 257 TYR B O 1
ATOM 5793 N N . GLN B 1 258 ? 7.41 -25.5 2.197 1 98.31 258 GLN B N 1
ATOM 5794 C CA . GLN B 1 258 ? 7.582 -26.297 3.412 1 98.31 258 GLN B CA 1
ATOM 5795 C C . GLN B 1 258 ? 7.742 -25.391 4.637 1 98.31 258 GLN B C 1
ATOM 5797 O O . GLN B 1 258 ? 7.145 -25.641 5.684 1 98.31 258 GLN B O 1
ATOM 5802 N N . ALA B 1 259 ? 8.555 -24.422 4.43 1 98.69 259 ALA B N 1
ATOM 5803 C CA . ALA B 1 259 ? 8.812 -23.5 5.539 1 98.69 259 ALA B CA 1
ATOM 5804 C C . ALA B 1 259 ? 7.543 -22.75 5.934 1 98.69 259 ALA B C 1
ATOM 5806 O O . ALA B 1 259 ? 7.254 -22.578 7.121 1 98.69 259 ALA B O 1
ATOM 5807 N N . ALA B 1 260 ? 6.84 -22.266 4.957 1 98.81 260 ALA B N 1
ATOM 5808 C CA . ALA B 1 260 ? 5.57 -21.578 5.227 1 98.81 260 ALA B CA 1
ATOM 5809 C C . ALA B 1 260 ? 4.605 -22.5 5.973 1 98.81 260 ALA B C 1
ATOM 5811 O O . ALA B 1 260 ? 3.934 -22.062 6.91 1 98.81 260 ALA B O 1
ATOM 5812 N N . LEU B 1 261 ? 4.508 -23.734 5.562 1 98.69 261 LEU B N 1
ATOM 5813 C CA . LEU B 1 261 ? 3.66 -24.719 6.234 1 98.69 261 LEU B CA 1
ATOM 5814 C C . LEU B 1 261 ? 4.09 -24.906 7.684 1 98.69 261 LEU B C 1
ATOM 5816 O O . LEU B 1 261 ? 3.256 -24.891 8.594 1 98.69 261 LEU B O 1
ATOM 5820 N N . ALA B 1 262 ? 5.375 -25.109 7.852 1 98.69 262 ALA B N 1
ATOM 5821 C CA . ALA B 1 262 ? 5.91 -25.328 9.195 1 98.69 262 ALA B CA 1
ATOM 5822 C C . ALA B 1 262 ? 5.594 -24.156 10.117 1 98.69 262 ALA B C 1
ATOM 5824 O O . ALA B 1 262 ? 5.16 -24.359 11.25 1 98.69 262 ALA B O 1
ATOM 5825 N N . ASP B 1 263 ? 5.863 -22.984 9.617 1 98 263 ASP B N 1
ATOM 5826 C CA . ASP B 1 263 ? 5.602 -21.797 10.406 1 98 263 ASP B CA 1
ATOM 5827 C C . ASP B 1 263 ? 4.117 -21.672 10.75 1 98 263 ASP B C 1
ATOM 5829 O O . ASP B 1 263 ? 3.756 -21.328 11.875 1 98 263 ASP B O 1
ATOM 5833 N N . TYR B 1 264 ? 3.277 -21.891 9.766 1 98.44 264 TYR B N 1
ATOM 5834 C CA . TYR B 1 264 ? 1.836 -21.812 9.977 1 98.44 264 TYR B CA 1
ATOM 5835 C C . TYR B 1 264 ? 1.391 -22.797 11.055 1 98.44 264 TYR B C 1
ATOM 5837 O O . TYR B 1 264 ? 0.643 -22.438 11.961 1 98.44 264 TYR B O 1
ATOM 5845 N N . LEU B 1 265 ? 1.831 -24.031 10.93 1 98.38 265 LEU B N 1
ATOM 5846 C CA . LEU B 1 265 ? 1.386 -25.078 11.836 1 98.38 265 LEU B CA 1
ATOM 5847 C C . LEU B 1 265 ? 1.952 -24.859 13.234 1 98.38 265 LEU B C 1
ATOM 5849 O O . LEU B 1 265 ? 1.316 -25.219 14.227 1 98.38 265 LEU B O 1
ATOM 5853 N N . ALA B 1 266 ? 3.119 -24.297 13.375 1 97.94 266 ALA B N 1
ATOM 5854 C CA . ALA B 1 266 ? 3.668 -23.938 14.672 1 97.94 266 ALA B CA 1
ATOM 5855 C C . ALA B 1 266 ? 2.793 -22.891 15.367 1 97.94 266 ALA B C 1
ATOM 5857 O O . ALA B 1 266 ? 2.623 -22.922 16.594 1 97.94 266 ALA B O 1
ATOM 5858 N N . ALA B 1 267 ? 2.293 -22 14.586 1 97.38 267 ALA B N 1
ATOM 5859 C CA . ALA B 1 267 ? 1.451 -20.938 15.117 1 97.38 267 ALA B CA 1
ATOM 5860 C C . ALA B 1 267 ? 0.027 -21.422 15.359 1 97.38 267 ALA B C 1
ATOM 5862 O O . ALA B 1 267 ? -0.742 -20.797 16.078 1 97.38 267 ALA B O 1
ATOM 5863 N N . HIS B 1 268 ? -0.324 -22.547 14.695 1 98 268 HIS B N 1
ATOM 5864 C CA . HIS B 1 268 ? -1.67 -23.109 14.797 1 98 268 HIS B CA 1
ATOM 5865 C C . HIS B 1 268 ? -1.629 -24.578 15.172 1 98 268 HIS B C 1
ATOM 5867 O O . HIS B 1 268 ? -2.078 -25.438 14.398 1 98 268 HIS B O 1
ATOM 5873 N N . PRO B 1 269 ? -1.307 -24.828 16.406 1 97.06 269 PRO B N 1
ATOM 5874 C CA . PRO B 1 269 ? -1.128 -26.219 16.812 1 97.06 269 PRO B CA 1
ATOM 5875 C C . PRO B 1 269 ? -2.418 -27.031 16.719 1 97.06 269 PRO B C 1
ATOM 5877 O O . PRO B 1 269 ? -2.373 -28.266 16.594 1 97.06 269 PRO B O 1
ATOM 5880 N N . GLU B 1 270 ? -3.557 -26.359 16.75 1 96.88 270 GLU B N 1
ATOM 5881 C CA . GLU B 1 270 ? -4.844 -27.031 16.641 1 96.88 270 GLU B CA 1
ATOM 5882 C C . GLU B 1 270 ? -5.016 -27.688 15.273 1 96.88 270 GLU B C 1
ATOM 5884 O O . GLU B 1 270 ? -5.848 -28.578 15.102 1 96.88 270 GLU B O 1
ATOM 5889 N N . ARG B 1 271 ? -4.18 -27.359 14.328 1 97.12 271 ARG B N 1
ATOM 5890 C CA . ARG B 1 271 ? -4.266 -27.891 12.969 1 97.12 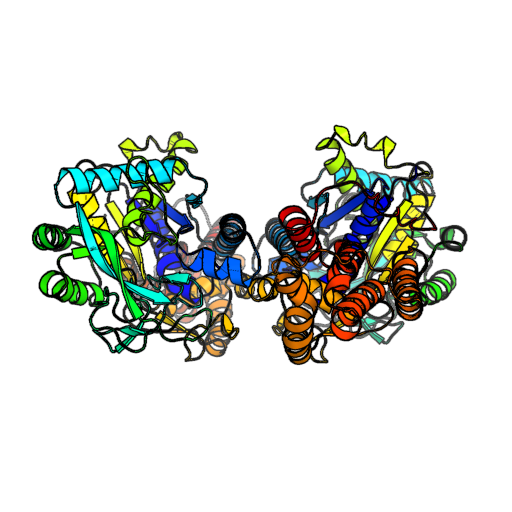271 ARG B CA 1
ATOM 5891 C C . ARG B 1 271 ? -3.357 -29.109 12.805 1 97.12 271 ARG B C 1
ATOM 5893 O O . ARG B 1 271 ? -3.332 -29.719 11.734 1 97.12 271 ARG B O 1
ATOM 5900 N N . GLY B 1 272 ? -2.623 -29.453 13.82 1 96.69 272 GLY B N 1
ATOM 5901 C CA . GLY B 1 272 ? -1.717 -30.594 13.75 1 96.69 272 GLY B CA 1
ATOM 5902 C C . GLY B 1 272 ? -0.265 -30.188 13.578 1 96.69 272 GLY B C 1
ATOM 5903 O O . GLY B 1 272 ? 0.054 -29 13.555 1 96.69 272 GLY B O 1
ATOM 5904 N N . ALA B 1 273 ? 0.579 -31.203 13.492 1 97.12 273 ALA B N 1
ATOM 5905 C CA . ALA B 1 273 ? 2.014 -30.984 13.312 1 97.12 273 ALA B CA 1
ATOM 5906 C C . ALA B 1 273 ? 2.395 -31.031 11.836 1 97.12 273 ALA B C 1
ATOM 5908 O O . ALA B 1 273 ? 1.584 -31.406 10.992 1 97.12 273 ALA B O 1
ATOM 5909 N N . PHE B 1 274 ? 3.592 -30.594 11.586 1 97.75 274 PHE B N 1
ATOM 5910 C CA . PHE B 1 274 ? 4.113 -30.578 10.219 1 97.75 274 PHE B CA 1
ATOM 5911 C C . PHE B 1 274 ? 4.016 -31.953 9.586 1 97.75 274 PHE B C 1
ATOM 5913 O O . PHE B 1 274 ? 3.568 -32.094 8.445 1 97.75 274 PHE B O 1
ATOM 5920 N N . ASP B 1 275 ? 4.359 -33.031 10.32 1 95.69 275 ASP B N 1
ATOM 5921 C CA . ASP B 1 275 ? 4.438 -34.375 9.797 1 95.69 275 ASP B CA 1
ATOM 5922 C C . ASP B 1 275 ? 3.043 -34.969 9.555 1 95.69 275 ASP B C 1
ATOM 5924 O O . ASP B 1 275 ? 2.895 -35.969 8.875 1 95.69 275 ASP B O 1
ATOM 5928 N N . ASP B 1 276 ? 2.012 -34.281 10.07 1 95.75 276 ASP B N 1
ATOM 5929 C CA . ASP B 1 276 ? 0.634 -34.688 9.789 1 95.75 276 ASP B CA 1
ATOM 5930 C C . ASP B 1 276 ? 0.196 -34.219 8.406 1 95.75 276 ASP B C 1
ATOM 5932 O O . ASP B 1 276 ? -0.734 -34.75 7.816 1 95.75 276 ASP B O 1
ATOM 5936 N N . TRP B 1 277 ? 0.843 -33.156 7.973 1 97.19 277 TRP B N 1
ATOM 5937 C CA . TRP B 1 277 ? 0.456 -32.531 6.715 1 97.19 277 TRP B CA 1
ATOM 5938 C C . TRP B 1 277 ? 1.418 -32.906 5.594 1 97.19 277 TRP B C 1
ATOM 5940 O O . TRP B 1 277 ? 1.002 -33.125 4.453 1 97.19 277 TRP B O 1
ATOM 5950 N N . TRP B 1 278 ? 2.682 -32.969 5.895 1 96.88 278 TRP B N 1
ATOM 5951 C CA . TRP B 1 278 ? 3.674 -33.312 4.883 1 96.88 278 TRP B CA 1
ATOM 5952 C C . TRP B 1 278 ? 3.844 -34.812 4.777 1 96.88 278 TRP B C 1
ATOM 5954 O O . TRP B 1 278 ? 4.887 -35.375 5.148 1 96.88 278 TRP B O 1
ATOM 5964 N N . THR B 1 279 ? 2.896 -35.531 4.137 1 95.38 279 THR B N 1
ATOM 5965 C CA . THR B 1 279 ? 2.812 -36.969 4 1 95.38 279 THR B CA 1
ATOM 5966 C C . THR B 1 279 ? 2.377 -37.375 2.592 1 95.38 279 THR B C 1
ATOM 5968 O O . THR B 1 279 ? 1.853 -36.531 1.848 1 95.38 279 THR B O 1
ATOM 5971 N N . PRO B 1 280 ? 2.531 -38.562 2.221 1 92.94 280 PRO B N 1
ATOM 5972 C CA . PRO B 1 280 ? 2.141 -39.031 0.884 1 92.94 280 PRO B CA 1
ATOM 5973 C C . PRO B 1 280 ? 0.636 -38.938 0.641 1 92.94 280 PRO B C 1
ATOM 5975 O O . PRO B 1 280 ? 0.19 -38.938 -0.509 1 92.94 280 PRO B O 1
ATOM 5978 N N . ASP B 1 281 ? -0.166 -38.75 1.672 1 92.5 281 ASP B N 1
ATOM 5979 C CA . ASP B 1 281 ? -1.618 -38.688 1.541 1 92.5 281 ASP B CA 1
ATOM 5980 C C . ASP B 1 281 ? -2.076 -37.25 1.278 1 92.5 281 ASP B C 1
ATOM 5982 O O . ASP B 1 281 ? -3.24 -37 0.946 1 92.5 281 ASP B O 1
ATOM 5986 N N . THR B 1 282 ? -1.156 -36.344 1.411 1 95.69 282 THR B N 1
ATOM 5987 C CA . THR B 1 282 ? -1.481 -34.938 1.172 1 95.69 282 THR B CA 1
ATOM 5988 C C . THR B 1 282 ? -1.382 -34.625 -0.314 1 95.69 282 THR B C 1
ATOM 5990 O O . THR B 1 282 ? -0.423 -35 -0.981 1 95.69 282 THR B O 1
ATOM 5993 N N . GLN B 1 283 ? -2.385 -33.969 -0.871 1 95.12 283 GLN B N 1
ATOM 5994 C CA . GLN B 1 283 ? -2.371 -33.531 -2.26 1 95.12 283 GLN B CA 1
ATOM 5995 C C . GLN B 1 283 ? -1.861 -32.094 -2.373 1 95.12 283 GLN B C 1
ATOM 5997 O O . GLN B 1 283 ? -2.428 -31.172 -1.771 1 95.12 283 GLN B O 1
ATOM 6002 N N . LEU B 1 284 ? -0.831 -31.922 -3.115 1 97 284 LEU B N 1
ATOM 6003 C CA . LEU B 1 284 ? -0.338 -30.594 -3.432 1 97 284 LEU B CA 1
ATOM 6004 C C . LEU B 1 284 ? -1.027 -30.031 -4.676 1 97 284 LEU B C 1
ATOM 6006 O O . LEU B 1 284 ? -1.21 -30.75 -5.66 1 97 284 LEU B O 1
ATOM 6010 N N . VAL B 1 285 ? -1.473 -28.812 -4.637 1 98 285 VAL B N 1
ATOM 6011 C CA . VAL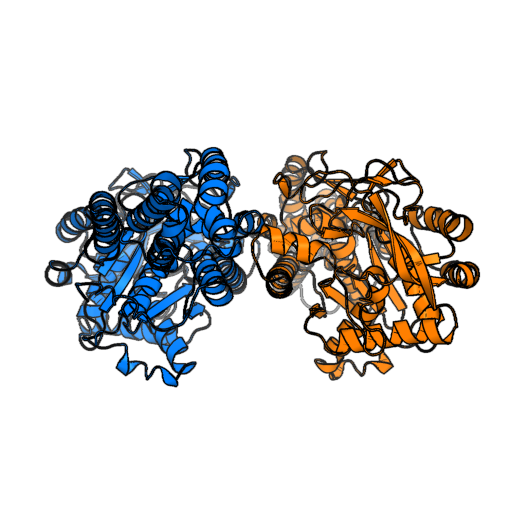 B 1 285 ? -2.029 -28.094 -5.781 1 98 285 VAL B CA 1
ATOM 6012 C C . VAL B 1 285 ? -1.321 -26.75 -5.949 1 98 285 VAL B C 1
ATOM 6014 O O . VAL B 1 285 ? -1.462 -25.859 -5.105 1 98 285 VAL B O 1
ATOM 6017 N N . HIS B 1 286 ? -0.6 -26.625 -7.059 1 98.25 286 HIS B N 1
ATOM 6018 C CA . HIS B 1 286 ? 0.206 -25.438 -7.297 1 98.25 286 HIS B CA 1
ATOM 6019 C C . HIS B 1 286 ? -0.421 -24.547 -8.367 1 98.25 286 HIS B C 1
ATOM 6021 O O . HIS B 1 286 ? -0.706 -25.016 -9.477 1 98.25 286 HIS B O 1
ATOM 6027 N N . PHE B 1 287 ? -0.615 -23.328 -8.07 1 98.56 287 PHE B N 1
ATOM 6028 C CA . PHE B 1 287 ? -0.995 -22.328 -9.07 1 98.56 287 PHE B CA 1
ATOM 6029 C C . PHE B 1 287 ? 0.199 -21.469 -9.453 1 98.56 287 PHE B C 1
ATOM 6031 O O . PHE B 1 287 ? 0.858 -20.891 -8.586 1 98.56 287 PHE B O 1
ATOM 6038 N N . LEU B 1 288 ? 0.457 -21.359 -10.727 1 97.81 288 LEU B N 1
ATOM 6039 C CA . LEU B 1 288 ? 1.693 -20.734 -11.156 1 97.81 288 LEU B CA 1
ATOM 6040 C C . LEU B 1 288 ? 1.54 -20.141 -12.562 1 97.81 288 LEU B C 1
ATOM 6042 O O . LEU B 1 288 ? 0.716 -20.625 -13.344 1 97.81 288 LEU B O 1
ATOM 6046 N N . GLY B 1 289 ? 2.297 -19.125 -12.812 1 97.25 289 GLY B N 1
ATOM 6047 C CA . GLY B 1 289 ? 2.445 -18.688 -14.188 1 97.25 289 GLY B CA 1
ATOM 6048 C C . GLY B 1 289 ? 3.193 -19.672 -15.055 1 97.25 289 GLY B C 1
ATOM 6049 O O . GLY B 1 289 ? 4.074 -20.391 -14.578 1 97.25 289 GLY B O 1
ATOM 6050 N N . TYR B 1 290 ? 2.887 -19.562 -16.297 1 96.88 290 TYR B N 1
ATOM 6051 C CA . TYR B 1 290 ? 3.477 -20.484 -17.266 1 96.88 290 TYR B CA 1
ATOM 6052 C C . TYR B 1 290 ? 4.996 -20.391 -17.234 1 96.88 290 TYR B C 1
ATOM 6054 O O . TYR B 1 290 ? 5.688 -21.406 -17.422 1 96.88 290 TYR B O 1
ATOM 6062 N N . ASP B 1 291 ? 5.512 -19.266 -16.938 1 94.56 291 ASP B N 1
ATOM 6063 C CA . ASP B 1 291 ? 6.949 -19.016 -16.938 1 94.56 291 ASP B CA 1
ATOM 6064 C C . ASP B 1 291 ? 7.637 -19.766 -15.805 1 94.56 291 ASP B C 1
ATOM 6066 O O . ASP B 1 291 ? 8.859 -19.938 -15.812 1 94.56 291 ASP B O 1
ATOM 6070 N N . CYS B 1 292 ? 6.895 -20.281 -14.828 1 96.44 292 CYS B N 1
ATOM 6071 C CA . CYS B 1 292 ? 7.461 -20.984 -13.688 1 96.44 292 CYS B CA 1
ATOM 6072 C C . CYS B 1 292 ? 7.328 -22.5 -13.852 1 96.44 292 CYS B C 1
ATOM 6074 O O . CYS B 1 292 ? 7.598 -23.25 -12.922 1 96.44 292 CYS B O 1
ATOM 6076 N N . SER B 1 293 ? 6.988 -22.953 -14.992 1 96.88 293 SER B N 1
ATOM 6077 C CA . SER B 1 293 ? 6.645 -24.344 -15.234 1 96.88 293 SER B CA 1
ATOM 6078 C C . SER B 1 293 ? 7.836 -25.266 -14.961 1 96.88 293 SER B C 1
ATOM 6080 O O . SER B 1 293 ? 7.68 -26.328 -14.375 1 96.88 293 SER B O 1
ATOM 6082 N N . TYR B 1 294 ? 9.031 -24.859 -15.375 1 96.25 294 TYR B N 1
ATOM 6083 C CA . TYR B 1 294 ? 10.172 -25.75 -15.234 1 96.25 294 TYR B CA 1
ATOM 6084 C C . TYR B 1 294 ? 10.492 -26 -13.766 1 96.25 294 TYR B C 1
ATOM 6086 O O . TYR B 1 294 ? 10.625 -27.141 -13.344 1 96.25 294 TYR B O 1
ATOM 6094 N N . SER B 1 295 ? 10.602 -24.922 -13.023 1 96.31 295 SER B N 1
ATOM 6095 C CA . SER B 1 295 ? 10.961 -25.078 -11.617 1 96.31 295 SER B CA 1
ATOM 6096 C C . SER B 1 295 ? 9.898 -25.875 -10.867 1 96.31 295 SER B C 1
ATOM 6098 O O . SER B 1 295 ? 10.227 -26.766 -10.078 1 96.31 295 SER B O 1
ATOM 6100 N N . HIS B 1 296 ? 8.68 -25.625 -11.109 1 97 296 HIS B N 1
ATOM 6101 C CA . HIS B 1 296 ? 7.598 -26.25 -10.352 1 97 296 HIS B CA 1
ATOM 6102 C C . HIS B 1 296 ? 7.352 -27.688 -10.82 1 97 296 HIS B C 1
ATOM 6104 O O . HIS B 1 296 ? 7.535 -28.641 -10.062 1 97 296 HIS B O 1
ATOM 6110 N N . ALA B 1 297 ? 7.043 -27.844 -12.086 1 96.88 297 ALA B N 1
ATOM 6111 C CA . ALA B 1 297 ? 6.59 -29.141 -12.578 1 96.88 297 ALA B CA 1
ATOM 6112 C C . ALA B 1 297 ? 7.762 -30.109 -12.742 1 96.88 297 ALA B C 1
ATOM 6114 O O . ALA B 1 297 ? 7.598 -31.312 -12.602 1 96.88 297 ALA B O 1
ATOM 6115 N N . VAL B 1 298 ? 8.938 -29.594 -13.039 1 96.62 298 VAL B N 1
ATOM 6116 C CA . VAL B 1 298 ? 10.102 -30.469 -13.211 1 96.62 298 VAL B CA 1
ATOM 6117 C C . VAL B 1 298 ? 10.953 -30.453 -11.945 1 96.62 298 VAL B C 1
ATOM 6119 O O . VAL B 1 298 ? 11.109 -31.484 -11.289 1 96.62 298 VAL B O 1
ATOM 6122 N N . GLY B 1 299 ? 11.367 -29.297 -11.523 1 96.62 299 GLY B N 1
ATOM 6123 C CA . GLY B 1 299 ? 12.273 -29.172 -10.391 1 96.62 299 GLY B CA 1
ATOM 6124 C C . GLY B 1 299 ? 11.68 -29.688 -9.094 1 96.62 299 GLY B C 1
ATOM 6125 O O . GLY B 1 299 ? 12.266 -30.562 -8.438 1 96.62 299 GLY B O 1
ATOM 6126 N N . TYR B 1 300 ? 10.547 -29.203 -8.68 1 97.31 300 TYR B N 1
ATOM 6127 C CA . TYR B 1 300 ? 9.961 -29.578 -7.395 1 97.31 300 TYR B CA 1
ATOM 6128 C C . TYR B 1 300 ? 9.477 -31.031 -7.41 1 97.31 300 TYR B C 1
ATOM 6130 O O . TYR B 1 300 ? 9.531 -31.719 -6.387 1 97.31 300 TYR B O 1
ATOM 6138 N N . THR B 1 301 ? 8.992 -31.453 -8.586 1 97.06 301 THR B N 1
ATOM 6139 C CA . THR B 1 301 ? 8.641 -32.875 -8.711 1 97.06 301 THR B CA 1
ATOM 6140 C C . THR B 1 301 ? 9.859 -33.75 -8.453 1 97.06 301 THR B C 1
ATOM 6142 O O . THR B 1 301 ? 9.766 -34.75 -7.723 1 97.06 301 THR B O 1
ATOM 6145 N N . ALA B 1 302 ? 10.992 -33.375 -9.047 1 96.88 302 ALA B N 1
ATOM 6146 C CA . ALA B 1 302 ? 12.219 -34.156 -8.844 1 96.88 302 ALA B CA 1
ATOM 6147 C C . ALA B 1 302 ? 12.625 -34.156 -7.371 1 96.88 302 ALA B C 1
ATOM 6149 O O . ALA B 1 302 ? 13.078 -35.188 -6.848 1 96.88 302 ALA B O 1
ATOM 6150 N N . GLN B 1 303 ? 12.484 -33.062 -6.738 1 97.25 303 GLN B N 1
ATOM 6151 C CA . GLN B 1 303 ? 12.82 -32.969 -5.324 1 97.25 303 GLN B CA 1
ATOM 6152 C C . GLN B 1 303 ? 11.906 -33.812 -4.473 1 97.25 303 GLN B C 1
ATOM 6154 O O . GLN B 1 303 ? 12.352 -34.469 -3.518 1 97.25 303 GLN B O 1
ATOM 6159 N N . LEU B 1 304 ? 10.648 -33.812 -4.766 1 96.94 304 LEU B N 1
ATOM 6160 C CA . LEU B 1 304 ? 9.695 -34.625 -4.031 1 96.94 304 LEU B CA 1
ATOM 6161 C C . LEU B 1 304 ? 10.008 -36.125 -4.203 1 96.94 304 LEU B C 1
ATOM 6163 O O . LEU B 1 304 ? 9.914 -36.875 -3.248 1 96.94 304 LEU B O 1
ATOM 6167 N N . LEU B 1 305 ? 10.391 -36.5 -5.406 1 95.69 305 LEU B N 1
ATOM 6168 C CA . LEU B 1 305 ? 10.711 -37.875 -5.695 1 95.69 305 LEU B CA 1
ATOM 6169 C C . LEU B 1 305 ? 11.992 -38.312 -4.984 1 95.69 305 LEU B C 1
ATOM 6171 O O . LEU B 1 305 ? 12.18 -39.5 -4.688 1 95.69 305 LEU B O 1
ATOM 6175 N N . ALA B 1 306 ? 12.859 -37.344 -4.68 1 95.12 306 ALA B N 1
ATOM 6176 C CA . ALA B 1 306 ? 14.125 -37.625 -4.008 1 95.12 306 ALA B CA 1
ATOM 6177 C C . ALA B 1 306 ? 13.898 -38 -2.543 1 95.12 306 ALA B C 1
ATOM 6179 O O . ALA B 1 306 ? 14.75 -38.625 -1.92 1 95.12 306 ALA B O 1
ATOM 6180 N N . ARG B 1 307 ? 12.812 -37.562 -1.954 1 88.62 307 ARG B N 1
ATOM 6181 C CA . ARG B 1 307 ? 12.422 -37.906 -0.59 1 88.62 307 ARG B CA 1
ATOM 6182 C C . ARG B 1 307 ? 10.961 -38.344 -0.53 1 88.62 307 ARG B C 1
ATOM 6184 O O . ARG B 1 307 ? 10.086 -37.562 -0.151 1 88.62 307 ARG B O 1
ATOM 6191 N N . PRO B 1 308 ? 10.781 -39.594 -0.638 1 80.56 308 PRO B N 1
ATOM 6192 C CA . PRO B 1 308 ? 9.406 -40.062 -0.862 1 80.56 308 PRO B CA 1
ATOM 6193 C C . PRO B 1 308 ? 8.602 -40.156 0.431 1 80.56 308 PRO B C 1
ATOM 6195 O O . PRO B 1 308 ? 7.539 -40.781 0.454 1 80.56 308 PRO B O 1
ATOM 6198 N N . ASP B 1 309 ? 9.016 -39.5 1.414 1 85.38 309 ASP B N 1
ATOM 6199 C CA . ASP B 1 309 ? 8.25 -39.531 2.658 1 85.38 309 ASP B CA 1
ATOM 6200 C C . ASP B 1 309 ? 7.316 -38.344 2.777 1 85.38 309 ASP B C 1
ATOM 6202 O O . ASP B 1 309 ? 6.523 -38.25 3.717 1 85.38 309 ASP B O 1
ATOM 6206 N N . GLY B 1 310 ? 7.34 -37.531 1.845 1 91.25 310 GLY B N 1
ATOM 6207 C CA . GLY B 1 310 ? 6.438 -36.406 1.785 1 91.25 310 GLY B CA 1
ATOM 6208 C C . GLY B 1 310 ? 5.328 -36.562 0.762 1 91.25 310 GLY B C 1
ATOM 6209 O O . GLY B 1 310 ? 5.035 -37.688 0.337 1 91.25 310 GLY B O 1
ATOM 6210 N N . PRO B 1 311 ? 4.695 -35.5 0.491 1 94.19 311 PRO B N 1
ATOM 6211 C CA . PRO B 1 311 ? 3.607 -35.562 -0.487 1 94.19 311 PRO B CA 1
ATOM 6212 C C . PRO B 1 311 ? 4.062 -36.062 -1.85 1 94.19 311 PRO B C 1
ATOM 6214 O O . PRO B 1 311 ? 5.215 -35.875 -2.234 1 94.19 311 PRO B O 1
ATOM 6217 N N . ARG B 1 312 ? 3.123 -36.719 -2.531 1 88.62 312 ARG B N 1
ATOM 6218 C CA . ARG B 1 312 ? 3.357 -37.031 -3.934 1 88.62 312 ARG B CA 1
ATOM 6219 C C . ARG B 1 312 ? 3.318 -35.781 -4.801 1 88.62 312 ARG B C 1
ATOM 6221 O O . ARG B 1 312 ? 2.809 -34.75 -4.371 1 88.62 312 ARG B O 1
ATOM 6228 N N . PRO B 1 313 ? 3.92 -35.938 -5.973 1 87.38 313 PRO B N 1
ATOM 6229 C CA . PRO B 1 313 ? 3.889 -34.781 -6.855 1 87.38 313 PRO B CA 1
ATOM 6230 C C . PRO B 1 313 ? 2.475 -34.25 -7.074 1 87.38 313 PRO B C 1
ATOM 6232 O O . PRO B 1 313 ? 1.527 -35.031 -7.195 1 87.38 313 PRO B O 1
ATOM 6235 N N . GLY B 1 314 ? 2.402 -32.969 -7.059 1 84.94 314 GLY B N 1
ATOM 6236 C CA . GLY B 1 314 ? 1.147 -32.25 -6.98 1 84.94 314 GLY B CA 1
ATOM 6237 C C . GLY B 1 314 ? 0.567 -31.922 -8.344 1 84.94 314 GLY B C 1
ATOM 6238 O O . GLY B 1 314 ? 1.174 -32.219 -9.367 1 84.94 314 GLY B O 1
ATOM 6239 N N . VAL B 1 315 ? -0.661 -31.438 -8.367 1 94.38 315 VAL B N 1
ATOM 6240 C CA . VAL B 1 315 ? -1.329 -30.844 -9.516 1 94.38 315 VAL B CA 1
ATOM 6241 C C . VAL B 1 315 ? -0.75 -29.453 -9.781 1 94.38 315 VAL B C 1
ATOM 6243 O O . VAL B 1 315 ? -0.59 -28.656 -8.859 1 94.38 315 VAL B O 1
ATOM 6246 N N . TYR B 1 316 ? -0.33 -29.234 -11.031 1 97.06 316 TYR B N 1
ATOM 6247 C CA . TYR B 1 316 ? 0.193 -27.922 -11.438 1 97.06 316 TYR B CA 1
ATOM 6248 C C . TYR B 1 316 ? -0.766 -27.219 -12.391 1 97.06 316 TYR B C 1
ATOM 6250 O O . TYR B 1 316 ? -0.961 -27.672 -13.523 1 97.06 316 TYR B O 1
ATOM 6258 N N . LEU B 1 317 ? -1.348 -26.156 -11.93 1 97.56 317 LEU B N 1
ATOM 6259 C CA . LEU B 1 317 ? -2.271 -25.391 -12.75 1 97.56 317 LEU B CA 1
ATOM 6260 C C . LEU B 1 317 ? -1.636 -24.078 -13.188 1 97.56 317 LEU B C 1
ATOM 6262 O O . LEU B 1 317 ? -1.549 -23.125 -12.398 1 97.56 317 LEU B O 1
ATOM 6266 N N . THR B 1 318 ? -1.311 -23.984 -14.492 1 97.5 318 THR B N 1
ATOM 6267 C CA . THR B 1 318 ? -0.59 -22.828 -15.039 1 97.5 318 THR B CA 1
ATOM 6268 C C . THR B 1 318 ? -1.561 -21.812 -15.609 1 97.5 318 THR B C 1
ATOM 6270 O O . THR B 1 318 ? -2.701 -22.141 -15.945 1 97.5 318 THR B O 1
ATOM 6273 N N . ASN B 1 319 ? -1.172 -20.625 -15.648 1 98 319 ASN B N 1
ATOM 6274 C CA . ASN B 1 319 ? -1.87 -19.562 -16.375 1 98 319 ASN B CA 1
ATOM 6275 C C . ASN B 1 319 ? -0.943 -18.844 -17.344 1 98 319 ASN B C 1
ATOM 6277 O O . ASN B 1 319 ? 0.278 -18.859 -17.188 1 98 319 ASN B O 1
ATOM 6281 N N . GLN B 1 320 ? -1.556 -18.281 -18.328 1 96.94 320 GLN B N 1
ATOM 6282 C CA . GLN B 1 320 ? -0.841 -17.438 -19.266 1 96.94 320 GLN B CA 1
ATOM 6283 C C . GLN B 1 320 ? -0.816 -15.984 -18.797 1 96.94 320 GLN B C 1
ATOM 6285 O O . GLN B 1 320 ? -0.813 -15.727 -17.594 1 96.94 320 GLN B O 1
ATOM 6290 N N . PHE B 1 321 ? -0.72 -15.039 -19.703 1 95.25 321 PHE B N 1
ATOM 6291 C CA . PHE B 1 321 ? -0.502 -13.656 -19.312 1 95.25 321 PHE B CA 1
ATOM 6292 C C . PHE B 1 321 ? -1.758 -12.82 -19.531 1 95.25 321 PHE B C 1
ATOM 6294 O O . PHE B 1 321 ? -2.535 -13.094 -20.453 1 95.25 321 PHE B O 1
ATOM 6301 N N . LEU B 1 322 ? -1.916 -11.867 -18.672 1 97.19 322 LEU B N 1
ATOM 6302 C CA . LEU B 1 322 ? -2.973 -10.875 -18.844 1 97.19 322 LEU B CA 1
ATOM 6303 C C . LEU B 1 322 ? -2.414 -9.578 -19.422 1 97.19 322 LEU B C 1
ATOM 6305 O O . LEU B 1 322 ? -1.394 -9.078 -18.953 1 97.19 322 LEU B O 1
ATOM 6309 N N . LYS B 1 323 ? -3.021 -9.094 -20.438 1 97 323 LYS B N 1
ATOM 6310 C CA . LYS B 1 323 ? -2.717 -7.77 -20.969 1 97 323 LYS B CA 1
ATOM 6311 C C . LYS B 1 323 ? -3.627 -6.707 -20.359 1 97 323 LYS B C 1
ATOM 6313 O O . LYS B 1 323 ? -4.652 -7.031 -19.766 1 97 323 LYS B O 1
ATOM 6318 N N . LEU B 1 324 ? -3.217 -5.473 -20.422 1 96.94 324 LEU B N 1
ATOM 6319 C CA . LEU B 1 324 ? -4.004 -4.32 -20 1 96.94 324 LEU B CA 1
ATOM 6320 C C . LEU B 1 324 ? -4.242 -3.367 -21.172 1 96.94 324 LEU B C 1
ATOM 6322 O O . LEU B 1 324 ? -3.297 -2.781 -21.703 1 96.94 324 LEU B O 1
ATOM 6326 N N . ASP B 1 325 ? -5.477 -3.252 -21.531 1 96.62 325 ASP B N 1
ATOM 6327 C CA . ASP B 1 325 ? -5.844 -2.4 -22.672 1 96.62 325 ASP B CA 1
ATOM 6328 C C . ASP B 1 325 ? -5.031 -2.752 -23.906 1 96.62 325 ASP B C 1
ATOM 6330 O O . ASP B 1 325 ? -4.48 -1.867 -24.562 1 96.62 325 ASP B O 1
ATOM 6334 N N . GLY B 1 326 ? -4.789 -4.039 -24.078 1 95.62 326 GLY B N 1
ATOM 6335 C CA . GLY B 1 326 ? -4.164 -4.547 -25.297 1 95.62 326 GLY B CA 1
ATOM 6336 C C . GLY B 1 326 ? -2.65 -4.586 -25.219 1 95.62 326 GLY B C 1
ATOM 6337 O O . GLY B 1 326 ? -1.987 -5.098 -26.109 1 95.62 326 GLY B O 1
ATOM 6338 N N . GLN B 1 327 ? -2.111 -4.102 -24.094 1 95 327 GLN B N 1
ATOM 6339 C CA . GLN B 1 327 ? -0.661 -4.035 -23.969 1 95 327 GLN B CA 1
ATOM 6340 C C . GLN B 1 327 ? -0.183 -4.816 -22.75 1 95 327 GLN B C 1
ATOM 6342 O O . GLN B 1 327 ? -0.953 -5.047 -21.812 1 95 327 GLN B O 1
ATOM 6347 N N . ASP B 1 328 ? 1.07 -5.246 -22.844 1 91.69 328 ASP B N 1
ATOM 6348 C CA . ASP B 1 328 ? 1.664 -5.918 -21.688 1 91.69 328 ASP B CA 1
ATOM 6349 C C . ASP B 1 328 ? 1.773 -4.973 -20.5 1 91.69 328 ASP B C 1
ATOM 6351 O O . ASP B 1 328 ? 1.998 -3.773 -20.672 1 91.69 328 ASP B O 1
ATOM 6355 N N . PHE B 1 329 ? 1.642 -5.48 -19.312 1 90.94 329 PHE B N 1
ATOM 6356 C CA . PHE B 1 329 ? 1.885 -4.688 -18.109 1 90.94 329 PHE B CA 1
ATOM 6357 C C . PHE B 1 329 ? 3.314 -4.164 -18.094 1 90.94 329 PHE B C 1
ATOM 6359 O O . PHE B 1 329 ? 4.242 -4.848 -18.531 1 90.94 329 PHE B O 1
ATOM 6366 N N . SER B 1 330 ? 3.465 -2.922 -17.641 1 83.81 330 SER B N 1
ATOM 6367 C CA . SER B 1 330 ? 4.781 -2.309 -17.5 1 83.81 330 SER B CA 1
ATOM 6368 C C . SER B 1 330 ? 4.84 -1.387 -16.281 1 83.81 330 SER B C 1
ATOM 6370 O O . SER B 1 330 ? 4.266 -0.297 -16.297 1 83.81 330 SER B O 1
ATOM 6372 N N . THR B 1 331 ? 5.57 -1.777 -15.273 1 76.75 331 THR B N 1
ATOM 6373 C CA . THR B 1 331 ? 5.688 -0.96 -14.07 1 76.75 331 THR B CA 1
ATOM 6374 C C . THR B 1 331 ? 6.555 0.267 -14.336 1 76.75 331 THR B C 1
ATOM 6376 O O . THR B 1 331 ? 6.27 1.355 -13.836 1 76.75 331 THR B O 1
ATOM 6379 N N . SER B 1 332 ? 7.555 0.158 -15.164 1 72.75 332 SER B N 1
ATOM 6380 C CA . SER B 1 332 ? 8.461 1.263 -15.461 1 72.75 332 SER B CA 1
ATOM 6381 C C . SER B 1 332 ? 7.754 2.365 -16.234 1 72.75 332 SER B C 1
ATOM 6383 O O . SER B 1 332 ? 8.039 3.549 -16.047 1 72.75 332 SER B O 1
ATOM 6385 N N . ARG B 1 333 ? 6.781 1.9 -16.984 1 77.12 333 ARG B N 1
ATOM 6386 C CA . ARG B 1 333 ? 6.055 2.875 -17.797 1 77.12 333 ARG B CA 1
ATOM 6387 C C . ARG B 1 333 ? 4.773 3.318 -17.094 1 77.12 333 ARG B C 1
ATOM 6389 O O . ARG B 1 333 ? 4.004 4.113 -17.641 1 77.12 333 ARG B O 1
ATOM 6396 N N . GLY B 1 334 ? 4.5 2.682 -16.062 1 79 334 GLY B N 1
ATOM 6397 C CA . GLY B 1 334 ? 3.303 3.041 -15.312 1 79 334 GLY B CA 1
ATOM 6398 C C . GLY B 1 334 ? 2.035 2.439 -15.891 1 79 334 GLY B C 1
ATOM 6399 O O . GLY B 1 334 ? 0.932 2.906 -15.602 1 79 334 GLY B O 1
ATOM 6400 N N . HIS B 1 335 ? 2.205 1.535 -16.812 1 89.88 335 HIS B N 1
ATOM 6401 C CA . HIS B 1 335 ? 1.057 0.864 -17.406 1 89.88 335 HIS B CA 1
ATOM 6402 C C . HIS B 1 335 ? 0.648 -0.361 -16.594 1 89.88 335 HIS B C 1
ATOM 6404 O O . HIS B 1 335 ? 0.92 -1.495 -17 1 89.88 335 HIS B O 1
ATOM 6410 N N . ALA B 1 336 ? 0.026 -0.103 -15.547 1 91.69 336 ALA B N 1
ATOM 6411 C CA . ALA B 1 336 ? -0.411 -1.145 -14.617 1 91.69 336 ALA B CA 1
ATOM 6412 C C . ALA B 1 336 ? -1.647 -0.704 -13.836 1 91.69 336 ALA B C 1
ATOM 6414 O O . ALA B 1 336 ? -1.889 0.494 -13.672 1 91.69 336 ALA B O 1
ATOM 6415 N N . VAL B 1 337 ? -2.457 -1.607 -13.516 1 92.94 337 VAL B N 1
ATOM 6416 C CA . VAL B 1 337 ? -3.518 -1.409 -12.539 1 92.94 337 VAL B CA 1
ATOM 6417 C C . VAL B 1 337 ? -3.17 -2.145 -11.242 1 92.94 337 VAL B C 1
ATOM 6419 O O . VAL B 1 337 ? -3.205 -3.375 -11.195 1 92.94 337 VAL B O 1
ATOM 6422 N N . TRP B 1 338 ? -2.891 -1.352 -10.297 1 93.75 338 TRP B N 1
ATOM 6423 C CA . TRP B 1 338 ? -2.492 -1.922 -9.016 1 93.75 338 TRP B CA 1
ATOM 6424 C C . TRP B 1 338 ? -3.707 -2.42 -8.234 1 93.75 338 TRP B C 1
ATOM 6426 O O . TRP B 1 338 ? -4.762 -1.782 -8.25 1 93.75 338 TRP B O 1
ATOM 6436 N N . ILE B 1 339 ? -3.555 -3.508 -7.527 1 96.81 339 ILE B N 1
ATOM 6437 C CA . ILE B 1 339 ? -4.66 -4.156 -6.828 1 96.81 339 ILE B CA 1
ATOM 6438 C C . ILE B 1 339 ? -5.234 -3.207 -5.781 1 96.81 339 ILE B C 1
ATOM 6440 O O . ILE B 1 339 ? -6.453 -3.014 -5.711 1 96.81 339 ILE B O 1
ATOM 6444 N N . ARG B 1 340 ? -4.398 -2.617 -4.98 1 94.31 340 ARG B N 1
ATOM 6445 C CA . ARG B 1 340 ? -4.871 -1.759 -3.9 1 94.31 340 ARG B CA 1
ATOM 6446 C C . ARG B 1 340 ? -5.543 -0.506 -4.453 1 94.31 340 ARG B C 1
ATOM 6448 O O . ARG B 1 340 ? -6.484 0.014 -3.85 1 94.31 340 ARG B O 1
ATOM 6455 N N . GLU B 1 341 ? -5.102 -0.066 -5.57 1 90.94 341 GLU B N 1
ATOM 6456 C CA . GLU B 1 341 ? -5.707 1.108 -6.191 1 90.94 341 GLU B CA 1
ATOM 6457 C C . GLU B 1 341 ? -7.113 0.801 -6.699 1 90.94 341 GLU B C 1
ATOM 6459 O O . GLU B 1 341 ? -8.055 1.553 -6.434 1 90.94 341 GLU B O 1
ATOM 6464 N N . ILE B 1 342 ? -7.281 -0.264 -7.406 1 94.38 342 ILE B N 1
ATOM 6465 C CA . ILE B 1 342 ? -8.57 -0.562 -8.008 1 94.38 342 ILE B CA 1
ATOM 6466 C C . ILE B 1 342 ? -9.57 -0.972 -6.93 1 94.38 342 ILE B C 1
ATOM 6468 O O . ILE B 1 342 ? -10.758 -0.671 -7.027 1 94.38 342 ILE B O 1
ATOM 6472 N N . THR B 1 343 ? -9.109 -1.613 -5.906 1 95.75 343 THR B N 1
ATOM 6473 C CA . THR B 1 343 ? -10.008 -2.041 -4.84 1 95.75 343 THR B CA 1
ATOM 6474 C C . THR B 1 343 ? -10.398 -0.86 -3.957 1 95.75 343 THR B C 1
ATOM 6476 O O . THR B 1 343 ? -11.359 -0.944 -3.189 1 95.75 343 THR B O 1
ATOM 6479 N N . ALA B 1 344 ? -9.648 0.179 -4.031 1 92.94 344 ALA B N 1
ATOM 6480 C CA . ALA B 1 344 ? -10.016 1.401 -3.32 1 92.94 344 ALA B CA 1
ATOM 6481 C C . ALA B 1 344 ? -11.133 2.148 -4.051 1 92.94 344 ALA B C 1
ATOM 6483 O O . ALA B 1 344 ? -11.766 3.037 -3.482 1 92.94 344 ALA B O 1
ATOM 6484 N N . GLN B 1 345 ? -11.398 1.734 -5.238 1 91.81 345 GLN B N 1
ATOM 6485 C CA . GLN B 1 345 ? -12.328 2.494 -6.066 1 91.81 345 GLN B CA 1
ATOM 6486 C C . GLN B 1 345 ? -13.594 1.691 -6.348 1 91.81 345 GLN B C 1
ATOM 6488 O O . GLN B 1 345 ? -14.633 2.26 -6.684 1 91.81 345 GLN B O 1
ATOM 6493 N N . HIS B 1 346 ? -13.484 0.366 -6.23 1 94.5 346 HIS B N 1
ATOM 6494 C CA . HIS B 1 346 ? -14.586 -0.512 -6.602 1 94.5 346 HIS B CA 1
ATOM 6495 C C . HIS B 1 346 ? -14.805 -1.598 -5.551 1 94.5 346 HIS B C 1
ATOM 6497 O O . HIS B 1 346 ? -13.867 -1.979 -4.844 1 94.5 346 HIS B O 1
ATOM 6503 N N . PRO B 1 347 ? -16.078 -2.088 -5.496 1 95.81 347 PRO B N 1
ATOM 6504 C CA . PRO B 1 347 ? -16.266 -3.262 -4.641 1 95.81 347 PRO B CA 1
ATOM 6505 C C . PRO B 1 347 ? -15.359 -4.426 -5.043 1 95.81 347 PRO B C 1
ATOM 6507 O O . PRO B 1 347 ? -15.242 -4.742 -6.227 1 95.81 347 PRO B O 1
ATOM 6510 N N . VAL B 1 348 ? -14.812 -5.051 -4.121 1 98 348 VAL B N 1
ATOM 6511 C CA . VAL B 1 348 ? -13.789 -6.062 -4.367 1 98 348 VAL B CA 1
ATOM 6512 C C . VAL B 1 348 ? -14.383 -7.223 -5.16 1 98 348 VAL B C 1
ATOM 6514 O O . VAL B 1 348 ? -13.727 -7.793 -6.031 1 98 348 VAL B O 1
ATOM 6517 N N . ASP B 1 349 ? -15.641 -7.578 -4.906 1 98.38 349 ASP B N 1
ATOM 6518 C CA . ASP B 1 349 ? -16.25 -8.727 -5.578 1 98.38 349 ASP B CA 1
ATOM 6519 C C . ASP B 1 349 ? -16.484 -8.438 -7.059 1 98.38 349 ASP B C 1
ATOM 6521 O O . ASP B 1 349 ? -16.484 -9.352 -7.883 1 98.38 349 ASP B O 1
ATOM 6525 N N . ALA B 1 350 ? -16.703 -7.156 -7.391 1 98.44 350 ALA B N 1
ATOM 6526 C CA . ALA B 1 350 ? -16.75 -6.812 -8.812 1 98.44 350 ALA B CA 1
ATOM 6527 C C . ALA B 1 350 ? -15.398 -7.082 -9.484 1 98.44 350 ALA B C 1
ATOM 6529 O O . ALA B 1 350 ? -15.352 -7.598 -10.602 1 98.44 350 ALA B O 1
ATOM 6530 N N . ILE B 1 351 ? -14.359 -6.77 -8.812 1 98.56 351 ILE B N 1
ATOM 6531 C CA . ILE B 1 351 ? -13.008 -6.961 -9.328 1 98.56 351 ILE B CA 1
ATOM 6532 C C . ILE B 1 351 ? -12.703 -8.453 -9.43 1 98.56 351 ILE B C 1
ATOM 6534 O O . ILE B 1 351 ? -12.211 -8.922 -10.461 1 98.56 351 ILE B O 1
ATOM 6538 N N . ARG B 1 352 ? -13.008 -9.203 -8.359 1 98.75 352 ARG B N 1
ATOM 6539 C CA . ARG B 1 352 ? -12.773 -10.641 -8.336 1 98.75 352 ARG B CA 1
ATOM 6540 C C . ARG B 1 352 ? -13.523 -11.336 -9.469 1 98.75 352 ARG B C 1
ATOM 6542 O O . ARG B 1 352 ? -12.938 -12.117 -10.219 1 98.75 352 ARG B O 1
ATOM 6549 N N . LEU B 1 353 ? -14.797 -10.992 -9.633 1 98.75 353 LEU B N 1
ATOM 6550 C CA . LEU B 1 353 ? -15.641 -11.633 -10.641 1 98.75 353 LEU B CA 1
ATOM 6551 C C . LEU B 1 353 ? -15.141 -11.312 -12.047 1 98.75 353 LEU B C 1
ATOM 6553 O O . LEU B 1 353 ? -15 -12.203 -12.883 1 98.75 353 LEU B O 1
ATOM 6557 N N . TYR B 1 354 ? -14.859 -10.078 -12.258 1 98.75 354 TYR B N 1
ATOM 6558 C CA . TYR B 1 354 ? -14.453 -9.688 -13.602 1 98.75 354 TYR B CA 1
ATOM 6559 C C . TYR B 1 354 ? -13.062 -10.227 -13.93 1 98.75 354 TYR B C 1
ATOM 6561 O O . TYR B 1 354 ? -12.812 -10.656 -15.062 1 98.75 354 TYR B O 1
ATOM 6569 N N . THR B 1 355 ? -12.18 -10.141 -12.969 1 98.62 355 THR B N 1
ATOM 6570 C CA . THR B 1 355 ? -10.844 -10.695 -13.164 1 98.62 355 THR B CA 1
ATOM 6571 C C . THR B 1 355 ? -10.914 -12.195 -13.445 1 98.62 355 THR B C 1
ATOM 6573 O O . THR B 1 355 ? -10.172 -12.703 -14.289 1 98.62 355 THR B O 1
ATOM 6576 N N . ALA B 1 356 ? -11.781 -12.898 -12.75 1 98.75 356 ALA B N 1
ATOM 6577 C CA . ALA B 1 356 ? -11.984 -14.32 -13.023 1 98.75 356 ALA B CA 1
ATOM 6578 C C . ALA B 1 356 ? -12.477 -14.539 -14.453 1 98.75 356 ALA B C 1
ATOM 6580 O O . ALA B 1 356 ? -11.984 -15.422 -15.156 1 98.75 356 ALA B O 1
ATOM 6581 N N . LEU B 1 357 ? -13.375 -13.719 -14.922 1 98.25 357 LEU B N 1
ATOM 6582 C CA . LEU B 1 357 ? -13.953 -13.844 -16.25 1 98.25 357 LEU B CA 1
ATOM 6583 C C . LEU B 1 357 ? -12.875 -13.711 -17.328 1 98.25 357 LEU B C 1
ATOM 6585 O O . LEU B 1 357 ? -12.938 -14.367 -18.359 1 98.25 357 LEU B O 1
ATOM 6589 N N . CYS B 1 358 ? -11.906 -12.891 -17 1 97.38 358 CYS B N 1
ATOM 6590 C CA . CYS B 1 358 ? -10.891 -12.664 -18.031 1 97.38 358 CYS B CA 1
ATOM 6591 C C . CYS B 1 358 ? -9.578 -13.359 -17.656 1 97.38 358 CYS B C 1
ATOM 6593 O O . CYS B 1 358 ? -8.523 -13.016 -18.188 1 97.38 358 CYS B O 1
ATOM 6595 N N . ALA B 1 359 ? -9.625 -14.266 -16.75 1 98.06 359 ALA B N 1
ATOM 6596 C CA . ALA B 1 359 ? -8.414 -14.961 -16.312 1 98.06 359 ALA B CA 1
ATOM 6597 C C . ALA B 1 359 ? -7.727 -15.641 -17.484 1 98.06 359 ALA B C 1
ATOM 6599 O O . ALA B 1 359 ? -8.383 -16.297 -18.312 1 98.06 359 ALA B O 1
ATOM 6600 N N . PRO B 1 360 ? -6.422 -15.523 -17.609 1 98.19 360 PRO B N 1
ATOM 6601 C CA . PRO B 1 360 ? -5.691 -16.125 -18.734 1 98.19 360 PRO B CA 1
ATOM 6602 C C . PRO B 1 360 ? -5.32 -17.578 -18.469 1 98.19 360 PRO B C 1
ATOM 6604 O O . PRO B 1 360 ? -4.137 -17.938 -18.484 1 98.19 360 PRO B O 1
ATOM 6607 N N . GLU B 1 361 ? -6.297 -18.422 -18.406 1 97.5 361 GLU B N 1
ATOM 6608 C CA . GLU B 1 361 ? -6.102 -19.797 -17.984 1 97.5 361 GLU B CA 1
ATOM 6609 C C . GLU B 1 361 ? -5.434 -20.625 -19.078 1 97.5 361 GLU B C 1
ATOM 6611 O O . GLU B 1 361 ? -4.488 -21.375 -18.812 1 97.5 361 GLU B O 1
ATOM 6616 N N . ASN B 1 362 ? -5.859 -20.469 -20.297 1 96.06 362 ASN B N 1
ATOM 6617 C CA . ASN B 1 362 ? -5.363 -21.312 -21.391 1 96.06 362 ASN B CA 1
ATOM 6618 C C . ASN B 1 362 ? -4.68 -20.469 -22.469 1 96.06 362 ASN B C 1
ATOM 6620 O O . ASN B 1 362 ? -3.92 -21 -23.281 1 96.06 362 ASN B O 1
ATOM 6624 N N . GLU B 1 363 ? -5.012 -19.234 -22.453 1 96.06 363 GLU B N 1
ATOM 6625 C CA . GLU B 1 363 ? -4.453 -18.297 -23.422 1 96.06 363 GLU B CA 1
ATOM 6626 C C . GLU B 1 363 ? -4.348 -16.891 -22.844 1 96.06 363 GLU B C 1
ATOM 6628 O O . GLU B 1 363 ? -4.887 -16.625 -21.766 1 96.06 363 GLU B O 1
ATOM 6633 N N . THR B 1 364 ? -3.615 -16.094 -23.516 1 96.12 364 THR B N 1
ATOM 6634 C CA . THR B 1 364 ? -3.518 -14.695 -23.125 1 96.12 364 THR B CA 1
ATOM 6635 C C . THR B 1 364 ? -4.879 -14.008 -23.203 1 96.12 364 THR B C 1
ATOM 6637 O O . THR B 1 364 ? -5.637 -14.242 -24.156 1 96.12 364 THR B O 1
ATOM 6640 N N . ARG B 1 365 ? -5.176 -13.266 -22.234 1 97.75 365 ARG B N 1
ATOM 6641 C CA . ARG B 1 365 ? -6.414 -12.5 -22.156 1 97.75 365 ARG B CA 1
ATOM 6642 C C . ARG B 1 365 ? -6.137 -11.023 -21.891 1 97.75 365 ARG B C 1
ATOM 6644 O O . ARG B 1 365 ? -4.98 -10.625 -21.734 1 97.75 365 ARG B O 1
ATOM 6651 N N . ASP B 1 366 ? -7.234 -10.211 -21.938 1 97.81 366 ASP B N 1
ATOM 6652 C CA . ASP B 1 366 ? -7.066 -8.773 -21.781 1 97.81 366 ASP B CA 1
ATOM 6653 C C . ASP B 1 366 ? -8.039 -8.211 -20.75 1 97.81 366 ASP B C 1
ATOM 6655 O O . ASP B 1 366 ? -9.211 -8.586 -20.719 1 97.81 366 ASP B O 1
ATOM 6659 N N . PHE B 1 367 ? -7.539 -7.484 -19.875 1 98.19 367 PHE B N 1
ATOM 6660 C CA . PHE B 1 367 ? -8.359 -6.625 -19.031 1 98.19 367 PHE B CA 1
ATOM 6661 C C . PHE B 1 367 ? -8.5 -5.238 -19.641 1 98.19 367 PHE B C 1
ATOM 6663 O O . PHE B 1 367 ? -7.543 -4.461 -19.656 1 98.19 367 PHE B O 1
ATOM 6670 N N . ASP B 1 368 ? -9.633 -5.004 -20.109 1 97.56 368 ASP B N 1
ATOM 6671 C CA . ASP B 1 368 ? -9.961 -3.703 -20.688 1 97.56 368 ASP B CA 1
ATOM 6672 C C . ASP B 1 368 ? -10.703 -2.826 -19.672 1 97.56 368 ASP B C 1
ATOM 6674 O O . ASP B 1 368 ? -11.805 -3.164 -19.25 1 97.56 368 ASP B O 1
ATOM 6678 N N . ARG B 1 369 ? -10.148 -1.664 -19.344 1 94.56 369 ARG B N 1
ATOM 6679 C CA . ARG B 1 369 ? -10.664 -0.833 -18.266 1 94.56 369 ARG B CA 1
ATOM 6680 C C . ARG B 1 369 ? -12.07 -0.332 -18.578 1 94.56 369 ARG B C 1
ATOM 6682 O O . ARG B 1 369 ? -12.938 -0.309 -17.703 1 94.56 369 ARG B O 1
ATOM 6689 N N . ALA B 1 370 ? -12.25 0.115 -19.781 1 96.44 370 ALA B N 1
ATOM 6690 C CA . ALA B 1 370 ? -13.562 0.607 -20.188 1 96.44 370 ALA B CA 1
ATOM 6691 C C . ALA B 1 370 ? -14.602 -0.513 -20.156 1 96.44 370 ALA B C 1
ATOM 6693 O O . ALA B 1 370 ? -15.734 -0.304 -19.734 1 96.44 370 ALA B O 1
ATOM 6694 N N . ALA B 1 371 ? -14.227 -1.687 -20.641 1 97.88 371 ALA B N 1
ATOM 6695 C CA . ALA B 1 371 ? -15.117 -2.844 -20.625 1 97.88 371 ALA B CA 1
ATOM 6696 C C . ALA B 1 371 ? -15.469 -3.244 -19.203 1 97.88 371 ALA B C 1
ATOM 6698 O O . ALA B 1 371 ? -16.609 -3.633 -18.922 1 97.88 371 ALA B O 1
ATOM 6699 N N . PHE B 1 372 ? -14.539 -3.137 -18.328 1 98.06 372 PHE B N 1
ATOM 6700 C CA . PHE B 1 372 ? -14.797 -3.428 -16.922 1 98.06 372 PHE B CA 1
ATOM 6701 C C . PHE B 1 372 ? -15.852 -2.48 -16.344 1 98.06 372 PHE B C 1
ATOM 6703 O O . PHE B 1 372 ? -16.781 -2.918 -15.68 1 98.06 372 PHE B O 1
ATOM 6710 N N . GLU B 1 373 ? -15.641 -1.232 -16.609 1 96.56 373 GLU B N 1
ATOM 6711 C CA . GLU B 1 373 ? -16.578 -0.241 -16.094 1 96.56 373 GLU B CA 1
ATOM 6712 C C . GLU B 1 373 ? -17.984 -0.477 -16.625 1 96.56 373 GLU B C 1
ATOM 6714 O O . GLU B 1 373 ? -18.953 -0.392 -15.875 1 96.56 373 GLU B O 1
ATOM 6719 N N . ALA B 1 374 ? -18.078 -0.728 -17.875 1 97.75 374 ALA B N 1
ATOM 6720 C CA . ALA B 1 374 ? -19.375 -1.005 -18.484 1 97.75 374 ALA B CA 1
ATOM 6721 C C . ALA B 1 374 ? -20 -2.26 -17.891 1 97.75 374 ALA B C 1
ATOM 6723 O O . ALA B 1 374 ? -21.203 -2.268 -17.562 1 97.75 374 ALA B O 1
ATOM 6724 N N . TRP B 1 375 ? -19.203 -3.26 -17.766 1 98.31 375 TRP B N 1
ATOM 6725 C CA . TRP B 1 375 ? -19.656 -4.52 -17.188 1 98.31 375 TRP B CA 1
ATOM 6726 C C . TRP B 1 375 ? -20.109 -4.324 -15.742 1 98.31 375 TRP B C 1
ATOM 6728 O O . TRP B 1 375 ? -21.141 -4.852 -15.328 1 98.31 375 TRP B O 1
ATOM 6738 N N . ARG B 1 376 ? -19.312 -3.646 -14.969 1 97.5 376 ARG B N 1
ATOM 6739 C CA . ARG B 1 376 ? -19.625 -3.393 -13.562 1 97.5 376 ARG B CA 1
ATOM 6740 C C . ARG B 1 376 ? -20.984 -2.734 -13.406 1 97.5 376 ARG B C 1
ATOM 6742 O O . ARG B 1 376 ? -21.797 -3.16 -12.586 1 97.5 376 ARG B O 1
AT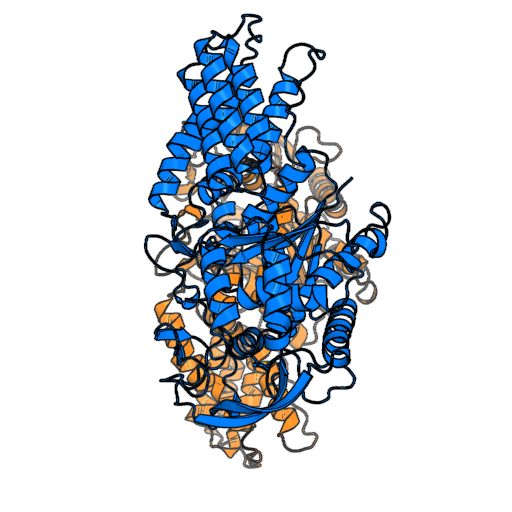OM 6749 N N . LYS B 1 377 ? -21.234 -1.763 -14.203 1 95.56 377 LYS B N 1
ATOM 6750 C CA . LYS B 1 377 ? -22.5 -1.033 -14.141 1 95.56 377 LYS B CA 1
ATOM 6751 C C . LYS B 1 377 ? -23.672 -1.914 -14.57 1 95.56 377 LYS B C 1
ATOM 6753 O O . LYS B 1 377 ? -24.688 -2.002 -13.875 1 95.56 377 LYS B O 1
ATOM 6758 N N . SER B 1 378 ? -23.547 -2.572 -15.648 1 96.81 378 SER B N 1
ATOM 6759 C CA . SER B 1 378 ? -24.656 -3.316 -16.234 1 96.81 378 SER B CA 1
ATOM 6760 C C . SER B 1 378 ? -24.891 -4.637 -15.508 1 96.81 378 SER B C 1
ATOM 6762 O O . SER B 1 378 ? -26.031 -5.023 -15.258 1 96.81 378 SER B O 1
ATOM 6764 N N . THR B 1 379 ? -23.828 -5.301 -15.203 1 97.69 379 THR B N 1
ATOM 6765 C CA . THR B 1 379 ? -23.953 -6.664 -14.695 1 97.69 379 THR B CA 1
ATOM 6766 C C . THR B 1 379 ? -23.828 -6.688 -13.172 1 97.69 379 THR B C 1
ATOM 6768 O O . THR B 1 379 ? -24.719 -7.184 -12.477 1 97.69 379 THR B O 1
ATOM 6771 N N . PHE B 1 380 ? -22.781 -6.156 -12.625 1 97.62 380 PHE B N 1
ATOM 6772 C CA . PHE B 1 380 ? -22.578 -6.254 -11.188 1 97.62 380 PHE B CA 1
ATOM 6773 C C . PHE B 1 380 ? -23.594 -5.398 -10.438 1 97.62 380 PHE B C 1
ATOM 6775 O O . PHE B 1 380 ? -24.297 -5.887 -9.555 1 97.62 380 PHE B O 1
ATOM 6782 N N . ASP B 1 381 ? -23.688 -4.176 -10.82 1 94.38 381 ASP B N 1
ATOM 6783 C CA . ASP B 1 381 ? -24.594 -3.264 -10.141 1 94.38 381 ASP B CA 1
ATOM 6784 C C . ASP B 1 381 ? -26.031 -3.488 -10.594 1 94.38 381 ASP B C 1
ATOM 6786 O O . ASP B 1 381 ? -26.984 -3.287 -9.828 1 94.38 381 ASP B O 1
ATOM 6790 N N . GLY B 1 382 ? -26.25 -3.871 -11.82 1 94.06 382 GLY B N 1
ATOM 6791 C CA . GLY B 1 382 ? -27.578 -4.012 -12.383 1 94.06 382 GLY B CA 1
ATOM 6792 C C . GLY B 1 382 ? -28.219 -5.352 -12.078 1 94.06 382 GLY B C 1
ATOM 6793 O O . GLY B 1 382 ? -29.359 -5.406 -11.609 1 94.06 382 GLY B O 1
ATOM 6794 N N . ILE B 1 383 ? -27.516 -6.398 -12.328 1 95.44 383 ILE B N 1
ATOM 6795 C CA . ILE B 1 383 ? -28.078 -7.738 -12.234 1 95.44 383 ILE B CA 1
ATOM 6796 C C . ILE B 1 383 ? -27.75 -8.344 -10.875 1 95.44 383 ILE B C 1
ATOM 6798 O O . ILE B 1 383 ? -28.656 -8.695 -10.109 1 95.44 383 ILE B O 1
ATOM 6802 N N . VAL B 1 384 ? -26.5 -8.398 -10.516 1 96.19 384 VAL B N 1
ATOM 6803 C CA . VAL B 1 384 ? -26.062 -9.078 -9.305 1 96.19 384 VAL B CA 1
ATOM 6804 C C . VAL B 1 384 ? -26.609 -8.352 -8.078 1 96.19 384 VAL B C 1
ATOM 6806 O O . VAL B 1 384 ? -27.172 -8.977 -7.172 1 96.19 384 VAL B O 1
ATOM 6809 N N . ALA B 1 385 ? -26.578 -7.094 -8.102 1 93.5 385 ALA B N 1
ATOM 6810 C CA . ALA B 1 385 ? -26.953 -6.309 -6.93 1 93.5 385 ALA B CA 1
ATOM 6811 C C . ALA B 1 385 ? -28.453 -6.332 -6.703 1 93.5 385 ALA B C 1
ATOM 6813 O O . ALA B 1 385 ? -28.938 -5.926 -5.645 1 93.5 385 ALA B O 1
ATOM 6814 N N . ALA B 1 386 ? -29.203 -6.891 -7.598 1 93.69 386 ALA B N 1
ATOM 6815 C CA . ALA B 1 386 ? -30.656 -6.938 -7.492 1 93.69 386 ALA B CA 1
ATOM 6816 C C . ALA B 1 386 ? -31.094 -7.77 -6.293 1 93.69 386 ALA B C 1
ATOM 6818 O O . ALA B 1 386 ? -32.219 -7.637 -5.816 1 93.69 386 ALA B O 1
ATOM 6819 N N . TYR B 1 387 ? -30.203 -8.602 -5.805 1 93.31 387 TYR B N 1
ATOM 6820 C CA . TYR B 1 387 ? -30.547 -9.406 -4.641 1 93.31 387 TYR B CA 1
ATOM 6821 C C . TYR B 1 387 ? -30.922 -8.523 -3.459 1 93.31 387 TYR B C 1
ATOM 6823 O O . TYR B 1 387 ? -31.734 -8.922 -2.615 1 93.31 387 TYR B O 1
ATOM 6831 N N . THR B 1 388 ? -30.375 -7.344 -3.361 1 89.44 388 THR B N 1
ATOM 6832 C CA . THR B 1 388 ? -30.641 -6.449 -2.238 1 89.44 388 THR B CA 1
ATOM 6833 C C . THR B 1 388 ? -32.094 -6.055 -2.195 1 89.44 388 THR B C 1
ATOM 6835 O O . THR B 1 388 ? -32.75 -6.109 -1.137 1 89.44 388 THR B O 1
ATOM 6838 N N . HIS B 1 389 ? -32.594 -5.738 -3.314 1 86.94 389 HIS B N 1
ATOM 6839 C CA . HIS B 1 389 ? -34 -5.355 -3.406 1 86.94 389 HIS B CA 1
ATOM 6840 C C . HIS B 1 389 ? -34.906 -6.57 -3.256 1 86.94 389 HIS B C 1
ATOM 6842 O O . HIS B 1 389 ? -35.875 -6.527 -2.512 1 86.94 389 HIS B O 1
ATOM 6848 N N . ASP B 1 390 ? -34.625 -7.617 -3.93 1 88.75 390 ASP B N 1
ATOM 6849 C CA . ASP B 1 390 ? -35.469 -8.812 -3.957 1 88.75 390 ASP B CA 1
ATOM 6850 C C . ASP B 1 390 ? -35.594 -9.43 -2.568 1 88.75 390 ASP B C 1
ATOM 6852 O O . ASP B 1 390 ? -36.656 -9.938 -2.195 1 88.75 390 ASP B O 1
ATOM 6856 N N . LEU B 1 391 ? -34.531 -9.398 -1.848 1 88.5 391 LEU B N 1
ATOM 6857 C CA . LEU B 1 391 ? -34.5 -10.109 -0.574 1 88.5 391 LEU B CA 1
ATOM 6858 C C . LEU B 1 391 ? -34.938 -9.195 0.568 1 88.5 391 LEU B C 1
ATOM 6860 O O . LEU B 1 391 ? -35.312 -9.672 1.646 1 88.5 391 LEU B O 1
ATOM 6864 N N . SER B 1 392 ? -34.906 -7.879 0.37 1 81.94 392 SER B N 1
ATOM 6865 C CA . SER B 1 392 ? -35.344 -6.949 1.406 1 81.94 392 SER B CA 1
ATOM 6866 C C . SER B 1 392 ? -36.844 -6.719 1.35 1 81.94 392 SER B C 1
ATOM 6868 O O . SER B 1 392 ? -37.469 -6.375 2.359 1 81.94 392 SER B O 1
ATOM 6870 N N . ALA B 1 393 ? -37.5 -6.75 0.212 1 71.31 393 ALA B N 1
ATOM 6871 C CA . ALA B 1 393 ? -38.938 -6.488 0.031 1 71.31 393 ALA B CA 1
ATOM 6872 C C . ALA B 1 393 ? -39.781 -7.574 0.687 1 71.31 393 ALA B C 1
ATOM 6874 O O . ALA B 1 393 ? -41 -7.418 0.845 1 71.31 393 ALA B O 1
ATOM 6875 N N . GLY B 1 394 ? -39.25 -8.523 1.439 1 62.25 394 GLY B N 1
ATOM 6876 C CA . GLY B 1 394 ? -39.969 -9.484 2.246 1 62.25 394 GLY B CA 1
ATOM 6877 C C . GLY B 1 394 ? -40.844 -10.414 1.424 1 62.25 394 GLY B C 1
ATOM 6878 O O . GLY B 1 394 ? -41.844 -10.961 1.927 1 62.25 394 GLY B O 1
ATOM 6879 N N . ALA B 1 395 ? -40.781 -10.367 0.119 1 58.06 395 ALA B N 1
ATOM 6880 C CA . ALA B 1 395 ? -41.688 -11.25 -0.63 1 58.06 395 ALA B CA 1
ATOM 6881 C C . ALA B 1 395 ? -41.5 -12.703 -0.21 1 58.06 395 ALA B C 1
ATOM 6883 O O . ALA B 1 395 ? -40.375 -13.203 -0.137 1 58.06 395 ALA B O 1
ATOM 6884 N N . ALA B 1 396 ? -42.469 -13.227 0.429 1 59.94 396 ALA B N 1
ATOM 6885 C CA . ALA B 1 396 ? -42.5 -14.617 0.892 1 59.94 396 ALA B CA 1
ATOM 6886 C C . ALA B 1 396 ? -42.125 -15.578 -0.238 1 59.94 396 ALA B C 1
ATOM 6888 O O . ALA B 1 396 ? -42.562 -15.391 -1.378 1 59.94 396 ALA B O 1
ATOM 6889 N N . PRO B 1 397 ? -41.062 -16.453 0.02 1 64.25 397 PRO B N 1
ATOM 6890 C CA . PRO B 1 397 ? -40.781 -17.469 -0.983 1 64.25 397 PRO B CA 1
ATOM 6891 C C . PRO B 1 397 ? -42.031 -18.203 -1.458 1 64.25 397 PRO B C 1
ATOM 6893 O O . PRO B 1 397 ? -42.969 -18.438 -0.673 1 64.25 397 PRO B O 1
ATOM 6896 N N . SER B 1 398 ? -42.375 -18.016 -2.641 1 60.75 398 SER B N 1
ATOM 6897 C CA . SER B 1 398 ? -43.5 -18.797 -3.135 1 60.75 398 SER B CA 1
ATOM 6898 C C . SER B 1 398 ? -43.219 -20.297 -3.035 1 60.75 398 SER B C 1
ATOM 6900 O O . SER B 1 398 ? -42.094 -20.734 -3.32 1 60.75 398 SER B O 1
ATOM 6902 N N . ALA B 1 399 ? -44.062 -20.984 -2.291 1 58.38 399 ALA B N 1
ATOM 6903 C CA . ALA B 1 399 ? -44 -22.438 -2.219 1 58.38 399 ALA B CA 1
ATOM 6904 C C . ALA B 1 399 ? -44.188 -23.062 -3.598 1 58.38 399 ALA B C 1
ATOM 6906 O O . ALA B 1 399 ? -44.125 -24.297 -3.746 1 58.38 399 ALA B O 1
ATOM 6907 N N . ALA B 1 400 ? -44.406 -22.219 -4.543 1 61.12 400 ALA B N 1
ATOM 6908 C CA . ALA B 1 400 ? -44.719 -22.812 -5.836 1 61.12 400 ALA B CA 1
ATOM 6909 C C . ALA B 1 400 ? -43.531 -23.516 -6.449 1 61.12 400 ALA B C 1
ATOM 6911 O O . ALA B 1 400 ? -42.406 -23.031 -6.324 1 61.12 400 ALA B O 1
ATOM 6912 N N . ALA B 1 401 ? -43.719 -24.703 -6.875 1 69.25 401 ALA B N 1
ATOM 6913 C CA . ALA B 1 401 ? -42.719 -25.5 -7.57 1 69.25 401 ALA B CA 1
ATOM 6914 C C . ALA B 1 401 ? -42.188 -24.75 -8.781 1 69.25 401 ALA B C 1
ATOM 6916 O O . ALA B 1 401 ? -42.906 -24.016 -9.453 1 69.25 401 ALA B O 1
ATOM 6917 N N . LEU B 1 402 ? -40.812 -24.812 -9.062 1 80.62 402 LEU B N 1
ATOM 6918 C CA . LEU B 1 402 ? -40.219 -24.234 -10.25 1 80.62 402 LEU B CA 1
ATOM 6919 C C . LEU B 1 402 ? -40.688 -24.938 -11.508 1 80.62 402 LEU B C 1
ATOM 6921 O O . LEU B 1 402 ? -40.812 -26.172 -11.523 1 80.62 402 LEU B O 1
ATOM 6925 N N . PRO B 1 403 ? -41.031 -24.266 -12.492 1 87.12 403 PRO B N 1
ATOM 6926 C CA . PRO B 1 403 ? -41.344 -24.922 -13.773 1 87.12 403 PRO B CA 1
ATOM 6927 C C . PRO B 1 403 ? -40.219 -25.844 -14.234 1 87.12 403 PRO B C 1
ATOM 6929 O O . PRO B 1 403 ? -39.031 -25.547 -13.992 1 87.12 403 PRO B O 1
ATOM 6932 N N . ALA B 1 404 ? -40.531 -26.891 -14.867 1 89.5 404 ALA B N 1
ATOM 6933 C CA . ALA B 1 404 ? -39.594 -27.922 -15.289 1 89.5 404 ALA B CA 1
ATOM 6934 C C . ALA B 1 404 ? -38.5 -27.344 -16.156 1 89.5 404 ALA B C 1
ATOM 6936 O O . ALA B 1 404 ? -37.344 -27.75 -16.031 1 89.5 404 ALA B O 1
ATOM 6937 N N . GLN B 1 405 ? -38.844 -26.453 -17.016 1 91.25 405 GLN B N 1
ATOM 6938 C CA . GLN B 1 405 ? -37.875 -25.828 -17.891 1 91.25 405 GLN B CA 1
ATOM 6939 C C . GLN B 1 405 ? -36.812 -25.047 -17.094 1 91.25 405 GLN B C 1
ATOM 6941 O O . GLN B 1 405 ? -35.625 -25.078 -17.422 1 91.25 405 GLN B O 1
ATOM 6946 N N . LEU B 1 406 ? -37.25 -24.422 -16.141 1 92.38 406 LEU B N 1
ATOM 6947 C CA . LEU B 1 406 ? -36.375 -23.641 -15.289 1 92.38 406 LEU B CA 1
ATOM 6948 C C . LEU B 1 406 ? -35.469 -24.547 -14.469 1 92.38 406 LEU B C 1
ATOM 6950 O O . LEU B 1 406 ? -34.281 -24.281 -14.305 1 92.38 406 LEU B O 1
ATOM 6954 N N . GLU B 1 407 ? -35.969 -25.578 -14.023 1 93 407 GLU B N 1
ATOM 6955 C CA . GLU B 1 407 ? -35.219 -26.562 -13.273 1 93 407 GLU B CA 1
ATOM 6956 C C . GLU B 1 407 ? -34.094 -27.156 -14.125 1 93 407 GLU B C 1
ATOM 6958 O O . GLU B 1 407 ? -32.969 -27.375 -13.641 1 93 407 GLU B O 1
ATOM 6963 N N . GLN B 1 408 ? -34.438 -27.422 -15.312 1 95.25 408 GLN B N 1
ATOM 6964 C CA . GLN B 1 408 ? -33.438 -27.984 -16.234 1 95.25 408 GLN B CA 1
ATOM 6965 C C . GLN B 1 408 ? -32.312 -26.984 -16.5 1 95.25 408 GLN B C 1
ATOM 6967 O O . GLN B 1 408 ? -31.156 -27.375 -16.562 1 95.25 408 GLN B O 1
ATOM 6972 N N . ARG B 1 409 ? -32.688 -25.812 -16.672 1 96 409 ARG B N 1
ATOM 6973 C CA . ARG B 1 409 ? -31.688 -24.781 -16.906 1 96 409 ARG B CA 1
ATOM 6974 C C . ARG B 1 409 ? -30.797 -24.594 -15.695 1 96 409 ARG B C 1
ATOM 6976 O O . ARG B 1 409 ? -29.578 -24.438 -15.828 1 96 409 ARG B O 1
ATOM 6983 N N . ILE B 1 410 ? -31.375 -24.609 -14.562 1 96.62 410 ILE B N 1
ATOM 6984 C CA . ILE B 1 410 ? -30.625 -24.469 -13.32 1 96.62 410 ILE B CA 1
ATOM 6985 C C . ILE B 1 410 ? -29.656 -25.656 -13.18 1 96.62 410 ILE B C 1
ATOM 6987 O O . ILE B 1 410 ? -28.484 -25.469 -12.828 1 96.62 410 ILE B O 1
ATOM 6991 N N . ALA B 1 411 ? -30.125 -26.797 -13.531 1 96.94 411 ALA B N 1
ATOM 6992 C CA . ALA B 1 411 ? -29.297 -27.984 -13.461 1 96.94 411 ALA B CA 1
ATOM 6993 C C . ALA B 1 411 ? -28.109 -27.891 -14.414 1 96.94 411 ALA B C 1
ATOM 6995 O O . ALA B 1 411 ? -27 -28.328 -14.094 1 96.94 411 ALA B O 1
ATOM 6996 N N . GLY B 1 412 ? -28.406 -27.406 -15.547 1 97.75 412 GLY B N 1
ATOM 6997 C CA . GLY B 1 412 ? -27.344 -27.188 -16.5 1 97.75 412 GLY B CA 1
ATOM 6998 C C . GLY B 1 412 ? -26.266 -26.234 -16 1 97.75 412 GLY B C 1
ATOM 6999 O O . GLY B 1 412 ? -25.078 -26.5 -16.141 1 97.75 412 GLY B O 1
ATOM 7000 N N . ILE B 1 413 ? -26.672 -25.141 -15.43 1 98.31 413 ILE B N 1
ATOM 7001 C CA . ILE B 1 413 ? -25.75 -24.156 -14.883 1 98.31 413 ILE B CA 1
ATOM 7002 C C . ILE B 1 413 ? -24.953 -24.766 -13.734 1 98.31 413 ILE B C 1
ATOM 7004 O O . ILE B 1 413 ? -23.734 -24.578 -13.656 1 98.31 413 ILE B O 1
ATOM 7008 N N . ARG B 1 414 ? -25.578 -25.5 -12.93 1 97.56 414 ARG B N 1
ATOM 7009 C CA . ARG B 1 414 ? -24.922 -26.172 -11.812 1 97.56 414 ARG B CA 1
ATOM 7010 C C . ARG B 1 414 ? -23.891 -27.188 -12.312 1 97.56 414 ARG B C 1
ATOM 7012 O O . ARG B 1 414 ? -22.828 -27.359 -11.703 1 97.56 414 ARG B O 1
ATOM 7019 N N . GLY B 1 415 ? -24.25 -27.844 -13.359 1 97.75 415 GLY B N 1
ATOM 7020 C CA . GLY B 1 415 ? -23.328 -28.781 -13.969 1 97.75 415 GLY B CA 1
ATOM 7021 C C . GLY B 1 415 ? -22.062 -28.125 -14.492 1 97.75 415 GLY B C 1
ATOM 7022 O O . GLY B 1 415 ? -20.969 -28.641 -14.328 1 97.75 415 GLY B O 1
ATOM 7023 N N . GLN B 1 416 ? -22.25 -27.031 -15.148 1 98.12 416 GLN B N 1
ATOM 7024 C CA . GLN B 1 416 ? -21.109 -26.266 -15.633 1 98.12 416 GLN B CA 1
ATOM 7025 C C . GLN B 1 416 ? -20.234 -25.797 -14.469 1 98.12 416 GLN B C 1
ATOM 7027 O O . GLN B 1 416 ? -19 -25.859 -14.555 1 98.12 416 GLN B O 1
ATOM 7032 N N . TRP B 1 417 ? -20.875 -25.344 -13.445 1 98.44 417 TRP B N 1
ATOM 7033 C CA . TRP B 1 417 ? -20.172 -24.891 -12.25 1 98.44 417 TRP B CA 1
ATOM 7034 C C . TRP B 1 417 ? -19.375 -26.047 -11.633 1 98.44 417 TRP B C 1
ATOM 7036 O O . TRP B 1 417 ? -18.203 -25.875 -11.297 1 98.44 417 TRP B O 1
ATOM 7046 N N . ALA B 1 418 ? -19.969 -27.156 -11.539 1 97.81 418 ALA B N 1
ATOM 7047 C CA . ALA B 1 418 ? -19.328 -28.328 -10.93 1 97.81 418 ALA B CA 1
ATOM 7048 C C . ALA B 1 418 ? -18.125 -28.781 -11.742 1 97.81 418 ALA B C 1
ATOM 7050 O O . ALA B 1 418 ? -17.094 -29.172 -11.18 1 97.81 418 ALA B O 1
ATOM 7051 N N . ARG B 1 419 ? -18.234 -28.75 -12.992 1 97.31 419 ARG B N 1
ATOM 7052 C CA . ARG B 1 419 ? -17.125 -29.109 -13.859 1 97.31 419 ARG B CA 1
ATOM 7053 C C . ARG B 1 419 ? -15.945 -28.172 -13.664 1 97.31 419 ARG B C 1
ATOM 7055 O O . ARG B 1 419 ? -14.805 -28.609 -13.531 1 97.31 419 ARG B O 1
ATOM 7062 N N . ALA B 1 420 ? -16.25 -26.906 -13.648 1 98.12 420 ALA B N 1
ATOM 7063 C CA . ALA B 1 420 ? -15.211 -25.891 -13.484 1 98.12 420 ALA B CA 1
ATOM 7064 C C . ALA B 1 420 ? -14.57 -25.984 -12.102 1 98.12 420 ALA B C 1
ATOM 7066 O O . ALA B 1 420 ? -13.406 -25.594 -11.922 1 98.12 420 ALA B O 1
ATOM 7067 N N . ALA B 1 421 ? -15.281 -26.516 -11.148 1 97.81 421 ALA B N 1
ATOM 7068 C CA . ALA B 1 421 ? -14.82 -26.578 -9.766 1 97.81 421 ALA B CA 1
ATOM 7069 C C . ALA B 1 421 ? -13.898 -27.766 -9.547 1 97.81 421 ALA B C 1
ATOM 7071 O O . ALA B 1 421 ? -13.172 -27.828 -8.555 1 97.81 421 ALA B O 1
ATOM 7072 N N . SER B 1 422 ? -13.93 -28.672 -10.477 1 94.94 422 SER B N 1
ATOM 7073 C CA . SER B 1 422 ? -13.094 -29.875 -10.344 1 94.94 422 SER B CA 1
ATOM 7074 C C . SER B 1 422 ? -11.641 -29.578 -10.695 1 94.94 422 SER B C 1
ATOM 7076 O O . SER B 1 422 ? -11.367 -28.781 -11.609 1 94.94 422 SER B O 1
ATOM 7078 N N . LEU B 1 423 ? -10.703 -30.203 -10 1 90.44 423 LEU B N 1
ATOM 7079 C CA . LEU B 1 423 ? -9.281 -29.969 -10.234 1 90.44 423 LEU B CA 1
ATOM 7080 C C . LEU B 1 423 ? -8.891 -30.359 -11.656 1 90.44 423 LEU B C 1
ATOM 7082 O O . LEU B 1 423 ? -8.016 -29.75 -12.258 1 90.44 423 LEU B O 1
ATOM 7086 N N . GLY B 1 424 ? -9.57 -31.359 -12.211 1 90.38 424 GLY B N 1
ATOM 7087 C CA . GLY B 1 424 ? -9.258 -31.844 -13.539 1 90.38 424 GLY B CA 1
ATOM 7088 C C . GLY B 1 424 ? -9.586 -30.859 -14.641 1 90.38 424 GLY B C 1
ATOM 7089 O O . GLY B 1 424 ? -8.977 -30.875 -15.711 1 90.38 424 GLY B O 1
ATOM 7090 N N . ALA B 1 425 ? -10.555 -30.031 -14.375 1 95 425 ALA B N 1
ATOM 7091 C CA . ALA B 1 425 ? -10.992 -29.016 -15.336 1 95 425 ALA B CA 1
ATOM 7092 C C . AL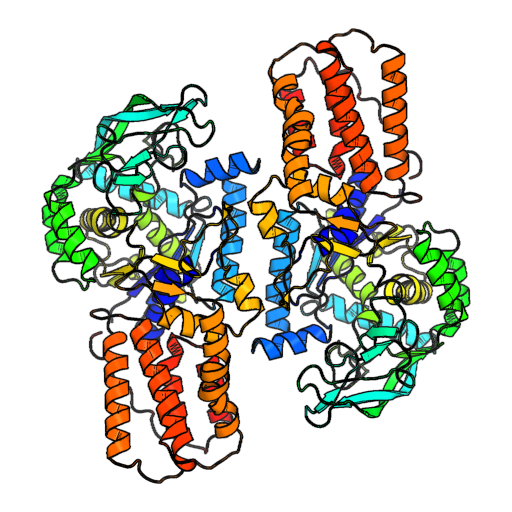A B 1 425 ? -11.156 -27.656 -14.664 1 95 425 ALA B C 1
ATOM 7094 O O . ALA B 1 425 ? -12.094 -26.922 -14.977 1 95 425 ALA B O 1
ATOM 7095 N N . PHE B 1 426 ? -10.305 -27.438 -13.766 1 97.62 426 PHE B N 1
ATOM 7096 C CA . PHE B 1 426 ? -10.43 -26.25 -12.922 1 97.62 426 PHE B CA 1
ATOM 7097 C C . PHE B 1 426 ? -10.398 -24.984 -13.758 1 97.62 426 PHE B C 1
ATOM 7099 O O . PHE B 1 426 ? -9.469 -24.766 -14.539 1 97.62 426 PHE B O 1
ATOM 7106 N N . SER B 1 427 ? -11.438 -24.109 -13.609 1 98.44 427 SER B N 1
ATOM 7107 C CA . SER B 1 427 ? -11.547 -22.859 -14.359 1 98.44 427 SER B CA 1
ATOM 7108 C C . SER B 1 427 ? -12.266 -21.797 -13.547 1 98.44 427 SER B C 1
ATOM 7110 O O . SER B 1 427 ? -13.484 -21.859 -13.359 1 98.44 427 SER B O 1
ATOM 7112 N N . ILE B 1 428 ? -11.539 -20.781 -13.156 1 98.69 428 ILE B N 1
ATOM 7113 C CA . ILE B 1 428 ? -12.195 -19.719 -12.398 1 98.69 428 ILE B CA 1
ATOM 7114 C C . ILE B 1 428 ? -13.07 -18.875 -13.336 1 98.69 428 ILE B C 1
ATOM 7116 O O . ILE B 1 428 ? -14.094 -18.344 -12.914 1 98.69 428 ILE B O 1
ATOM 7120 N N . ALA B 1 429 ? -12.711 -18.828 -14.586 1 98.56 429 ALA B N 1
ATOM 7121 C CA . ALA B 1 429 ? -13.57 -18.188 -15.578 1 98.56 429 ALA B CA 1
ATOM 7122 C C . ALA B 1 429 ? -14.906 -18.922 -15.703 1 98.56 429 ALA B C 1
ATOM 7124 O O . ALA B 1 429 ? -15.969 -18.281 -15.766 1 98.56 429 ALA B O 1
ATOM 7125 N N . GLY B 1 430 ? -14.789 -20.234 -15.734 1 98.62 430 GLY B N 1
ATOM 7126 C CA . GLY B 1 430 ? -16 -21.031 -15.805 1 98.62 430 GLY B CA 1
ATOM 7127 C C . GLY B 1 430 ? -16.891 -20.875 -14.594 1 98.62 430 GLY B C 1
ATOM 7128 O O . GLY B 1 430 ? -18.125 -20.844 -14.719 1 98.62 430 GLY B O 1
ATOM 7129 N N . LEU B 1 431 ? -16.297 -20.828 -13.43 1 98.81 431 LEU B N 1
ATOM 7130 C CA . LEU B 1 431 ? -17.047 -20.625 -12.188 1 98.81 431 LEU B CA 1
ATOM 7131 C C . LEU B 1 431 ? -17.781 -19.297 -12.195 1 98.81 431 LEU B C 1
ATOM 7133 O O . LEU B 1 431 ? -18.969 -19.219 -11.875 1 98.81 431 LEU B O 1
ATOM 7137 N N . ALA B 1 432 ? -17.047 -18.234 -12.547 1 98.75 432 ALA B N 1
ATOM 7138 C CA . ALA B 1 432 ? -17.641 -16.906 -12.586 1 98.75 432 ALA B CA 1
ATOM 7139 C C . ALA B 1 432 ? -18.766 -16.844 -13.609 1 98.75 432 ALA B C 1
ATOM 7141 O O . ALA B 1 432 ? -19.844 -16.297 -13.32 1 98.75 432 ALA B O 1
ATOM 7142 N N . LYS B 1 433 ? -18.547 -17.438 -14.758 1 98.69 433 LYS B N 1
ATOM 7143 C CA . LYS B 1 433 ? -19.562 -17.422 -15.805 1 98.69 433 LYS B CA 1
ATOM 7144 C C . LYS B 1 433 ? -20.828 -18.156 -15.352 1 98.69 433 LYS B C 1
ATOM 7146 O O . LYS B 1 433 ? -21.938 -17.656 -15.539 1 98.69 433 LYS B O 1
ATOM 7151 N N . ALA B 1 434 ? -20.656 -19.297 -14.797 1 98.75 434 ALA B N 1
ATOM 7152 C CA . ALA B 1 434 ? -21.797 -20.078 -14.344 1 98.75 434 ALA B CA 1
ATOM 7153 C C . ALA B 1 434 ? -22.594 -19.312 -13.273 1 98.75 434 ALA B C 1
ATOM 7155 O O . ALA B 1 434 ? -23.828 -19.281 -13.312 1 98.75 434 ALA B O 1
ATOM 7156 N N . ALA B 1 435 ? -21.906 -18.734 -12.328 1 98.69 435 ALA B N 1
ATOM 7157 C CA . ALA B 1 435 ? -22.562 -17.969 -11.281 1 98.69 435 ALA B CA 1
ATOM 7158 C C . ALA B 1 435 ? -23.344 -16.781 -11.867 1 98.69 435 ALA B C 1
ATOM 7160 O O . ALA B 1 435 ? -24.484 -16.531 -11.484 1 98.69 435 ALA B O 1
ATOM 7161 N N . LEU B 1 436 ? -22.719 -16.125 -12.789 1 98.69 436 LEU B N 1
ATOM 7162 C CA . LEU B 1 436 ? -23.359 -14.961 -13.398 1 98.69 436 LEU B CA 1
ATOM 7163 C C . LEU B 1 436 ? -24.547 -15.375 -14.25 1 98.69 436 LEU B C 1
ATOM 7165 O O . LEU B 1 436 ? -25.547 -14.656 -14.328 1 98.69 436 LEU B O 1
ATOM 7169 N N . ASP B 1 437 ? -24.406 -16.531 -14.93 1 98.5 437 ASP B N 1
ATOM 7170 C CA . ASP B 1 437 ? -25.547 -17.078 -15.656 1 98.5 437 ASP B CA 1
ATOM 7171 C C . ASP B 1 437 ? -26.719 -17.344 -14.719 1 98.5 437 ASP B C 1
ATOM 7173 O O . ASP B 1 437 ? -27.875 -17.125 -15.078 1 98.5 437 ASP B O 1
ATOM 7177 N N . MET B 1 438 ? -26.469 -17.812 -13.539 1 98.12 438 MET B N 1
ATOM 7178 C CA . MET B 1 438 ? -27.5 -18.062 -12.547 1 98.12 438 MET B CA 1
ATOM 7179 C C . MET B 1 438 ? -28.172 -16.766 -12.125 1 98.12 438 MET B C 1
ATOM 7181 O O . MET B 1 438 ? -29.391 -16.703 -11.984 1 98.12 438 MET B O 1
ATOM 7185 N N . ALA B 1 439 ? -27.375 -15.75 -11.891 1 98.12 439 ALA B N 1
ATOM 7186 C CA . ALA B 1 439 ? -27.938 -14.445 -11.531 1 98.12 439 ALA B CA 1
ATOM 7187 C C . ALA B 1 439 ? -28.828 -13.898 -12.641 1 98.12 439 ALA B C 1
ATOM 7189 O O . ALA B 1 439 ? -29.922 -13.383 -12.383 1 98.12 439 ALA B O 1
ATOM 7190 N N . GLN B 1 440 ? -28.312 -14.047 -13.844 1 97.62 440 GLN B N 1
ATOM 7191 C CA . GLN B 1 440 ? -29.078 -13.586 -15 1 97.62 440 GLN B CA 1
ATOM 7192 C C . GLN B 1 440 ? -30.406 -14.344 -15.117 1 97.62 440 GLN B C 1
ATOM 7194 O O . GLN B 1 440 ? -31.438 -13.734 -15.367 1 97.62 440 GLN B O 1
ATOM 7199 N N . LEU B 1 441 ? -30.359 -15.633 -14.977 1 97.19 441 LEU B N 1
ATOM 7200 C CA . LEU B 1 441 ? -31.562 -16.453 -15.023 1 97.19 441 LEU B CA 1
ATOM 7201 C C . LEU B 1 441 ? -32.562 -16.031 -13.953 1 97.19 441 LEU B C 1
ATOM 7203 O O . LEU B 1 441 ? -33.75 -15.961 -14.211 1 97.19 441 LEU B O 1
ATOM 7207 N N . THR B 1 442 ? -32.062 -15.773 -12.742 1 94.62 442 THR B N 1
ATOM 7208 C CA . THR B 1 442 ? -32.906 -15.359 -11.625 1 94.62 442 THR B CA 1
ATOM 7209 C C . THR B 1 442 ? -33.656 -14.07 -11.961 1 94.62 442 THR B C 1
ATOM 7211 O O . THR B 1 442 ? -34.875 -13.961 -11.711 1 94.62 442 THR B O 1
ATOM 7214 N N . MET B 1 443 ? -33.031 -13.188 -12.617 1 94.5 443 MET B N 1
ATOM 7215 C CA . MET B 1 443 ? -33.594 -11.859 -12.875 1 94.5 443 MET B CA 1
ATOM 7216 C C . MET B 1 443 ? -34.5 -11.883 -14.086 1 94.5 443 MET B C 1
ATOM 7218 O O . MET B 1 443 ? -35.469 -11.133 -14.141 1 94.5 443 MET B O 1
ATOM 7222 N N . THR B 1 444 ? -34.25 -12.727 -15.031 1 93.88 444 THR B N 1
ATOM 7223 C CA . THR B 1 444 ? -34.938 -12.617 -16.312 1 93.88 444 THR B CA 1
ATOM 7224 C C . THR B 1 444 ? -36.031 -13.672 -16.422 1 93.88 444 THR B C 1
ATOM 7226 O O . THR B 1 444 ? -37.031 -13.461 -17.109 1 93.88 444 THR B O 1
ATOM 7229 N N . GLU B 1 445 ? -35.844 -14.773 -15.711 1 92.5 445 GLU B N 1
ATOM 7230 C CA . GLU B 1 445 ? -36.75 -15.883 -15.992 1 92.5 445 GLU B CA 1
ATOM 7231 C C . GLU B 1 445 ? -37.531 -16.312 -14.742 1 92.5 445 GLU B C 1
ATOM 7233 O O . GLU B 1 445 ? -38.531 -17.016 -14.836 1 92.5 445 GLU B O 1
ATOM 7238 N N . CYS B 1 446 ? -37.031 -15.977 -13.594 1 89.5 446 CYS B N 1
ATOM 7239 C CA . CYS B 1 446 ? -37.75 -16.344 -12.375 1 89.5 446 CYS B CA 1
ATOM 7240 C C . CYS B 1 446 ? -38.844 -15.328 -12.062 1 89.5 446 CYS B C 1
ATOM 7242 O O . CYS B 1 446 ? -38.656 -14.125 -12.219 1 89.5 446 CYS B O 1
ATOM 7244 N N . GLU B 1 447 ? -39.969 -15.867 -11.656 1 86.12 447 GLU B N 1
ATOM 7245 C CA . GLU B 1 447 ? -41 -15.008 -11.102 1 86.12 447 GLU B CA 1
ATOM 7246 C C . GLU B 1 447 ? -40.594 -14.469 -9.727 1 86.12 447 GLU B C 1
ATOM 7248 O O . GLU B 1 447 ? -39.75 -15.062 -9.047 1 86.12 447 GLU B O 1
ATOM 7253 N N . PRO B 1 448 ? -41.156 -13.391 -9.281 1 82.31 448 PRO B N 1
ATOM 7254 C CA . PRO B 1 448 ? -40.781 -12.758 -8.023 1 82.31 448 PRO B CA 1
ATOM 7255 C C . PRO B 1 448 ? -40.781 -13.734 -6.848 1 82.31 448 PRO B C 1
ATOM 7257 O O . PRO B 1 448 ? -39.875 -13.695 -6.012 1 82.31 448 PRO B O 1
ATOM 7260 N N . GLY B 1 449 ? -41.656 -14.625 -6.812 1 79.62 449 GLY B N 1
ATOM 7261 C CA . GLY B 1 449 ? -41.719 -15.578 -5.723 1 79.62 449 GLY B CA 1
ATOM 7262 C C . GLY B 1 449 ? -40.656 -16.641 -5.773 1 79.62 449 GLY B C 1
ATOM 7263 O O . GLY B 1 449 ? -40.375 -17.312 -4.777 1 79.62 449 GLY B O 1
ATOM 7264 N N . GLN B 1 450 ? -40 -16.766 -6.965 1 86.31 450 GLN B N 1
ATOM 7265 C CA . GLN B 1 450 ? -39 -17.781 -7.188 1 86.31 450 GLN B CA 1
ATOM 7266 C C . GLN B 1 450 ? -37.594 -17.203 -6.992 1 86.31 450 GLN B C 1
ATOM 7268 O O . GLN B 1 450 ? -36.625 -17.953 -6.887 1 86.31 450 GLN B O 1
ATOM 7273 N N . ARG B 1 451 ? -37.5 -15.93 -6.902 1 89.94 451 ARG B N 1
ATOM 7274 C CA . ARG B 1 451 ? -36.188 -15.273 -6.949 1 89.94 451 ARG B CA 1
ATOM 7275 C C . ARG B 1 451 ? -35.406 -15.523 -5.668 1 89.94 451 ARG B C 1
ATOM 7277 O O . ARG B 1 451 ? -34.188 -15.539 -5.68 1 89.94 451 ARG B O 1
ATOM 7284 N N . HIS B 1 452 ? -36.094 -15.797 -4.66 1 89 452 HIS B N 1
ATOM 7285 C CA . HIS B 1 452 ? -35.406 -16.156 -3.426 1 89 452 HIS B CA 1
ATOM 7286 C C . HIS B 1 452 ? -34.562 -17.406 -3.607 1 89 452 HIS B C 1
ATOM 7288 O O . HIS B 1 452 ? -33.406 -17.453 -3.174 1 89 452 HIS B O 1
ATOM 7294 N N . LEU B 1 453 ? -35.188 -18.375 -4.25 1 89.5 453 LEU B N 1
ATOM 7295 C CA . LEU B 1 453 ? -34.469 -19.609 -4.52 1 89.5 453 LEU B CA 1
ATOM 7296 C C . LEU B 1 453 ? -33.312 -19.359 -5.484 1 89.5 453 LEU B C 1
ATOM 7298 O O . LEU B 1 453 ? -32.219 -19.922 -5.312 1 89.5 453 LEU B O 1
ATOM 7302 N N . GLY B 1 454 ? -33.562 -18.578 -6.516 1 93.12 454 GLY B N 1
ATOM 7303 C CA . GLY B 1 454 ? -32.5 -18.234 -7.465 1 93.12 454 GLY B CA 1
ATOM 7304 C C . GLY B 1 454 ? -31.297 -17.609 -6.809 1 93.12 454 GLY B C 1
ATOM 7305 O O . GLY B 1 454 ? -30.172 -17.984 -7.086 1 93.12 454 GLY B O 1
ATOM 7306 N N . TRP B 1 455 ? -31.547 -16.672 -5.898 1 95 455 TRP B N 1
ATOM 7307 C CA . TRP B 1 455 ? -30.469 -15.977 -5.219 1 95 455 TRP B CA 1
ATOM 7308 C C . TRP B 1 455 ? -29.75 -16.906 -4.246 1 95 455 TRP B C 1
ATOM 7310 O O . TRP B 1 455 ? -28.531 -16.781 -4.047 1 95 455 TRP B O 1
ATOM 7320 N N . ARG B 1 456 ? -30.438 -17.844 -3.67 1 93.56 456 ARG B N 1
ATOM 7321 C CA . ARG B 1 456 ? -29.797 -18.828 -2.811 1 93.56 456 ARG B CA 1
ATOM 7322 C C . ARG B 1 456 ? -28.812 -19.672 -3.598 1 93.56 456 ARG B C 1
ATOM 7324 O O . ARG B 1 456 ? -27.688 -19.906 -3.141 1 93.56 456 ARG B O 1
ATOM 7331 N N . ILE B 1 457 ? -29.281 -20.125 -4.777 1 96.19 457 ILE B N 1
ATOM 7332 C CA . ILE B 1 457 ? -28.422 -20.938 -5.629 1 96.19 457 ILE B CA 1
ATOM 7333 C C . ILE B 1 457 ? -27.234 -20.109 -6.102 1 96.19 457 ILE B C 1
ATOM 7335 O O . ILE B 1 457 ? -26.094 -20.562 -6.07 1 96.19 457 ILE B O 1
ATOM 7339 N N . PHE B 1 458 ? -27.5 -18.844 -6.512 1 97.56 458 PHE B N 1
ATOM 7340 C CA . PHE B 1 458 ? -26.422 -17.938 -6.898 1 97.56 458 PHE B CA 1
ATOM 7341 C C . PHE B 1 458 ? -25.422 -17.781 -5.77 1 97.56 458 PHE B C 1
ATOM 7343 O O . PHE B 1 458 ? -24.203 -17.844 -5.992 1 97.56 458 PHE B O 1
ATOM 7350 N N . SER B 1 459 ? -25.859 -17.547 -4.535 1 98 459 SER B N 1
ATOM 7351 C CA . SER B 1 459 ? -25 -17.359 -3.377 1 98 459 SER B CA 1
ATOM 7352 C C . SER B 1 459 ? -24.062 -18.547 -3.174 1 98 459 SER B C 1
ATOM 7354 O O . SER B 1 459 ? -22.875 -18.375 -2.951 1 98 459 SER B O 1
ATOM 7356 N N . GLU B 1 460 ? -24.609 -19.734 -3.34 1 97.31 460 GLU B N 1
ATOM 7357 C CA . GLU B 1 460 ? -23.828 -20.953 -3.188 1 97.31 460 GLU B CA 1
ATOM 7358 C C . GLU B 1 460 ? -22.734 -21.047 -4.25 1 97.31 460 GLU B C 1
ATOM 7360 O O . GLU B 1 460 ? -21.609 -21.453 -3.957 1 97.31 460 GLU B O 1
ATOM 7365 N N . MET B 1 461 ? -23.094 -20.672 -5.465 1 98.25 461 MET B N 1
ATOM 7366 C CA . MET B 1 461 ? -22.188 -20.828 -6.602 1 98.25 461 MET B CA 1
ATOM 7367 C C . MET B 1 461 ? -21.094 -19.75 -6.582 1 98.25 461 MET B C 1
ATOM 7369 O O . MET B 1 461 ? -19.969 -20 -7.004 1 98.25 461 MET B O 1
ATOM 7373 N N . VAL B 1 462 ? -21.453 -18.562 -6.02 1 98.56 462 VAL B N 1
ATOM 7374 C CA . VAL B 1 462 ? -20.547 -17.422 -6.203 1 98.56 462 VAL B CA 1
ATOM 7375 C C . VAL B 1 462 ? -19.672 -17.25 -4.965 1 98.56 462 VAL B C 1
ATOM 7377 O O . VAL B 1 462 ? -18.672 -16.531 -4.996 1 98.56 462 VAL B O 1
ATOM 7380 N N . ALA B 1 463 ? -19.859 -18.016 -3.895 1 98.38 463 ALA B N 1
ATOM 7381 C CA . ALA B 1 463 ? -19.203 -17.859 -2.596 1 98.38 463 ALA B CA 1
ATOM 7382 C C . ALA B 1 463 ? -17.688 -17.969 -2.721 1 98.38 463 ALA B C 1
ATOM 7384 O O . ALA B 1 463 ? -16.953 -17.297 -1.996 1 98.38 463 ALA B O 1
ATOM 7385 N N . SER B 1 464 ? -17.234 -18.766 -3.678 1 98.5 464 SER B N 1
ATOM 7386 C CA . SER B 1 464 ? -15.797 -18.938 -3.824 1 98.5 464 SER B CA 1
ATOM 7387 C C . SER B 1 464 ? -15.172 -17.812 -4.633 1 98.5 464 SER B C 1
ATOM 7389 O O . SER B 1 464 ? -13.992 -17.5 -4.465 1 98.5 464 SER B O 1
ATOM 7391 N N . VAL B 1 465 ? -15.914 -17.188 -5.516 1 98.69 465 VAL B N 1
ATOM 7392 C CA . VAL B 1 465 ? -15.398 -16.156 -6.414 1 98.69 465 VAL B CA 1
ATOM 7393 C C . VAL B 1 465 ? -15.641 -14.773 -5.812 1 98.69 465 VAL B C 1
ATOM 7395 O O . VAL B 1 465 ? -14.773 -13.898 -5.863 1 98.69 465 VAL B O 1
ATOM 7398 N N . ALA B 1 466 ? -16.812 -14.609 -5.238 1 98.44 466 ALA B N 1
ATOM 7399 C CA . ALA B 1 466 ? -17.25 -13.352 -4.641 1 98.44 466 ALA B CA 1
ATOM 7400 C C . ALA B 1 466 ? -17.781 -13.562 -3.23 1 98.44 466 ALA B C 1
ATOM 7402 O O . ALA B 1 466 ? -19 -13.477 -3.004 1 98.44 466 ALA B O 1
ATOM 7403 N N . PRO B 1 467 ? -16.938 -13.758 -2.283 1 97.81 467 PRO B N 1
ATOM 7404 C CA . PRO B 1 467 ? -17.359 -14.188 -0.948 1 97.81 467 PRO B CA 1
ATOM 7405 C C . PRO B 1 467 ? -18.172 -13.117 -0.222 1 97.81 467 PRO B C 1
ATOM 7407 O O . PRO B 1 467 ? -19.094 -13.453 0.529 1 97.81 467 PRO B O 1
ATOM 7410 N N . SER B 1 468 ? -17.891 -11.867 -0.41 1 96.12 468 SER B N 1
ATOM 7411 C CA . SER B 1 468 ? -18.625 -10.812 0.282 1 96.12 468 SER B CA 1
ATOM 7412 C C . SER B 1 468 ? -20.062 -10.727 -0.212 1 96.12 468 SER B C 1
ATOM 7414 O O . SER B 1 468 ? -20.984 -10.516 0.582 1 96.12 468 SER B O 1
ATOM 7416 N N . THR B 1 469 ? -20.203 -10.844 -1.467 1 96.88 469 THR B N 1
ATOM 7417 C CA . THR B 1 469 ? -21.531 -10.852 -2.049 1 96.88 469 THR B CA 1
ATOM 7418 C C . THR B 1 469 ? -22.359 -12.023 -1.519 1 96.88 469 THR B C 1
ATOM 7420 O O . THR B 1 469 ? -23.516 -11.852 -1.127 1 96.88 469 THR B O 1
ATOM 7423 N N . ALA B 1 470 ? -21.781 -13.195 -1.517 1 97.88 470 ALA B N 1
ATOM 7424 C CA . ALA B 1 470 ? -22.469 -14.375 -0.994 1 97.88 470 ALA B CA 1
ATOM 7425 C C . ALA B 1 470 ? -22.859 -14.18 0.467 1 97.88 470 ALA B C 1
ATOM 7427 O O . ALA B 1 470 ? -23.984 -14.516 0.865 1 97.88 470 ALA B O 1
ATOM 7428 N N . ALA B 1 471 ? -21.953 -13.664 1.239 1 96.06 471 ALA B N 1
ATOM 7429 C CA . ALA B 1 471 ? -22.203 -13.438 2.658 1 96.06 471 ALA B CA 1
ATOM 7430 C C . ALA B 1 471 ? -23.359 -12.453 2.855 1 96.06 471 ALA B C 1
ATOM 7432 O O . ALA B 1 471 ? -24.188 -12.625 3.762 1 96.06 471 ALA B O 1
ATOM 7433 N N . GLU B 1 472 ? -23.422 -11.445 2.045 1 94.06 472 GLU B N 1
ATOM 7434 C CA . GLU B 1 472 ? -24.5 -10.453 2.133 1 94.06 472 GLU B CA 1
ATOM 7435 C C . GLU B 1 472 ? -25.844 -11.078 1.793 1 94.06 472 GLU B C 1
ATOM 7437 O O . GLU B 1 472 ? -26.844 -10.789 2.445 1 94.06 472 GLU B O 1
ATOM 7442 N N . ILE B 1 473 ? -25.859 -11.844 0.779 1 95.06 473 ILE B N 1
ATOM 7443 C CA . ILE B 1 473 ? -27.078 -12.531 0.387 1 95.06 473 ILE B CA 1
ATOM 7444 C C . ILE B 1 473 ? -27.562 -13.43 1.526 1 95.06 473 ILE B C 1
ATOM 7446 O O . ILE B 1 473 ? -28.734 -13.398 1.903 1 95.06 473 ILE B O 1
ATOM 7450 N N . ASP B 1 474 ? -26.656 -14.172 2.057 1 94.88 474 ASP B N 1
ATOM 7451 C CA . ASP B 1 474 ? -26.984 -15.078 3.145 1 94.88 474 ASP B CA 1
ATOM 7452 C C . ASP B 1 474 ? -27.516 -14.32 4.359 1 94.88 474 ASP B C 1
ATOM 7454 O O . ASP B 1 474 ? -28.453 -14.758 5.02 1 94.88 474 ASP B O 1
ATOM 7458 N N . ALA B 1 475 ? -26.906 -13.219 4.645 1 92.69 475 ALA B N 1
ATOM 7459 C CA . ALA B 1 475 ? -27.344 -12.398 5.77 1 92.69 475 ALA B CA 1
ATOM 7460 C C . ALA B 1 475 ? -28.75 -11.859 5.547 1 92.69 475 ALA B C 1
ATOM 7462 O O . ALA B 1 475 ? -29.562 -11.844 6.469 1 92.69 475 ALA B O 1
ATOM 7463 N N . LEU B 1 476 ? -29.031 -11.406 4.359 1 90.5 476 LEU B N 1
ATOM 7464 C CA . LEU B 1 476 ? -30.344 -10.883 4.023 1 90.5 476 LEU B CA 1
ATOM 7465 C C . LEU B 1 476 ? -31.391 -11.984 4.086 1 90.5 476 LEU B C 1
ATOM 7467 O O . LEU B 1 476 ? -32.531 -11.75 4.543 1 90.5 476 LEU B O 1
ATOM 7471 N N . MET B 1 477 ? -31.062 -13.133 3.641 1 89.06 477 MET B N 1
ATOM 7472 C CA . MET B 1 477 ? -31.984 -14.266 3.686 1 89.06 477 MET B CA 1
ATOM 7473 C C . MET B 1 477 ? -32.281 -14.664 5.125 1 89.06 477 MET B C 1
ATOM 7475 O O . MET B 1 477 ? -33.406 -15.047 5.449 1 89.06 477 MET B O 1
ATOM 7479 N N . ALA B 1 478 ? -31.234 -14.602 5.922 1 87.19 478 ALA B N 1
ATOM 7480 C CA . ALA B 1 478 ? -31.406 -14.93 7.332 1 87.19 478 ALA B CA 1
ATOM 7481 C C . ALA B 1 478 ? -32.312 -13.898 8.023 1 87.19 478 ALA B C 1
ATOM 7483 O O . ALA B 1 478 ? -33.094 -14.242 8.914 1 87.19 478 ALA B O 1
ATOM 7484 N N . ALA B 1 479 ? -32.219 -12.68 7.668 1 83.31 479 ALA B N 1
ATOM 7485 C CA . ALA B 1 479 ? -32.969 -11.586 8.305 1 83.31 479 ALA B CA 1
ATOM 7486 C C . ALA B 1 479 ? -34.406 -11.547 7.836 1 83.31 479 ALA B C 1
ATOM 7488 O O . ALA B 1 479 ? -35.312 -11.156 8.594 1 83.31 479 ALA B O 1
ATOM 7489 N N . HIS B 1 480 ? -34.594 -11.781 6.621 1 71.69 480 HIS B N 1
ATOM 7490 C CA . HIS B 1 480 ? -35.938 -11.555 6.059 1 71.69 480 HIS B CA 1
ATOM 7491 C C . HIS B 1 480 ? -36.562 -12.867 5.582 1 71.69 480 HIS B C 1
ATOM 7493 O O . HIS B 1 480 ? -37.688 -12.875 5.105 1 71.69 480 HIS B O 1
ATOM 7499 N N . GLY B 1 481 ? -35.688 -13.867 5.543 1 59.06 481 GLY B N 1
ATOM 7500 C CA . GLY B 1 481 ? -36.188 -15.109 4.98 1 59.06 481 GLY B CA 1
ATOM 7501 C C . GLY B 1 481 ? -37.219 -15.789 5.863 1 59.06 481 GLY B C 1
ATOM 7502 O O . GLY B 1 481 ? -37.281 -15.555 7.07 1 59.06 481 GLY B O 1
ATOM 7503 N N . PRO B 1 482 ? -38.219 -16.375 5.363 1 50.19 482 PRO B N 1
ATOM 7504 C CA . PRO B 1 482 ? -39.125 -17.156 6.207 1 50.19 482 PRO B CA 1
ATOM 7505 C C . PRO B 1 482 ? -38.406 -18.125 7.137 1 50.19 482 PRO B C 1
ATOM 7507 O O . PRO B 1 482 ? -37.25 -18.484 6.887 1 50.19 482 PRO B O 1
ATOM 7510 N N . ASN B 1 483 ? -38.969 -18.609 8.375 1 39.12 483 ASN B N 1
ATOM 7511 C CA . ASN B 1 483 ? -38.406 -19.484 9.414 1 39.12 483 ASN B CA 1
ATOM 7512 C C . ASN B 1 483 ? -37.5 -20.531 8.828 1 39.12 483 ASN B C 1
ATOM 7514 O O . ASN B 1 483 ? -36.281 -20.562 9.148 1 39.12 483 ASN B O 1
ATOM 7518 N N . ARG B 1 484 ? -38 -22.156 9.305 1 34.16 484 ARG B N 1
ATOM 7519 C CA . ARG B 1 484 ? -37.281 -23.406 9.344 1 34.16 484 ARG B CA 1
ATOM 7520 C C . ARG B 1 484 ? -36.469 -23.609 8.07 1 34.16 484 ARG B C 1
ATOM 7522 O O . ARG B 1 484 ? -36.875 -23.203 6.988 1 34.16 484 ARG B O 1
ATOM 7529 N N . ALA B 1 485 ? -36.406 -25.109 8.109 1 33.88 485 ALA B N 1
ATOM 7530 C CA . ALA B 1 485 ? -35.594 -26.344 8.219 1 33.88 485 ALA B CA 1
ATOM 7531 C C . ALA B 1 485 ? -35.281 -26.922 6.844 1 33.88 485 ALA B C 1
ATOM 7533 O O . ALA B 1 485 ? -35.188 -28.141 6.68 1 33.88 485 ALA B O 1
ATOM 7534 N N . ALA B 1 486 ? -35.844 -26.25 5.852 1 33.19 486 ALA B N 1
ATOM 7535 C CA . ALA B 1 486 ? -35.594 -27.344 4.918 1 33.19 486 ALA B CA 1
ATOM 7536 C C . ALA B 1 486 ? -34.125 -27.469 4.598 1 33.19 486 ALA B C 1
ATOM 7538 O O . ALA B 1 486 ? -33.438 -26.469 4.285 1 33.19 486 ALA B O 1
ATOM 7539 N N . PRO B 1 487 ? -33.531 -28.688 4.66 1 30.53 487 PRO B N 1
ATOM 7540 C CA . PRO B 1 487 ? -32.125 -29.031 4.484 1 30.53 487 PRO B CA 1
ATOM 7541 C C . PRO B 1 487 ? -31.594 -28.641 3.113 1 30.53 487 PRO B C 1
ATOM 7543 O O . PRO B 1 487 ? -32.312 -28.75 2.109 1 30.53 487 PRO B O 1
ATOM 7546 N N . THR B 1 488 ? -30.812 -27.719 2.957 1 33.44 488 THR B N 1
ATOM 7547 C CA . THR B 1 488 ? -30.062 -27.375 1.757 1 33.44 488 THR B CA 1
ATOM 7548 C C . THR B 1 488 ? -29.531 -28.625 1.062 1 33.44 488 THR B C 1
ATOM 7550 O O . THR B 1 488 ? -28.891 -29.453 1.691 1 33.44 488 THR B O 1
ATOM 7553 N N . PRO B 1 489 ? -30.078 -28.984 -0.048 1 29.06 489 PRO B N 1
ATOM 7554 C CA . PRO B 1 489 ? -29.484 -30.156 -0.685 1 29.06 489 PRO B CA 1
ATOM 7555 C C . PRO B 1 489 ? -27.953 -30.078 -0.757 1 29.06 489 PRO B C 1
ATOM 7557 O O . PRO B 1 489 ? -27.406 -29.016 -1.001 1 29.06 489 PRO B O 1
ATOM 7560 N N . GLU B 1 490 ? -27.312 -30.859 -0.054 1 29.98 490 GLU B N 1
ATOM 7561 C CA . GLU B 1 490 ? -25.875 -31.094 -0.064 1 29.98 490 GLU B CA 1
ATOM 7562 C C . GLU B 1 490 ? -25.344 -31.25 -1.489 1 29.98 490 GLU B C 1
ATOM 7564 O O . GLU B 1 490 ? -25.844 -32.062 -2.252 1 29.98 490 GLU B O 1
ATOM 7569 N N . VAL B 1 491 ? -25 -30.141 -2.088 1 34.34 491 VAL B N 1
ATOM 7570 C CA . VAL B 1 491 ? -24.312 -30.281 -3.363 1 34.34 491 VAL B CA 1
ATOM 7571 C C . VAL B 1 491 ? -23.094 -31.188 -3.189 1 34.34 491 VAL B C 1
ATOM 7573 O O . VAL B 1 491 ? -22.172 -30.859 -2.455 1 34.34 491 VAL B O 1
ATOM 7576 N N . GLU B 1 492 ? -23.141 -32.406 -3.594 1 31.3 492 GLU B N 1
ATOM 7577 C CA . GLU B 1 492 ? -22.016 -33.344 -3.695 1 31.3 492 GLU B CA 1
ATOM 7578 C C . GLU B 1 492 ? -21.016 -32.875 -4.746 1 31.3 492 GLU B C 1
ATOM 7580 O O . GLU B 1 492 ? -21.359 -32.688 -5.914 1 31.3 492 GLU B O 1
ATOM 7585 N N . ILE B 1 493 ? -20.141 -32.062 -4.285 1 34.12 493 ILE B N 1
ATOM 7586 C CA . ILE B 1 493 ? -19.031 -31.828 -5.199 1 34.12 493 ILE B CA 1
ATOM 7587 C C . ILE B 1 493 ? -18.391 -33.156 -5.594 1 34.12 493 ILE B C 1
ATOM 7589 O O . ILE B 1 493 ? -17.828 -33.875 -4.75 1 34.12 493 ILE B O 1
ATOM 7593 N N . ALA B 1 494 ? -18.625 -33.938 -6.613 1 32.47 494 ALA B N 1
ATOM 7594 C CA . ALA B 1 494 ? -18.047 -35.125 -7.227 1 32.47 494 ALA B CA 1
ATOM 7595 C C . ALA B 1 494 ? -16.625 -34.844 -7.707 1 32.47 494 ALA B C 1
ATOM 7597 O O . ALA B 1 494 ? -16.344 -33.781 -8.242 1 32.47 494 ALA B O 1
ATOM 7598 N N . GLY B 1 495 ? -15.523 -35.688 -7.25 1 26.52 495 GLY B N 1
ATOM 7599 C CA . GLY B 1 495 ? -14.133 -36 -7.547 1 26.52 495 GLY B CA 1
ATOM 7600 C C . GLY B 1 495 ? -13.18 -35.594 -6.438 1 26.52 495 GLY B C 1
ATOM 7601 O O . GLY B 1 495 ? -11.961 -35.625 -6.617 1 26.52 495 GLY B O 1
ATOM 7602 N N . VAL B 1 496 ? -13.68 -35.062 -5.395 1 22.09 496 VAL B N 1
ATOM 7603 C CA . VAL B 1 496 ? -12.703 -35.312 -4.336 1 22.09 496 VAL B CA 1
ATOM 7604 C C . VAL B 1 496 ? -13.156 -36.5 -3.475 1 22.09 496 VAL B C 1
ATOM 7606 O O . VAL B 1 496 ? -14.352 -36.625 -3.182 1 22.09 496 VAL B O 1
#

Sequence (992 aa):
MTRYIVTITPPTPNGDLHLGHLSGPFLAADICRRLLRQAGEDTILLSYSDDYQSYMPRKARQLRKETFGLARYNARQIELAMQAAEIDIDCFLQAADSDTFARFAGERFDDIGRLGLLELKATPVFRCDACAVYGYEGLGRGHCNRCGASSDASQCEACARVPDVAHMQGMHCILCGGDMHRVPVTRYVWKIGAQYPAIAEALKALPKRAALETYLADVLRNTSDAWPVTRPGDAGLELDGYPDQPVNTWFMGLAGYQAALADYLAAHPERGAFDDWWTPDTQLVHFLGYDCSYSHAVGYTAQLLARPDGPRPGVYLTNQFLKLDGQDFSTSRGHAVWIREITAQHPVDAIRLYTALCAPENETRDFDRAAFEAWRKSTFDGIVAAYTHDLSAGAAPSAAALPAQLEQRIAGIRGQWARAASLGAFSIAGLAKAALDMAQLTMTECEPGQRHLGWRIFSEMVASVAPSTAAEIDALMAAHGPNRAAPTPEVEIAGVMTRYIVTITPPTPNGDLHLGHLSGPFLAADICRRLLRQAGEDTILLSYSDDYQSYMPRKARQLRKETFGLARYNARQIELAMQAAEIDIDCFLQAADSDTFARFAGERFDDIGRLGLLELKATPVFRCDACAVYGYEGLGRGHCNRCGASSDASQCEACARVPDVAHMQGMHCILCGGDMHRVPVTRYVWKIGAQYPAIAEALKALPKRAALETYLADVLRNTSDAWPVTRPGDAGLELDGYPDQPVNTWFMGLAGYQAALADYLAAHPERGAFDDWWTPDTQLVHFLGYDCSYSHAVGYTAQLLARPDGPRPGVYLTNQFLKLDGQDFSTSRGHAVWIREITAQHPVDAIRLYTALCAPENETRDFDRAAFEAWRKSTFDGIVAAYTHDLSAGAAPSAAALPAQLEQRIAGIRGQWARAASLGAFSIAGLAKAALDMAQLTMTECEPGQRHLGWRIFSEMVASVAPSTAAEIDALMAAHGPNRAAPTPEVEIAGV

Foldseek 3Di:
DAEEEEEEEAEALLAFDFLFSCLFRQLLSLLLQVLCVLLVHHYAYEYEHLQQALQQVVSCVVVVHDRLVSSVVSLVNHVVLCVLLVRPHLFYYYQVPFPLLQVLLQVLVVLLVVVVQKDWDWDKWWADPVVGATQQANFKWFAAQPPGDIGTQQFRQPLLDHGRPVRTPDIATPVPRHDIDIDIDTAMKGQLLVCLVVLCVLCVPAFEFPSLVVSSVCCNVPHHRIHTFFDQPGTACDHPPRPSTHGHSLLSRLSRSLRRLQVSCVVPVVSPHSLVAFAQSYAYEYIEEPSSSCSQSRNVQSSCVSPVGGHRRHHYFYFYGEAEQPHHADVVVPRGGGSNNVSVPDPSLLSLLVSLLQRRRRHYGYDYPVVSVVCCVCQVVNQLVCLVVLLQVLQAQPPDDDDPVLVVVLVVLVVQLLQCSDSNNPGSSSLSVSLSVLSVCLVPPDDSNNNLVSNLSSLSSCCSRRVVSSVVSVVSCVVRNDDDDDDDPPPNSPPD/DAEEEEEEEAEALLAFDFLFSCLFRQLLSLLLQVLCVLLVHHYAYEYEHLQQALQQVVSCVVVVHDRLVSSVVSLVNHVVLCVLLVRPHLFYYYQVPFPLLQVLLQVLVVLLVVVVQKDWDWDKWWADPVVGATQQANFKWFAAQPPGDIGTQQFRQPLLDHGRPVRTPDIATPVPRHDIDIDIDTAIKGQLLVCLVVLCVLCVPAFEFPSLVVSSVCCNVPHHRIHTFFDQPGTACDHPPRPSTHGHSLLSRLSRSLRRLQVSCVVPVVSPHSLVAFAQSHAYEYIEEPSSSCSQSRNVQSSCVSPVGGHRRHHYFYFYGEAEQPHHDDVVVPRGGGSNNVSVPDPSLLSLLVSLLQRRRRHYGYDYPVVSVVCCVCQVVNQLVCLVVLLQVLQAQPPDDDPPVLVVVLVVLVVQLLQCSDSNNPGSSSLSVSLSVLSVCLVPPDDSNNNLVSNLSSLSSCCSRRVVSSVVSVVSCVVRNDDDDDDDPDPNSPPD

Nearest PDB structures (foldseek):
  5urb-assembly2_B  TM=8.366E-01  e=2.813E-31  Acinetobacter baumannii
  5goy-assembly1_A  TM=8.010E-01  e=5.096E-30  Homo sapiens
  1qqt-assembly1_A  TM=8.080E-01  e=2.898E-29  Escherichia coli
  1pfv-assembly1_A  TM=8.155E-01  e=8.760E-29  Escherichia coli
  8brx-assembly1_A  TM=8.144E-01  e=3.632E-28  Escherichia coli

Radius of gyration: 31.72 Å; Cα contacts (8 Å, |Δi|>4): 1901; chains: 2; bounding box: 90×80×62 Å

Secondary structure (DSSP, 8-state):
--EEEEEEPPPPSSS--BHHHIIIIIHHHHHHHHHHHHTT-EEEEEEEE-TTSTHHHHHHHHHT--HHHHHHHHHHHHHHHHHHTT---SEEEEGGG-HHHHHHHHHHHHHHHHTT-EEEEEEEEEEETTTTEE-SSTTEEEE-TTT-SEE-SS--TTT-----GGG-EEEEETTT-PBPEEEEEEEEEE-GGGGHHHHHHHHTTS---HHHHHHHHHHHHHS-S-EE-B-TTSSSB--TT-TT-PBPHHHHHHHHHHHHHHHHHHH-GGG--HHHHSSTTEEEEEEEEGGGHIIIIIIIHHHHHHSTTSPPPPEEEEE--EEETTEE-BTTTTB--BHHHHHTTS-HHHHHHHHHHT--SSS-EEE-HHHHHHHIIIIIIIIITHHHHHHHS------PPPPHHHHHHHHHHHHHHHHHHSGGG--HHHHHHHHHHHHHHHHHHS-GGGHHHHHHHHHHHHTTT-HHHHHHHHHHHHHHS--S-S-------TT-/--EEEEEEPPPPSSS--BHHHIIIIIHHHHHHHHHHHHTT-EEEEEEEE-TTSTHHHHHHHHHT--HHHHHHHHHHHHHHHHHHTT---SEEEEGGG-HHHHHHHHHHHHHHHHTT-EEEEEEEEEEETTTTEE-SSTTEEEE-TTT-SEE-SS--TTT-----GGG-EEEEETTT-PBPEEEEEEEEEE-GGGGHHHHHHHHTTS---HHHHHHHHHHHHHS-S-EE-B-TTSSSB--TT-TT-PBPHHHHHHHHHHHHHHHHHHH-GGG--HHHHSSTTEEEEEEEEGGGHIIIIIIIHHHHHHSTTSPPPPEEEEE--EEETTEE-BTTTTB--BHHHHHTTS-HHHHHHHHHHT--SSS-EEE-HHHHHHHIIIIIIIIITHHHHHHHTT-----PPPPHHHHHHHHHHHHHHHHHHSGGG--HHHHHHHHHHHHHHHHHHS-GGGHHHHHHHHHHHHTTT-HHHHHHHHHHHHHHS--S---------TT-